Protein AF-0000000087766995 (afdb_homodimer)

Sequence (1294 aa):
MANKINAVDLPKDFTGASFEQIKVKLIRWLQNQDEFKDYNFAGSRLSVLTDLLAYATLYIQQFGNAAVFESFLRLAQLRSSVVQHVQDQGYLPSTASASGTTVRFTGYYSPMESSPISITIPRGTKFTGSIEDIDFYDYVTWDDVQVIRGINNRYITDLALKQGRIIRQEMIYQKDSIIEINDTSIDRNYVRVYVDGAPWTDWTTKPLVSVGGTSTVFYQRETIDGYTEIFFGEGEKVIKANGQLSSSFVGGLKPSVGSTIVIEYLTTDGKVANGCRNFAYVDTIPNIVVERIEENPTSPLGKDDPNYTGAAGGGGEEDIERLRELGPIMRETQRRAVTRSDYEAFVNYRFGNIVQAVQCYTDSEKPGYAFIAIKPKDGLYLTTVQKEDIQNFLREYNVATITPVVHSPNYLYVKSNVKVTYAMNNLSQTEEWLQGKVLDAIDRYYIEEVEIFNKGFYTSKLNGRIDDADISILGTTTNIGLVREIENFYSSPMIGIKYLNKITEGSVYSSDIKYTPRAGTSYNVHYVGTRKNNVSFNGKVGMTLIGPFAVGDITGVPAYTGNDFDRKVIDGRNLYYAVGEVDYVADAISFNLGVLNQNIDKFSSAYIELHATPVEDNIYTSDGTMIVFENNLRPQYTTIQMEAVVRMANKINAVDLPKDFTGASFEQIKVKLIRWLQNQDEFKDYNFAGSRLSVLTDLLAYATLYIQQFGNAAVFESFLRLAQLRSSVVQHVQDQGYLPSTASASGTTVRFTGYYSPMESSPISITIPRGTKFTGSIEDIDFYDYVTWDDVQVIRGINNRYITDLALKQGRIIRQEMIYQKDSIIEINDTSIDRNYVRVYVDGAPWTDWTTKPLVSVGGTSTVFYQRETIDGYTEIFFGEGEKVIKANGQLSSSFVGGLKPSVGSTIVIEYLTTDGKVANGCRNFAYVDTIPNIVVERIEENPTSPLGKDDPNYTGAAGGGGEEDIERLRELGPIMRETQRRAVTRSDYEAFVNYRFGNIVQAVQCYTDSEKPGYAFIAIKPKDGLYLTTVQKEDIQNFLREYNVATITPVVHSPNYLYVKSNVKVTYAMNNLSQTEEWLQGKVLDAIDRYYIEEVEIFNKGFYTSKLNGRIDDADISILGTTTNIGLVREIENFYSSPMIGIKYLNKITEGSVYSSDIKYTPRAGTSYNVHYVGTRKNNVSFNGKVGMTLIGPFAVGDITGVPAYTGNDFDRKVIDGRNLYYAVGEVDYVADAISFNLGVLNQNIDKFSSAYIELHATPVEDNIYTSDGTMIVFENNLRPQYTTIQMEAVVR

Nearest PDB structures (foldseek):
  5hx2-assembly1_D  TM=8.424E-01  e=8.286E-67  Tequatrovirus T4
  5hx2-assembly1_E  TM=5.017E-01  e=1.781E-68  Tequatrovirus T4
  3h2t-assembly1_A  TM=8.671E-01  e=7.031E-38  Tequatrovirus T4
  8kea-assembly1_e  TM=5.009E-01  e=4.456E-11  unclassified Caudoviricetes
  8v3w-assembly1_U  TM=3.470E-01  e=7.353E-11  Clostridioides difficile

Foldseek 3Di:
DPPPPPPPPPPPDPPPDPLVRQLVSVVVVQCPDPVCVVPPLVPDPVVVVSSVVSVVVVVVVPVVAPVCVLVRLVNVPDLLVLQVVLVVLLAAWWAWFWWKFKKKFKWAFVVLVPQDQKDKDAWFFWKWWDDVNPDIFIKTALHIDMFGQDDSRMTIDMTMITTFGKDKDKDFDADPDWAWDPARQFGPVRKWKDKLRHTAAECSLPFQVPDALAHRYWHWGADSVNIIIIGAFPFEQDCDPVRDRHGPGGTHYDHDGGIMMMMITGGHPFPVCWQTDDMGRDGDDPRMDTDDMWGPVVDPCTCNPLQDRPTFLGHRTDDSVLSSVLSVVSSVCSLAQDDQVSLQSQCCSPRVSFFLEKGWDDDPVDPQEIEIATQTPRGQDDRPVVQVVSQVSNCSRYDVRHRYGYDHFQEKEKQKEKEWEFAPVQDPDDPVVLVVLLVVLQQCCCSPAAQYPFGWDFPVVSFVSSCPSDVRTDGMDMFIKMKGKFQDPAWADPQADFQVAFFDFQFKKKDWKWFALDPPDIDTKIKTWFGQDPVDDPSQKIFIKMDQDDPPSQPDADFDDDPRYDFDADPNGTTIGTAWIAGRVSRGTTGHNCVSVDDPVRIDDRIMMIMTGGPDSMGTDDDRYGYDDDCSSPVVSYHYHYHYDHD/DPPDPPPPPPPPDPPPDPLVRQLVVVVVVQCPDPVCVPPDCVPDPVVVVSSVVSVCVVVVVPVVCPVCVLVNLVVVPDLLVLQVVLVVLLAAWWAWFWWKFKKKFKWAFVVLVPQDQKDKDAWFFWKWWDDVNPDIFIKTALHIDMFGQDDSRMTIDMTMITTFGKDKDKDFDADPDWAWDPARQFGPVRKWKDKLRHTAAECSLPFQVPDALAHRYKHWHADSVNIIIIGAFPFEQDCDPVRDRHGPGGTHYDHDGGIMMMMMTGGHPFPVCWQTDDMDRDGDDPRMDTDDMWGPVVDPCTPNPLQDRPTFLGHRTDDSVLSSVLSVVSSVCSLADDDQVSLQSQCCSPRVSFFLEKGWDDDPVDPQEIEIATQTPRGQDDRPVVQVVSQVSNCSRYDVRHRYGYDHFQEKEKQKEKEWEFAPVQDPDDPVVLVVLLVVLQVCCCSPAAQYPFGWDFPVVSFVSSCPSDVRTDGMDMFIKMKGKFQPPAWADPQADAQVAFFDAQFKKKDWKWFALDPPDIDTKIKTWFGQDPVDDPSQKIFIKMDQDDPPSQPDADFDDDDRYDFDADPNGGTIGTAWIQGRVSRGTTGHNCVSVDDPVRIDDRIMMIMTGGPDSMGTDDDRYGYDDDCVSPVVSYHYHYHYDHD

Structure (mmCIF, N/CA/C/O backbone):
data_AF-0000000087766995-model_v1
#
loop_
_entity.id
_entity.type
_entity.pdbx_description
1 polymer 'Baseplate wedge protein gp6'
#
loop_
_atom_site.group_PDB
_atom_site.id
_atom_site.type_symbol
_atom_site.label_atom_id
_atom_site.label_alt_id
_atom_site.label_comp_id
_atom_site.label_asym_id
_atom_site.label_entity_id
_atom_site.label_seq_id
_atom_site.pdbx_PDB_ins_code
_atom_site.Cartn_x
_atom_site.Cartn_y
_atom_site.Cartn_z
_atom_site.occupancy
_atom_site.B_iso_or_equiv
_atom_site.auth_seq_id
_atom_site.auth_comp_id
_atom_site.auth_asym_id
_atom_site.auth_atom_id
_atom_site.pdbx_PDB_model_num
ATOM 1 N N . MET A 1 1 ? -41.938 27.531 -40.812 1 20.48 1 MET A N 1
ATOM 2 C CA . MET A 1 1 ? -42.031 26.438 -39.844 1 20.48 1 MET A CA 1
ATOM 3 C C . MET A 1 1 ? -40.656 25.922 -39.469 1 20.48 1 MET A C 1
ATOM 5 O O . MET A 1 1 ? -39.938 25.422 -40.344 1 20.48 1 MET A O 1
ATOM 9 N N . ALA A 1 2 ? -39.969 26.547 -38.562 1 23.16 2 ALA A N 1
ATOM 10 C CA . ALA A 1 2 ? -38.562 26.406 -38.188 1 23.16 2 ALA A CA 1
ATOM 11 C C . ALA A 1 2 ? -38.25 24.984 -37.75 1 23.16 2 ALA A C 1
ATOM 13 O O . ALA A 1 2 ? -38.906 24.422 -36.875 1 23.16 2 ALA A O 1
ATOM 14 N N . ASN A 1 3 ? -37.844 24.125 -38.719 1 21.16 3 ASN A N 1
ATOM 15 C CA . ASN A 1 3 ? -37.656 22.688 -38.594 1 21.16 3 ASN A CA 1
ATOM 16 C C . ASN A 1 3 ? -36.781 22.359 -37.375 1 21.16 3 ASN A C 1
ATOM 18 O O . ASN A 1 3 ? -35.625 22.766 -37.312 1 21.16 3 ASN A O 1
ATOM 22 N N . LYS A 1 4 ? -37.375 22.328 -36.156 1 25.98 4 LYS A N 1
ATOM 23 C CA . LYS A 1 4 ? -36.938 21.984 -34.812 1 25.98 4 LYS A CA 1
ATOM 24 C C . LYS A 1 4 ? -36.125 20.688 -34.844 1 25.98 4 LYS A C 1
ATOM 26 O O . LYS A 1 4 ? -36.594 19.672 -35.344 1 25.98 4 LYS A O 1
ATOM 31 N N . ILE A 1 5 ? -34.75 20.875 -34.938 1 26 5 ILE A N 1
ATOM 32 C CA . ILE A 1 5 ? -33.812 19.766 -34.875 1 26 5 ILE A CA 1
ATOM 33 C C . ILE A 1 5 ? -34.219 18.828 -33.719 1 26 5 ILE A C 1
ATOM 35 O O . ILE A 1 5 ? -34.25 19.234 -32.562 1 26 5 ILE A O 1
ATOM 39 N N . ASN A 1 6 ? -35.188 17.984 -33.938 1 25.23 6 ASN A N 1
ATOM 40 C CA . ASN A 1 6 ? -35.625 16.984 -32.969 1 25.23 6 ASN A CA 1
ATOM 41 C C . ASN A 1 6 ? -34.469 16.234 -32.344 1 25.23 6 ASN A C 1
ATOM 43 O O . ASN A 1 6 ? -33.594 15.719 -33.031 1 25.23 6 ASN A O 1
ATOM 47 N N . ALA A 1 7 ? -33.969 16.547 -31.062 1 28.83 7 ALA A N 1
ATOM 48 C CA . ALA A 1 7 ? -32.969 16.016 -30.141 1 28.83 7 ALA A CA 1
ATOM 49 C C . ALA A 1 7 ? -32.938 14.492 -30.188 1 28.83 7 ALA A C 1
ATOM 51 O O . ALA A 1 7 ? -32.062 13.859 -29.625 1 28.83 7 ALA A O 1
ATOM 52 N N . VAL A 1 8 ? -33.938 13.805 -30.578 1 28.83 8 VAL A N 1
ATOM 53 C CA . VAL A 1 8 ? -34.094 12.352 -30.531 1 28.83 8 VAL A CA 1
ATOM 54 C C . VAL A 1 8 ? -33.062 11.695 -31.438 1 28.83 8 VAL A C 1
ATOM 56 O O . VAL A 1 8 ? -32.75 10.516 -31.266 1 28.83 8 VAL A O 1
ATOM 59 N N . ASP A 1 9 ? -32.719 12.234 -32.531 1 26.2 9 ASP A N 1
ATOM 60 C CA . ASP A 1 9 ? -32.094 11.461 -33.562 1 26.2 9 ASP A CA 1
ATOM 61 C C . ASP A 1 9 ? -30.562 11.461 -33.406 1 26.2 9 ASP A C 1
ATOM 63 O O . ASP A 1 9 ? -29.828 11.281 -34.375 1 26.2 9 ASP A O 1
ATOM 67 N N . LEU A 1 10 ? -30.047 12.062 -32.344 1 30.44 10 LEU A N 1
ATOM 68 C CA . LEU A 1 10 ? -28.609 11.945 -32.125 1 30.44 10 LEU A CA 1
ATOM 69 C C . LEU A 1 10 ? -28.219 10.492 -31.844 1 30.44 10 LEU A C 1
ATOM 71 O O . LEU A 1 10 ? -28.891 9.805 -31.078 1 30.44 10 LEU A O 1
ATOM 75 N N . PRO A 1 11 ? -27.562 9.859 -32.781 1 27.5 11 PRO A N 1
ATOM 76 C CA . PRO A 1 11 ? -27.281 8.453 -32.5 1 27.5 11 PRO A CA 1
ATOM 77 C C . PRO A 1 11 ? -26.719 8.234 -31.094 1 27.5 11 PRO A C 1
ATOM 79 O O . PRO A 1 11 ? -25.891 9.016 -30.625 1 27.5 11 PRO A O 1
ATOM 82 N N . LYS A 1 12 ? -27.5 7.668 -30.266 1 31.64 12 LYS A N 1
ATOM 83 C CA . LYS A 1 12 ? -27.203 7.312 -28.875 1 31.64 12 LYS A CA 1
ATOM 84 C C . LYS A 1 12 ? -25.812 6.688 -28.75 1 31.64 12 LYS A C 1
ATOM 86 O O . LYS A 1 12 ? -25.141 6.879 -27.734 1 31.64 12 LYS A O 1
ATOM 91 N N . ASP A 1 13 ? -25.531 5.52 -29.531 1 29.28 13 ASP A N 1
ATOM 92 C CA . ASP A 1 13 ? -24.422 4.598 -29.266 1 29.28 13 ASP A CA 1
ATOM 93 C C . ASP A 1 13 ? -23.219 4.93 -30.125 1 29.28 13 ASP A C 1
ATOM 95 O O . ASP A 1 13 ? -23.25 4.754 -31.359 1 29.28 13 ASP A O 1
ATOM 99 N N . PHE A 1 14 ? -22.562 6.004 -29.953 1 32.22 14 PHE A N 1
ATOM 100 C CA . PHE A 1 14 ? -21.312 6.266 -30.672 1 32.22 14 PHE A CA 1
ATOM 101 C C . PHE A 1 14 ? -20.328 5.129 -30.453 1 32.22 14 PHE A C 1
ATOM 103 O O . PHE A 1 14 ? -19.547 5.156 -29.5 1 32.22 14 PHE A O 1
ATOM 110 N N . THR A 1 15 ? -20.641 3.855 -30.656 1 33.28 15 THR A N 1
ATOM 111 C CA . THR A 1 15 ? -19.703 2.744 -30.703 1 33.28 15 THR A CA 1
ATOM 112 C C . THR A 1 15 ? -18.625 2.992 -31.766 1 33.28 15 THR A C 1
ATOM 114 O O . THR A 1 15 ? -18.828 3.785 -32.688 1 33.28 15 THR A O 1
ATOM 117 N N . GLY A 1 16 ? -17.344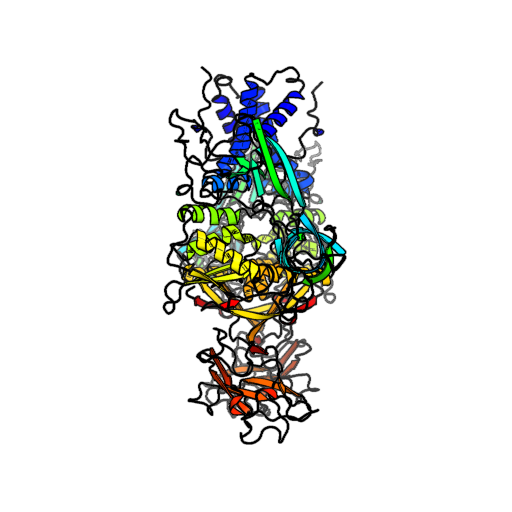 2.623 -31.438 1 37.5 16 GLY A N 1
ATOM 118 C CA . GLY A 1 16 ? -16.172 2.582 -32.281 1 37.5 16 GLY A CA 1
ATOM 119 C C . GLY A 1 16 ? -16.469 2.191 -33.719 1 37.5 16 GLY A C 1
ATOM 120 O O . GLY A 1 16 ? -16.75 1.025 -34 1 37.5 16 GLY A O 1
ATOM 121 N N . ALA A 1 17 ? -17.172 3.01 -34.5 1 41.69 17 ALA A N 1
ATOM 122 C CA . ALA A 1 17 ? -17.594 2.678 -35.844 1 41.69 17 ALA A CA 1
ATOM 123 C C . ALA A 1 17 ? -16.469 2.898 -36.844 1 41.69 17 ALA A C 1
ATOM 125 O O . ALA A 1 17 ? -15.586 3.727 -36.625 1 41.69 17 ALA A O 1
ATOM 126 N N . SER A 1 18 ? -16.125 1.882 -37.781 1 45.53 18 SER A N 1
ATOM 127 C CA . SER A 1 18 ? -15.242 1.988 -38.938 1 45.53 18 SER A CA 1
ATOM 128 C C . SER A 1 18 ? -15.562 3.229 -39.781 1 45.53 18 SER A C 1
ATOM 130 O O . SER A 1 18 ? -16.609 3.854 -39.594 1 45.53 18 SER A O 1
ATOM 132 N N . PHE A 1 19 ? -14.523 3.699 -40.406 1 49.97 19 PHE A N 1
ATOM 133 C CA . PHE A 1 19 ? -14.672 4.816 -41.344 1 49.97 19 PHE A CA 1
ATOM 134 C C . PHE A 1 19 ? -15.977 4.703 -42.125 1 49.97 19 PHE A C 1
ATOM 136 O O . PHE A 1 19 ? -16.719 5.676 -42.25 1 49.97 19 PHE A O 1
ATOM 143 N N . GLU A 1 20 ? -16.141 3.518 -42.438 1 54.72 20 GLU A N 1
ATOM 144 C CA . GLU A 1 20 ? -17.312 3.311 -43.312 1 54.72 20 GLU A CA 1
ATOM 145 C C . GLU A 1 20 ? -18.609 3.428 -42.5 1 54.72 20 GLU A C 1
ATOM 147 O O . GLU A 1 20 ? -19.594 3.977 -43 1 54.72 20 GLU A O 1
ATOM 152 N N . GLN A 1 21 ? -18.641 3.004 -41.312 1 55.44 21 GLN A N 1
ATOM 153 C CA . GLN A 1 21 ? -19.844 3.08 -40.5 1 55.44 21 GLN A CA 1
ATOM 154 C C . GLN A 1 21 ? -20.156 4.52 -40.125 1 55.44 21 GLN A C 1
ATOM 156 O O . GLN A 1 21 ? -21.312 4.941 -40.125 1 55.44 21 GLN A O 1
ATOM 161 N N . ILE A 1 22 ? -19.047 5.105 -39.812 1 57.56 22 ILE A N 1
ATOM 162 C CA . ILE A 1 22 ? -19.234 6.516 -39.5 1 57.56 22 ILE A CA 1
ATOM 163 C C . ILE A 1 22 ? -19.75 7.266 -40.719 1 57.56 22 ILE A C 1
ATOM 165 O O . ILE A 1 22 ? -20.656 8.094 -40.625 1 57.56 22 ILE A O 1
ATOM 169 N N . LYS A 1 23 ? -19.125 6.859 -41.75 1 57.66 23 LYS A N 1
ATOM 170 C CA . LYS A 1 23 ? -19.531 7.5 -43 1 57.66 23 LYS A CA 1
ATOM 171 C C . LYS A 1 23 ? -21 7.219 -43.281 1 57.66 23 LYS A C 1
ATOM 173 O O . LYS A 1 23 ? -21.766 8.133 -43.625 1 57.66 23 LYS A O 1
ATOM 178 N N . VAL A 1 24 ? -21.422 6.012 -43.125 1 62.47 24 VAL A N 1
ATOM 179 C CA . VAL A 1 24 ? -22.797 5.625 -43.438 1 62.47 24 VAL A CA 1
ATOM 180 C C . VAL A 1 24 ? -23.75 6.312 -42.469 1 62.47 24 VAL A C 1
ATOM 182 O O . VAL A 1 24 ? -24.812 6.785 -42.844 1 62.47 24 VAL A O 1
ATOM 185 N N . LYS A 1 25 ? -23.375 6.445 -41.25 1 61.28 25 LYS A N 1
ATOM 186 C CA . LYS A 1 25 ? -24.219 7.086 -40.25 1 61.28 25 LYS A CA 1
ATOM 187 C C . LYS A 1 25 ? -24.359 8.578 -40.531 1 61.28 25 LYS A C 1
ATOM 189 O O . LYS A 1 25 ? -25.438 9.148 -40.375 1 61.28 25 LYS A O 1
ATOM 194 N N . LEU A 1 26 ? -23.266 9.055 -40.844 1 60.19 26 LEU A N 1
ATOM 195 C CA . LEU A 1 26 ? -23.312 10.469 -41.188 1 60.19 26 LEU A CA 1
ATOM 196 C C . LEU A 1 26 ? -24.188 10.703 -42.438 1 60.19 26 LEU A C 1
ATOM 198 O O . LEU A 1 26 ? -24.984 11.648 -42.469 1 60.19 26 LEU A O 1
ATOM 202 N N . ILE A 1 27 ? -23.984 9.789 -43.312 1 61.72 27 ILE A N 1
ATOM 203 C CA . ILE A 1 27 ? -24.766 9.906 -44.531 1 61.72 27 ILE A CA 1
ATOM 204 C C . ILE A 1 27 ? -26.25 9.688 -44.219 1 61.72 27 ILE A C 1
ATOM 206 O O . ILE A 1 27 ? -27.109 10.422 -44.719 1 61.72 27 ILE A O 1
ATOM 210 N N . ARG A 1 28 ? -26.484 8.727 -43.406 1 62.81 28 ARG A N 1
ATOM 211 C CA . ARG A 1 28 ? -27.875 8.453 -43.031 1 62.81 28 ARG A CA 1
ATOM 212 C C . ARG A 1 28 ? -28.484 9.633 -42.312 1 62.81 28 ARG A C 1
ATOM 214 O O . ARG A 1 28 ? -29.656 9.969 -42.5 1 62.81 28 ARG A O 1
ATOM 221 N N . TRP A 1 29 ? -27.781 10.18 -41.469 1 60.09 29 TRP A N 1
ATOM 222 C CA . TRP A 1 29 ? -28.25 11.352 -40.719 1 60.09 29 TRP A CA 1
ATOM 223 C C . TRP A 1 29 ? -28.516 12.508 -41.688 1 60.09 29 TRP A C 1
ATOM 225 O O . TRP A 1 29 ? -29.547 13.188 -41.562 1 60.09 29 TRP A O 1
ATOM 235 N N . LEU A 1 30 ? -27.594 12.664 -42.5 1 59.44 30 LEU A N 1
ATOM 236 C CA . LEU A 1 30 ? -27.781 13.727 -43.469 1 59.44 30 LEU A CA 1
ATOM 237 C C . LEU A 1 30 ? -28.984 13.445 -44.375 1 59.44 30 LEU A C 1
ATOM 239 O O . LEU A 1 30 ? -29.734 14.359 -44.719 1 59.44 30 LEU A O 1
ATOM 243 N N . GLN A 1 31 ? -29.031 12.203 -44.656 1 61.31 31 GLN A N 1
ATOM 244 C CA . GLN A 1 31 ? -30.156 11.82 -45.5 1 61.31 31 GLN A CA 1
ATOM 245 C C . GLN A 1 31 ? -31.484 12.055 -44.812 1 61.31 31 GLN A C 1
ATOM 247 O O . GLN A 1 31 ? -32.531 12.242 -45.469 1 61.31 31 GLN A O 1
ATOM 252 N N . ASN A 1 32 ? -31.531 12.094 -43.594 1 57.62 32 ASN A N 1
ATOM 253 C CA . ASN A 1 32 ? -32.781 12.297 -42.812 1 57.62 32 ASN A CA 1
ATOM 254 C C . ASN A 1 32 ? -33.062 13.781 -42.656 1 57.62 32 ASN A C 1
ATOM 256 O O . ASN A 1 32 ? -34.125 14.141 -42.125 1 57.62 32 ASN A O 1
ATOM 260 N N . GLN A 1 33 ? -32.125 14.586 -43.062 1 50.59 33 GLN A N 1
ATOM 261 C CA . GLN A 1 33 ? -32.438 16.016 -43.031 1 50.59 33 GLN A CA 1
ATOM 262 C C . GLN A 1 33 ? -33.156 16.438 -44.281 1 50.59 33 GLN A C 1
ATOM 264 O O . GLN A 1 33 ? -32.906 15.914 -45.375 1 50.59 33 GLN A O 1
ATOM 269 N N . ASP A 1 34 ? -34.188 17.234 -44.125 1 52.88 34 ASP A N 1
ATOM 270 C CA . ASP A 1 34 ? -35.062 17.641 -45.219 1 52.88 34 ASP A CA 1
ATOM 271 C C . ASP A 1 34 ? -34.25 18.266 -46.375 1 52.88 34 ASP A C 1
ATOM 273 O O . ASP A 1 34 ? -34.594 18.078 -47.531 1 52.88 34 ASP A O 1
ATOM 277 N N . GLU A 1 35 ? -33.25 19.031 -46 1 54.94 35 GLU A N 1
ATOM 278 C CA . GLU A 1 35 ? -32.469 19.75 -47.031 1 54.94 35 GLU A CA 1
ATOM 279 C C . GLU A 1 35 ? -31.688 18.781 -47.906 1 54.94 35 GLU A C 1
ATOM 281 O O . GLU A 1 35 ? -31.312 19.109 -49.031 1 54.94 35 GLU A O 1
ATOM 286 N N . PHE A 1 36 ? -31.375 17.578 -47.344 1 50.38 36 PHE A N 1
ATOM 287 C CA . PHE A 1 36 ? -30.531 16.656 -48.094 1 50.38 36 PHE A CA 1
ATOM 288 C C . PHE A 1 36 ? -31.281 15.367 -48.406 1 50.38 36 PHE A C 1
ATOM 290 O O . PHE A 1 36 ? -30.656 14.359 -48.75 1 50.38 36 PHE A O 1
ATOM 297 N N . LYS A 1 37 ? -32.5 15.359 -48.25 1 55.25 37 LYS A N 1
ATOM 298 C CA . LYS A 1 37 ? -33.344 14.172 -48.438 1 55.25 37 LYS A CA 1
ATOM 299 C C . LYS A 1 37 ? -33.062 13.555 -49.812 1 55.25 37 LYS A C 1
ATOM 301 O O . LYS A 1 37 ? -33.031 12.328 -49.938 1 55.25 37 LYS A O 1
ATOM 306 N N . ASP A 1 38 ? -33.125 14.383 -50.938 1 52.25 38 ASP A N 1
ATOM 307 C CA . ASP A 1 38 ? -33.062 13.867 -52.281 1 52.25 38 ASP A CA 1
ATOM 308 C C . ASP A 1 38 ? -31.625 13.938 -52.812 1 52.25 38 ASP A C 1
ATOM 310 O O . ASP A 1 38 ? -31.406 13.82 -54.031 1 52.25 38 ASP A O 1
ATOM 314 N N . TYR A 1 39 ? -30.703 14.305 -51.875 1 52.31 39 TYR A N 1
ATOM 315 C CA . TYR A 1 39 ? -29.344 14.484 -52.375 1 52.31 39 TYR A CA 1
ATOM 316 C C . TYR A 1 39 ? -28.625 13.141 -52.469 1 52.31 39 TYR A C 1
ATOM 318 O O . TYR A 1 39 ? -28.703 12.32 -51.562 1 52.31 39 TYR A O 1
ATOM 326 N N . ASN A 1 40 ? -28.328 12.594 -53.656 1 54.66 40 ASN A N 1
ATOM 327 C CA . ASN A 1 40 ? -27.531 11.406 -53.906 1 54.66 40 ASN A CA 1
ATOM 328 C C . ASN A 1 40 ? -26.078 11.602 -53.469 1 54.66 40 ASN A C 1
ATOM 330 O O . ASN A 1 40 ? -25.328 12.352 -54.125 1 54.66 40 ASN A O 1
ATOM 334 N N . PHE A 1 41 ? -25.766 11.203 -52.25 1 51.09 41 PHE A N 1
ATOM 335 C CA . PHE A 1 41 ? -24.438 11.391 -51.656 1 51.09 41 PHE A CA 1
ATOM 336 C C . PHE A 1 41 ? -23.391 10.586 -52.438 1 51.09 41 PHE A C 1
ATOM 338 O O . PHE A 1 41 ? -22.219 10.953 -52.469 1 51.09 41 PHE A O 1
ATOM 345 N N . ALA A 1 42 ? -23.828 9.523 -53.188 1 51.41 42 ALA A N 1
ATOM 346 C CA . ALA A 1 42 ? -22.859 8.742 -53.969 1 51.41 42 ALA A CA 1
ATOM 347 C C . ALA A 1 42 ? -22.344 9.547 -55.156 1 51.41 42 ALA A C 1
ATOM 349 O O . ALA A 1 42 ? -23.125 10.047 -55.969 1 51.41 42 ALA A O 1
ATOM 350 N N . GLY A 1 43 ? -21.094 10.07 -55.219 1 51.59 43 GLY A N 1
ATOM 351 C CA . GLY A 1 43 ? -20.422 10.812 -56.281 1 51.59 43 GLY A CA 1
ATOM 352 C C . GLY A 1 43 ? -20.422 12.312 -56.031 1 51.59 43 GLY A C 1
ATOM 353 O O . GLY A 1 43 ? -19.859 13.07 -56.812 1 51.59 43 GLY A O 1
ATOM 354 N N . SER A 1 44 ? -21.25 12.859 -55.031 1 51.47 44 SER A N 1
ATOM 355 C CA . SER A 1 44 ? -21.375 14.305 -54.906 1 51.47 44 SER A CA 1
ATOM 356 C C . SER A 1 44 ? -20.266 14.867 -54 1 51.47 44 SER A C 1
ATOM 358 O O . SER A 1 44 ? -19.578 14.109 -53.312 1 51.47 44 SER A O 1
ATOM 360 N N . ARG A 1 45 ? -20.062 16.266 -54.125 1 52.19 45 ARG A N 1
ATOM 361 C CA . ARG A 1 45 ? -19.094 16.984 -53.344 1 52.19 45 ARG A CA 1
ATOM 362 C C . ARG A 1 45 ? -19.359 16.812 -51.844 1 52.19 45 ARG A C 1
ATOM 364 O O . ARG A 1 45 ? -18.422 16.844 -51.031 1 52.19 45 ARG A O 1
ATOM 371 N N . LEU A 1 46 ? -20.609 16.5 -51.594 1 54.5 46 LEU A N 1
ATOM 372 C CA . LEU A 1 46 ? -20.922 16.344 -50.156 1 54.5 46 LEU A CA 1
ATOM 373 C C . LEU A 1 46 ? -20.469 14.984 -49.656 1 54.5 46 LEU A C 1
ATOM 375 O O . LEU A 1 46 ? -20.188 14.828 -48.469 1 54.5 46 LEU A O 1
ATOM 379 N N . SER A 1 47 ? -20.266 14.031 -50.625 1 57.72 47 SER A N 1
ATOM 380 C CA . SER A 1 47 ? -19.672 12.75 -50.219 1 57.72 47 SER A CA 1
ATOM 381 C C . SER A 1 47 ? -18.234 12.922 -49.75 1 57.72 47 SER A C 1
ATOM 383 O O . SER A 1 47 ? -17.797 12.281 -48.812 1 57.72 47 SER A O 1
ATOM 385 N N . VAL A 1 48 ? -17.5 13.812 -50.375 1 53.59 48 VAL A N 1
ATOM 386 C CA . VAL A 1 48 ? -16.141 14.094 -49.969 1 53.59 48 VAL A CA 1
ATOM 387 C C . VAL A 1 48 ? -16.156 14.773 -48.594 1 53.59 48 VAL A C 1
ATOM 389 O O . VAL A 1 48 ? -15.312 14.484 -47.719 1 53.59 48 VAL A O 1
ATOM 392 N N . LEU A 1 49 ? -17.188 15.578 -48.375 1 54.91 49 LEU A N 1
ATOM 393 C CA . LEU A 1 49 ? -17.25 16.219 -47.062 1 54.91 49 LEU A CA 1
ATOM 394 C C . LEU A 1 49 ? -17.641 15.227 -46 1 54.91 49 LEU A C 1
ATOM 396 O O . LEU A 1 49 ? -17.125 15.281 -44.875 1 54.91 49 LEU A O 1
ATOM 400 N N . THR A 1 50 ? -18.516 14.289 -46.312 1 58.47 50 THR A N 1
ATOM 401 C CA . THR A 1 50 ? -18.828 13.242 -45.344 1 58.47 50 THR A CA 1
ATOM 402 C C . THR A 1 50 ? -17.625 12.32 -45.156 1 58.47 50 THR A C 1
ATOM 404 O O . THR A 1 50 ? -17.375 11.836 -44.031 1 58.47 50 THR A O 1
ATOM 407 N N . ASP A 1 51 ? -16.719 12.102 -46.188 1 55.56 51 ASP A N 1
ATOM 408 C CA . ASP A 1 51 ? -15.469 11.383 -46.031 1 55.56 51 ASP A CA 1
ATOM 409 C C . ASP A 1 51 ? -14.5 12.172 -45.156 1 55.56 51 ASP A C 1
ATOM 411 O O . ASP A 1 51 ? -13.836 11.602 -44.281 1 55.56 51 ASP A O 1
ATOM 415 N N . LEU A 1 52 ? -14.445 13.375 -45.344 1 48.5 52 LEU A N 1
ATOM 416 C CA . LEU A 1 52 ? -13.578 14.195 -44.5 1 48.5 52 LEU A CA 1
ATOM 417 C C . LEU A 1 52 ? -14.062 14.195 -43.031 1 48.5 52 LEU A C 1
ATOM 419 O O . LEU A 1 52 ? -13.258 14.094 -42.125 1 48.5 52 LEU A O 1
ATOM 423 N N . LEU A 1 53 ? -15.406 14.312 -42.875 1 55.84 53 LEU A N 1
ATOM 424 C CA . LEU A 1 53 ? -15.914 14.266 -41.5 1 55.84 53 LEU A CA 1
ATOM 425 C C . LEU A 1 53 ? -15.703 12.883 -40.875 1 55.84 53 LEU A C 1
ATOM 427 O O . LEU A 1 53 ? -15.375 12.766 -39.719 1 55.84 53 LEU A O 1
ATOM 431 N N . ALA A 1 54 ? -15.797 11.883 -41.75 1 53.81 54 ALA A N 1
ATOM 432 C CA . ALA A 1 54 ? -15.5 10.531 -41.281 1 53.81 54 ALA A CA 1
ATOM 433 C C . ALA A 1 54 ? -14 10.344 -41.031 1 53.81 54 ALA A C 1
ATOM 435 O O . ALA A 1 54 ? -13.594 9.758 -40.031 1 53.81 54 ALA A O 1
ATOM 436 N N . TYR A 1 55 ? -13.211 10.836 -42 1 45.03 55 TYR A N 1
ATOM 437 C CA . TYR A 1 55 ? -11.766 10.812 -41.781 1 45.03 55 TYR A CA 1
ATOM 438 C C . TYR A 1 55 ? -11.375 11.68 -40.594 1 45.03 55 TYR A C 1
ATOM 440 O O . TYR A 1 55 ? -10.523 11.297 -39.812 1 45.03 55 TYR A O 1
ATOM 448 N N . ALA A 1 56 ? -11.836 12.844 -40.562 1 45.09 56 ALA A N 1
ATOM 449 C CA . ALA A 1 56 ? -11.531 13.695 -39.438 1 45.09 56 ALA A CA 1
ATOM 450 C C . ALA A 1 56 ? -11.961 13.031 -38.125 1 45.09 56 ALA A C 1
ATOM 452 O O . ALA A 1 56 ? -11.242 13.102 -37.125 1 45.09 56 ALA A O 1
ATOM 453 N N . THR A 1 57 ? -13.109 12.336 -38.219 1 47.31 57 THR A N 1
ATOM 454 C CA . THR A 1 57 ? -13.5 11.555 -37.062 1 47.31 57 THR A CA 1
ATOM 455 C C . THR A 1 57 ? -12.531 10.398 -36.844 1 47.31 57 THR A C 1
ATOM 457 O O . THR A 1 57 ? -12.141 10.117 -35.688 1 47.31 57 THR A O 1
ATOM 460 N N . LEU A 1 58 ? -12.07 9.805 -38 1 44.53 58 LEU A N 1
ATOM 461 C CA . LEU A 1 58 ? -11.086 8.734 -37.906 1 44.53 58 LEU A CA 1
ATOM 462 C C . LEU A 1 58 ? -9.711 9.289 -37.562 1 44.53 58 LEU A C 1
ATOM 464 O O . LEU A 1 58 ? -8.977 8.695 -36.781 1 44.53 58 LEU A O 1
ATOM 468 N N . TYR A 1 59 ? -9.266 10.273 -38.344 1 38.47 59 TYR A N 1
ATOM 469 C CA . TYR A 1 59 ? -7.988 10.906 -38.031 1 38.47 59 TYR A CA 1
ATOM 470 C C . TYR A 1 59 ? -7.965 11.406 -36.594 1 38.47 59 TYR A C 1
ATOM 472 O O . TYR A 1 59 ? -6.969 11.234 -35.906 1 38.47 59 TYR A O 1
ATOM 480 N N . ILE A 1 60 ? -8.938 12.172 -36.25 1 40.28 60 ILE A N 1
ATOM 481 C CA . ILE A 1 60 ? -8.992 12.531 -34.844 1 40.28 60 ILE A CA 1
ATOM 482 C C . ILE A 1 60 ? -8.922 11.266 -34 1 40.28 60 ILE A C 1
ATOM 484 O O . ILE A 1 60 ? -8.234 11.242 -32.969 1 40.28 60 ILE A O 1
ATOM 488 N N . GLN A 1 61 ? -9.375 10.195 -34.625 1 37.56 61 GLN A N 1
ATOM 489 C CA . GLN A 1 61 ? -9.195 8.906 -33.969 1 37.56 61 GLN A CA 1
ATOM 490 C C . GLN A 1 61 ? -7.777 8.383 -34.156 1 37.56 61 GLN A C 1
ATOM 492 O O . GLN A 1 61 ? -7.164 7.879 -33.219 1 37.56 61 GLN A O 1
ATOM 497 N N . GLN A 1 62 ? -7.16 8.398 -35.375 1 33.34 62 GLN A N 1
ATOM 498 C CA . GLN A 1 62 ? -5.852 7.812 -35.656 1 33.34 62 GLN A CA 1
ATOM 499 C C . GLN A 1 62 ? -4.73 8.711 -35.156 1 33.34 62 GLN A C 1
ATOM 501 O O . GLN A 1 62 ? -3.76 8.227 -34.562 1 33.34 62 GLN A O 1
ATOM 506 N N . PHE A 1 63 ? -4.324 9.883 -35.844 1 34.19 63 PHE A N 1
ATOM 507 C CA . PHE A 1 63 ? -3.199 10.695 -35.375 1 34.19 63 PHE A CA 1
ATOM 508 C C . PHE A 1 63 ? -3.25 10.891 -33.875 1 34.19 63 PHE A C 1
ATOM 510 O O . PHE A 1 63 ? -2.211 11.016 -33.219 1 34.19 63 PHE A O 1
ATOM 517 N N . GLY A 1 64 ? -4.305 11.008 -33.312 1 32.75 64 GLY A N 1
ATOM 518 C CA . GLY A 1 64 ? -4.262 10.727 -31.875 1 32.75 64 GLY A CA 1
ATOM 519 C C . GLY A 1 64 ? -3.682 9.359 -31.547 1 32.75 64 GLY A C 1
ATOM 520 O O . GLY A 1 64 ? -2.957 9.203 -30.562 1 32.75 64 GLY A O 1
ATOM 521 N N . ASN A 1 65 ? -3.436 8.453 -32.656 1 30.8 65 ASN A N 1
ATOM 522 C CA . ASN A 1 65 ? -2.947 7.078 -32.656 1 30.8 65 ASN A CA 1
ATOM 523 C C . ASN A 1 65 ? -1.509 6.984 -33.156 1 30.8 65 ASN A C 1
ATOM 525 O O . ASN A 1 65 ? -0.721 6.184 -32.656 1 30.8 65 ASN A O 1
ATOM 529 N N . ALA A 1 66 ? -0.829 7.363 -34.281 1 29.95 66 ALA A N 1
ATOM 530 C CA . ALA A 1 66 ? 0.476 7.035 -34.844 1 29.95 66 ALA A CA 1
ATOM 531 C C . ALA A 1 66 ? 1.605 7.488 -33.938 1 29.95 66 ALA A C 1
ATOM 533 O O . ALA A 1 66 ? 2.602 6.781 -33.75 1 29.95 66 ALA A O 1
ATOM 534 N N . ALA A 1 67 ? 2.203 8.742 -33.875 1 30.06 67 ALA A N 1
ATOM 535 C CA . ALA A 1 67 ? 3.113 9.156 -32.812 1 30.06 67 ALA A CA 1
ATOM 536 C C . ALA A 1 67 ? 2.83 8.391 -31.516 1 30.06 67 ALA A C 1
ATOM 538 O O . ALA A 1 67 ? 3.686 8.32 -30.625 1 30.06 67 ALA A O 1
ATOM 539 N N . VAL A 1 68 ? 1.792 7.598 -31.672 1 30.45 68 VAL A N 1
ATOM 540 C CA . VAL A 1 68 ? 1.204 6.457 -30.969 1 30.45 68 VAL A CA 1
ATOM 541 C C . VAL A 1 68 ? 1.688 5.156 -31.609 1 30.45 68 VAL A C 1
ATOM 543 O O . VAL A 1 68 ? 1.483 4.07 -31.062 1 30.45 68 VAL A O 1
ATOM 546 N N . PHE A 1 69 ? 2.436 4.918 -32.656 1 31.44 69 PHE A N 1
ATOM 547 C CA . PHE A 1 69 ? 2.799 3.65 -33.281 1 31.44 69 PHE A CA 1
ATOM 548 C C . PHE A 1 69 ? 3.748 2.859 -32.406 1 31.44 69 PHE A C 1
ATOM 550 O O . PHE A 1 69 ? 3.541 1.667 -32.156 1 31.44 69 PHE A O 1
ATOM 557 N N . GLU A 1 70 ? 5.188 3.041 -32.625 1 35.31 70 GLU A N 1
ATOM 558 C CA . GLU A 1 70 ? 5.988 2.504 -31.547 1 35.31 70 GLU A CA 1
ATOM 559 C C . GLU A 1 70 ? 5.402 2.893 -30.188 1 35.31 70 GLU A C 1
ATOM 561 O O . GLU A 1 70 ? 5.398 2.09 -29.25 1 35.31 70 GLU A O 1
ATOM 566 N N . SER A 1 71 ? 4.961 4.086 -30.078 1 33.09 71 SER A N 1
ATOM 567 C CA . SER A 1 71 ? 4.102 4.73 -29.094 1 33.09 71 SER A CA 1
ATOM 568 C C . SER A 1 71 ? 2.65 4.277 -29.25 1 33.09 71 SER A C 1
ATOM 570 O O . SER A 1 71 ? 1.872 4.344 -28.297 1 33.09 71 SER A O 1
ATOM 572 N N . PHE A 1 72 ? 2.26 3.752 -30.484 1 35.38 72 PHE A N 1
ATOM 573 C CA . PHE A 1 72 ? 0.987 3.148 -30.859 1 35.38 72 PHE A CA 1
ATOM 574 C C . PHE A 1 72 ? 0.836 1.768 -30.234 1 35.38 72 PHE A C 1
ATOM 576 O O . PHE A 1 72 ? -0.219 1.44 -29.688 1 35.38 72 PHE A O 1
ATOM 583 N N . LEU A 1 73 ? 1.821 0.781 -30.953 1 41.75 73 LEU A N 1
ATOM 584 C CA . LEU A 1 73 ? 1.687 -0.477 -30.234 1 41.75 73 LEU A CA 1
ATOM 585 C C . LEU A 1 73 ? 1.519 -0.225 -28.734 1 41.75 73 LEU A C 1
ATOM 587 O O . LEU A 1 73 ? 0.766 -0.934 -28.062 1 41.75 73 LEU A O 1
ATOM 591 N N . ARG A 1 74 ? 2.467 0.751 -28.531 1 42.12 74 ARG A N 1
ATOM 592 C CA . ARG A 1 74 ? 2.355 1.113 -27.125 1 42.12 74 ARG A CA 1
ATOM 593 C C . ARG A 1 74 ? 1.064 1.88 -26.844 1 42.12 74 ARG A C 1
ATOM 595 O O . ARG A 1 74 ? 0.482 1.769 -25.766 1 42.12 74 ARG A O 1
ATOM 602 N N . LEU A 1 75 ? 0.635 2.623 -27.953 1 40.12 75 LEU A N 1
ATOM 603 C CA . LEU A 1 75 ? -0.476 3.539 -27.703 1 40.12 75 LEU A CA 1
ATOM 604 C C . LEU A 1 75 ? -1.774 2.979 -28.281 1 40.12 75 LEU A C 1
ATOM 606 O O . LEU A 1 75 ? -2.863 3.434 -27.922 1 40.12 75 LEU A O 1
ATOM 610 N N . ALA A 1 76 ? -1.583 2 -29.266 1 46 76 ALA A N 1
ATOM 611 C CA . ALA A 1 76 ? -2.814 1.477 -29.844 1 46 76 ALA A CA 1
ATOM 612 C C . ALA A 1 76 ? -3.693 0.828 -28.781 1 46 76 ALA A C 1
ATOM 614 O O . ALA A 1 76 ? -3.221 0.001 -28 1 46 76 ALA A O 1
ATOM 615 N N . GLN A 1 77 ? -4.762 1.36 -28.844 1 56.78 77 GLN A N 1
ATOM 616 C CA . GLN A 1 77 ? -5.668 0.905 -27.797 1 56.78 77 GLN A CA 1
ATOM 617 C C . GLN A 1 77 ? -6.641 -0.145 -28.328 1 56.78 77 GLN A C 1
ATOM 619 O O . GLN A 1 77 ? -7.164 -0.958 -27.562 1 56.78 77 GLN A O 1
ATOM 624 N N . LEU A 1 78 ? -6.617 -0.188 -29.828 1 62.09 78 LEU A N 1
ATOM 625 C CA . LEU A 1 78 ? -7.559 -1.191 -30.312 1 62.09 78 LEU A CA 1
ATOM 626 C C . LEU A 1 78 ? -6.848 -2.512 -30.594 1 62.09 78 LEU A C 1
ATOM 628 O O . LEU A 1 78 ? -5.805 -2.533 -31.25 1 62.09 78 LEU A O 1
ATOM 632 N N . ARG A 1 79 ? -7.355 -3.59 -30.297 1 74.94 79 ARG A N 1
ATOM 633 C CA . ARG A 1 79 ? -6.773 -4.922 -30.438 1 74.94 79 ARG A CA 1
ATOM 634 C C . ARG A 1 79 ? -6.586 -5.281 -31.906 1 74.94 79 ARG A C 1
ATOM 636 O O . ARG A 1 79 ? -5.57 -5.871 -32.281 1 74.94 79 ARG A O 1
ATOM 643 N N . SER A 1 80 ? -7.504 -4.867 -32.781 1 71.44 80 SER A N 1
ATOM 644 C CA . SER A 1 80 ? -7.465 -5.238 -34.219 1 71.44 80 SER A CA 1
ATOM 645 C C . SER A 1 80 ? -6.25 -4.641 -34.906 1 71.44 80 SER A C 1
ATOM 647 O O . SER A 1 80 ? -5.625 -5.289 -35.75 1 71.44 80 SER A O 1
ATOM 649 N N . SER A 1 81 ? -5.969 -3.479 -34.469 1 67.5 81 SER A N 1
ATOM 650 C CA . SER A 1 81 ? -4.812 -2.816 -35.062 1 67.5 81 SER A CA 1
ATOM 651 C C . SER A 1 81 ? -3.508 -3.475 -34.625 1 67.5 81 SER A C 1
ATOM 653 O O . SER A 1 81 ? -2.598 -3.664 -35.438 1 67.5 81 SER A O 1
ATOM 655 N N . VAL A 1 82 ? -3.459 -3.787 -33.438 1 73.38 82 VAL A N 1
ATOM 656 C CA . VAL A 1 82 ? -2.26 -4.426 -32.906 1 73.38 82 VAL A CA 1
ATOM 657 C C . VAL A 1 82 ? -2.094 -5.809 -33.531 1 73.38 82 VAL A C 1
ATOM 659 O O . VAL A 1 82 ? -0.981 -6.203 -33.906 1 73.38 82 VAL A O 1
ATOM 662 N N . VAL A 1 83 ? -3.158 -6.449 -33.75 1 77.19 83 VAL A N 1
ATOM 663 C CA . VAL A 1 83 ? -3.15 -7.797 -34.312 1 77.19 83 VAL A CA 1
ATOM 664 C C . VAL A 1 83 ? -2.641 -7.754 -35.75 1 77.19 83 VAL A C 1
ATOM 666 O O . VAL A 1 83 ? -1.843 -8.602 -36.156 1 77.19 83 VAL A O 1
ATOM 669 N N . GLN A 1 84 ? -3.039 -6.832 -36.531 1 71 84 GLN A N 1
ATOM 670 C CA . GLN A 1 84 ? -2.588 -6.723 -37.938 1 71 84 GLN A CA 1
ATOM 671 C C . GLN A 1 84 ? -1.089 -6.449 -38 1 71 84 GLN A C 1
ATOM 673 O O . GLN A 1 84 ? -0.388 -7.02 -38.844 1 71 84 GLN A O 1
ATOM 678 N N . HIS A 1 85 ? -0.748 -5.684 -37.062 1 70.5 85 HIS A N 1
ATOM 679 C CA . HIS A 1 85 ? 0.67 -5.344 -37.062 1 70.5 85 HIS A CA 1
ATOM 680 C C . HIS A 1 85 ? 1.525 -6.551 -36.688 1 70.5 85 HIS A C 1
ATOM 682 O O . HIS A 1 85 ? 2.568 -6.789 -37.312 1 70.5 85 HIS A O 1
ATOM 688 N N . VAL A 1 86 ? 1.123 -7.258 -35.75 1 78.12 86 VAL A N 1
ATOM 689 C CA . VAL A 1 86 ? 1.929 -8.375 -35.281 1 78.12 86 VAL A CA 1
ATOM 690 C C . VAL A 1 86 ? 1.883 -9.516 -36.281 1 78.12 86 VAL A C 1
ATOM 692 O O . VAL A 1 86 ? 2.865 -10.234 -36.469 1 78.12 86 VAL A O 1
ATOM 695 N N . GLN A 1 87 ? 0.886 -9.625 -36.969 1 77.69 87 GLN A N 1
ATOM 696 C CA . GLN A 1 87 ? 0.764 -10.656 -38 1 77.69 87 GLN A CA 1
ATOM 697 C C . GLN A 1 87 ? 1.72 -10.391 -39.156 1 77.69 87 GLN A C 1
ATOM 699 O O . GLN A 1 87 ? 2.238 -11.328 -39.781 1 77.69 87 GLN A O 1
ATOM 704 N N . ASP A 1 88 ? 1.859 -9.133 -39.406 1 68.38 88 ASP A N 1
ATOM 705 C CA . ASP A 1 88 ? 2.824 -8.766 -40.438 1 68.38 88 ASP A CA 1
ATOM 706 C C . ASP A 1 88 ? 4.238 -9.172 -40.031 1 68.38 88 ASP A C 1
ATOM 708 O O . ASP A 1 88 ? 5.105 -9.367 -40.875 1 68.38 88 ASP A O 1
ATOM 712 N N . GLN A 1 89 ? 4.309 -9.32 -38.75 1 65.94 89 GLN A N 1
ATOM 713 C CA . GLN A 1 89 ? 5.609 -9.742 -38.25 1 65.94 89 GLN A CA 1
ATOM 714 C C . GLN A 1 89 ? 5.691 -11.258 -38.125 1 65.94 89 GLN A C 1
ATOM 716 O O . GLN A 1 89 ? 6.695 -11.797 -37.656 1 65.94 89 GLN A O 1
ATOM 721 N N . GLY A 1 90 ? 4.688 -11.906 -38.594 1 69.94 90 GLY A N 1
ATOM 722 C CA . GLY A 1 90 ? 4.691 -13.359 -38.562 1 69.94 90 GLY A CA 1
ATOM 723 C C . GLY A 1 90 ? 4.141 -13.953 -37.281 1 69.94 90 GLY A C 1
ATOM 724 O O . GLY A 1 90 ? 4.375 -15.125 -37 1 69.94 90 GLY A O 1
ATOM 725 N N . TYR A 1 91 ? 3.533 -13.133 -36.562 1 79 91 TYR A N 1
ATOM 726 C CA . TYR A 1 91 ? 2.943 -13.562 -35.281 1 79 91 TYR A CA 1
ATOM 727 C C . TYR A 1 91 ? 1.45 -13.828 -35.438 1 79 91 TYR A C 1
ATOM 729 O O . TYR A 1 91 ? 0.707 -12.953 -35.906 1 79 91 TYR A O 1
ATOM 737 N N . LEU A 1 92 ? 1.052 -15.047 -35.219 1 80.38 92 LEU A N 1
ATOM 738 C CA . LEU A 1 92 ? -0.374 -15.359 -35.219 1 80.38 92 LEU A CA 1
ATOM 739 C C . LEU A 1 92 ? -0.965 -15.258 -33.812 1 80.38 92 LEU A C 1
ATOM 741 O O . LEU A 1 92 ? -0.675 -16.094 -32.969 1 80.38 92 LEU A O 1
ATOM 745 N N . PRO A 1 93 ? -1.798 -14.312 -33.562 1 81.56 93 PRO A N 1
ATOM 746 C CA . PRO A 1 93 ? -2.418 -14.188 -32.25 1 81.56 93 PRO A CA 1
ATOM 747 C C . PRO A 1 93 ? -3.379 -15.328 -31.922 1 81.56 93 PRO A C 1
ATOM 749 O O . PRO A 1 93 ? -4.043 -15.852 -32.812 1 81.56 93 PRO A O 1
ATOM 752 N N . SER A 1 94 ? -3.402 -15.641 -30.656 1 80.25 94 SER A N 1
ATOM 753 C CA . SER A 1 94 ? -4.34 -16.672 -30.219 1 80.25 94 SER A CA 1
ATOM 754 C C . SER A 1 94 ? -5.73 -16.094 -29.984 1 80.25 94 SER A C 1
ATOM 756 O O . SER A 1 94 ? -5.871 -14.945 -29.562 1 80.25 94 SER A O 1
ATOM 758 N N . THR A 1 95 ? -6.715 -16.828 -30.422 1 82.81 95 THR A N 1
ATOM 759 C CA . THR A 1 95 ? -8.094 -16.516 -30.062 1 82.81 95 THR A CA 1
ATOM 760 C C . THR A 1 95 ? -8.484 -17.203 -28.75 1 82.81 95 THR A C 1
ATOM 762 O O . THR A 1 95 ? -7.895 -16.938 -27.703 1 82.81 95 THR A O 1
ATOM 765 N N . ALA A 1 96 ? -9.43 -18.094 -28.859 1 87.69 96 ALA A N 1
ATOM 766 C CA . ALA A 1 96 ? -9.766 -18.938 -27.703 1 87.69 96 ALA A CA 1
ATOM 767 C C . ALA A 1 96 ? -8.914 -20.203 -27.688 1 87.69 96 ALA A C 1
ATOM 769 O O . ALA A 1 96 ? -8.469 -20.672 -28.734 1 87.69 96 ALA A O 1
ATOM 770 N N . SER A 1 97 ? -8.492 -20.547 -26.547 1 89.5 97 SER A N 1
ATOM 771 C CA . SER A 1 97 ? -7.773 -21.812 -26.359 1 89.5 97 SER A CA 1
ATOM 772 C C . SER A 1 97 ? -8.602 -22.812 -25.562 1 89.5 97 SER A C 1
ATOM 774 O O . SER A 1 97 ? -9.281 -22.453 -24.609 1 89.5 97 SER A O 1
ATOM 776 N N . ALA A 1 98 ? -8.516 -23.969 -26.016 1 93.12 98 ALA A N 1
ATOM 777 C CA . ALA A 1 98 ? -9.328 -25.016 -25.391 1 93.12 98 ALA A CA 1
ATOM 778 C C . ALA A 1 98 ? -8.648 -25.578 -24.156 1 93.12 98 ALA A C 1
ATOM 780 O O . ALA A 1 98 ? -7.43 -25.781 -24.141 1 93.12 98 ALA A O 1
ATOM 781 N N . SER A 1 99 ? -9.516 -25.797 -23.156 1 92.31 99 SER A N 1
ATOM 782 C CA . SER A 1 99 ? -9.047 -26.516 -21.984 1 92.31 99 SER A CA 1
ATOM 783 C C . SER A 1 99 ? -8.828 -28 -22.297 1 92.31 99 SER A C 1
ATOM 785 O O . SER A 1 99 ? -9.562 -28.594 -23.094 1 92.31 99 SER A O 1
ATOM 787 N N . GLY A 1 100 ? -7.734 -28.547 -21.734 1 90.62 100 GLY A N 1
ATOM 788 C CA . GLY A 1 100 ? -7.418 -29.938 -22.031 1 90.62 100 GLY A CA 1
ATOM 789 C C . GLY A 1 100 ? -7.023 -30.734 -20.797 1 90.62 100 GLY A C 1
ATOM 790 O O . GLY A 1 100 ? -6.707 -30.156 -19.75 1 90.62 100 GLY A O 1
ATOM 791 N N . THR A 1 101 ? -7.164 -32 -20.906 1 91 101 THR A N 1
ATOM 792 C CA . THR A 1 101 ? -6.73 -32.938 -19.859 1 91 101 THR A CA 1
ATOM 793 C C . THR A 1 101 ? -6.434 -34.312 -20.469 1 91 101 THR A C 1
ATOM 795 O O . THR A 1 101 ? -6.652 -34.531 -21.656 1 91 101 THR A O 1
ATOM 798 N N . THR A 1 102 ? -5.711 -35.125 -19.734 1 90.44 102 THR A N 1
ATOM 799 C CA . THR A 1 102 ? -5.434 -36.5 -20.156 1 90.44 102 THR A CA 1
ATOM 800 C C . THR A 1 102 ? -6.16 -37.5 -19.25 1 90.44 102 THR A C 1
ATOM 802 O O . THR A 1 102 ? -6.105 -37.375 -18.031 1 90.44 102 THR A O 1
ATOM 805 N N . VAL A 1 103 ? -6.883 -38.406 -19.844 1 93.81 103 VAL A N 1
ATOM 806 C CA . VAL A 1 103 ? -7.582 -39.438 -19.094 1 93.81 103 VAL A CA 1
ATOM 807 C C . VAL A 1 103 ? -7.145 -40.812 -19.594 1 93.81 103 VAL A C 1
ATOM 809 O O . VAL A 1 103 ? -6.703 -40.938 -20.734 1 93.81 103 VAL A O 1
ATOM 812 N N . ARG A 1 104 ? -7.168 -41.812 -18.688 1 93.62 104 ARG A N 1
ATOM 813 C CA . ARG A 1 104 ? -6.879 -43.188 -19.078 1 93.62 104 ARG A CA 1
ATOM 814 C C . ARG A 1 104 ? -8.164 -43.938 -19.375 1 93.62 104 ARG A C 1
ATOM 816 O O . ARG A 1 104 ? -9.023 -44.094 -18.5 1 93.62 104 ARG A O 1
ATOM 823 N N . PHE A 1 105 ? -8.227 -44.375 -20.594 1 93.69 105 PHE A N 1
ATOM 824 C CA . PHE A 1 105 ? -9.359 -45.125 -21.125 1 93.69 105 PHE A CA 1
ATOM 825 C C . PHE A 1 105 ? -9.109 -46.625 -20.969 1 93.69 105 PHE A C 1
ATOM 827 O O . PHE A 1 105 ? -8.055 -47.125 -21.375 1 93.69 105 PHE A O 1
ATOM 834 N N . THR A 1 106 ? -10.07 -47.312 -20.266 1 93.38 106 THR A N 1
ATOM 835 C CA . THR A 1 106 ? -10.047 -48.781 -20.188 1 93.38 106 THR A CA 1
ATOM 836 C C . THR A 1 106 ? -11.359 -49.344 -20.703 1 93.38 106 THR A C 1
ATOM 838 O O . THR A 1 106 ? -12.438 -49.031 -20.203 1 93.38 106 THR A O 1
ATOM 841 N N . GLY A 1 107 ? -11.305 -50.125 -21.812 1 91.88 107 GLY A N 1
ATOM 842 C CA . GLY A 1 107 ? -12.492 -50.781 -22.375 1 91.88 107 GLY A CA 1
ATOM 843 C C . GLY A 1 107 ? -12.203 -52.125 -22.969 1 91.88 107 GLY A C 1
ATOM 844 O O . GLY A 1 107 ? -11.062 -52.594 -22.969 1 91.88 107 GLY A O 1
ATOM 845 N N . TYR A 1 108 ? -13.289 -52.781 -23.344 1 91.81 108 TYR A N 1
ATOM 846 C CA . TYR A 1 108 ? -13.133 -54.062 -24 1 91.81 108 TYR A CA 1
ATOM 847 C C . TYR A 1 108 ? -14.078 -54.188 -25.188 1 91.81 108 TYR A C 1
ATOM 849 O O . TYR A 1 108 ? -15.047 -53.438 -25.297 1 91.81 108 TYR A O 1
ATOM 857 N N . TYR A 1 109 ? -13.695 -55.031 -26.109 1 90.81 109 TYR A N 1
ATOM 858 C CA . TYR A 1 109 ? -14.5 -55.344 -27.297 1 90.81 109 TYR A CA 1
ATOM 859 C C . TYR A 1 109 ? -15.609 -56.312 -26.969 1 90.81 109 TYR A C 1
ATOM 861 O O . TYR A 1 109 ? -15.391 -57.312 -26.25 1 90.81 109 TYR A O 1
ATOM 869 N N . SER A 1 110 ? -16.875 -56.031 -27.359 1 87.69 110 SER A N 1
ATOM 870 C CA . SER A 1 110 ? -18 -56.906 -27.141 1 87.69 110 SER A CA 1
ATOM 871 C C . SER A 1 110 ? -18.5 -57.531 -28.453 1 87.69 110 SER A C 1
ATOM 873 O O . SER A 1 110 ? -18.922 -56.812 -29.359 1 87.69 110 SER A O 1
ATOM 875 N N . PRO A 1 111 ? -18.469 -58.906 -28.609 1 83.62 111 PRO A N 1
ATOM 876 C CA . PRO A 1 111 ? -18.125 -59.906 -27.609 1 83.62 111 PRO A CA 1
ATOM 877 C C . PRO A 1 111 ? -16.625 -60.094 -27.438 1 83.62 111 PRO A C 1
ATOM 879 O O . PRO A 1 111 ? -15.859 -59.938 -28.391 1 83.62 111 PRO A O 1
ATOM 882 N N . MET A 1 112 ? -16.188 -60.344 -26.297 1 85.62 112 MET A N 1
ATOM 883 C CA . MET A 1 112 ? -14.773 -60.375 -25.922 1 85.62 112 MET A CA 1
ATOM 884 C C . MET A 1 112 ? -14 -61.375 -26.766 1 85.62 112 MET A C 1
ATOM 886 O O . MET A 1 112 ? -12.812 -61.188 -27.047 1 85.62 112 MET A O 1
ATOM 890 N N . GLU A 1 113 ? -14.672 -62.406 -27.266 1 81.81 113 GLU A N 1
ATOM 891 C CA . GLU A 1 113 ? -14.039 -63.469 -28.047 1 81.81 113 GLU A CA 1
ATOM 892 C C . GLU A 1 113 ? -13.578 -62.969 -29.406 1 81.81 113 GLU A C 1
ATOM 894 O O . GLU A 1 113 ? -12.617 -63.469 -29.984 1 81.81 113 GLU A O 1
ATOM 899 N N . SER A 1 114 ? -14.242 -61.969 -29.891 1 85.19 114 SER A N 1
ATOM 900 C CA . SER A 1 114 ? -13.93 -61.406 -31.203 1 85.19 114 SER A CA 1
ATOM 901 C C . SER A 1 114 ? -13.102 -60.125 -31.094 1 85.19 114 SER A C 1
ATOM 903 O O . SER A 1 114 ? -13.109 -59.312 -32 1 85.19 114 SER A O 1
ATOM 905 N N . SER A 1 115 ? -12.383 -60.062 -30.047 1 87.19 115 SER A N 1
ATOM 906 C CA . SER A 1 115 ? -11.625 -58.844 -29.828 1 87.19 115 SER A CA 1
ATOM 907 C C . SER A 1 115 ? -10.492 -58.719 -30.844 1 87.19 115 SER A C 1
ATOM 909 O O . SER A 1 115 ? -9.617 -59.594 -30.938 1 87.19 115 SER A O 1
ATOM 911 N N . PRO A 1 116 ? -10.555 -57.625 -31.594 1 89.69 116 PRO A N 1
ATOM 912 C CA . PRO A 1 116 ? -9.445 -57.406 -32.531 1 89.69 116 PRO A CA 1
ATOM 913 C C . PRO A 1 116 ? -8.141 -57.031 -31.812 1 89.69 116 PRO A C 1
ATOM 915 O O . PRO A 1 116 ? -8.164 -56.656 -30.625 1 89.69 116 PRO A O 1
ATOM 918 N N . ILE A 1 117 ? -7.086 -57.188 -32.469 1 89.12 117 ILE A N 1
ATOM 919 C CA . ILE A 1 117 ? -5.77 -56.906 -31.922 1 89.12 117 ILE A CA 1
ATOM 920 C C . ILE A 1 117 ? -5.637 -55.406 -31.641 1 89.12 117 ILE A C 1
ATOM 922 O O . ILE A 1 117 ? -4.984 -55 -30.672 1 89.12 117 ILE A O 1
ATOM 926 N N . SER A 1 118 ? -6.277 -54.688 -32.5 1 90.88 118 SER A N 1
ATOM 927 C CA . SER A 1 118 ? -6.207 -53.25 -32.312 1 90.88 118 SER A CA 1
ATOM 928 C C . SER A 1 118 ? -7.543 -52.562 -32.625 1 90.88 118 SER A C 1
ATOM 930 O O . SER A 1 118 ? -8.305 -53.062 -33.469 1 90.88 118 SER A O 1
ATOM 932 N N . ILE A 1 119 ? -7.805 -51.594 -31.797 1 90 119 ILE A N 1
ATOM 933 C CA . ILE A 1 119 ? -8.984 -50.781 -32.062 1 90 119 ILE A CA 1
ATOM 934 C C . ILE A 1 119 ? -8.578 -49.344 -32.25 1 90 119 ILE A C 1
ATOM 936 O O . ILE A 1 119 ? -7.473 -48.938 -31.891 1 90 119 ILE A O 1
ATOM 940 N N . THR A 1 120 ? -9.406 -48.594 -32.938 1 91.31 120 THR A N 1
ATOM 941 C CA . THR A 1 120 ? -9.188 -47.156 -33.094 1 91.31 120 THR A CA 1
ATOM 942 C C . THR A 1 120 ? -10.273 -46.375 -32.406 1 91.31 120 THR A C 1
ATOM 944 O O . THR A 1 120 ? -11.469 -46.594 -32.625 1 91.31 120 THR A O 1
ATOM 947 N N . ILE A 1 121 ? -9.852 -45.562 -31.531 1 91.81 121 ILE A N 1
ATOM 948 C CA . ILE A 1 121 ? -10.758 -44.562 -31 1 91.81 121 ILE A CA 1
ATOM 949 C C . ILE A 1 121 ? -10.797 -43.344 -31.938 1 91.81 121 ILE A C 1
ATOM 951 O O . ILE A 1 121 ? -9.812 -42.625 -32.062 1 91.81 121 ILE A O 1
ATOM 955 N N . PRO A 1 122 ? -11.898 -43.219 -32.531 1 92.06 122 PRO A N 1
ATOM 956 C CA . PRO A 1 122 ? -11.938 -42.188 -33.594 1 92.06 122 PRO A CA 1
ATOM 957 C C . PRO A 1 122 ? -11.867 -40.781 -33.031 1 92.06 122 PRO A C 1
ATOM 959 O O . PRO A 1 122 ? -12.266 -40.531 -31.875 1 92.06 122 PRO A O 1
ATOM 962 N N . ARG A 1 123 ? -11.414 -39.969 -33.875 1 92.44 123 ARG A N 1
ATOM 963 C CA . ARG A 1 123 ? -11.469 -38.531 -33.531 1 92.44 123 ARG A CA 1
ATOM 964 C C . ARG A 1 123 ? -12.914 -38.062 -33.375 1 92.44 123 ARG A C 1
ATOM 966 O O . ARG A 1 123 ? -13.812 -38.562 -34.094 1 92.44 123 ARG A O 1
ATOM 973 N N . GLY A 1 124 ? -13.07 -37.188 -32.375 1 92.94 124 GLY A N 1
ATOM 974 C CA . GLY A 1 124 ? -14.398 -36.656 -32.125 1 92.94 124 GLY A CA 1
ATOM 975 C C . GLY A 1 124 ? -15.156 -37.406 -31.047 1 92.94 124 GLY A C 1
ATOM 976 O O . GLY A 1 124 ? -16.328 -37.125 -30.781 1 92.94 124 GLY A O 1
ATOM 977 N N . THR A 1 125 ? -14.477 -38.406 -30.547 1 93.88 125 THR A N 1
ATOM 978 C CA . THR A 1 125 ? -15.133 -39.094 -29.453 1 93.88 125 THR A CA 1
ATOM 979 C C . THR A 1 125 ? -15.453 -38.156 -28.312 1 93.88 125 THR A C 1
ATOM 981 O O . THR A 1 125 ? -14.594 -37.375 -27.891 1 93.88 125 THR A O 1
ATOM 984 N N . LYS A 1 126 ? -16.656 -38.25 -27.812 1 95 126 LYS A N 1
ATOM 985 C CA . LYS A 1 126 ? -17.156 -37.219 -26.891 1 95 126 LYS A CA 1
ATOM 986 C C . LYS A 1 126 ? -17.094 -37.719 -25.453 1 95 126 LYS A C 1
ATOM 988 O O . LYS A 1 126 ? -17.375 -38.875 -25.156 1 95 126 LYS A O 1
ATOM 993 N N . PHE A 1 127 ? -16.641 -36.844 -24.656 1 96.12 127 PHE A N 1
ATOM 994 C CA . PHE A 1 127 ? -16.641 -37 -23.203 1 96.12 127 PHE A CA 1
ATOM 995 C C . PHE A 1 127 ? -17.281 -35.781 -22.547 1 96.12 127 PHE A C 1
ATOM 997 O O . PHE A 1 127 ? -17.453 -34.75 -23.172 1 96.12 127 PHE A O 1
ATOM 1004 N N . THR A 1 128 ? -17.656 -35.938 -21.312 1 95.44 128 THR A N 1
ATOM 1005 C CA . THR A 1 128 ? -18.219 -34.844 -20.547 1 95.44 128 THR A CA 1
ATOM 1006 C C . THR A 1 128 ? -17.5 -34.688 -19.203 1 95.44 128 THR A C 1
ATOM 1008 O O . THR A 1 128 ? -17.125 -35.688 -18.578 1 95.44 128 THR A O 1
ATOM 1011 N N . GLY A 1 129 ? -17.109 -33.531 -18.984 1 94.31 129 GLY A N 1
ATOM 1012 C CA . GLY A 1 129 ? -16.578 -33.188 -17.672 1 94.31 129 GLY A CA 1
ATOM 1013 C C . GLY A 1 129 ? -17.422 -32.156 -16.953 1 94.31 129 GLY A C 1
ATOM 1014 O O . GLY A 1 129 ? -18.266 -31.484 -17.547 1 94.31 129 GLY A O 1
ATOM 1015 N N . SER A 1 130 ? -17.188 -32.062 -15.594 1 94.06 130 SER A N 1
ATOM 1016 C CA . SER A 1 130 ? -18 -31.141 -14.828 1 94.06 130 SER A CA 1
ATOM 1017 C C . SER A 1 130 ? -17.156 -30.328 -13.844 1 94.06 130 SER A C 1
ATOM 1019 O O . SER A 1 130 ? -16.078 -30.766 -13.445 1 94.06 130 SER A O 1
ATOM 1021 N N . ILE A 1 131 ? -17.625 -29.094 -13.656 1 90.19 131 ILE A N 1
ATOM 1022 C CA . ILE A 1 131 ? -17.094 -28.266 -12.578 1 90.19 131 ILE A CA 1
ATOM 1023 C C . ILE A 1 131 ? -18.062 -28.281 -11.391 1 90.19 131 ILE A C 1
ATOM 1025 O O . ILE A 1 131 ? -19.203 -27.828 -11.508 1 90.19 131 ILE A O 1
ATOM 1029 N N . GLU A 1 132 ? -17.703 -28.781 -10.242 1 84.19 132 GLU A N 1
ATOM 1030 C CA . GLU A 1 132 ? -18.484 -28.891 -9.023 1 84.19 132 GLU A CA 1
ATOM 1031 C C . GLU A 1 132 ? -19.828 -29.594 -9.281 1 84.19 132 GLU A C 1
ATOM 1033 O O . GLU A 1 132 ? -20.828 -29.266 -8.656 1 84.19 132 GLU A O 1
ATOM 1038 N N . ASP A 1 133 ? -19.891 -30.328 -10.344 1 84.5 133 ASP A N 1
ATOM 1039 C CA . ASP A 1 133 ? -21.062 -31.094 -10.719 1 84.5 133 ASP A CA 1
ATOM 1040 C C . ASP A 1 133 ? -22.25 -30.172 -11.031 1 84.5 133 ASP A C 1
ATOM 1042 O O . ASP A 1 133 ? -23.391 -30.516 -10.773 1 84.5 133 ASP A O 1
ATOM 1046 N N . ILE A 1 134 ? -22 -29.016 -11.414 1 83.94 134 ILE A N 1
ATOM 1047 C CA . ILE A 1 134 ? -23.031 -28.031 -11.742 1 83.94 134 ILE A CA 1
ATOM 1048 C C . ILE A 1 134 ? -22.953 -27.672 -13.219 1 83.94 134 ILE A C 1
ATOM 1050 O O . ILE A 1 134 ? -23.953 -27.734 -13.938 1 83.94 134 ILE A O 1
ATOM 1054 N N . ASP A 1 135 ? -21.781 -27.281 -13.633 1 89 135 ASP A N 1
ATOM 1055 C CA . ASP A 1 135 ? -21.562 -26.906 -15.023 1 89 135 ASP A CA 1
ATOM 1056 C C . ASP A 1 135 ? -20.891 -28.031 -15.805 1 89 135 ASP A C 1
ATOM 1058 O O . ASP A 1 135 ? -19.859 -28.562 -15.375 1 89 135 ASP A O 1
ATOM 1062 N N . PHE A 1 136 ? -21.5 -28.406 -16.922 1 93.56 136 PHE A N 1
ATOM 1063 C CA . PHE A 1 136 ? -20.969 -29.484 -17.734 1 93.56 136 PHE A CA 1
ATOM 1064 C C . PHE A 1 136 ? -20.406 -28.953 -19.062 1 93.56 136 PHE A C 1
ATOM 1066 O O . PHE A 1 136 ? -20.984 -28.047 -19.656 1 93.56 136 PHE A O 1
ATOM 1073 N N . TYR A 1 137 ? -19.312 -29.531 -19.438 1 95.69 137 TYR A N 1
ATOM 1074 C CA . TYR A 1 137 ? -18.656 -29.156 -20.688 1 95.69 137 TYR A CA 1
ATOM 1075 C C . TYR A 1 137 ? -18.312 -30.375 -21.516 1 95.69 137 TYR A C 1
ATOM 1077 O O . TYR A 1 137 ? -17.969 -31.438 -20.969 1 95.69 137 TYR A O 1
ATOM 1085 N N . ASP A 1 138 ? -18.328 -30.234 -22.797 1 95.44 138 ASP A N 1
ATOM 1086 C CA . ASP A 1 138 ? -18.016 -31.328 -23.719 1 95.44 138 ASP A CA 1
ATOM 1087 C C . ASP A 1 138 ? -16.531 -31.344 -24.078 1 95.44 138 ASP A C 1
ATOM 1089 O O . ASP A 1 138 ? -15.938 -30.297 -24.344 1 95.44 138 ASP A O 1
ATOM 1093 N N . TYR A 1 139 ? -16.016 -32.469 -24 1 96.88 139 TYR A N 1
ATOM 1094 C CA . TYR A 1 139 ? -14.641 -32.688 -24.422 1 96.88 139 TYR A CA 1
ATOM 1095 C C . TYR A 1 139 ? -14.578 -33.719 -25.547 1 96.88 139 TYR A C 1
ATOM 1097 O O . TYR A 1 139 ? -15.43 -34.625 -25.625 1 96.88 139 TYR A O 1
ATOM 1105 N N . VAL A 1 140 ? -13.594 -33.594 -26.406 1 96.38 140 VAL A N 1
ATOM 1106 C CA . VAL A 1 140 ? -13.484 -34.5 -27.547 1 96.38 140 VAL A CA 1
ATOM 1107 C C . VAL A 1 140 ? -12.023 -34.875 -27.781 1 96.38 140 VAL A C 1
ATOM 1109 O O . VAL A 1 140 ? -11.117 -34.188 -27.328 1 96.38 140 VAL A O 1
ATOM 1112 N N . THR A 1 141 ? -11.844 -36 -28.359 1 94.56 141 THR A N 1
ATOM 1113 C CA . THR A 1 141 ? -10.508 -36.375 -28.828 1 94.56 141 THR A CA 1
ATOM 1114 C C . THR A 1 141 ? -10.219 -35.719 -30.188 1 94.56 141 THR A C 1
ATOM 1116 O O . THR A 1 141 ? -11.055 -35.75 -31.094 1 94.56 141 THR A O 1
ATOM 1119 N N . TRP A 1 142 ? -9.109 -35.125 -30.328 1 92.88 142 TRP A N 1
ATOM 1120 C CA . TRP A 1 142 ? -8.766 -34.406 -31.562 1 92.88 142 TRP A CA 1
ATOM 1121 C C . TRP A 1 142 ? -8.188 -35.375 -32.594 1 92.88 142 TRP A C 1
ATOM 1123 O O . TRP A 1 142 ? -8.406 -35.188 -33.812 1 92.88 142 TRP A O 1
ATOM 1133 N N . ASP A 1 143 ? -7.445 -36.344 -32.094 1 91.25 143 ASP A N 1
ATOM 1134 C CA . ASP A 1 143 ? -6.797 -37.281 -33 1 91.25 143 ASP A CA 1
ATOM 1135 C C . ASP A 1 143 ? -7.344 -38.719 -32.812 1 91.25 143 ASP A C 1
ATOM 1137 O O . ASP A 1 143 ? -7.91 -39.031 -31.781 1 91.25 143 ASP A O 1
ATOM 1141 N N . ASP A 1 144 ? -7.199 -39.438 -33.906 1 90.5 144 ASP A N 1
ATOM 1142 C CA . ASP A 1 144 ? -7.457 -40.844 -33.781 1 90.5 144 ASP A CA 1
ATOM 1143 C C . ASP A 1 144 ? -6.398 -41.531 -32.906 1 90.5 144 ASP A C 1
ATOM 1145 O O . ASP A 1 144 ? -5.219 -41.188 -32.969 1 90.5 144 ASP A O 1
ATOM 1149 N N . VAL A 1 145 ? -6.883 -42.344 -32.062 1 91.31 145 VAL A N 1
ATOM 1150 C CA . VAL A 1 145 ? -5.934 -43.062 -31.203 1 91.31 145 VAL A CA 1
ATOM 1151 C C . VAL A 1 145 ? -6.062 -44.562 -31.406 1 91.31 145 VAL A C 1
ATOM 1153 O O . VAL A 1 145 ? -7.152 -45.125 -31.25 1 91.31 145 VAL A O 1
ATOM 1156 N N . GLN A 1 146 ? -4.949 -45.156 -31.797 1 90.12 146 GLN A N 1
ATOM 1157 C CA . GLN A 1 146 ? -4.914 -46.594 -31.938 1 90.12 146 GLN A CA 1
ATOM 1158 C C . GLN A 1 146 ? -4.488 -47.281 -30.641 1 90.12 146 GLN A C 1
ATOM 1160 O O . GLN A 1 146 ? -3.508 -46.875 -30.016 1 90.12 146 GLN A O 1
ATOM 1165 N N . VAL A 1 147 ? -5.258 -48.219 -30.281 1 91.56 147 VAL A N 1
ATOM 1166 C CA . VAL A 1 147 ? -4.98 -48.906 -29.031 1 91.56 147 VAL A CA 1
ATOM 1167 C C . VAL A 1 147 ? -4.801 -50.406 -29.297 1 91.56 147 VAL A C 1
ATOM 1169 O O . VAL A 1 147 ? -5.586 -51 -30.031 1 91.56 147 VAL A O 1
ATOM 1172 N N . ILE A 1 148 ? -3.754 -50.906 -28.766 1 88.75 148 ILE A N 1
ATOM 1173 C CA . ILE A 1 148 ? -3.475 -52.344 -28.922 1 88.75 148 ILE A CA 1
ATOM 1174 C C . ILE A 1 148 ? -4.082 -53.094 -27.75 1 88.75 148 ILE A C 1
ATOM 1176 O O . ILE A 1 148 ? -4.062 -52.625 -26.609 1 88.75 148 ILE A O 1
ATOM 1180 N N . ARG A 1 149 ? -4.551 -54.312 -28.109 1 88.19 149 ARG A N 1
ATOM 1181 C CA . ARG A 1 149 ? -5.18 -55.156 -27.109 1 88.19 149 ARG A CA 1
ATOM 1182 C C . ARG A 1 149 ? -4.176 -55.562 -26.047 1 88.19 149 ARG A C 1
ATOM 1184 O O . ARG A 1 149 ? -3.061 -55.969 -26.359 1 88.19 149 ARG A O 1
ATOM 1191 N N . GLY A 1 150 ? -4.559 -55.438 -24.812 1 85.56 150 GLY A N 1
ATOM 1192 C CA . GLY A 1 150 ? -3.707 -55.812 -23.703 1 85.56 150 GLY A CA 1
ATOM 1193 C C . GLY A 1 150 ? -3.924 -57.25 -23.266 1 85.56 150 GLY A C 1
ATOM 1194 O O . GLY A 1 150 ? -4.555 -58.031 -23.984 1 85.56 150 GLY A O 1
ATOM 1195 N N . ILE A 1 151 ? -3.408 -57.75 -22.109 1 79.81 151 ILE A N 1
ATOM 1196 C CA . ILE A 1 151 ? -3.344 -59.125 -21.625 1 79.81 151 ILE A CA 1
ATOM 1197 C C . ILE A 1 151 ? -4.754 -59.625 -21.344 1 79.81 151 ILE A C 1
ATOM 1199 O O . ILE A 1 151 ? -5.082 -60.781 -21.672 1 79.81 151 ILE A O 1
ATOM 1203 N N . ASN A 1 152 ? -5.699 -58.938 -20.828 1 84.12 152 ASN A N 1
ATOM 1204 C CA . ASN A 1 152 ? -7.047 -59.344 -20.469 1 84.12 152 ASN A CA 1
ATOM 1205 C C . ASN A 1 152 ? -8.078 -58.844 -21.469 1 84.12 152 ASN A C 1
ATOM 1207 O O . ASN A 1 152 ? -9.211 -58.5 -21.094 1 84.12 152 ASN A O 1
ATOM 1211 N N . ASN A 1 153 ? -7.602 -58.875 -22.766 1 87 153 ASN A N 1
ATOM 1212 C CA . ASN A 1 153 ? -8.477 -58.406 -23.828 1 87 153 ASN A CA 1
ATOM 1213 C C . ASN A 1 153 ? -9.055 -57.031 -23.516 1 87 153 ASN A C 1
ATOM 1215 O O . ASN A 1 153 ? -10.211 -56.75 -23.828 1 87 153 ASN A O 1
ATOM 1219 N N . ARG A 1 154 ? -8.211 -56.312 -22.734 1 90.88 154 ARG A N 1
ATOM 1220 C CA . ARG A 1 154 ? -8.617 -54.938 -22.453 1 90.88 154 ARG A CA 1
ATOM 1221 C C . ARG A 1 154 ? -7.77 -53.938 -23.234 1 90.88 154 ARG A C 1
ATOM 1223 O O . ARG A 1 154 ? -6.598 -54.188 -23.516 1 90.88 154 ARG A O 1
ATOM 1230 N N . TYR A 1 155 ? -8.398 -52.969 -23.688 1 91.62 155 TYR A N 1
ATOM 1231 C CA . TYR A 1 155 ? -7.719 -51.875 -24.344 1 91.62 155 TYR A CA 1
ATOM 1232 C C . TYR A 1 155 ? -7.492 -50.719 -23.375 1 91.62 155 TYR A C 1
ATOM 1234 O O . TYR A 1 155 ? -8.453 -50.125 -22.875 1 91.62 155 TYR A O 1
ATOM 1242 N N . ILE A 1 156 ? -6.246 -50.438 -23.016 1 91.5 156 ILE A N 1
ATOM 1243 C CA . ILE A 1 156 ? -5.895 -49.375 -22.094 1 91.5 156 ILE A CA 1
ATOM 1244 C C . ILE A 1 156 ? -5.035 -48.344 -22.812 1 91.5 156 ILE A C 1
ATOM 1246 O O . ILE A 1 156 ? -4.023 -48.656 -23.422 1 91.5 156 ILE A O 1
ATOM 1250 N N . THR A 1 157 ? -5.531 -47.094 -22.844 1 90.69 157 THR A N 1
ATOM 1251 C CA . THR A 1 157 ? -4.762 -46.031 -23.469 1 90.69 157 THR A CA 1
ATOM 1252 C C . THR A 1 157 ? -5.039 -44.688 -22.812 1 90.69 157 THR A C 1
ATOM 1254 O O . THR A 1 157 ? -6.078 -44.5 -22.172 1 90.69 157 THR A O 1
ATOM 1257 N N . ASP A 1 158 ? -4.051 -43.812 -22.844 1 90.81 158 ASP A N 1
ATOM 1258 C CA . ASP A 1 158 ? -4.234 -42.438 -22.391 1 90.81 158 ASP A CA 1
ATOM 1259 C C . ASP A 1 158 ? -4.742 -41.562 -23.531 1 90.81 158 ASP A C 1
ATOM 1261 O O . ASP A 1 158 ? -4.195 -41.562 -24.641 1 90.81 158 ASP A O 1
ATOM 1265 N N . LEU A 1 159 ? -5.82 -40.875 -23.281 1 91.44 159 LEU A N 1
ATOM 1266 C CA . LEU A 1 159 ? -6.43 -40.031 -24.281 1 91.44 159 LEU A CA 1
ATOM 1267 C C . LEU A 1 159 ? -6.27 -38.562 -23.891 1 91.44 159 LEU A C 1
ATOM 1269 O O . LEU A 1 159 ? -6.504 -38.188 -22.75 1 91.44 159 LEU A O 1
ATOM 1273 N N . ALA A 1 160 ? -5.852 -37.75 -24.844 1 91.38 160 ALA A N 1
ATOM 1274 C CA . ALA A 1 160 ? -5.84 -36.312 -24.672 1 91.38 160 ALA A CA 1
ATOM 1275 C C . ALA A 1 160 ? -7.176 -35.688 -25.078 1 91.38 160 ALA A C 1
ATOM 1277 O O . ALA A 1 160 ? -7.59 -35.812 -26.234 1 91.38 160 ALA A O 1
ATOM 1278 N N . LEU A 1 161 ? -7.801 -35.125 -24.109 1 94.25 161 LEU A N 1
ATOM 1279 C CA . LEU A 1 161 ? -9.109 -34.531 -24.359 1 94.25 161 LEU A CA 1
ATOM 1280 C C . LEU A 1 161 ? -8.992 -33 -24.469 1 94.25 161 LEU A C 1
ATOM 1282 O O . LEU A 1 161 ? -8.211 -32.375 -23.766 1 94.25 161 LEU A O 1
ATOM 1286 N N . LYS A 1 162 ? -9.703 -32.469 -25.391 1 95.12 162 LYS A N 1
ATOM 1287 C CA . LYS A 1 162 ? -9.805 -31.031 -25.562 1 95.12 162 LYS A CA 1
ATOM 1288 C C . LYS A 1 162 ? -11.258 -30.562 -25.484 1 95.12 162 LYS A C 1
ATOM 1290 O O . LYS A 1 162 ? -12.156 -31.219 -26 1 95.12 162 LYS A O 1
ATOM 1295 N N . GLN A 1 163 ? -11.414 -29.5 -24.797 1 96.19 163 GLN A N 1
ATOM 1296 C CA . GLN A 1 163 ? -12.766 -29 -24.594 1 96.19 163 GLN A CA 1
ATOM 1297 C C . GLN A 1 163 ? -13.305 -28.344 -25.875 1 96.19 163 GLN A C 1
ATOM 1299 O O . GLN A 1 163 ? -12.648 -27.5 -26.469 1 96.19 163 GLN A O 1
ATOM 1304 N N . GLY A 1 164 ? -14.484 -28.781 -26.234 1 95.94 164 GLY A N 1
ATOM 1305 C CA . GLY A 1 164 ? -15.148 -28.141 -27.359 1 95.94 164 GLY A CA 1
ATOM 1306 C C . GLY A 1 164 ? -15.797 -29.125 -28.312 1 95.94 164 GLY A C 1
ATOM 1307 O O . GLY A 1 164 ? -16.078 -30.266 -27.922 1 95.94 164 GLY A O 1
ATOM 1308 N N . ARG A 1 165 ? -16.172 -28.562 -29.484 1 94.75 165 ARG A N 1
ATOM 1309 C CA . ARG A 1 165 ? -16.797 -29.344 -30.547 1 94.75 165 ARG A CA 1
ATOM 1310 C C . ARG A 1 165 ? -16.047 -29.172 -31.859 1 94.75 165 ARG A C 1
ATOM 1312 O O . ARG A 1 165 ? -15.562 -28.094 -32.156 1 94.75 165 ARG A O 1
ATOM 1319 N N . ILE A 1 166 ? -16.016 -30.312 -32.531 1 95.38 166 ILE A N 1
ATOM 1320 C CA . ILE A 1 166 ? -15.375 -30.266 -33.844 1 95.38 166 ILE A CA 1
ATOM 1321 C C . ILE A 1 166 ? -16.391 -29.859 -34.906 1 95.38 166 ILE A C 1
ATOM 1323 O O . ILE A 1 166 ? -17.453 -30.484 -35.031 1 95.38 166 ILE A O 1
ATOM 1327 N N . ILE A 1 167 ? -16.109 -28.781 -35.625 1 94.75 167 ILE A N 1
ATOM 1328 C CA . ILE A 1 167 ? -16.969 -28.312 -36.719 1 94.75 167 ILE A CA 1
ATOM 1329 C C . ILE A 1 167 ? -16.281 -28.594 -38.062 1 94.75 167 ILE A C 1
ATOM 1331 O O . ILE A 1 167 ? -15.07 -28.422 -38.188 1 94.75 167 ILE A O 1
ATOM 1335 N N . ARG A 1 168 ? -17.031 -29.078 -38.906 1 94.38 168 ARG A N 1
ATOM 1336 C CA . ARG A 1 168 ? -16.531 -29.375 -40.25 1 94.38 168 ARG A CA 1
ATOM 1337 C C . ARG A 1 168 ? -17.234 -28.516 -41.312 1 94.38 168 ARG A C 1
ATOM 1339 O O . ARG A 1 168 ? -18.453 -28.469 -41.375 1 94.38 168 ARG A O 1
ATOM 1346 N N . GLN A 1 169 ? -16.469 -27.797 -42.094 1 92.94 169 GLN A N 1
ATOM 1347 C CA . GLN A 1 169 ? -16.969 -26.953 -43.156 1 92.94 169 GLN A CA 1
ATOM 1348 C C . GLN A 1 169 ? -16.406 -27.391 -44.531 1 92.94 169 GLN A C 1
ATOM 1350 O O . GLN A 1 169 ? -15.195 -27.641 -44.625 1 92.94 169 GLN A O 1
ATOM 1355 N N . GLU A 1 170 ? -17.297 -27.5 -45.469 1 92.69 170 GLU A N 1
ATOM 1356 C CA . GLU A 1 170 ? -16.875 -27.875 -46.812 1 92.69 170 GLU A CA 1
ATOM 1357 C C . GLU A 1 170 ? -17.203 -26.781 -47.812 1 92.69 170 GLU A C 1
ATOM 1359 O O . GLU A 1 170 ? -18.266 -26.156 -47.75 1 92.69 170 GLU A O 1
ATOM 1364 N N . MET A 1 171 ? -16.219 -26.531 -48.688 1 90.75 171 MET A N 1
ATOM 1365 C CA . MET A 1 171 ? -16.422 -25.531 -49.719 1 90.75 171 MET A CA 1
ATOM 1366 C C . MET A 1 171 ? -15.641 -25.891 -51 1 90.75 171 MET A C 1
ATOM 1368 O O . MET A 1 171 ? -14.734 -26.734 -50.938 1 90.75 171 MET A O 1
ATOM 1372 N N . ILE A 1 172 ? -16.125 -25.281 -52.031 1 90 172 ILE A N 1
ATOM 1373 C CA . ILE A 1 172 ? -15.43 -25.453 -53.312 1 90 172 ILE A CA 1
ATOM 1374 C C . ILE A 1 172 ? -14.516 -24.25 -53.562 1 90 172 ILE A C 1
ATOM 1376 O O . ILE A 1 172 ? -14.945 -23.094 -53.438 1 90 172 ILE A O 1
ATOM 1380 N N . TYR A 1 173 ? -13.305 -24.656 -53.812 1 89.62 173 TYR A N 1
ATOM 1381 C CA . TYR A 1 173 ? -12.305 -23.609 -54 1 89.62 173 TYR A CA 1
ATOM 1382 C C . TYR A 1 173 ? -12.57 -22.844 -55.281 1 89.62 173 TYR A C 1
ATOM 1384 O O . TYR A 1 173 ? -12.727 -23.438 -56.344 1 89.62 173 TYR A O 1
ATOM 1392 N N . GLN A 1 174 ? -12.758 -21.562 -55.156 1 82.38 174 GLN A N 1
ATOM 1393 C CA . GLN A 1 174 ? -12.891 -20.672 -56.312 1 82.38 174 GLN A CA 1
ATOM 1394 C C . GLN A 1 174 ? -11.656 -19.781 -56.438 1 82.38 174 GLN A C 1
ATOM 1396 O O . GLN A 1 174 ? -10.938 -19.547 -55.469 1 82.38 174 GLN A O 1
ATOM 1401 N N . LYS A 1 175 ? -11.484 -19.453 -57.719 1 74.56 175 LYS A N 1
ATOM 1402 C CA . LYS A 1 175 ? -10.344 -18.578 -57.969 1 74.56 175 LYS A CA 1
ATOM 1403 C C . LYS A 1 175 ? -10.43 -17.312 -57.156 1 74.56 175 LYS A C 1
ATOM 1405 O O . LYS A 1 175 ? -11.461 -16.625 -57.156 1 74.56 175 LYS A O 1
ATOM 1410 N N . ASP A 1 176 ? -9.43 -17 -56.312 1 67.31 176 ASP A N 1
ATOM 1411 C CA . ASP A 1 176 ? -9.242 -15.797 -55.5 1 67.31 176 ASP A CA 1
ATOM 1412 C C . ASP A 1 176 ? -10.273 -15.719 -54.375 1 67.31 176 ASP A C 1
ATOM 1414 O O . ASP A 1 176 ? -10.594 -14.625 -53.906 1 67.31 176 ASP A O 1
ATOM 1418 N N . SER A 1 177 ? -10.859 -16.891 -54.062 1 75.06 177 SER A N 1
ATOM 1419 C CA . SER A 1 177 ? -11.836 -16.875 -53 1 75.06 177 SER A CA 1
ATOM 1420 C C . SER A 1 177 ? -11.141 -16.812 -51.625 1 75.06 177 SER A C 1
ATOM 1422 O O . SER A 1 177 ? -10.07 -17.406 -51.438 1 75.06 177 SER A O 1
ATOM 1424 N N . ILE A 1 178 ? -11.695 -15.922 -50.812 1 80.38 178 ILE A N 1
ATOM 1425 C CA . ILE A 1 178 ? -11.211 -15.828 -49.438 1 80.38 178 ILE A CA 1
ATOM 1426 C C . ILE A 1 178 ? -11.914 -16.875 -48.562 1 80.38 178 ILE A C 1
ATOM 1428 O O . ILE A 1 178 ? -13.141 -16.953 -48.562 1 80.38 178 ILE A O 1
ATOM 1432 N N . ILE A 1 179 ? -11.125 -17.781 -48 1 88.25 179 ILE A N 1
ATOM 1433 C CA . ILE A 1 179 ? -11.664 -18.797 -47.094 1 88.25 179 ILE A CA 1
ATOM 1434 C C . ILE A 1 179 ? -11.609 -18.281 -45.656 1 88.25 179 ILE A C 1
ATOM 1436 O O . ILE A 1 179 ? -10.523 -18.172 -45.094 1 88.25 179 ILE A O 1
ATOM 1440 N N . GLU A 1 180 ? -12.75 -17.969 -45.156 1 89.19 180 GLU A N 1
ATOM 1441 C CA . GLU A 1 180 ? -12.836 -17.406 -43.812 1 89.19 180 GLU A CA 1
ATOM 1442 C C . GLU A 1 180 ? -13.688 -18.281 -42.906 1 89.19 180 GLU A C 1
ATOM 1444 O O . GLU A 1 180 ? -14.727 -18.781 -43.312 1 89.19 180 GLU A O 1
ATOM 1449 N N . ILE A 1 181 ? -13.156 -18.531 -41.75 1 91.19 181 ILE A N 1
ATOM 1450 C CA . ILE A 1 181 ? -13.914 -19.203 -40.688 1 91.19 181 ILE A CA 1
ATOM 1451 C C . ILE A 1 181 ? -14.555 -18.156 -39.781 1 91.19 181 ILE A C 1
ATOM 1453 O O . ILE A 1 181 ? -13.859 -17.5 -39 1 91.19 181 ILE A O 1
ATOM 1457 N N . ASN A 1 182 ? -15.875 -18.047 -39.781 1 88.81 182 ASN A N 1
ATOM 1458 C CA . ASN A 1 182 ? -16.594 -17.031 -39.031 1 88.81 182 ASN A CA 1
ATOM 1459 C C . ASN A 1 182 ? -16.938 -17.516 -37.625 1 88.81 182 ASN A C 1
ATOM 1461 O O . ASN A 1 182 ? -18.109 -17.578 -37.25 1 88.81 182 ASN A O 1
ATOM 1465 N N . ASP A 1 183 ? -15.945 -17.969 -36.938 1 90.06 183 ASP A N 1
ATOM 1466 C CA . ASP A 1 183 ? -16.094 -18.422 -35.562 1 90.06 183 ASP A CA 1
ATOM 1467 C C . ASP A 1 183 ? -15.039 -17.781 -34.656 1 90.06 183 ASP A C 1
ATOM 1469 O O . ASP A 1 183 ? -13.844 -18.078 -34.781 1 90.06 183 ASP A O 1
ATOM 1473 N N . THR A 1 184 ? -15.508 -16.984 -33.75 1 88.81 184 THR A N 1
ATOM 1474 C CA . THR A 1 184 ? -14.578 -16.297 -32.875 1 88.81 184 THR A CA 1
ATOM 1475 C C . THR A 1 184 ? -14.133 -17.203 -31.719 1 88.81 184 THR A C 1
ATOM 1477 O O . THR A 1 184 ? -13.164 -16.906 -31.016 1 88.81 184 THR A O 1
ATOM 1480 N N . SER A 1 185 ? -14.789 -18.344 -31.531 1 92.31 185 SER A N 1
ATOM 1481 C CA . SER A 1 185 ? -14.453 -19.266 -30.453 1 92.31 185 SER A CA 1
ATOM 1482 C C . SER A 1 185 ? -13.57 -20.406 -30.953 1 92.31 185 SER A C 1
ATOM 1484 O O . SER A 1 185 ? -13.469 -21.453 -30.312 1 92.31 185 SER A O 1
ATOM 1486 N N . ILE A 1 186 ? -12.891 -20.203 -32.062 1 93 186 ILE A N 1
ATOM 1487 C CA . ILE A 1 186 ? -12.023 -21.203 -32.656 1 93 186 ILE A CA 1
ATOM 1488 C C . ILE A 1 186 ? -10.695 -21.266 -31.906 1 93 186 ILE A C 1
ATOM 1490 O O . ILE A 1 186 ? -10.172 -20.234 -31.484 1 93 186 ILE A O 1
ATOM 1494 N N . ASP A 1 187 ? -10.234 -22.453 -31.656 1 93.12 187 ASP A N 1
ATOM 1495 C CA . ASP A 1 187 ? -8.852 -22.641 -31.234 1 93.12 187 ASP A CA 1
ATOM 1496 C C . ASP A 1 187 ? -7.945 -22.859 -32.438 1 93.12 187 ASP A C 1
ATOM 1498 O O . ASP A 1 187 ? -7.926 -23.938 -33.031 1 93.12 187 ASP A O 1
ATOM 1502 N N . ARG A 1 188 ? -7.172 -21.922 -32.75 1 89.81 188 ARG A N 1
ATOM 1503 C CA . ARG A 1 188 ? -6.406 -21.891 -34 1 89.81 188 ARG A CA 1
ATOM 1504 C C . ARG A 1 188 ? -5.293 -22.938 -33.969 1 89.81 188 ARG A C 1
ATOM 1506 O O . ARG A 1 188 ? -4.688 -23.234 -35.031 1 89.81 188 ARG A O 1
ATOM 1513 N N . ASN A 1 189 ? -5.059 -23.516 -32.875 1 87.94 189 ASN A N 1
ATOM 1514 C CA . ASN A 1 189 ? -4.07 -24.578 -32.812 1 87.94 189 ASN A CA 1
ATOM 1515 C C . ASN A 1 189 ? -4.656 -25.922 -33.25 1 87.94 189 ASN A C 1
ATOM 1517 O O . ASN A 1 189 ? -3.916 -26.859 -33.531 1 87.94 189 ASN A O 1
ATOM 1521 N N . TYR A 1 190 ? -5.922 -25.938 -33.312 1 92.31 190 TYR A N 1
ATOM 1522 C CA . TYR A 1 190 ? -6.594 -27.172 -33.719 1 92.31 190 TYR A CA 1
ATOM 1523 C C . TYR A 1 190 ? -7.438 -26.953 -34.969 1 92.31 190 TYR A C 1
ATOM 1525 O O . TYR A 1 190 ? -8.672 -26.922 -34.875 1 92.31 190 TYR A O 1
ATOM 1533 N N . VAL A 1 191 ? -6.801 -26.844 -36.062 1 93.19 191 VAL A N 1
ATOM 1534 C CA . VAL A 1 191 ? -7.406 -26.672 -37.375 1 93.19 191 VAL A CA 1
ATOM 1535 C C . VAL A 1 191 ? -6.793 -27.656 -38.375 1 93.19 191 VAL A C 1
ATOM 1537 O O . VAL A 1 191 ? -5.574 -27.828 -38.406 1 93.19 191 VAL A O 1
ATOM 1540 N N . ARG A 1 192 ? -7.645 -28.359 -39.062 1 94.81 192 ARG A N 1
ATOM 1541 C CA . ARG A 1 192 ? -7.215 -29.25 -40.156 1 94.81 192 ARG A CA 1
ATOM 1542 C C . ARG A 1 192 ? -7.867 -28.859 -41.469 1 94.81 192 ARG A C 1
ATOM 1544 O O . ARG A 1 192 ? -9.039 -28.469 -41.5 1 94.81 192 ARG A O 1
ATOM 1551 N N . VAL A 1 193 ? -7.059 -28.906 -42.469 1 93.94 193 VAL A N 1
ATOM 1552 C CA . VAL A 1 193 ? -7.555 -28.578 -43.812 1 93.94 193 VAL A CA 1
ATOM 1553 C C . VAL A 1 193 ? -7.293 -29.734 -44.75 1 93.94 193 VAL A C 1
ATOM 1555 O O . VAL A 1 193 ? -6.188 -30.281 -44.812 1 93.94 193 VAL A O 1
ATOM 1558 N N . TYR A 1 194 ? -8.328 -30.141 -45.469 1 94.38 194 TYR A N 1
ATOM 1559 C CA . TYR A 1 194 ? -8.227 -31.156 -46.5 1 94.38 194 TYR A CA 1
ATOM 1560 C C . TYR A 1 194 ? -8.562 -30.594 -47.875 1 94.38 194 TYR A C 1
ATOM 1562 O O . TYR A 1 194 ? -9.539 -29.844 -48.031 1 94.38 194 TYR A O 1
ATOM 1570 N N . VAL A 1 195 ? -7.723 -30.875 -48.781 1 91.56 195 VAL A N 1
ATOM 1571 C CA . VAL A 1 195 ? -7.977 -30.5 -50.156 1 91.56 195 VAL A CA 1
ATOM 1572 C C . VAL A 1 195 ? -8.156 -31.75 -51.031 1 91.56 195 VAL A C 1
ATOM 1574 O O . VAL A 1 195 ? -7.227 -32.562 -51.156 1 91.56 195 VAL A O 1
ATOM 1577 N N . ASP A 1 196 ? -9.25 -31.922 -51.594 1 92.19 196 ASP A N 1
ATOM 1578 C CA . ASP A 1 196 ? -9.602 -33.094 -52.375 1 92.19 196 ASP A CA 1
ATOM 1579 C C . ASP A 1 196 ? -9.312 -34.375 -51.625 1 92.19 196 ASP A C 1
ATOM 1581 O O . ASP A 1 196 ? -8.719 -35.312 -52.156 1 92.19 196 ASP A O 1
ATOM 1585 N N . GLY A 1 197 ? -9.555 -34.25 -50.281 1 89 197 GLY A N 1
ATOM 1586 C CA . GLY A 1 197 ? -9.43 -35.438 -49.438 1 89 197 GLY A CA 1
ATOM 1587 C C . GLY A 1 197 ? -8.047 -35.594 -48.844 1 89 197 GLY A C 1
ATOM 1588 O O . GLY A 1 197 ? -7.852 -36.406 -47.938 1 89 197 GLY A O 1
ATOM 1589 N N . ALA A 1 198 ? -7.109 -34.938 -49.312 1 90.19 198 ALA A N 1
ATOM 1590 C CA . ALA A 1 198 ? -5.75 -35.031 -48.812 1 90.19 198 ALA A CA 1
ATOM 1591 C C . ALA A 1 198 ? -5.488 -33.938 -47.75 1 90.19 198 ALA A C 1
ATOM 1593 O O . ALA A 1 198 ? -5.867 -32.781 -47.938 1 90.19 198 ALA A O 1
ATOM 1594 N N . PRO A 1 199 ? -4.906 -34.406 -46.688 1 92 199 PRO A N 1
ATOM 1595 C CA . PRO A 1 199 ? -4.625 -33.438 -45.656 1 92 199 PRO A CA 1
ATOM 1596 C C . PRO A 1 199 ? -3.461 -32.5 -46 1 92 199 PRO A C 1
ATOM 1598 O O . PRO A 1 199 ? -2.463 -32.969 -46.562 1 92 199 PRO A O 1
ATOM 1601 N N . TRP A 1 200 ? -3.586 -31.219 -45.719 1 90.69 200 TRP A N 1
ATOM 1602 C CA . TRP A 1 200 ? -2.525 -30.219 -45.906 1 90.69 200 TRP A CA 1
ATOM 1603 C C . TRP A 1 200 ? -1.944 -29.812 -44.531 1 90.69 200 TRP A C 1
ATOM 1605 O O . TRP A 1 200 ? -2.646 -29.828 -43.531 1 90.69 200 TRP A O 1
ATOM 1615 N N . THR A 1 201 ? -0.754 -29.516 -44.5 1 87.62 201 THR A N 1
ATOM 1616 C CA . THR A 1 201 ? -0.053 -29.219 -43.281 1 87.62 201 THR A CA 1
ATOM 1617 C C . THR A 1 201 ? -0.076 -27.719 -42.969 1 87.62 201 THR A C 1
ATOM 1619 O O . THR A 1 201 ? 0.112 -26.906 -43.875 1 87.62 201 THR A O 1
ATOM 1622 N N . ASP A 1 202 ? -0.353 -27.391 -41.719 1 86.69 202 ASP A N 1
ATOM 1623 C CA . ASP A 1 202 ? -0.329 -26 -41.25 1 86.69 202 ASP A CA 1
ATOM 1624 C C . ASP A 1 202 ? 1.104 -25.484 -41.156 1 86.69 202 ASP A C 1
ATOM 1626 O O . ASP A 1 202 ? 1.895 -26 -40.344 1 86.69 202 ASP A O 1
ATOM 1630 N N . TRP A 1 203 ? 1.4 -24.547 -41.906 1 79.12 203 TRP A N 1
ATOM 1631 C CA . TRP A 1 203 ? 2.762 -24.016 -41.906 1 79.12 203 TRP A CA 1
ATOM 1632 C C . TRP A 1 203 ? 2.799 -22.578 -41.406 1 79.12 203 TRP A C 1
ATOM 1634 O O . TRP A 1 203 ? 3.746 -21.844 -41.719 1 79.12 203 TRP A O 1
ATOM 1644 N N . THR A 1 204 ? 1.827 -22.219 -40.688 1 77.69 204 THR A N 1
ATOM 1645 C CA . THR A 1 204 ? 1.677 -20.828 -40.219 1 77.69 204 THR A CA 1
ATOM 1646 C C . THR A 1 204 ? 2.852 -20.422 -39.344 1 77.69 204 THR A C 1
ATOM 1648 O O . THR A 1 204 ? 3.334 -19.297 -39.438 1 77.69 204 THR A O 1
ATOM 1651 N N . THR A 1 205 ? 3.326 -21.312 -38.438 1 71.75 205 THR A N 1
ATOM 1652 C CA . THR A 1 205 ? 4.359 -20.938 -37.5 1 71.75 205 THR A CA 1
ATOM 1653 C C . THR A 1 205 ? 5.707 -21.531 -37.875 1 71.75 205 THR A C 1
ATOM 1655 O O . THR A 1 205 ? 6.68 -21.438 -37.125 1 71.75 205 THR A O 1
ATOM 1658 N N . LYS A 1 206 ? 5.75 -22.109 -38.969 1 70.75 206 LYS A N 1
ATOM 1659 C CA . LYS A 1 206 ? 6.98 -22.766 -39.406 1 70.75 206 LYS A CA 1
ATOM 1660 C C . LYS A 1 206 ? 7.77 -21.875 -40.375 1 70.75 206 LYS A C 1
ATOM 1662 O O . LYS A 1 206 ? 7.199 -21 -41.031 1 70.75 206 LYS A O 1
ATOM 1667 N N . PRO A 1 207 ? 9.062 -22.109 -40.344 1 61.75 207 PRO A N 1
ATOM 1668 C CA . PRO A 1 207 ? 9.883 -21.312 -41.25 1 61.75 207 PRO A CA 1
ATOM 1669 C C . PRO A 1 207 ? 9.578 -21.562 -42.719 1 61.75 207 PRO A C 1
ATOM 1671 O O . PRO A 1 207 ? 9.383 -22.719 -43.125 1 61.75 207 PRO A O 1
ATOM 1674 N N . LEU A 1 208 ? 9.516 -20.531 -43.5 1 60.38 208 LEU A N 1
ATOM 1675 C CA . LEU A 1 208 ? 9.148 -20.594 -44.938 1 60.38 208 LEU A CA 1
ATOM 1676 C C . LEU A 1 208 ? 10.281 -21.203 -45.75 1 60.38 208 LEU A C 1
ATOM 1678 O O . LEU A 1 208 ? 10.031 -21.766 -46.812 1 60.38 208 LEU A O 1
ATOM 1682 N N . VAL A 1 209 ? 11.391 -21.125 -45.156 1 56.62 209 VAL A N 1
ATOM 1683 C CA . VAL A 1 209 ? 12.547 -21.562 -45.938 1 56.62 209 VAL A CA 1
ATOM 1684 C C . VAL A 1 209 ? 12.445 -23.047 -46.219 1 56.62 209 VAL A C 1
ATOM 1686 O O . VAL A 1 209 ? 12.969 -23.516 -47.25 1 56.62 209 VAL A O 1
ATOM 1689 N N . SER A 1 210 ? 11.656 -23.781 -45.562 1 59.44 210 SER A N 1
ATOM 1690 C CA . SER A 1 210 ? 11.609 -25.234 -45.719 1 59.44 210 SER A CA 1
ATOM 1691 C C . SER A 1 210 ? 10.484 -25.656 -46.656 1 59.44 210 SER A C 1
ATOM 1693 O O . SER A 1 210 ? 10.352 -26.844 -46.938 1 59.44 210 SER A O 1
ATOM 1695 N N . VAL A 1 211 ? 9.742 -24.688 -47.094 1 64.12 211 VAL A N 1
ATOM 1696 C CA . VAL A 1 211 ? 8.594 -25.062 -47.906 1 64.12 211 VAL A CA 1
ATOM 1697 C C . VAL A 1 211 ? 8.938 -24.922 -49.375 1 64.12 211 VAL A C 1
ATOM 1699 O O . VAL A 1 211 ? 9.414 -23.875 -49.812 1 64.12 211 VAL A O 1
ATOM 1702 N N . GLY A 1 212 ? 8.945 -26.094 -50 1 61.53 212 GLY A N 1
ATOM 1703 C CA . GLY A 1 212 ? 9.117 -26.047 -51.469 1 61.53 212 GLY A CA 1
ATOM 1704 C C . GLY A 1 212 ? 7.871 -25.578 -52.188 1 61.53 212 GLY A C 1
ATOM 1705 O O . GLY A 1 212 ? 6.793 -25.5 -51.594 1 61.53 212 GLY A O 1
ATOM 1706 N N . GLY A 1 213 ? 7.93 -25.203 -53.375 1 60.75 213 GLY A N 1
ATOM 1707 C CA . GLY A 1 213 ? 6.84 -24.75 -54.219 1 60.75 213 GLY A CA 1
ATOM 1708 C C . GLY A 1 213 ? 5.766 -25.797 -54.438 1 60.75 213 GLY A C 1
ATOM 1709 O O . GLY A 1 213 ? 4.629 -25.469 -54.812 1 60.75 213 GLY A O 1
ATOM 1710 N N . THR A 1 214 ? 6.02 -27.016 -54.094 1 67.5 214 THR A N 1
ATOM 1711 C CA . THR A 1 214 ? 5.066 -28.109 -54.312 1 67.5 214 THR A CA 1
ATOM 1712 C C . THR A 1 214 ? 4.508 -28.609 -53 1 67.5 214 THR A C 1
ATOM 1714 O O . THR A 1 214 ? 3.76 -29.594 -52.969 1 67.5 214 THR A O 1
ATOM 1717 N N . SER A 1 215 ? 4.844 -27.938 -52.031 1 78.62 215 SER A N 1
ATOM 1718 C CA . SER A 1 215 ? 4.41 -28.391 -50.719 1 78.62 215 SER A CA 1
ATOM 1719 C C . SER A 1 215 ? 2.93 -28.109 -50.5 1 78.62 215 SER A C 1
ATOM 1721 O O . SER A 1 215 ? 2.416 -27.078 -50.938 1 78.62 215 SER A O 1
ATOM 1723 N N . THR A 1 216 ? 2.193 -29.078 -49.969 1 84.75 216 THR A N 1
ATOM 1724 C CA . THR A 1 216 ? 0.785 -28.938 -49.594 1 84.75 216 THR A CA 1
ATOM 1725 C C . THR A 1 216 ? 0.633 -28.328 -48.219 1 84.75 216 THR A C 1
ATOM 1727 O O . THR A 1 216 ? 0.467 -29.062 -47.219 1 84.75 216 THR A O 1
ATOM 1730 N N . VAL A 1 217 ? 0.733 -27.031 -48.188 1 85 217 VAL A N 1
ATOM 1731 C CA . VAL A 1 217 ? 0.699 -26.328 -46.906 1 85 217 VAL A CA 1
ATOM 1732 C C . VAL A 1 217 ? -0.375 -25.25 -46.938 1 85 217 VAL A C 1
ATOM 1734 O O . VAL A 1 217 ? -0.779 -24.797 -48 1 85 217 VAL A O 1
ATOM 1737 N N . PHE A 1 218 ? -0.898 -24.922 -45.75 1 87.31 218 PHE A N 1
ATOM 1738 C CA . PHE A 1 218 ? -1.822 -23.797 -45.625 1 87.31 218 PHE A CA 1
ATOM 1739 C C . PHE A 1 218 ? -1.38 -22.859 -44.531 1 87.31 218 PHE A C 1
ATOM 1741 O O . PHE A 1 218 ? -0.494 -23.203 -43.719 1 87.31 218 PHE A O 1
ATOM 1748 N N . TYR A 1 219 ? -1.929 -21.656 -44.531 1 85.5 219 TYR A N 1
ATOM 1749 C CA . TYR A 1 219 ? -1.608 -20.625 -43.531 1 85.5 219 TYR A CA 1
ATOM 1750 C C . TYR A 1 219 ? -2.875 -20.031 -42.938 1 85.5 219 TYR A C 1
ATOM 1752 O O . TYR A 1 219 ? -3.947 -20.094 -43.531 1 85.5 219 TYR A O 1
ATOM 1760 N N . GLN A 1 220 ? -2.691 -19.641 -41.688 1 89 220 GLN A N 1
ATOM 1761 C CA . GLN A 1 220 ? -3.799 -19 -41 1 89 220 GLN A CA 1
ATOM 1762 C C . GLN A 1 220 ? -3.49 -17.547 -40.688 1 89 220 GLN A C 1
ATOM 1764 O O . GLN A 1 220 ? -2.342 -17.188 -40.406 1 89 220 GLN A O 1
ATOM 1769 N N . ARG A 1 221 ? -4.52 -16.672 -40.719 1 85.31 221 ARG A N 1
ATOM 1770 C CA . ARG A 1 221 ? -4.395 -15.281 -40.312 1 85.31 221 ARG A CA 1
ATOM 1771 C C . ARG A 1 221 ? -5.703 -14.758 -39.719 1 85.31 221 ARG A C 1
ATOM 1773 O O . ARG A 1 221 ? -6.773 -15.289 -40.031 1 85.31 221 ARG A O 1
ATOM 1780 N N . GLU A 1 222 ? -5.57 -13.844 -38.812 1 86.75 222 GLU A N 1
ATOM 1781 C CA . GLU A 1 222 ? -6.754 -13.234 -38.219 1 86.75 222 GLU A CA 1
ATOM 1782 C C . GLU A 1 222 ? -7.211 -12.023 -39.031 1 86.75 222 GLU A C 1
ATOM 1784 O O . GLU A 1 222 ? -6.391 -11.203 -39.438 1 86.75 222 GLU A O 1
ATOM 1789 N N . THR A 1 223 ? -8.43 -12.008 -39.281 1 80.5 223 THR A N 1
ATOM 1790 C CA . THR A 1 223 ? -9 -10.867 -39.969 1 80.5 223 THR A CA 1
ATOM 1791 C C . THR A 1 223 ? -9.344 -9.742 -39 1 80.5 223 THR A C 1
ATOM 1793 O O . THR A 1 223 ? -9.297 -9.93 -37.781 1 80.5 223 THR A O 1
ATOM 1796 N N . ILE A 1 224 ? -9.719 -8.625 -39.469 1 70.62 224 ILE A N 1
ATOM 1797 C CA . ILE A 1 224 ? -10 -7.426 -38.688 1 70.62 224 ILE A CA 1
ATOM 1798 C C . ILE A 1 224 ? -11.211 -7.676 -37.781 1 70.62 224 ILE A C 1
ATOM 1800 O O . ILE A 1 224 ? -11.289 -7.137 -36.688 1 70.62 224 ILE A O 1
ATOM 1804 N N . ASP A 1 225 ? -12.047 -8.586 -38.25 1 73.69 225 ASP A N 1
ATOM 1805 C CA . ASP A 1 225 ? -13.258 -8.867 -37.469 1 73.69 225 ASP A CA 1
ATOM 1806 C C . ASP A 1 225 ? -13.008 -9.945 -36.438 1 73.69 225 ASP A C 1
ATOM 1808 O O . ASP A 1 225 ? -13.93 -10.367 -35.719 1 73.69 225 ASP A O 1
ATOM 1812 N N . GLY A 1 226 ? -11.852 -10.422 -36.312 1 81.06 226 GLY A N 1
ATOM 1813 C CA . GLY A 1 226 ? -11.539 -11.43 -35.312 1 81.06 226 GLY A CA 1
ATOM 1814 C C . GLY A 1 226 ? -11.75 -12.852 -35.812 1 81.06 226 GLY A C 1
ATOM 1815 O O . GLY A 1 226 ? -11.727 -13.797 -35.031 1 81.06 226 GLY A O 1
ATOM 1816 N N . TYR A 1 227 ? -11.969 -12.906 -37.125 1 85.56 227 TYR A N 1
ATOM 1817 C CA . TYR A 1 227 ? -12.148 -14.227 -37.719 1 85.56 227 TYR A CA 1
ATOM 1818 C C . TYR A 1 227 ? -10.82 -14.789 -38.219 1 85.56 227 TYR A C 1
ATOM 1820 O O . TYR A 1 227 ? -9.805 -14.102 -38.188 1 85.56 227 TYR A O 1
ATOM 1828 N N . THR A 1 228 ? -10.859 -16.094 -38.5 1 91.06 228 THR A N 1
ATOM 1829 C CA . THR A 1 228 ? -9.656 -16.75 -39 1 91.06 228 THR A CA 1
ATOM 1830 C C . THR A 1 228 ? -9.742 -16.984 -40.5 1 91.06 228 THR A C 1
ATOM 1832 O O . THR A 1 228 ? -10.742 -17.516 -41 1 91.06 228 THR A O 1
ATOM 1835 N N . GLU A 1 229 ? -8.742 -16.5 -41.188 1 88.75 229 GLU A N 1
ATOM 1836 C CA . GLU A 1 229 ? -8.648 -16.719 -42.625 1 88.75 229 GLU A CA 1
ATOM 1837 C C . GLU A 1 229 ? -7.609 -17.797 -42.938 1 88.75 229 GLU A C 1
ATOM 1839 O O . GLU A 1 229 ? -6.527 -17.812 -42.344 1 88.75 229 GLU A O 1
ATOM 1844 N N . ILE A 1 230 ? -8.031 -18.672 -43.781 1 90.38 230 ILE A N 1
ATOM 1845 C CA . ILE A 1 230 ? -7.117 -19.703 -44.281 1 90.38 230 ILE A CA 1
ATOM 1846 C C . ILE A 1 230 ? -6.688 -19.359 -45.688 1 90.38 230 ILE A C 1
ATOM 1848 O O . ILE A 1 230 ? -7.523 -19.031 -46.531 1 90.38 230 ILE A O 1
ATOM 1852 N N . PHE A 1 231 ? -5.402 -19.359 -45.938 1 84.94 231 PHE A N 1
ATOM 1853 C CA . PHE A 1 231 ? -4.922 -19.078 -47.281 1 84.94 231 PHE A CA 1
ATOM 1854 C C . PHE A 1 231 ? -3.795 -20.031 -47.688 1 84.94 231 PHE A C 1
ATOM 1856 O O . PHE A 1 231 ? -3.232 -20.719 -46.812 1 84.94 231 PHE A O 1
ATOM 1863 N N . PHE A 1 232 ? -3.57 -20.156 -49 1 83.94 232 PHE A N 1
ATOM 1864 C CA . PHE A 1 232 ? -2.629 -21.141 -49.531 1 83.94 232 PHE A CA 1
ATOM 1865 C C . PHE A 1 232 ? -1.498 -20.438 -50.281 1 83.94 232 PHE A C 1
ATOM 1867 O O . PHE A 1 232 ? -1.494 -19.203 -50.406 1 83.94 232 PHE A O 1
ATOM 1874 N N . GLY A 1 233 ? -0.537 -21.219 -50.531 1 75 233 GLY A N 1
ATOM 1875 C CA . GLY A 1 233 ? 0.573 -20.688 -51.312 1 75 233 GLY A CA 1
ATOM 1876 C C . GLY A 1 233 ? 0.183 -20.297 -52.719 1 75 233 GLY A C 1
ATOM 1877 O O . GLY A 1 233 ? -0.956 -20.516 -53.125 1 75 233 GLY A O 1
ATOM 1878 N N . GLU A 1 234 ? 1.038 -19.609 -53.438 1 65.62 234 GLU A N 1
ATOM 1879 C CA . GLU A 1 234 ? 0.771 -19.109 -54.781 1 65.62 234 GLU A CA 1
ATOM 1880 C C . GLU A 1 234 ? 1.282 -20.078 -55.844 1 65.62 234 GLU A C 1
ATOM 1882 O O . GLU A 1 234 ? 1.114 -19.828 -57.062 1 65.62 234 GLU A O 1
ATOM 1887 N N . GLY A 1 235 ? 1.803 -21.141 -55.406 1 55.81 235 GLY A N 1
ATOM 1888 C CA . GLY A 1 235 ? 2.367 -22.078 -56.375 1 55.81 235 GLY A CA 1
ATOM 1889 C C . GLY A 1 235 ? 1.316 -22.75 -57.25 1 55.81 235 GLY A C 1
ATOM 1890 O O . GLY A 1 235 ? 0.277 -23.172 -56.75 1 55.81 235 GLY A O 1
ATOM 1891 N N . GLU A 1 236 ? 1.281 -22.5 -58.656 1 56.91 236 GLU A N 1
ATOM 1892 C CA . GLU A 1 236 ? 0.368 -23.172 -59.562 1 56.91 236 GLU A CA 1
ATOM 1893 C C . GLU A 1 236 ? 0.962 -24.469 -60.094 1 56.91 236 GLU A C 1
ATOM 1895 O O . GLU A 1 236 ? 2.154 -24.531 -60.406 1 56.91 236 GLU A O 1
ATOM 1900 N N . LYS A 1 237 ? 0.21 -25.547 -60 1 51.09 237 LYS A N 1
ATOM 1901 C CA . LYS A 1 237 ? 0.624 -26.812 -60.562 1 51.09 237 LYS A CA 1
ATOM 1902 C C . LYS A 1 237 ? 0.813 -26.688 -62.094 1 51.09 237 LYS A C 1
ATOM 1904 O O . LYS A 1 237 ? -0.145 -26.438 -62.812 1 51.09 237 LYS A O 1
ATOM 1909 N N . VAL A 1 238 ? 1.93 -26.078 -62.531 1 50.5 238 VAL A N 1
ATOM 1910 C CA . VAL A 1 238 ? 2.154 -26.172 -63.969 1 50.5 238 VAL A CA 1
ATOM 1911 C C . VAL A 1 238 ? 2.865 -27.484 -64.312 1 50.5 238 VAL A C 1
ATOM 1913 O O . VAL A 1 238 ? 3.895 -27.797 -63.688 1 50.5 238 VAL A O 1
ATOM 1916 N N . ILE A 1 239 ? 2.217 -28.453 -64.875 1 39.94 239 ILE A N 1
ATOM 1917 C CA . ILE A 1 239 ? 2.852 -29.625 -65.438 1 39.94 239 ILE A CA 1
ATOM 1918 C C . ILE A 1 239 ? 3.705 -29.203 -66.625 1 39.94 239 ILE A C 1
ATOM 1920 O O . ILE A 1 239 ? 3.184 -28.703 -67.625 1 39.94 239 ILE A O 1
ATOM 1924 N N . LYS A 1 240 ? 4.883 -28.938 -66.375 1 52.09 240 LYS A N 1
ATOM 1925 C CA . LYS A 1 240 ? 5.707 -28.781 -67.562 1 52.09 240 LYS A CA 1
ATOM 1926 C C . LYS A 1 240 ? 5.746 -30.062 -68.375 1 52.09 240 LYS A C 1
ATOM 1928 O O . LYS A 1 240 ? 5.457 -31.141 -67.812 1 52.09 240 LYS A O 1
ATOM 1933 N N . ALA A 1 241 ? 5.926 -30.078 -69.75 1 44.12 241 ALA A N 1
ATOM 1934 C CA . ALA A 1 241 ? 5.977 -31.203 -70.688 1 44.12 241 ALA A CA 1
ATOM 1935 C C . ALA A 1 241 ? 6.691 -32.406 -70.062 1 44.12 241 ALA A C 1
ATOM 1937 O O . ALA A 1 241 ? 6.336 -33.562 -70.312 1 44.12 241 ALA A O 1
ATOM 1938 N N . ASN A 1 242 ? 7.855 -32.094 -69.438 1 40.78 242 ASN A N 1
ATOM 1939 C CA . ASN A 1 242 ? 8.664 -33.219 -69.062 1 40.78 242 ASN A CA 1
ATOM 1940 C C . ASN A 1 242 ? 8.203 -33.844 -67.75 1 40.78 242 ASN A C 1
ATOM 1942 O O . ASN A 1 242 ? 8.875 -34.719 -67.188 1 40.78 242 ASN A O 1
ATOM 1946 N N . GLY A 1 243 ? 7.055 -33.688 -67.188 1 42.94 243 GLY A N 1
ATOM 1947 C CA . GLY A 1 243 ? 6.418 -34.375 -66.062 1 42.94 243 GLY A CA 1
ATOM 1948 C C . GLY A 1 243 ? 6.688 -33.719 -64.75 1 42.94 243 GLY A C 1
ATOM 1949 O O . GLY A 1 243 ? 6.211 -34.188 -63.688 1 42.94 243 GLY A O 1
ATOM 1950 N N . GLN A 1 244 ? 7.816 -33.156 -64.562 1 40.91 244 GLN A N 1
ATOM 1951 C CA . GLN A 1 244 ? 8.227 -32.688 -63.281 1 40.91 244 GLN A CA 1
ATOM 1952 C C . GLN A 1 244 ? 7.441 -31.453 -62.844 1 40.91 244 GLN A C 1
ATOM 1954 O O . GLN A 1 244 ? 7.191 -30.562 -63.656 1 40.91 244 GLN A O 1
ATOM 1959 N N . LEU A 1 245 ? 6.629 -31.422 -61.781 1 44.53 245 LEU A N 1
ATOM 1960 C CA . LEU A 1 245 ? 5.902 -30.328 -61.156 1 44.53 245 LEU A CA 1
ATOM 1961 C C . LEU A 1 245 ? 6.852 -29.219 -60.75 1 44.53 245 LEU A C 1
ATOM 1963 O O . LEU A 1 245 ? 7.801 -29.453 -59.969 1 44.53 245 LEU A O 1
ATOM 1967 N N . SER A 1 246 ? 7.406 -28.328 -61.594 1 42.81 246 SER A N 1
ATOM 1968 C CA . SER A 1 246 ? 8.266 -27.219 -61.188 1 42.81 246 SER A CA 1
ATOM 1969 C C . SER A 1 246 ? 7.438 -26.031 -60.719 1 42.81 246 SER A C 1
ATOM 1971 O O . SER A 1 246 ? 6.414 -25.688 -61.312 1 42.81 246 SER A O 1
ATOM 1973 N N . SER A 1 247 ? 7.078 -25.812 -59.438 1 46.91 247 SER A N 1
ATOM 1974 C CA . SER A 1 247 ? 6.41 -24.594 -59 1 46.91 247 SER A CA 1
ATOM 1975 C C . SER A 1 247 ? 7.418 -23.516 -58.625 1 46.91 247 SER A C 1
ATOM 1977 O O . SER A 1 247 ? 8.406 -23.797 -57.938 1 46.91 247 SER A O 1
ATOM 1979 N N . SER A 1 248 ? 7.664 -22.547 -59.344 1 45.47 248 SER A N 1
ATOM 1980 C CA . SER A 1 248 ? 8.508 -21.375 -59.125 1 45.47 248 SER A CA 1
ATOM 1981 C C . SER A 1 248 ? 7.992 -20.547 -57.969 1 45.47 248 SER A C 1
ATOM 1983 O O . SER A 1 248 ? 8.586 -19.531 -57.625 1 45.47 248 SER A O 1
ATOM 1985 N N . PHE A 1 249 ? 6.93 -20.828 -57.469 1 49.66 249 PHE A N 1
ATOM 1986 C CA . PHE A 1 249 ? 6.449 -19.844 -56.531 1 49.66 249 PHE A CA 1
ATOM 1987 C C . PHE A 1 249 ? 6.703 -20.312 -55.094 1 49.66 249 PHE A C 1
ATOM 1989 O O . PHE A 1 249 ? 6.793 -21.516 -54.844 1 49.66 249 PHE A O 1
ATOM 1996 N N . VAL A 1 250 ? 7.043 -19.297 -54.281 1 55.72 250 VAL A N 1
ATOM 1997 C CA . VAL A 1 250 ? 7.402 -19.422 -52.875 1 55.72 250 VAL A CA 1
ATOM 1998 C C . VAL A 1 250 ? 6.137 -19.547 -52.031 1 55.72 250 VAL A C 1
ATOM 2000 O O . VAL A 1 250 ? 5.105 -18.953 -52.375 1 55.72 250 VAL A O 1
ATOM 2003 N N . GLY A 1 251 ? 6.023 -20.641 -51.188 1 65.81 251 GLY A N 1
ATOM 2004 C CA . GLY A 1 251 ? 5.035 -20.656 -50.125 1 65.81 251 GLY A CA 1
ATOM 2005 C C . GLY A 1 251 ? 4.059 -21.812 -50.25 1 65.81 251 GLY A C 1
ATOM 2006 O O . GLY A 1 251 ? 3.047 -21.859 -49.531 1 65.81 251 GLY A O 1
ATOM 2007 N N . GLY A 1 252 ? 4.215 -22.734 -51.094 1 71.06 252 GLY A N 1
ATOM 2008 C CA . GLY A 1 252 ? 3.354 -23.906 -51.188 1 71.06 252 GLY A CA 1
ATOM 2009 C C . GLY A 1 252 ? 2.418 -23.859 -52.375 1 71.06 252 GLY A C 1
ATOM 2010 O O . GLY A 1 252 ? 2.416 -22.906 -53.156 1 71.06 252 GLY A O 1
ATOM 2011 N N . LEU A 1 253 ? 1.663 -24.891 -52.625 1 75.75 253 LEU A N 1
ATOM 2012 C CA . LEU A 1 253 ? 0.776 -25.078 -53.75 1 75.75 253 LEU A CA 1
ATOM 2013 C C . LEU A 1 253 ? -0.551 -24.359 -53.531 1 75.75 253 LEU A C 1
ATOM 2015 O O . LEU A 1 253 ? -0.987 -24.188 -52.406 1 75.75 253 LEU A O 1
ATOM 2019 N N . LYS A 1 254 ? -1.04 -23.875 -54.625 1 80 254 LYS A N 1
ATOM 2020 C CA . LYS A 1 254 ? -2.414 -23.391 -54.625 1 80 254 LYS A CA 1
ATOM 2021 C C . LYS A 1 254 ? -3.385 -24.469 -55.094 1 80 254 LYS A C 1
ATOM 2023 O O . LYS A 1 254 ? -3.113 -25.188 -56.031 1 80 254 LYS A O 1
ATOM 2028 N N . PRO A 1 255 ? -4.441 -24.688 -54.344 1 83.25 255 PRO A N 1
ATOM 2029 C CA . PRO A 1 255 ? -5.426 -25.672 -54.781 1 83.25 255 PRO A CA 1
ATOM 2030 C C . PRO A 1 255 ? -6.012 -25.359 -56.156 1 83.25 255 PRO A C 1
ATOM 2032 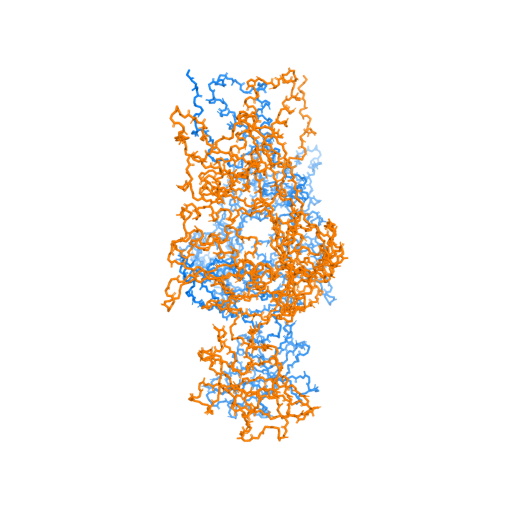O O . PRO A 1 255 ? -6.102 -24.188 -56.531 1 83.25 255 PRO A O 1
ATOM 2035 N N . SER A 1 256 ? -6.391 -26.359 -56.812 1 83.56 256 SER A N 1
ATOM 2036 C CA . SER A 1 256 ? -7.012 -26.188 -58.125 1 83.56 256 SER A CA 1
ATOM 2037 C C . SER A 1 256 ? -8.445 -25.672 -58 1 83.56 256 SER A C 1
ATOM 2039 O O . SER A 1 256 ? -9.156 -26.047 -57.062 1 83.56 256 SER A O 1
ATOM 2041 N N . VAL A 1 257 ? -8.75 -24.812 -58.969 1 85.69 257 VAL A N 1
ATOM 2042 C CA . VAL A 1 257 ? -10.117 -24.312 -58.969 1 85.69 257 VAL A CA 1
ATOM 2043 C C . VAL A 1 257 ? -11.094 -25.469 -59.125 1 85.69 257 VAL A C 1
ATOM 2045 O O . VAL A 1 257 ? -10.914 -26.344 -59.969 1 85.69 257 VAL A O 1
ATOM 2048 N N . GLY A 1 258 ? -12.039 -25.562 -58.25 1 87.25 258 GLY A N 1
ATOM 2049 C CA . GLY A 1 258 ? -13.016 -26.641 -58.25 1 87.25 258 GLY A CA 1
ATOM 2050 C C . GLY A 1 258 ? -12.719 -27.719 -57.219 1 87.25 258 GLY A C 1
ATOM 2051 O O . GLY A 1 258 ? -13.547 -28.609 -57 1 87.25 258 GLY A O 1
ATOM 2052 N N . SER A 1 259 ? -11.539 -27.594 -56.688 1 89.69 259 SER A N 1
ATOM 2053 C CA . SER A 1 259 ? -11.195 -28.562 -55.656 1 89.69 259 SER A CA 1
ATOM 2054 C C . SER A 1 259 ? -12.07 -28.391 -54.406 1 89.69 259 SER A C 1
ATOM 2056 O O . SER A 1 259 ? -12.523 -27.281 -54.125 1 89.69 259 SER A O 1
ATOM 2058 N N . THR A 1 260 ? -12.305 -29.5 -53.812 1 92.31 260 THR A N 1
ATOM 2059 C CA . THR A 1 260 ? -13.094 -29.469 -52.594 1 92.31 260 THR A CA 1
ATOM 2060 C C . THR A 1 260 ? -12.195 -29.203 -51.375 1 92.31 260 THR A C 1
ATOM 2062 O O . THR A 1 260 ? -11.195 -29.906 -51.156 1 92.31 260 THR A O 1
ATOM 2065 N N . ILE A 1 261 ? -12.492 -28.156 -50.625 1 92.44 261 ILE A N 1
A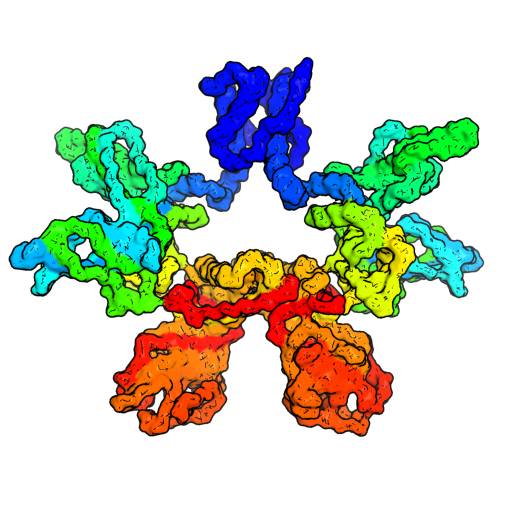TOM 2066 C CA . ILE A 1 261 ? -11.758 -27.812 -49.438 1 92.44 261 ILE A CA 1
ATOM 2067 C C . ILE A 1 261 ? -12.602 -28.141 -48.188 1 92.44 261 ILE A C 1
ATOM 2069 O O . ILE A 1 261 ? -13.75 -27.703 -48.094 1 92.44 261 ILE A O 1
ATOM 2073 N N . VAL A 1 262 ? -12.078 -28.984 -47.375 1 94.44 262 VAL A N 1
ATOM 2074 C CA . VAL A 1 262 ? -12.734 -29.328 -46.125 1 94.44 262 VAL A CA 1
ATOM 2075 C C . VAL A 1 262 ? -11.914 -28.797 -44.969 1 94.44 262 VAL A C 1
ATOM 2077 O O . VAL A 1 262 ? -10.727 -29.094 -44.844 1 94.44 262 VAL A O 1
ATOM 2080 N N . ILE A 1 263 ? -12.539 -27.984 -44.094 1 95.12 263 ILE A N 1
ATOM 2081 C CA . ILE A 1 263 ? -11.891 -27.438 -42.906 1 95.12 263 ILE A CA 1
ATOM 2082 C C . ILE A 1 263 ? -12.531 -28 -41.656 1 95.12 263 ILE A C 1
ATOM 2084 O O . ILE A 1 263 ? -13.758 -27.953 -41.5 1 95.12 263 ILE A O 1
ATOM 2088 N N . GLU A 1 264 ? -11.742 -28.594 -40.844 1 95.62 264 GLU A N 1
ATOM 2089 C CA . GLU A 1 264 ? -12.164 -29.047 -39.5 1 95.62 264 GLU A CA 1
ATOM 2090 C C . GLU A 1 264 ? -11.484 -28.234 -38.406 1 95.62 264 GLU A C 1
ATOM 2092 O O . GLU A 1 264 ? -10.258 -28.078 -38.406 1 95.62 264 GLU A O 1
ATOM 2097 N N . TYR A 1 265 ? -12.266 -27.641 -37.562 1 95.75 265 TYR A N 1
ATOM 2098 C CA . TYR A 1 265 ? -11.664 -26.859 -36.5 1 95.75 265 TYR A CA 1
ATOM 2099 C C . TYR A 1 265 ? -12.414 -27.078 -35.188 1 95.75 265 TYR A C 1
ATOM 2101 O O . TYR A 1 265 ? -13.539 -27.578 -35.188 1 95.75 265 TYR A O 1
ATOM 2109 N N . LEU A 1 266 ? -11.719 -26.812 -34.094 1 95.81 266 LEU A N 1
ATOM 2110 C CA . LEU A 1 266 ? -12.273 -26.969 -32.75 1 95.81 266 LEU A CA 1
ATOM 2111 C C . LEU A 1 266 ? -12.812 -25.641 -32.219 1 95.81 266 LEU A C 1
ATOM 2113 O O . LEU A 1 266 ? -12.109 -24.641 -32.219 1 95.81 266 LEU A O 1
ATOM 2117 N N . THR A 1 267 ? -14.07 -25.578 -31.891 1 95.12 267 THR A N 1
ATOM 2118 C CA . THR A 1 267 ? -14.68 -24.453 -31.203 1 95.12 267 THR A CA 1
ATOM 2119 C C . THR A 1 267 ? -14.781 -24.719 -29.703 1 95.12 267 THR A C 1
ATOM 2121 O O . THR A 1 267 ? -15.156 -25.812 -29.297 1 95.12 267 THR A O 1
ATOM 2124 N N . THR A 1 268 ? -14.305 -23.828 -28.875 1 95.94 268 THR A N 1
ATOM 2125 C CA . THR A 1 268 ? -14.172 -24.094 -27.453 1 95.94 268 THR A CA 1
ATOM 2126 C C . THR A 1 268 ? -14.805 -22.969 -26.641 1 95.94 268 THR A C 1
ATOM 2128 O O . THR A 1 268 ? -15.133 -21.906 -27.188 1 95.94 268 THR A O 1
ATOM 2131 N N . ASP A 1 269 ? -15.078 -23.234 -25.312 1 92.44 269 ASP A N 1
ATOM 2132 C CA . ASP A 1 269 ? -15.602 -22.25 -24.375 1 92.44 269 ASP A CA 1
ATOM 2133 C C . ASP A 1 269 ? -14.469 -21.531 -23.656 1 92.44 269 ASP A C 1
ATOM 2135 O O . ASP A 1 269 ? -14.703 -20.562 -22.922 1 92.44 269 ASP A O 1
ATOM 2139 N N . GLY A 1 270 ? -13.352 -21.969 -23.875 1 89.94 270 GLY A N 1
ATOM 2140 C CA . GLY A 1 270 ? -12.18 -21.234 -23.406 1 89.94 270 GLY A CA 1
ATOM 2141 C C . GLY A 1 270 ? -11.906 -21.438 -21.938 1 89.94 270 GLY A C 1
ATOM 2142 O O . GLY A 1 270 ? -11.844 -22.562 -21.453 1 89.94 270 GLY A O 1
ATOM 2143 N N . LYS A 1 271 ? -11.773 -20.391 -21.156 1 87.25 271 LYS A N 1
ATOM 2144 C CA . LYS A 1 271 ? -11.289 -20.375 -19.781 1 87.25 271 LYS A CA 1
ATOM 2145 C C . LYS A 1 271 ? -12.336 -20.922 -18.828 1 87.25 271 LYS A C 1
ATOM 2147 O O . LYS A 1 271 ? -11.992 -21.5 -17.797 1 87.25 271 LYS A O 1
ATOM 2152 N N . VAL A 1 272 ? -13.531 -20.875 -19.125 1 88.94 272 VAL A N 1
ATOM 2153 C CA . VAL A 1 272 ? -14.609 -21.234 -18.203 1 88.94 272 VAL A CA 1
ATOM 2154 C C . VAL A 1 272 ? -14.578 -22.734 -17.938 1 88.94 272 VAL A C 1
ATOM 2156 O O . VAL A 1 272 ? -15.07 -23.203 -16.906 1 88.94 272 VAL A O 1
ATOM 2159 N N . ALA A 1 273 ? -13.93 -23.469 -18.844 1 92.25 273 ALA A N 1
ATOM 2160 C CA . ALA A 1 273 ? -13.93 -24.922 -18.719 1 92.25 273 ALA A CA 1
ATOM 2161 C C . ALA A 1 273 ? -12.734 -25.406 -17.906 1 92.25 273 ALA A C 1
ATOM 2163 O O . ALA A 1 273 ? -12.594 -26.594 -17.641 1 92.25 273 ALA A O 1
ATOM 2164 N N . ASN A 1 274 ? -11.914 -24.453 -17.531 1 88.31 274 ASN A N 1
ATOM 2165 C CA . ASN A 1 274 ? -10.789 -24.844 -16.688 1 88.31 274 ASN A CA 1
ATOM 2166 C C . ASN A 1 274 ? -11.258 -25.375 -15.336 1 88.31 274 ASN A C 1
ATOM 2168 O O . ASN A 1 274 ? -12.211 -24.859 -14.75 1 88.31 274 ASN A O 1
ATOM 2172 N N . GLY A 1 275 ? -10.625 -26.5 -14.859 1 89.75 275 GLY A N 1
ATOM 2173 C CA . GLY A 1 275 ? -10.977 -27.078 -13.57 1 89.75 275 GLY A CA 1
ATOM 2174 C C . GLY A 1 275 ? -11.977 -28.219 -13.68 1 89.75 275 GLY A C 1
ATOM 2175 O O . GLY A 1 275 ? -12.383 -28.797 -12.672 1 89.75 275 GLY A O 1
ATOM 2176 N N . CYS A 1 276 ? -12.336 -28.531 -14.859 1 92.56 276 CYS A N 1
ATOM 2177 C CA . CYS A 1 276 ? -13.281 -29.625 -15.055 1 92.56 276 CYS A CA 1
ATOM 2178 C C . CYS A 1 276 ? -12.711 -30.938 -14.555 1 92.56 276 CYS A C 1
ATOM 2180 O O . CYS A 1 276 ? -11.531 -31.234 -14.773 1 92.56 276 CYS A O 1
ATOM 2182 N N . ARG A 1 277 ? -13.562 -31.641 -13.883 1 93.31 277 ARG A N 1
ATOM 2183 C CA . ARG A 1 277 ? -13.234 -32.969 -13.344 1 93.31 277 ARG A CA 1
ATOM 2184 C C . ARG A 1 277 ? -14.359 -33.969 -13.609 1 93.31 277 ARG A C 1
ATOM 2186 O O . ARG A 1 277 ? -15.297 -33.656 -14.352 1 93.31 277 ARG A O 1
ATOM 2193 N N . ASN A 1 278 ? -14.188 -35.188 -13.164 1 92.81 278 ASN A N 1
ATOM 2194 C CA . ASN A 1 278 ? -15.195 -36.25 -13.266 1 92.81 278 ASN A CA 1
ATOM 2195 C C . ASN A 1 278 ? -15.594 -36.5 -14.711 1 92.81 278 ASN A C 1
ATOM 2197 O O . ASN A 1 278 ? -16.781 -36.469 -15.047 1 92.81 278 ASN A O 1
ATOM 2201 N N . PHE A 1 279 ? -14.664 -36.844 -15.484 1 94.88 279 PHE A N 1
ATOM 2202 C CA . PHE A 1 279 ? -14.883 -37.062 -16.906 1 94.88 279 PHE A CA 1
ATOM 2203 C C . PHE A 1 279 ? -15.617 -38.375 -17.141 1 94.88 279 PHE A C 1
ATOM 2205 O O . PHE A 1 279 ? -15.305 -39.406 -16.516 1 94.88 279 PHE A O 1
ATOM 2212 N N . ALA A 1 280 ? -16.656 -38.312 -17.969 1 93.25 280 ALA A N 1
ATOM 2213 C CA . ALA A 1 280 ? -17.438 -39.5 -18.328 1 93.25 280 ALA A CA 1
ATOM 2214 C C . ALA A 1 280 ? -17.531 -39.656 -19.844 1 93.25 280 ALA A C 1
ATOM 2216 O O . ALA A 1 280 ? -17.578 -38.656 -20.578 1 93.25 280 ALA A O 1
ATOM 2217 N N . TYR A 1 281 ? -17.469 -40.875 -20.219 1 93.62 281 TYR A N 1
ATOM 2218 C CA . TYR A 1 281 ? -17.625 -41.219 -21.625 1 93.62 281 TYR A CA 1
ATOM 2219 C C . TYR A 1 281 ? -19.094 -41.094 -22.047 1 93.62 281 TYR A C 1
ATOM 2221 O O . TYR A 1 281 ? -19.984 -41.688 -21.406 1 93.62 281 TYR A O 1
ATOM 2229 N N . VAL A 1 282 ? -19.422 -40.281 -23.062 1 89.12 282 VAL A N 1
ATOM 2230 C CA . VAL A 1 282 ? -20.812 -40.062 -23.484 1 89.12 282 VAL A CA 1
ATOM 2231 C C . VAL A 1 282 ? -20.953 -40.375 -24.969 1 89.12 282 VAL A C 1
ATOM 2233 O O . VAL A 1 282 ? -21.922 -39.969 -25.609 1 89.12 282 VAL A O 1
ATOM 2236 N N . ASP A 1 283 ? -20.109 -41.031 -25.562 1 87.06 283 ASP A N 1
ATOM 2237 C CA . ASP A 1 283 ? -20.172 -41.375 -26.984 1 87.06 283 ASP A CA 1
ATOM 2238 C C . ASP A 1 283 ? -20.391 -42.875 -27.156 1 87.06 283 ASP A C 1
ATOM 2240 O O . ASP A 1 283 ? -20.719 -43.594 -26.188 1 87.06 283 ASP A O 1
ATOM 2244 N N . THR A 1 284 ? -20.594 -43.344 -28.375 1 83.19 284 THR A N 1
ATOM 2245 C CA . THR A 1 284 ? -20.75 -44.75 -28.656 1 83.19 284 THR A CA 1
ATOM 2246 C C . THR A 1 284 ? -19.766 -45.219 -29.734 1 83.19 284 THR A C 1
ATOM 2248 O O . THR A 1 284 ? -19.766 -44.656 -30.844 1 83.19 284 THR A O 1
ATOM 2251 N N . ILE A 1 285 ? -18.844 -45.906 -29.328 1 85.25 285 ILE A N 1
ATOM 2252 C CA . ILE A 1 285 ? -17.969 -46.594 -30.281 1 85.25 285 ILE A CA 1
ATOM 2253 C C . ILE A 1 285 ? -18.469 -48 -30.531 1 85.25 285 ILE A C 1
ATOM 2255 O O . ILE A 1 285 ? -18.703 -48.781 -29.578 1 85.25 285 ILE A O 1
ATOM 2259 N N . PRO A 1 286 ? -18.688 -48.25 -31.734 1 85.12 286 PRO A N 1
ATOM 2260 C CA . PRO A 1 286 ? -19.25 -49.594 -32 1 85.12 286 PRO A CA 1
ATOM 2261 C C . PRO A 1 286 ? -18.438 -50.719 -31.391 1 85.12 286 PRO A C 1
ATOM 2263 O O . PRO A 1 286 ? -17.203 -50.719 -31.484 1 85.12 286 PRO A O 1
ATOM 2266 N N . ASN A 1 287 ? -19.062 -51.625 -30.703 1 88.5 287 ASN A N 1
ATOM 2267 C CA . ASN A 1 287 ? -18.547 -52.875 -30.172 1 88.5 287 ASN A CA 1
ATOM 2268 C C . ASN A 1 287 ? -17.562 -52.625 -29.031 1 88.5 287 ASN A C 1
ATOM 2270 O O . ASN A 1 287 ? -16.797 -53.531 -28.656 1 88.5 287 ASN A O 1
ATOM 2274 N N . ILE A 1 288 ? -17.453 -51.438 -28.672 1 90.88 288 ILE A N 1
ATOM 2275 C CA . ILE A 1 288 ? -16.547 -51.156 -27.578 1 90.88 288 ILE A CA 1
ATOM 2276 C C . ILE A 1 288 ? -17.328 -50.781 -26.328 1 90.88 288 ILE A C 1
ATOM 2278 O O . ILE A 1 288 ? -18.234 -49.938 -26.391 1 90.88 288 ILE A O 1
ATOM 2282 N N . VAL A 1 289 ? -17.094 -51.406 -25.219 1 91.19 289 VAL A N 1
ATOM 2283 C CA . VAL A 1 289 ? -17.688 -51.094 -23.938 1 91.19 289 VAL A CA 1
ATOM 2284 C C . VAL A 1 289 ? -16.641 -50.438 -23.031 1 91.19 289 VAL A C 1
ATOM 2286 O O . VAL A 1 289 ? -15.586 -51 -22.781 1 91.19 289 VAL A O 1
ATOM 2289 N N . VAL A 1 290 ? -16.922 -49.219 -22.625 1 91.75 290 VAL A N 1
ATOM 2290 C CA . VAL A 1 290 ? -16.016 -48.5 -21.766 1 91.75 290 VAL A CA 1
ATOM 2291 C C . VAL A 1 290 ? -16.219 -48.906 -20.312 1 91.75 290 VAL A C 1
ATOM 2293 O O . VAL A 1 290 ? -17.328 -48.844 -19.781 1 91.75 290 VAL A O 1
ATOM 2296 N N . GLU A 1 291 ? -15.172 -49.375 -19.641 1 90.06 291 GLU A N 1
ATOM 2297 C CA . GLU A 1 291 ? -15.25 -49.844 -18.266 1 90.06 291 GLU A CA 1
ATOM 2298 C C . GLU A 1 291 ? -14.938 -48.719 -17.281 1 90.06 291 GLU A C 1
ATOM 2300 O O . GLU A 1 291 ? -15.609 -48.562 -16.266 1 90.06 291 GLU A O 1
ATOM 2305 N N . ARG A 1 292 ? -13.812 -48.062 -17.594 1 92.19 292 ARG A N 1
ATOM 2306 C CA . ARG A 1 292 ? -13.375 -47.062 -16.641 1 92.19 292 ARG A CA 1
ATOM 2307 C C . ARG A 1 292 ? -12.664 -45.906 -17.328 1 92.19 292 ARG A C 1
ATOM 2309 O O . ARG A 1 292 ? -11.953 -46.125 -18.312 1 92.19 292 ARG A O 1
ATOM 2316 N N . ILE A 1 293 ? -12.906 -44.719 -16.844 1 93.19 293 ILE A N 1
ATOM 2317 C CA . ILE A 1 293 ? -12.172 -43.531 -17.203 1 93.19 293 ILE A CA 1
ATOM 2318 C C . ILE A 1 293 ? -11.469 -42.938 -15.977 1 93.19 293 ILE A C 1
ATOM 2320 O O . ILE A 1 293 ? -12.117 -42.562 -15 1 93.19 293 ILE A O 1
ATOM 2324 N N . GLU A 1 294 ? -10.125 -42.906 -16.031 1 92.94 294 GLU A N 1
ATOM 2325 C CA . GLU A 1 294 ? -9.359 -42.438 -14.891 1 92.94 294 GLU A CA 1
ATOM 2326 C C . GLU A 1 294 ? -8.711 -41.094 -15.18 1 92.94 294 GLU A C 1
ATOM 2328 O O . GLU A 1 294 ? -8.062 -40.906 -16.219 1 92.94 294 GLU A O 1
ATOM 2333 N N . GLU A 1 295 ? -8.922 -40.219 -14.312 1 91.88 295 GLU A N 1
ATOM 2334 C CA . GLU A 1 295 ? -8.312 -38.906 -14.438 1 91.88 295 GLU A CA 1
ATOM 2335 C C . GLU A 1 295 ? -6.902 -38.875 -13.859 1 91.88 295 GLU A C 1
ATOM 2337 O O . GLU A 1 295 ? -6.613 -39.594 -12.898 1 91.88 295 GLU A O 1
ATOM 2342 N N . ASN A 1 296 ? -6.035 -38.094 -14.461 1 87.44 296 ASN A N 1
ATOM 2343 C CA . ASN A 1 296 ? -4.656 -37.906 -14.008 1 87.44 296 ASN A CA 1
ATOM 2344 C C . ASN A 1 296 ? -3.922 -39.25 -13.922 1 87.44 296 ASN A C 1
ATOM 2346 O O . ASN A 1 296 ? -3.379 -39.594 -12.875 1 87.44 296 ASN A O 1
ATOM 2350 N N . PRO A 1 297 ? -3.836 -39.938 -15 1 87.81 297 PRO A N 1
ATOM 2351 C CA . PRO A 1 297 ? -3.314 -41.312 -14.992 1 87.81 297 PRO A CA 1
ATOM 2352 C C . PRO A 1 297 ? -1.822 -41.375 -14.672 1 87.81 297 PRO A C 1
ATOM 2354 O O . PRO A 1 297 ? -1.315 -42.406 -14.273 1 87.81 297 PRO A O 1
ATOM 2357 N N . THR A 1 298 ? -1.105 -40.344 -14.844 1 80.88 298 THR A N 1
ATOM 2358 C CA . THR A 1 298 ? 0.338 -40.375 -14.633 1 80.88 298 THR A CA 1
ATOM 2359 C C . THR A 1 298 ? 0.672 -40.312 -13.148 1 80.88 298 THR A C 1
ATOM 2361 O O . THR A 1 298 ? 1.795 -40.625 -12.75 1 80.88 298 THR A O 1
ATOM 2364 N N . SER A 1 299 ? -0.238 -39.906 -12.367 1 82.62 299 SER A N 1
ATOM 2365 C CA . SER A 1 299 ? -0.047 -39.875 -10.922 1 82.62 299 SER A CA 1
ATOM 2366 C C . SER A 1 299 ? -0.609 -41.125 -10.258 1 82.62 299 SER A C 1
ATOM 2368 O O . SER A 1 299 ? -1.692 -41.594 -10.617 1 82.62 299 SER A O 1
ATOM 2370 N N . PRO A 1 300 ? 0.195 -41.656 -9.336 1 79.44 300 PRO A N 1
ATOM 2371 C CA . PRO A 1 300 ? -0.309 -42.844 -8.633 1 79.44 300 PRO A CA 1
ATOM 2372 C C . PRO A 1 300 ? -1.556 -42.531 -7.801 1 79.44 300 PRO A C 1
ATOM 2374 O O . PRO A 1 300 ? -2.354 -43.438 -7.535 1 79.44 300 PRO A O 1
ATOM 2377 N N . LEU A 1 301 ? -1.743 -41.281 -7.465 1 82.19 301 LEU A N 1
ATOM 2378 C CA . LEU A 1 301 ? -2.893 -40.906 -6.641 1 82.19 301 LEU A CA 1
ATOM 2379 C C . LEU A 1 301 ? -4.086 -40.531 -7.512 1 82.19 301 LEU A C 1
ATOM 2381 O O . LEU A 1 301 ? -5.188 -40.312 -7 1 82.19 301 LEU A O 1
ATOM 2385 N N . GLY A 1 302 ? -3.842 -40.469 -8.789 1 86.44 302 GLY A N 1
ATOM 2386 C CA . GLY A 1 302 ? -4.914 -40.188 -9.719 1 86.44 302 GLY A CA 1
ATOM 2387 C C . GLY A 1 302 ? -5.586 -38.844 -9.438 1 86.44 302 GLY A C 1
ATOM 2388 O O . GLY A 1 302 ? -4.91 -37.812 -9.305 1 86.44 302 GLY A O 1
ATOM 2389 N N . LYS A 1 303 ? -6.895 -38.938 -9.273 1 84.62 303 LYS A N 1
ATOM 2390 C CA . LYS A 1 303 ? -7.691 -37.719 -9.062 1 84.62 303 LYS A CA 1
ATOM 2391 C C . LYS A 1 303 ? -7.492 -37.188 -7.652 1 84.62 303 LYS A C 1
ATOM 2393 O O . LYS A 1 303 ? -7.809 -36 -7.383 1 84.62 303 LYS A O 1
ATOM 2398 N N . ASP A 1 304 ? -6.895 -37.969 -6.77 1 81.75 304 ASP A N 1
ATOM 2399 C CA . ASP A 1 304 ? -6.746 -37.562 -5.379 1 81.75 304 ASP A CA 1
ATOM 2400 C C . ASP A 1 304 ? -5.398 -36.875 -5.148 1 81.75 304 ASP A C 1
ATOM 2402 O O . ASP A 1 304 ? -5.074 -36.5 -4.02 1 81.75 304 ASP A O 1
ATOM 2406 N N . ASP A 1 305 ? -4.672 -36.75 -6.215 1 81.19 305 ASP A N 1
ATOM 2407 C CA . ASP A 1 305 ? -3.42 -36 -6.137 1 81.19 305 ASP A CA 1
ATOM 2408 C C . ASP A 1 305 ? -3.668 -34.562 -5.715 1 81.19 305 ASP A C 1
ATOM 2410 O O . ASP A 1 305 ? -4.465 -33.844 -6.336 1 81.19 305 ASP A O 1
ATOM 2414 N N . PRO A 1 306 ? -2.992 -34.156 -4.574 1 75.62 306 PRO A N 1
ATOM 2415 C CA . PRO A 1 306 ? -3.197 -32.781 -4.086 1 75.62 306 PRO A CA 1
ATOM 2416 C C . PRO A 1 306 ? -2.773 -31.719 -5.102 1 75.62 306 PRO A C 1
ATOM 2418 O O . PRO A 1 306 ? -3.172 -30.562 -4.988 1 75.62 306 PRO A O 1
ATOM 2421 N N . ASN A 1 307 ? -2.059 -32.125 -6.098 1 76.44 307 ASN A N 1
ATOM 2422 C CA . ASN A 1 307 ? -1.588 -31.172 -7.098 1 76.44 307 ASN A CA 1
ATOM 2423 C C . ASN A 1 307 ? -2.451 -31.219 -8.359 1 76.44 307 ASN A C 1
ATOM 2425 O O . ASN A 1 307 ? -2.193 -30.484 -9.312 1 76.44 307 ASN A O 1
ATOM 2429 N N . TYR A 1 308 ? -3.49 -32.094 -8.344 1 84.5 308 TYR A N 1
ATOM 2430 C CA . TYR A 1 308 ? -4.359 -32.219 -9.508 1 84.5 308 TYR A CA 1
ATOM 2431 C C . TYR A 1 308 ? -5.371 -31.094 -9.57 1 84.5 308 TYR A C 1
ATOM 2433 O O . TYR A 1 308 ? -6.098 -30.844 -8.609 1 84.5 308 TYR A O 1
ATOM 2441 N N . THR A 1 309 ? -5.43 -30.297 -10.703 1 84.88 309 THR A N 1
ATOM 2442 C CA . THR A 1 309 ? -6.316 -29.156 -10.844 1 84.88 309 THR A CA 1
ATOM 2443 C C . THR A 1 309 ? -7.426 -29.438 -11.852 1 84.88 309 THR A C 1
ATOM 2445 O O . THR A 1 309 ? -8.266 -28.578 -12.125 1 84.88 309 THR A O 1
ATOM 2448 N N . GLY A 1 310 ? -7.504 -30.578 -12.375 1 88.19 310 GLY A N 1
ATOM 2449 C CA . GLY A 1 310 ? -8.453 -30.844 -13.445 1 88.19 310 GLY A CA 1
ATOM 2450 C C . GLY A 1 310 ? -7.969 -30.359 -14.797 1 88.19 310 GLY A C 1
ATOM 2451 O O . GLY A 1 310 ? -6.762 -30.266 -15.031 1 88.19 310 GLY A O 1
ATOM 2452 N N . ALA A 1 311 ? -8.922 -30.188 -15.695 1 90.81 311 ALA A N 1
ATOM 2453 C CA . ALA A 1 311 ? -8.562 -29.703 -17.031 1 90.81 311 ALA A CA 1
ATOM 2454 C C . ALA A 1 311 ? -7.988 -28.297 -16.969 1 90.81 311 ALA A C 1
ATOM 2456 O O . ALA A 1 311 ? -8.367 -27.5 -16.094 1 90.81 311 ALA A O 1
ATOM 2457 N N . ALA A 1 312 ? -7.043 -28.078 -17.781 1 88.06 312 ALA A N 1
ATOM 2458 C CA . ALA A 1 312 ? -6.375 -26.781 -17.766 1 88.06 312 ALA A CA 1
ATOM 2459 C C . ALA A 1 312 ? -5.996 -26.344 -19.172 1 88.06 312 ALA A C 1
ATOM 2461 O O . ALA A 1 312 ? -6.121 -27.109 -20.125 1 88.06 312 ALA A O 1
ATOM 2462 N N . GLY A 1 313 ? -5.668 -25.016 -19.297 1 86.31 313 GLY A N 1
ATOM 2463 C CA . GLY A 1 313 ? -5.148 -24.5 -20.562 1 86.31 313 GLY A CA 1
ATOM 2464 C C . GLY A 1 313 ? -6.156 -23.672 -21.328 1 86.31 313 GLY A C 1
ATOM 2465 O O . GLY A 1 313 ? -5.84 -23.125 -22.391 1 86.31 313 GLY A O 1
ATOM 2466 N N . GLY A 1 314 ? -7.316 -23.594 -20.844 1 87.44 314 GLY A N 1
ATOM 2467 C CA . GLY A 1 314 ? -8.305 -22.75 -21.484 1 87.44 314 GLY A CA 1
ATOM 2468 C C . GLY A 1 314 ? -8.008 -21.266 -21.328 1 87.44 314 GLY A C 1
ATOM 2469 O O . GLY A 1 314 ? -7.523 -20.828 -20.281 1 87.44 314 GLY A O 1
ATOM 2470 N N . GLY A 1 315 ? -8.227 -20.594 -22.406 1 85.38 315 GLY A N 1
ATOM 2471 C CA . GLY A 1 315 ? -7.969 -19.156 -22.375 1 85.38 315 GLY A CA 1
ATOM 2472 C C . GLY A 1 315 ? -8.82 -18.375 -23.359 1 85.38 315 GLY A C 1
ATOM 2473 O O . GLY A 1 315 ? -9.5 -18.969 -24.203 1 85.38 315 GLY A O 1
ATOM 2474 N N . GLY A 1 316 ? -8.781 -17.062 -23.109 1 80.19 316 GLY A N 1
ATOM 2475 C CA . GLY A 1 316 ? -9.438 -16.172 -24.062 1 80.19 316 GLY A CA 1
ATOM 2476 C C . GLY A 1 316 ? -8.492 -15.57 -25.078 1 80.19 316 GLY A C 1
ATOM 2477 O O . GLY A 1 316 ? -7.406 -16.109 -25.312 1 80.19 316 GLY A O 1
ATOM 2478 N N . GLU A 1 317 ? -8.977 -14.562 -25.688 1 81.06 317 GLU A N 1
ATOM 2479 C CA . GLU A 1 317 ? -8.148 -13.891 -26.688 1 81.06 317 GLU A CA 1
ATOM 2480 C C . GLU A 1 317 ? -6.891 -13.305 -26.047 1 81.06 317 GLU A C 1
ATOM 2482 O O . GLU A 1 317 ? -6.895 -12.922 -24.875 1 81.06 317 GLU A O 1
ATOM 2487 N N . GLU A 1 318 ? -5.82 -13.43 -26.766 1 79.38 318 GLU A N 1
ATOM 2488 C CA . GLU A 1 318 ? -4.547 -12.922 -26.281 1 79.38 318 GLU A CA 1
ATOM 2489 C C . GLU A 1 318 ? -4.617 -11.422 -26 1 79.38 318 GLU A C 1
ATOM 2491 O O . GLU A 1 318 ? -5.176 -10.672 -26.797 1 79.38 318 GLU A O 1
ATOM 2496 N N . ASP A 1 319 ? -4.098 -11.078 -24.922 1 77.31 319 ASP A N 1
ATOM 2497 C CA . ASP A 1 319 ? -4.121 -9.68 -24.516 1 77.31 319 ASP A CA 1
ATOM 2498 C C . ASP A 1 319 ? -3.23 -8.828 -25.406 1 77.31 319 ASP A C 1
ATOM 2500 O O . ASP A 1 319 ? -2.197 -9.297 -25.891 1 77.31 319 ASP A O 1
ATOM 2504 N N . ILE A 1 320 ? -3.604 -7.633 -25.578 1 74.38 320 ILE A N 1
ATOM 2505 C CA . ILE A 1 320 ? -2.928 -6.691 -26.453 1 74.38 320 ILE A CA 1
ATOM 2506 C C . ILE A 1 320 ? -1.498 -6.465 -25.969 1 74.38 320 ILE A C 1
ATOM 2508 O O . ILE A 1 320 ? -0.575 -6.336 -26.781 1 74.38 320 ILE A O 1
ATOM 2512 N N . GLU A 1 321 ? -1.332 -6.434 -24.672 1 72.88 321 GLU A N 1
ATOM 2513 C CA . GLU A 1 321 ? -0.002 -6.172 -24.141 1 72.88 321 GLU A CA 1
ATOM 2514 C C . GLU A 1 321 ? 0.956 -7.316 -24.453 1 72.88 321 GLU A C 1
ATOM 2516 O O . GLU A 1 321 ? 2.137 -7.09 -24.719 1 72.88 321 GLU A O 1
ATOM 2521 N N . ARG A 1 322 ? 0.46 -8.461 -24.422 1 76.56 322 ARG A N 1
ATOM 2522 C CA . ARG A 1 322 ? 1.278 -9.617 -24.75 1 76.56 322 ARG A CA 1
ATOM 2523 C C . ARG A 1 322 ? 1.673 -9.609 -26.219 1 76.56 322 ARG A C 1
ATOM 2525 O O . ARG A 1 322 ? 2.807 -9.945 -26.562 1 76.56 322 ARG A O 1
ATOM 2532 N N . LEU A 1 323 ? 0.78 -9.227 -26.984 1 76.38 323 LEU A N 1
ATOM 2533 C CA . LEU A 1 323 ? 1.037 -9.148 -28.422 1 76.38 323 LEU A CA 1
ATOM 2534 C C . LEU A 1 323 ? 2.109 -8.109 -28.734 1 76.38 323 LEU A C 1
ATOM 2536 O O . LEU A 1 323 ? 2.984 -8.336 -29.562 1 76.38 323 LEU A O 1
ATOM 2540 N N . ARG A 1 324 ? 2 -7.074 -27.938 1 72.88 324 ARG A N 1
ATOM 2541 C CA . ARG A 1 324 ? 2.957 -5.992 -28.156 1 72.88 324 ARG A CA 1
ATOM 2542 C C . ARG A 1 324 ? 4.363 -6.422 -27.75 1 72.88 324 ARG A C 1
ATOM 2544 O O . ARG A 1 324 ? 5.348 -5.996 -28.359 1 72.88 324 ARG A O 1
ATOM 2551 N N . GLU A 1 325 ? 4.406 -7.211 -26.859 1 74 325 GLU A N 1
ATOM 2552 C CA . GLU A 1 325 ? 5.703 -7.625 -26.344 1 74 325 GLU A CA 1
ATOM 2553 C C . GLU A 1 325 ? 6.285 -8.781 -27.172 1 74 325 GLU A C 1
ATOM 2555 O O . GLU A 1 325 ? 7.469 -8.773 -27.5 1 74 325 GLU A O 1
ATOM 2560 N N . LEU A 1 326 ? 5.484 -9.695 -27.562 1 74.81 326 LEU A N 1
ATOM 2561 C CA . LEU A 1 326 ? 5.984 -10.93 -28.172 1 74.81 326 LEU A CA 1
ATOM 2562 C C . LEU A 1 326 ? 6.137 -10.766 -29.672 1 74.81 326 LEU A C 1
ATOM 2564 O O . LEU A 1 326 ? 6.973 -11.43 -30.297 1 74.81 326 LEU A O 1
ATOM 2568 N N . GLY A 1 327 ? 5.395 -9.906 -30.266 1 72.75 327 GLY A N 1
ATOM 2569 C CA . GLY A 1 327 ? 5.441 -9.719 -31.703 1 72.75 327 GLY A CA 1
ATOM 2570 C C . GLY A 1 327 ? 6.832 -9.414 -32.219 1 72.75 327 GLY A C 1
ATOM 2571 O O . GLY A 1 327 ? 7.402 -10.188 -33 1 72.75 327 GLY A O 1
ATOM 2572 N N . PRO A 1 328 ? 7.352 -8.359 -31.672 1 69.81 328 PRO A N 1
ATOM 2573 C CA . PRO A 1 328 ? 8.688 -7.992 -32.156 1 69.81 328 PRO A CA 1
ATOM 2574 C C . PRO A 1 328 ? 9.742 -9.039 -31.797 1 69.81 328 PRO A C 1
ATOM 2576 O O . PRO A 1 328 ? 10.672 -9.266 -32.562 1 69.81 328 PRO A O 1
ATOM 2579 N N . ILE A 1 329 ? 9.633 -9.711 -30.734 1 72.06 329 ILE A N 1
ATOM 2580 C CA . ILE A 1 329 ? 10.609 -10.703 -30.297 1 72.06 329 ILE A CA 1
ATOM 2581 C C . ILE A 1 329 ? 10.594 -11.898 -31.25 1 72.06 329 ILE A C 1
ATOM 2583 O O . ILE A 1 329 ? 11.648 -12.391 -31.656 1 72.06 329 ILE A O 1
ATOM 2587 N N . MET A 1 330 ? 9.453 -12.281 -31.656 1 75.19 330 MET A N 1
ATOM 2588 C CA . MET A 1 330 ? 9.312 -13.438 -32.531 1 75.19 330 MET A CA 1
ATOM 2589 C C . MET A 1 330 ? 9.859 -13.133 -33.938 1 75.19 330 MET A C 1
ATOM 2591 O O . MET A 1 330 ? 10.406 -14.016 -34.594 1 75.19 330 MET A O 1
ATOM 2595 N N . ARG A 1 331 ? 9.719 -11.93 -34.281 1 69.31 331 ARG A N 1
ATOM 2596 C CA . ARG A 1 331 ? 10.266 -11.531 -35.562 1 69.31 331 ARG A CA 1
ATOM 2597 C C . ARG A 1 331 ? 11.789 -11.633 -35.562 1 69.31 331 ARG A C 1
ATOM 2599 O O . ARG A 1 331 ? 12.383 -12.078 -36.562 1 69.31 331 ARG A O 1
ATOM 2606 N N . GLU A 1 332 ? 12.352 -11.273 -34.469 1 68.5 332 GLU A N 1
ATOM 2607 C CA . GLU A 1 332 ? 13.812 -11.266 -34.375 1 68.5 332 GLU A CA 1
ATOM 260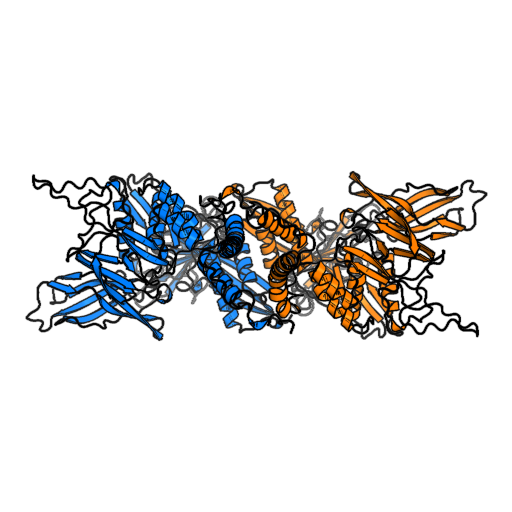8 C C . GLU A 1 332 ? 14.375 -12.68 -34.344 1 68.5 332 GLU A C 1
ATOM 2610 O O . GLU A 1 332 ? 15.5 -12.922 -34.781 1 68.5 332 GLU A O 1
ATOM 2615 N N . THR A 1 333 ? 13.617 -13.586 -33.812 1 71 333 THR A N 1
ATOM 2616 C CA . THR A 1 333 ? 14.086 -14.969 -33.688 1 71 333 THR A CA 1
ATOM 2617 C C . THR A 1 333 ? 14.125 -15.641 -35.062 1 71 333 THR A C 1
ATOM 2619 O O . THR A 1 333 ? 14.789 -16.672 -35.219 1 71 333 THR A O 1
ATOM 2622 N N . GLN A 1 334 ? 13.539 -15.055 -36 1 63.47 334 GLN A N 1
ATOM 2623 C CA . GLN A 1 334 ? 13.445 -15.633 -37.344 1 63.47 334 GLN A CA 1
ATOM 2624 C C . GLN A 1 334 ? 13.031 -17.109 -37.281 1 63.47 334 GLN A C 1
ATOM 2626 O O . GLN A 1 334 ? 13.586 -17.938 -38 1 63.47 334 GLN A O 1
ATOM 2631 N N . ARG A 1 335 ? 12.273 -17.469 -36.281 1 67.75 335 ARG A N 1
ATOM 2632 C CA . ARG A 1 335 ? 11.664 -18.781 -36.062 1 67.75 335 ARG A CA 1
ATOM 2633 C C . ARG A 1 335 ? 12.727 -19.828 -35.75 1 67.75 335 ARG A C 1
ATOM 2635 O O . ARG A 1 335 ? 12.656 -20.953 -36.219 1 67.75 335 ARG A O 1
ATOM 2642 N N . ARG A 1 336 ? 13.82 -19.297 -35.188 1 69.56 336 ARG A N 1
ATOM 2643 C CA . ARG A 1 336 ? 14.844 -20.188 -34.625 1 69.56 336 ARG A CA 1
ATOM 2644 C C . ARG A 1 336 ? 15.109 -19.859 -33.156 1 69.56 336 ARG A C 1
ATOM 2646 O O . ARG A 1 336 ? 15.125 -18.688 -32.781 1 69.56 336 ARG A O 1
ATOM 2653 N N . ALA A 1 337 ? 15.133 -20.938 -32.438 1 72.12 337 ALA A N 1
ATOM 2654 C CA . ALA A 1 337 ? 15.453 -20.734 -31.031 1 72.12 337 ALA A CA 1
ATOM 2655 C C . ALA A 1 337 ? 16.953 -20.922 -30.766 1 72.12 337 ALA A C 1
ATOM 2657 O O . ALA A 1 337 ? 17.469 -22.047 -30.875 1 72.12 337 ALA A O 1
ATOM 2658 N N . VAL A 1 338 ? 17.672 -19.828 -30.578 1 70.06 338 VAL A N 1
ATOM 2659 C CA . VAL A 1 338 ? 19.109 -19.922 -30.375 1 70.06 338 VAL A CA 1
ATOM 2660 C C . VAL A 1 338 ? 19.484 -19.406 -28.984 1 70.06 338 VAL A C 1
ATOM 2662 O O . VAL A 1 338 ? 20.266 -20.031 -28.266 1 70.06 338 VAL A O 1
ATOM 2665 N N . THR A 1 339 ? 18.938 -18.344 -28.625 1 76.69 339 THR A N 1
ATOM 2666 C CA . THR A 1 339 ? 19.25 -17.734 -27.328 1 76.69 339 THR A CA 1
ATOM 2667 C C . THR A 1 339 ? 18.219 -18.125 -26.281 1 76.69 339 THR A C 1
ATOM 2669 O O . THR A 1 339 ? 17.156 -18.672 -26.625 1 76.69 339 THR A O 1
ATOM 2672 N N . ARG A 1 340 ? 18.547 -17.953 -25.031 1 81.12 340 ARG A N 1
ATOM 2673 C CA . ARG A 1 340 ? 17.641 -18.234 -23.922 1 81.12 340 ARG A CA 1
ATOM 2674 C C . ARG A 1 340 ? 16.312 -17.5 -24.109 1 81.12 340 ARG A C 1
ATOM 2676 O O . ARG A 1 340 ? 15.242 -18.078 -23.891 1 81.12 340 ARG A O 1
ATOM 2683 N N . SER A 1 341 ? 16.469 -16.328 -24.516 1 81.31 341 SER A N 1
ATOM 2684 C CA . SER A 1 341 ? 15.273 -15.5 -24.703 1 81.31 341 SER A CA 1
ATOM 2685 C C . SER A 1 341 ? 14.414 -16.016 -25.844 1 81.31 341 SER A C 1
ATOM 2687 O O . SER A 1 341 ? 13.188 -15.883 -25.812 1 81.31 341 SER A O 1
ATOM 2689 N N . ASP A 1 342 ? 15.008 -16.641 -26.75 1 80.75 342 ASP A N 1
ATOM 2690 C CA . ASP A 1 342 ? 14.258 -17.203 -27.875 1 80.75 342 ASP A CA 1
ATOM 2691 C C . ASP A 1 342 ? 13.383 -18.375 -27.422 1 80.75 342 ASP A C 1
ATOM 2693 O O . ASP A 1 342 ? 12.203 -18.453 -27.766 1 80.75 342 ASP A O 1
ATOM 2697 N N . TYR A 1 343 ? 14.031 -19.203 -26.625 1 85.5 343 TYR A N 1
ATOM 2698 C CA . TYR A 1 343 ? 13.273 -20.344 -26.125 1 85.5 343 TYR A CA 1
ATOM 2699 C C . TYR A 1 343 ? 12.062 -19.891 -25.328 1 85.5 343 TYR A C 1
ATOM 2701 O O . TYR A 1 343 ? 10.969 -20.422 -25.484 1 85.5 343 TYR A O 1
ATOM 2709 N N . GLU A 1 344 ? 12.289 -18.938 -24.547 1 86.88 344 GLU A N 1
ATOM 2710 C CA . GLU A 1 344 ? 11.203 -18.422 -23.719 1 86.88 344 GLU A CA 1
ATOM 2711 C C . GLU A 1 344 ? 10.102 -17.812 -24.578 1 86.88 344 GLU A C 1
ATOM 2713 O O . GLU A 1 344 ? 8.914 -18 -24.312 1 86.88 344 GLU A O 1
ATOM 2718 N N . ALA A 1 345 ? 10.492 -17.109 -25.578 1 82.31 345 ALA A N 1
ATOM 2719 C CA . ALA A 1 345 ? 9.531 -16.453 -26.469 1 82.31 345 ALA A CA 1
ATOM 2720 C C . ALA A 1 345 ? 8.703 -17.484 -27.219 1 82.31 345 ALA A C 1
ATOM 2722 O O . ALA A 1 345 ? 7.492 -17.328 -27.391 1 82.31 345 ALA A O 1
ATOM 2723 N N . PHE A 1 346 ? 9.32 -18.547 -27.641 1 84.44 346 PHE A N 1
ATOM 2724 C CA . PHE A 1 346 ? 8.625 -19.578 -28.391 1 84.44 346 PHE A CA 1
ATOM 2725 C C . PHE A 1 346 ? 7.602 -20.297 -27.516 1 84.44 346 PHE A C 1
ATOM 2727 O O . PHE A 1 346 ? 6.484 -20.578 -27.953 1 84.44 346 PHE A O 1
ATOM 2734 N N . VAL A 1 347 ? 8.062 -20.578 -26.344 1 87.44 347 VAL A N 1
ATOM 2735 C CA . VAL A 1 347 ? 7.152 -21.266 -25.422 1 87.44 347 VAL A CA 1
ATOM 2736 C C . VAL A 1 347 ? 5.945 -20.375 -25.125 1 87.44 347 VAL A C 1
ATOM 2738 O O . VAL A 1 347 ? 4.805 -20.828 -25.141 1 87.44 347 VAL A O 1
ATOM 2741 N N . ASN A 1 348 ? 6.23 -19.141 -24.906 1 84.94 348 ASN A N 1
ATOM 2742 C CA . ASN A 1 348 ? 5.148 -18.219 -24.625 1 84.94 348 ASN A CA 1
ATOM 2743 C C . ASN A 1 348 ? 4.227 -18.031 -25.828 1 84.94 348 ASN A C 1
ATOM 2745 O O . ASN A 1 348 ? 3.021 -17.844 -25.672 1 84.94 348 ASN A O 1
ATOM 2749 N N . TYR A 1 349 ? 4.789 -18.078 -26.906 1 79.44 349 TYR A N 1
ATOM 2750 C CA . TYR A 1 349 ? 4.027 -17.891 -28.125 1 79.44 349 TYR A CA 1
ATOM 2751 C C . TYR A 1 349 ? 3.031 -19.016 -28.344 1 79.44 349 TYR A C 1
ATOM 2753 O O . TYR A 1 349 ? 1.84 -18.781 -28.547 1 79.44 349 TYR A O 1
ATOM 2761 N N . ARG A 1 350 ? 3.475 -20.203 -28.219 1 80.81 350 ARG A N 1
ATOM 2762 C CA . ARG A 1 350 ? 2.637 -21.359 -28.562 1 80.81 350 ARG A CA 1
ATOM 2763 C C . ARG A 1 350 ? 1.807 -21.797 -27.359 1 80.81 350 ARG A C 1
ATOM 2765 O O . ARG A 1 350 ? 0.666 -22.234 -27.5 1 80.81 350 ARG A O 1
ATOM 2772 N N . PHE A 1 351 ? 2.396 -21.703 -26.219 1 85.19 351 PHE A N 1
ATOM 2773 C CA . PHE A 1 351 ? 1.76 -22.281 -25.047 1 85.19 351 PHE A CA 1
ATOM 2774 C C . PHE A 1 351 ? 1.425 -21.203 -24.016 1 85.19 351 PHE A C 1
ATOM 2776 O O . PHE A 1 351 ? 1.399 -21.469 -22.812 1 85.19 351 PHE A O 1
ATOM 2783 N N . GLY A 1 352 ? 1.201 -20.047 -24.375 1 80.88 352 GLY A N 1
ATOM 2784 C CA . GLY A 1 352 ? 0.905 -18.938 -23.484 1 80.88 352 GLY A CA 1
ATOM 2785 C C . GLY A 1 352 ? -0.368 -19.125 -22.688 1 80.88 352 GLY A C 1
ATOM 2786 O O . GLY A 1 352 ? -0.548 -18.516 -21.641 1 80.88 352 GLY A O 1
ATOM 2787 N N . ASN A 1 353 ? -1.188 -19.984 -23.109 1 78.56 353 ASN A N 1
ATOM 2788 C CA . ASN A 1 353 ? -2.449 -20.219 -22.422 1 78.56 353 ASN A CA 1
ATOM 2789 C C . ASN A 1 353 ? -2.25 -21.094 -21.172 1 78.56 353 ASN A C 1
ATOM 2791 O O . ASN A 1 353 ? -3.082 -21.094 -20.266 1 78.56 353 ASN A O 1
ATOM 2795 N N . ILE A 1 354 ? -1.214 -21.859 -21.188 1 83.5 354 ILE A N 1
ATOM 2796 C CA . ILE A 1 354 ? -0.998 -22.781 -20.078 1 83.5 354 ILE A CA 1
ATOM 2797 C C . ILE A 1 354 ? 0.172 -22.281 -19.219 1 83.5 354 ILE A C 1
ATOM 2799 O O . ILE A 1 354 ? 0.302 -22.656 -18.062 1 83.5 354 ILE A O 1
ATOM 2803 N N . VAL A 1 355 ? 0.989 -21.453 -19.812 1 87.88 355 VAL A N 1
ATOM 2804 C CA . VAL A 1 355 ? 2.236 -21.094 -19.156 1 87.88 355 VAL A CA 1
ATOM 2805 C C . VAL A 1 355 ? 2.076 -19.734 -18.469 1 87.88 355 VAL A C 1
ATOM 2807 O O . VAL A 1 355 ? 1.655 -18.75 -19.109 1 87.88 355 VAL A O 1
ATOM 2810 N N . GLN A 1 356 ? 2.412 -19.703 -17.156 1 88.12 356 GLN A N 1
ATOM 2811 C CA . GLN A 1 356 ? 2.434 -18.469 -16.391 1 88.12 356 GLN A CA 1
ATOM 2812 C C . GLN A 1 356 ? 3.805 -17.797 -16.453 1 88.12 356 GLN A C 1
ATOM 2814 O O . GLN A 1 356 ? 3.9 -16.578 -16.625 1 88.12 356 GLN A O 1
ATOM 2819 N N . ALA A 1 357 ? 4.773 -18.531 -16.234 1 91 357 ALA A N 1
ATOM 2820 C CA . ALA A 1 357 ? 6.145 -18.031 -16.25 1 91 357 ALA A CA 1
ATOM 2821 C C . ALA A 1 357 ? 7.102 -19.078 -16.844 1 91 357 ALA A C 1
ATOM 2823 O O . ALA A 1 357 ? 6.922 -20.281 -16.625 1 91 357 ALA A O 1
ATOM 2824 N N . VAL A 1 358 ? 8.055 -18.578 -17.578 1 91.5 358 VAL A N 1
ATOM 2825 C CA . VAL A 1 358 ? 9.023 -19.469 -18.203 1 91.5 358 VAL A CA 1
ATOM 2826 C C . VAL A 1 358 ? 10.422 -18.859 -18.125 1 91.5 358 VAL A C 1
ATOM 2828 O O . VAL A 1 358 ? 10.578 -17.641 -18.266 1 91.5 358 VAL A O 1
ATOM 2831 N N . GLN A 1 359 ? 11.383 -19.703 -17.75 1 89.81 359 GLN A N 1
ATOM 2832 C CA . GLN A 1 359 ? 12.789 -19.281 -17.75 1 89.81 359 GLN A CA 1
ATOM 2833 C C . GLN A 1 359 ? 13.68 -20.375 -18.328 1 89.81 359 GLN A C 1
ATOM 2835 O O . GLN A 1 359 ? 13.539 -21.547 -17.984 1 89.81 359 GLN A O 1
ATOM 2840 N N . CYS A 1 360 ? 14.508 -19.922 -19.266 1 88.31 360 CYS A N 1
ATOM 2841 C CA . CYS A 1 360 ? 15.469 -20.844 -19.859 1 88.31 360 CYS A CA 1
ATOM 2842 C C . CYS A 1 360 ? 16.875 -20.594 -19.312 1 88.31 360 CYS A C 1
ATOM 2844 O O . CYS A 1 360 ? 17.281 -19.438 -19.156 1 88.31 360 CYS A O 1
ATOM 2846 N N . TYR A 1 361 ? 17.516 -21.656 -18.844 1 84.25 361 TYR A N 1
ATOM 2847 C CA . TYR A 1 361 ? 18.906 -21.531 -18.406 1 84.25 361 TYR A CA 1
ATOM 2848 C C . TYR A 1 361 ? 19.734 -22.719 -18.844 1 84.25 361 TYR A C 1
ATOM 2850 O O . TYR A 1 361 ? 19.188 -23.75 -19.266 1 84.25 361 TYR A O 1
ATOM 2858 N N . THR A 1 362 ? 20.984 -22.484 -18.969 1 78.81 362 THR A N 1
ATOM 2859 C CA . THR A 1 362 ? 21.922 -23.547 -19.344 1 78.81 362 THR A CA 1
ATOM 2860 C C . THR A 1 362 ? 22.844 -23.906 -18.188 1 78.81 362 THR A C 1
ATOM 2862 O O . THR A 1 362 ? 23.047 -23.078 -17.281 1 78.81 362 THR A O 1
ATOM 2865 N N . ASP A 1 363 ? 23.047 -25.172 -18.078 1 75.12 363 ASP A N 1
ATOM 2866 C CA . ASP A 1 363 ? 23.984 -25.656 -17.062 1 75.12 363 ASP A CA 1
ATOM 2867 C C . ASP A 1 363 ? 25.344 -25.969 -17.688 1 75.12 363 ASP A C 1
ATOM 2869 O O . ASP A 1 363 ? 25.422 -26.703 -18.672 1 75.12 363 ASP A O 1
ATOM 2873 N N . SER A 1 364 ? 26.375 -25.406 -17.156 1 69.44 364 SER A N 1
ATOM 2874 C CA . SER A 1 364 ? 27.734 -25.625 -17.656 1 69.44 364 SER A CA 1
ATOM 2875 C C . SER A 1 364 ? 28.141 -27.078 -17.516 1 69.44 364 SER A C 1
ATOM 2877 O O . SER A 1 364 ? 28.984 -27.578 -18.266 1 69.44 364 SER A O 1
ATOM 2879 N N . GLU A 1 365 ? 27.516 -27.766 -16.594 1 72.44 365 GLU A N 1
ATOM 2880 C CA . GLU A 1 365 ? 27.875 -29.156 -16.375 1 72.44 365 GLU A CA 1
ATOM 2881 C C . GLU A 1 365 ? 27.219 -30.078 -17.391 1 72.44 365 GLU A C 1
ATOM 2883 O O . GLU A 1 365 ? 27.641 -31.219 -17.578 1 72.44 365 GLU A O 1
ATOM 2888 N N . LYS A 1 366 ? 26.203 -29.641 -18.016 1 79.75 366 LYS A N 1
ATOM 2889 C CA . LYS A 1 366 ? 25.5 -30.422 -19.016 1 79.75 366 LYS A CA 1
ATOM 2890 C C . LYS A 1 366 ? 25.375 -29.656 -20.328 1 79.75 366 LYS A C 1
ATOM 2892 O O . LYS A 1 366 ? 24.297 -29.172 -20.672 1 79.75 366 LYS A O 1
ATOM 2897 N N . PRO A 1 367 ? 26.547 -29.703 -21.016 1 76.69 367 PRO A N 1
ATOM 2898 C CA . PRO A 1 367 ? 26.484 -28.984 -22.297 1 76.69 367 PRO A CA 1
ATOM 2899 C C . PRO A 1 367 ? 25.531 -29.641 -23.297 1 76.69 367 PRO A C 1
ATOM 2901 O O . PRO A 1 367 ? 25.391 -30.875 -23.312 1 76.69 367 PRO A O 1
ATOM 2904 N N . GLY A 1 368 ? 24.734 -28.922 -23.953 1 77.44 368 GLY A N 1
ATOM 2905 C CA . GLY A 1 368 ? 23.859 -29.438 -24.984 1 77.44 368 GLY A CA 1
ATOM 2906 C C . GLY A 1 368 ? 22.391 -29.469 -24.562 1 77.44 368 GLY A C 1
ATOM 2907 O O . GLY A 1 368 ? 21.516 -29.844 -25.344 1 77.44 368 GLY A O 1
ATOM 2908 N N . TYR A 1 369 ? 22.297 -29.234 -23.312 1 84.56 369 TYR A N 1
ATOM 2909 C CA . TYR A 1 369 ? 20.922 -29.25 -22.828 1 84.56 369 TYR A CA 1
ATOM 2910 C C . TYR A 1 369 ? 20.438 -27.828 -22.5 1 84.56 369 TYR A C 1
ATOM 2912 O O . TYR A 1 369 ? 21.203 -27.031 -21.969 1 84.56 369 TYR A O 1
ATOM 2920 N N . ALA A 1 370 ? 19.297 -27.484 -22.922 1 86.19 370 ALA A N 1
ATOM 2921 C CA . ALA A 1 370 ? 18.609 -26.266 -22.5 1 86.19 370 ALA A CA 1
ATOM 2922 C C . ALA A 1 370 ? 17.516 -26.562 -21.5 1 86.19 370 ALA A C 1
ATOM 2924 O O . ALA A 1 370 ? 16.547 -27.266 -21.812 1 86.19 370 ALA A O 1
ATOM 2925 N N . PHE A 1 371 ? 17.703 -26.156 -20.328 1 89.19 371 PHE A N 1
ATOM 2926 C CA . PHE A 1 371 ? 16.703 -26.406 -19.281 1 89.19 371 PHE A CA 1
ATOM 2927 C C . PHE A 1 371 ? 15.672 -25.281 -19.25 1 89.19 371 PHE A C 1
ATOM 2929 O O . PHE A 1 371 ? 16.031 -24.109 -19.141 1 89.19 371 PHE A O 1
ATOM 2936 N N . ILE A 1 372 ? 14.438 -25.656 -19.375 1 91.75 372 ILE A N 1
ATOM 2937 C CA . ILE A 1 372 ? 13.344 -24.688 -19.375 1 91.75 372 ILE A CA 1
ATOM 2938 C C . ILE A 1 372 ? 12.445 -24.922 -18.172 1 91.75 372 ILE A C 1
ATOM 2940 O O . ILE A 1 372 ? 11.781 -25.953 -18.062 1 91.75 372 ILE A O 1
ATOM 2944 N N . ALA A 1 373 ? 12.477 -24 -17.25 1 92.5 373 ALA A N 1
ATOM 2945 C CA . ALA A 1 373 ? 11.586 -24.047 -16.094 1 92.5 373 ALA A CA 1
ATOM 2946 C C . ALA A 1 373 ? 10.266 -23.328 -16.391 1 92.5 373 ALA A C 1
ATOM 2948 O O . ALA A 1 373 ? 10.266 -22.188 -16.844 1 92.5 373 ALA A O 1
ATOM 2949 N N . ILE A 1 374 ? 9.164 -24.078 -16.172 1 93.25 374 ILE A N 1
ATOM 2950 C CA . ILE A 1 374 ? 7.867 -23.5 -16.516 1 93.25 374 ILE A CA 1
ATOM 2951 C C . ILE A 1 374 ? 6.918 -23.625 -15.328 1 93.25 374 ILE A C 1
ATOM 2953 O O . ILE A 1 374 ? 6.801 -24.688 -14.727 1 93.25 374 ILE A O 1
ATOM 2957 N N . LYS A 1 375 ? 6.355 -22.547 -14.898 1 93.25 375 LYS A N 1
ATOM 2958 C CA . LYS A 1 375 ? 5.207 -22.562 -14 1 93.25 375 LYS A CA 1
ATOM 2959 C C . LYS A 1 375 ? 3.898 -22.422 -14.773 1 93.25 375 LYS A C 1
ATOM 2961 O O . LYS A 1 375 ? 3.719 -21.453 -15.523 1 93.25 375 LYS A O 1
ATOM 2966 N N . PRO A 1 376 ? 3.016 -23.391 -14.656 1 90.69 376 PRO A N 1
ATOM 2967 C CA . PRO A 1 376 ? 1.731 -23.281 -15.352 1 90.69 376 PRO A CA 1
ATOM 2968 C C . PRO A 1 376 ? 0.799 -22.266 -14.703 1 90.69 376 PRO A C 1
ATOM 2970 O O . PRO A 1 376 ? 1.021 -21.844 -13.562 1 90.69 376 PRO A O 1
ATOM 2973 N N . LYS A 1 377 ? -0.222 -21.844 -15.469 1 84.81 377 LYS A N 1
ATOM 2974 C CA . LYS A 1 377 ? -1.215 -20.891 -14.961 1 84.81 377 LYS A CA 1
ATOM 2975 C C . LYS A 1 377 ? -2.09 -21.547 -13.891 1 84.81 377 LYS A C 1
ATOM 2977 O O . LYS A 1 377 ? -2.406 -20.906 -12.883 1 84.81 377 LYS A O 1
ATOM 2982 N N . ASP A 1 378 ? -2.404 -22.734 -14.273 1 81.19 378 ASP A N 1
ATOM 2983 C CA . ASP A 1 378 ? -3.232 -23.469 -13.312 1 81.19 378 ASP A CA 1
ATOM 2984 C C . ASP A 1 378 ? -2.445 -24.594 -12.656 1 81.19 378 ASP A C 1
ATOM 2986 O O . ASP A 1 378 ? -1.955 -25.5 -13.336 1 81.19 378 ASP A O 1
ATOM 2990 N N . GLY A 1 379 ? -2.225 -24.422 -11.383 1 82.31 379 GLY A N 1
ATOM 2991 C CA . GLY A 1 379 ? -1.526 -25.469 -10.656 1 82.31 379 GLY A CA 1
ATOM 2992 C C . GLY A 1 379 ? -0.035 -25.219 -10.531 1 82.31 379 GLY A C 1
ATOM 2993 O O . GLY A 1 379 ? 0.432 -24.109 -10.758 1 82.31 379 GLY A O 1
ATOM 2994 N N . LEU A 1 380 ? 0.671 -26.312 -10.141 1 88.56 380 LEU A N 1
ATOM 2995 C CA . LEU A 1 380 ? 2.092 -26.172 -9.836 1 88.56 380 LEU A CA 1
ATOM 2996 C C . LEU A 1 380 ? 2.941 -26.875 -10.891 1 88.56 380 LEU A C 1
ATOM 2998 O O . LEU A 1 380 ? 4.074 -26.469 -11.156 1 88.56 380 LEU A O 1
ATOM 3002 N N . TYR A 1 381 ? 2.348 -27.922 -11.445 1 87.75 381 TYR A N 1
ATOM 3003 C CA . TYR A 1 381 ? 3.154 -28.766 -12.32 1 87.75 381 TYR A CA 1
ATOM 3004 C C . TYR A 1 381 ? 2.455 -29 -13.656 1 87.75 381 TYR A C 1
ATOM 3006 O O . TYR A 1 381 ? 1.229 -29.125 -13.703 1 87.75 381 TYR A O 1
ATOM 3014 N N . LEU A 1 382 ? 3.297 -29.078 -14.672 1 86.94 382 LEU A N 1
ATOM 3015 C CA . LEU A 1 382 ? 2.791 -29.5 -15.969 1 86.94 382 LEU A CA 1
ATOM 3016 C C . LEU A 1 382 ? 2.607 -31.016 -16.016 1 86.94 382 LEU A C 1
ATOM 3018 O O . LEU A 1 382 ? 3.342 -31.75 -15.359 1 86.94 382 LEU A O 1
ATOM 3022 N N . THR A 1 383 ? 1.634 -31.422 -16.766 1 79 383 THR A N 1
ATOM 3023 C CA . THR A 1 383 ? 1.477 -32.844 -16.984 1 79 383 THR A CA 1
ATOM 3024 C C . THR A 1 383 ? 2.594 -33.375 -17.875 1 79 383 THR A C 1
ATOM 3026 O O . THR A 1 383 ? 3.264 -32.625 -18.562 1 79 383 THR A O 1
ATOM 3029 N N . THR A 1 384 ? 2.846 -34.656 -17.812 1 80.12 384 THR A N 1
ATOM 3030 C CA . THR A 1 384 ? 3.885 -35.281 -18.625 1 80.12 384 THR A CA 1
ATOM 3031 C C . THR A 1 384 ? 3.631 -35.031 -20.109 1 80.12 384 THR A C 1
ATOM 3033 O O . THR A 1 384 ? 4.566 -34.781 -20.875 1 80.12 384 THR A O 1
ATOM 3036 N N . VAL A 1 385 ? 2.373 -35.062 -20.484 1 76.69 385 VAL A N 1
ATOM 3037 C CA . VAL A 1 385 ? 2.016 -34.844 -21.891 1 76.69 385 VAL A CA 1
ATOM 3038 C C . VAL A 1 385 ? 2.338 -33.406 -22.312 1 76.69 385 VAL A C 1
ATOM 3040 O O . VAL A 1 385 ? 2.875 -33.188 -23.391 1 76.69 385 VAL A O 1
ATOM 3043 N N . GLN A 1 386 ? 1.993 -32.562 -21.469 1 82.88 386 GLN A N 1
ATOM 3044 C CA . GLN A 1 386 ? 2.266 -31.156 -21.766 1 82.88 386 GLN A CA 1
ATOM 3045 C C . GLN A 1 386 ? 3.766 -30.891 -21.875 1 82.88 386 GLN A C 1
ATOM 3047 O O . GLN A 1 386 ? 4.211 -30.156 -22.766 1 82.88 386 GLN A O 1
ATOM 3052 N N . LYS A 1 387 ? 4.523 -31.438 -21 1 89.44 387 LYS A N 1
ATOM 3053 C CA . LYS A 1 387 ? 5.973 -31.297 -21.062 1 89.44 387 LYS A CA 1
ATOM 3054 C C . LYS A 1 387 ? 6.535 -31.844 -22.375 1 89.44 387 LYS A C 1
ATOM 3056 O O . LYS A 1 387 ? 7.379 -31.203 -23 1 89.44 387 LYS A O 1
ATOM 3061 N N . GLU A 1 388 ? 6.035 -33 -22.703 1 86.88 388 GLU A N 1
ATOM 3062 C CA . GLU A 1 388 ? 6.5 -33.625 -23.938 1 86.88 388 GLU A CA 1
ATOM 3063 C C . GLU A 1 388 ? 6.117 -32.781 -25.156 1 86.88 388 GLU A C 1
ATOM 3065 O O . GLU A 1 388 ? 6.898 -32.656 -26.109 1 86.88 388 GLU A O 1
ATOM 3070 N N . ASP A 1 389 ? 4.953 -32.281 -25.094 1 84.38 389 ASP A N 1
ATOM 3071 C CA . ASP A 1 389 ? 4.5 -31.453 -26.188 1 84.38 389 ASP A CA 1
ATOM 3072 C C . ASP A 1 389 ? 5.398 -30.234 -26.359 1 84.38 389 ASP A C 1
ATOM 3074 O O . ASP A 1 389 ? 5.738 -29.844 -27.484 1 84.38 389 ASP A O 1
ATOM 3078 N N . ILE A 1 390 ? 5.723 -29.594 -25.266 1 90.19 390 ILE A N 1
ATOM 3079 C CA . ILE A 1 390 ? 6.559 -28.406 -25.312 1 90.19 390 ILE A CA 1
ATOM 3080 C C . ILE A 1 390 ? 7.957 -28.766 -25.797 1 90.19 390 ILE A C 1
ATOM 3082 O O . ILE A 1 390 ? 8.531 -28.062 -26.641 1 90.19 390 ILE A O 1
ATOM 3086 N N . GLN A 1 391 ? 8.453 -29.844 -25.281 1 90.94 391 GLN A N 1
ATOM 3087 C CA . GLN A 1 391 ? 9.773 -30.281 -25.703 1 90.94 391 GLN A CA 1
ATOM 3088 C C . GLN A 1 391 ? 9.805 -30.609 -27.203 1 90.94 391 GLN A C 1
ATOM 3090 O O . GLN A 1 391 ? 10.75 -30.234 -27.891 1 90.94 391 GLN A O 1
ATOM 3095 N N . ASN A 1 392 ? 8.789 -31.281 -27.703 1 86.69 392 ASN A N 1
ATOM 3096 C CA . ASN A 1 392 ? 8.703 -31.625 -29.125 1 86.69 392 ASN A CA 1
ATOM 3097 C C . ASN A 1 392 ? 8.578 -30.359 -29.984 1 86.69 392 ASN A C 1
ATOM 3099 O O . ASN A 1 392 ? 9.164 -30.297 -31.062 1 86.69 392 ASN A O 1
ATOM 3103 N N . PHE A 1 393 ? 7.84 -29.5 -29.5 1 85 393 PHE A N 1
ATOM 3104 C CA . PHE A 1 393 ? 7.691 -28.234 -30.219 1 85 393 PHE A CA 1
ATOM 3105 C C . PHE A 1 393 ? 9.031 -27.516 -30.344 1 85 393 PHE A C 1
ATOM 3107 O O . PHE A 1 393 ? 9.383 -27.031 -31.422 1 85 393 PHE A O 1
ATOM 3114 N N . LEU A 1 394 ? 9.75 -27.453 -29.312 1 87.62 394 LEU A N 1
ATOM 3115 C CA . LEU A 1 394 ? 11.008 -26.719 -29.297 1 87.62 394 LEU A CA 1
ATOM 3116 C C . LEU A 1 394 ? 12.07 -27.438 -30.109 1 87.62 394 LEU A C 1
ATOM 3118 O O . LEU A 1 394 ? 12.977 -26.812 -30.656 1 87.62 394 LEU A O 1
ATOM 3122 N N . ARG A 1 395 ? 11.953 -28.734 -30.219 1 84.06 395 ARG A N 1
ATOM 3123 C CA . ARG A 1 395 ? 12.914 -29.516 -30.984 1 84.06 395 ARG A CA 1
ATOM 3124 C C . ARG A 1 395 ? 12.852 -29.172 -32.469 1 84.06 395 ARG A C 1
ATOM 3126 O O . ARG A 1 395 ? 13.852 -29.281 -33.188 1 84.06 395 ARG A O 1
ATOM 3133 N N . GLU A 1 396 ? 11.672 -28.75 -32.875 1 77.5 396 GLU A N 1
ATOM 3134 C CA . GLU A 1 396 ? 11.508 -28.375 -34.281 1 77.5 396 GLU A CA 1
ATOM 3135 C C . GLU A 1 396 ? 12.258 -27.094 -34.594 1 77.5 396 GLU A C 1
ATOM 3137 O O . GLU A 1 396 ? 12.594 -26.844 -35.75 1 77.5 396 GLU A O 1
ATOM 3142 N N . TYR A 1 397 ? 12.445 -26.312 -33.594 1 75.69 397 TYR A N 1
ATOM 3143 C CA . TYR A 1 397 ? 13.055 -25 -33.844 1 75.69 397 TYR A CA 1
ATOM 3144 C C . TYR A 1 397 ? 14.516 -25 -33.406 1 75.69 397 TYR A C 1
ATOM 3146 O O . TYR A 1 397 ? 15.227 -24.016 -33.625 1 75.69 397 TYR A O 1
ATOM 3154 N N . ASN A 1 398 ? 14.969 -26 -32.719 1 69.81 398 ASN A N 1
ATOM 3155 C CA . ASN A 1 398 ? 16.312 -26.047 -32.156 1 69.81 398 ASN A CA 1
ATOM 3156 C C . ASN A 1 398 ? 17.359 -26.375 -33.219 1 69.81 398 ASN A C 1
ATOM 3158 O O . ASN A 1 398 ? 17.047 -27.047 -34.219 1 69.81 398 ASN A O 1
ATOM 3162 N N . VAL A 1 399 ? 18.516 -25.656 -32.938 1 59.28 399 VAL A N 1
ATOM 3163 C CA . VAL A 1 399 ? 19.688 -26.109 -33.688 1 59.28 399 VAL A CA 1
ATOM 3164 C C . VAL A 1 399 ? 20.047 -27.531 -33.312 1 59.28 399 VAL A C 1
ATOM 3166 O O . VAL A 1 399 ? 19.844 -27.938 -32.156 1 59.28 399 VAL A O 1
ATOM 3169 N N . ALA A 1 400 ? 20.281 -28.438 -34.156 1 59.31 400 ALA A N 1
ATOM 3170 C CA . ALA A 1 400 ? 20.406 -29.891 -34.094 1 59.31 400 ALA A CA 1
ATOM 3171 C C . ALA A 1 400 ? 21.172 -30.328 -32.844 1 59.31 400 ALA A C 1
ATOM 3173 O O . ALA A 1 400 ? 20.938 -31.422 -32.344 1 59.31 400 ALA A O 1
ATOM 3174 N N . THR A 1 401 ? 21.812 -29.469 -32.094 1 68.62 401 THR A N 1
ATOM 3175 C CA . THR A 1 401 ? 22.719 -29.969 -31.047 1 68.62 401 THR A CA 1
ATOM 3176 C C . THR A 1 401 ? 22.141 -29.688 -29.656 1 68.62 401 THR A C 1
ATOM 3178 O O . THR A 1 401 ? 22.672 -30.172 -28.656 1 68.62 401 THR A O 1
ATOM 3181 N N . ILE A 1 402 ? 21.062 -29.031 -29.516 1 79.5 402 ILE A N 1
ATOM 3182 C CA . ILE A 1 402 ? 20.578 -28.656 -28.188 1 79.5 402 ILE A CA 1
ATOM 3183 C C . ILE A 1 402 ? 19.281 -29.406 -27.891 1 79.5 402 ILE A C 1
ATOM 3185 O O . ILE A 1 402 ? 18.375 -29.453 -28.719 1 79.5 402 ILE A O 1
ATOM 3189 N N . THR A 1 403 ? 19.219 -30.172 -26.828 1 85.38 403 THR A N 1
ATOM 3190 C CA . THR A 1 403 ? 18.031 -30.875 -26.375 1 85.38 403 THR A CA 1
ATOM 3191 C C . THR A 1 403 ? 17.312 -30.094 -25.281 1 85.38 403 THR A C 1
ATOM 3193 O O . THR A 1 403 ? 17.859 -29.891 -24.203 1 85.38 403 THR A O 1
ATOM 3196 N N . PRO A 1 404 ? 16.141 -29.656 -25.562 1 88.56 404 PRO A N 1
ATOM 3197 C CA . PRO A 1 404 ? 15.383 -28.938 -24.547 1 88.56 404 PRO A CA 1
ATOM 3198 C C . PRO A 1 404 ? 14.789 -29.859 -23.484 1 88.56 404 PRO A C 1
ATOM 3200 O O . PRO A 1 404 ? 14.273 -30.938 -23.812 1 88.56 404 PRO A O 1
ATOM 3203 N N . VAL A 1 405 ? 14.961 -29.531 -22.25 1 90.38 405 VAL A N 1
ATOM 3204 C CA . VAL A 1 405 ? 14.375 -30.281 -21.141 1 90.38 405 VAL A CA 1
ATOM 3205 C C . VAL A 1 405 ? 13.5 -29.344 -20.297 1 90.38 405 VAL A C 1
ATOM 3207 O O . VAL A 1 405 ? 13.969 -28.312 -19.812 1 90.38 405 VAL A O 1
ATOM 3210 N N . VAL A 1 406 ? 12.234 -29.734 -20.219 1 92.5 406 VAL A N 1
ATOM 3211 C CA . VAL A 1 406 ? 11.281 -28.938 -19.453 1 92.5 406 VAL A CA 1
ATOM 3212 C C . VAL A 1 406 ? 11.148 -29.484 -18.031 1 92.5 406 VAL A C 1
ATOM 3214 O O . VAL A 1 406 ? 10.992 -30.688 -17.844 1 92.5 406 VAL A O 1
ATOM 3217 N N . HIS A 1 407 ? 11.305 -28.656 -17.031 1 90.88 407 HIS A N 1
ATOM 3218 C CA . HIS A 1 407 ? 11.125 -29.078 -15.648 1 90.88 407 HIS A CA 1
ATOM 3219 C C . HIS A 1 407 ? 10.391 -28.016 -14.836 1 90.88 407 HIS A C 1
ATOM 3221 O O . HIS A 1 407 ? 10.164 -26.906 -15.328 1 90.88 407 HIS A O 1
ATOM 3227 N N . SER A 1 408 ? 9.969 -28.391 -13.656 1 90.81 408 SER A N 1
ATOM 3228 C CA . SER A 1 408 ? 9.297 -27.453 -12.758 1 90.81 408 SER A CA 1
ATOM 3229 C C . SER A 1 408 ? 10.305 -26.672 -11.93 1 90.81 408 SER A C 1
ATOM 3231 O O . SER A 1 408 ? 11.367 -27.172 -11.586 1 90.81 408 SER A O 1
ATOM 3233 N N . PRO A 1 409 ? 9.953 -25.438 -11.602 1 91.44 409 PRO A N 1
ATOM 3234 C CA . PRO A 1 409 ? 10.844 -24.656 -10.742 1 91.44 409 PRO A CA 1
ATOM 3235 C C . PRO A 1 409 ? 10.82 -25.141 -9.289 1 91.44 409 PRO A C 1
ATOM 3237 O O . PRO A 1 409 ? 9.977 -25.953 -8.914 1 91.44 409 PRO A O 1
ATOM 3240 N N . ASN A 1 410 ? 11.883 -24.719 -8.594 1 91.06 410 ASN A N 1
ATOM 3241 C CA . ASN A 1 410 ? 11.867 -24.906 -7.145 1 91.06 410 ASN A CA 1
ATOM 3242 C C . ASN A 1 410 ? 10.961 -23.891 -6.457 1 91.06 410 ASN A C 1
ATOM 3244 O O . ASN A 1 410 ? 11.297 -22.719 -6.363 1 91.06 410 ASN A O 1
ATOM 3248 N N . TYR A 1 411 ? 9.852 -24.359 -5.957 1 94.31 411 TYR A N 1
ATOM 3249 C CA . TYR A 1 411 ? 8.82 -23.453 -5.457 1 94.31 411 TYR A CA 1
ATOM 3250 C C . TYR A 1 411 ? 9.117 -23.031 -4.023 1 94.31 411 TYR A C 1
ATOM 3252 O O . TYR A 1 411 ? 9.555 -23.859 -3.207 1 94.31 411 TYR A O 1
ATOM 3260 N N . LEU A 1 412 ? 9 -21.797 -3.721 1 96.31 412 LEU A N 1
ATOM 3261 C CA . LEU A 1 412 ? 9 -21.203 -2.387 1 96.31 412 LEU A CA 1
ATOM 3262 C C . LEU A 1 412 ? 7.633 -20.594 -2.064 1 96.31 412 LEU A C 1
ATOM 3264 O O . LEU A 1 412 ? 7.102 -19.812 -2.848 1 96.31 412 LEU A O 1
ATOM 3268 N N . TYR A 1 413 ? 7.09 -21.016 -0.946 1 97.06 413 TYR A N 1
ATOM 3269 C CA . TYR A 1 413 ? 5.793 -20.484 -0.543 1 97.06 413 TYR A CA 1
ATOM 3270 C C . TYR A 1 413 ? 5.953 -19.406 0.523 1 97.06 413 TYR A C 1
ATOM 3272 O O . TYR A 1 413 ? 6.781 -19.547 1.429 1 97.06 413 TYR A O 1
ATOM 3280 N N . VAL A 1 414 ? 5.188 -18.359 0.349 1 97.56 414 VAL A N 1
ATOM 3281 C CA . VAL A 1 414 ? 5.102 -17.328 1.377 1 97.56 414 VAL A CA 1
ATOM 3282 C C . VAL A 1 414 ? 3.779 -17.453 2.131 1 97.56 414 VAL A C 1
ATOM 3284 O O . VAL A 1 414 ? 2.713 -17.188 1.575 1 97.56 414 VAL A O 1
ATOM 3287 N N . LYS A 1 415 ? 3.885 -17.953 3.291 1 97.25 415 LYS A N 1
ATOM 3288 C CA . LYS A 1 415 ? 2.723 -18 4.172 1 97.25 415 LYS A CA 1
ATOM 3289 C C . LYS A 1 415 ? 2.314 -16.594 4.609 1 97.25 415 LYS A C 1
ATOM 3291 O O . LYS A 1 415 ? 3.137 -15.836 5.125 1 97.25 415 LYS A O 1
ATOM 3296 N N . SER A 1 416 ? 1.065 -16.25 4.375 1 96.62 416 SER A N 1
ATOM 3297 C CA . SER A 1 416 ? 0.614 -14.898 4.668 1 96.62 416 SER A CA 1
ATOM 3298 C C . SER A 1 416 ? -0.567 -14.906 5.633 1 96.62 416 SER A C 1
ATOM 3300 O O . SER A 1 416 ? -1.599 -15.523 5.352 1 96.62 416 SER A O 1
ATOM 3302 N N . ASN A 1 417 ? -0.44 -14.336 6.777 1 97.06 417 ASN A N 1
ATOM 3303 C CA . ASN A 1 417 ? -1.53 -14.016 7.691 1 97.06 417 ASN A CA 1
ATOM 3304 C C . ASN A 1 417 ? -1.971 -12.562 7.559 1 97.06 417 ASN A C 1
ATOM 3306 O O . ASN A 1 417 ? -1.359 -11.664 8.148 1 97.06 417 ASN A O 1
ATOM 3310 N N . VAL A 1 418 ? -3.068 -12.414 6.871 1 96.88 418 VAL A N 1
ATOM 3311 C CA . VAL A 1 418 ? -3.512 -11.078 6.484 1 96.88 418 VAL A CA 1
ATOM 3312 C C . VAL A 1 418 ? -4.676 -10.641 7.371 1 96.88 418 VAL A C 1
ATOM 3314 O O . VAL A 1 418 ? -5.695 -11.328 7.449 1 96.88 418 VAL A O 1
ATOM 3317 N N . LYS A 1 419 ? -4.492 -9.57 8.062 1 96.62 419 LYS A N 1
ATOM 3318 C CA . LYS A 1 419 ? -5.562 -8.938 8.828 1 96.62 419 LYS A CA 1
ATOM 3319 C C . LYS A 1 419 ? -6.086 -7.695 8.109 1 96.62 419 LYS A C 1
ATOM 3321 O O . LYS A 1 419 ? -5.352 -6.727 7.914 1 96.62 419 LYS A O 1
ATOM 3326 N N . VAL A 1 420 ? -7.348 -7.75 7.711 1 95.75 420 VAL A N 1
ATOM 3327 C CA . VAL A 1 420 ? -7.949 -6.656 6.949 1 95.75 420 VAL A CA 1
ATOM 3328 C C . VAL A 1 420 ? -8.961 -5.918 7.82 1 95.75 420 VAL A C 1
ATOM 3330 O O . VAL A 1 420 ? -9.906 -6.52 8.336 1 95.75 420 VAL A O 1
ATOM 3333 N N . THR A 1 421 ? -8.719 -4.637 8.047 1 95 421 THR A N 1
ATOM 3334 C CA . THR A 1 421 ? -9.656 -3.775 8.766 1 95 421 THR A CA 1
ATOM 3335 C C . THR A 1 421 ? -10.531 -2.994 7.785 1 95 421 THR A C 1
ATOM 3337 O O . THR A 1 421 ? -10.023 -2.334 6.879 1 95 421 THR A O 1
ATOM 3340 N N . TYR A 1 422 ? -11.844 -3.166 7.867 1 92.81 422 TYR A N 1
ATOM 3341 C CA . TYR A 1 422 ? -12.75 -2.494 6.941 1 92.81 422 TYR A CA 1
ATOM 3342 C C . TYR A 1 422 ? -13.859 -1.765 7.691 1 92.81 422 TYR A C 1
ATOM 3344 O O . TYR A 1 422 ? -14.172 -2.109 8.836 1 92.81 422 TYR A O 1
ATOM 3352 N N . ALA A 1 423 ? -14.344 -0.673 7.109 1 88.19 423 ALA A N 1
ATOM 3353 C CA . ALA A 1 423 ? -15.453 0.096 7.672 1 88.19 423 ALA A CA 1
ATOM 3354 C C . ALA A 1 423 ? -16.797 -0.53 7.301 1 88.19 423 ALA A C 1
ATOM 3356 O O . ALA A 1 423 ? -17.156 -0.585 6.125 1 88.19 423 ALA A O 1
ATOM 3357 N N . MET A 1 424 ? -17.531 -0.904 8.336 1 83.81 424 MET A N 1
ATOM 3358 C CA . MET A 1 424 ? -18.797 -1.584 8.117 1 83.81 424 MET A CA 1
ATOM 3359 C C . MET A 1 424 ? -19.781 -0.67 7.406 1 83.81 424 MET A C 1
ATOM 3361 O O . MET A 1 424 ? -20.562 -1.124 6.562 1 83.81 424 MET A O 1
ATOM 3365 N N . ASN A 1 425 ? -19.656 0.61 7.723 1 78.94 425 ASN A N 1
ATOM 3366 C CA . ASN A 1 425 ? -20.609 1.572 7.18 1 78.94 425 ASN A CA 1
ATOM 3367 C C . ASN A 1 425 ? -20.391 1.795 5.684 1 78.94 425 ASN A C 1
ATOM 3369 O O . ASN A 1 425 ? -21.297 2.242 4.984 1 78.94 425 ASN A O 1
ATOM 3373 N N . ASN A 1 426 ? -19.297 1.509 5.207 1 79.56 426 ASN A N 1
ATOM 3374 C CA . ASN A 1 426 ? -18.969 1.74 3.805 1 79.56 426 ASN A CA 1
ATOM 3375 C C . ASN A 1 426 ? -19.094 0.461 2.98 1 79.56 426 ASN A C 1
ATOM 3377 O O . ASN A 1 426 ? -18.891 0.478 1.766 1 79.56 426 ASN A O 1
ATOM 3381 N N . LEU A 1 427 ? -19.359 -0.68 3.672 1 75.38 427 LEU A N 1
ATOM 3382 C CA . LEU A 1 427 ? -19.453 -1.95 2.961 1 75.38 427 LEU A CA 1
ATOM 3383 C C . LEU A 1 427 ? -20.844 -2.162 2.406 1 75.38 427 LEU A C 1
ATOM 3385 O O . LEU A 1 427 ? -21.828 -2.188 3.164 1 75.38 427 LEU A O 1
ATOM 3389 N N . SER A 1 428 ? -21 -2.246 1.138 1 74.19 428 SER A N 1
ATOM 3390 C CA . SER A 1 428 ? -22.281 -2.406 0.474 1 74.19 428 SER A CA 1
ATOM 3391 C C . SER A 1 428 ? -22.688 -3.877 0.391 1 74.19 428 SER A C 1
ATOM 3393 O O . SER A 1 428 ? -23.875 -4.199 0.292 1 74.19 428 SER A O 1
ATOM 3395 N N . GLN A 1 429 ? -21.688 -4.758 0.42 1 80.19 429 GLN A N 1
ATOM 3396 C CA . GLN A 1 429 ? -21.922 -6.188 0.277 1 80.19 429 GLN A CA 1
ATOM 3397 C C . GLN A 1 429 ? -21.641 -6.93 1.582 1 80.19 429 GLN A C 1
ATOM 3399 O O . GLN A 1 429 ? -21.531 -6.309 2.641 1 80.19 429 GLN A O 1
ATOM 3404 N N . THR A 1 430 ? -21.625 -8.242 1.496 1 81.94 430 THR A N 1
ATOM 3405 C CA . THR A 1 430 ? -21.391 -9.062 2.682 1 81.94 430 THR A CA 1
ATOM 3406 C C . THR A 1 430 ? -19.891 -9.188 2.953 1 81.94 430 THR A C 1
ATOM 3408 O O . THR A 1 430 ? -19.062 -8.875 2.09 1 81.94 430 THR A O 1
ATOM 3411 N N . GLU A 1 431 ? -19.578 -9.5 4.191 1 86.12 431 GLU A N 1
ATOM 3412 C CA . GLU A 1 431 ? -18.188 -9.719 4.566 1 86.12 431 GLU A CA 1
ATOM 3413 C C . GLU A 1 431 ? -17.562 -10.836 3.732 1 86.12 431 GLU A C 1
ATOM 3415 O O . GLU A 1 431 ? -16.391 -10.758 3.367 1 86.12 431 GLU A O 1
ATOM 3420 N N . GLU A 1 432 ? -18.328 -11.891 3.414 1 81.69 432 GLU A N 1
ATOM 3421 C CA . GLU A 1 432 ? -17.828 -13 2.609 1 81.69 432 GLU A CA 1
ATOM 3422 C C . GLU A 1 432 ? -17.453 -12.539 1.203 1 81.69 432 GLU A C 1
ATOM 3424 O O . GLU A 1 432 ? -16.453 -12.992 0.642 1 81.69 432 GLU A O 1
ATOM 3429 N N . TRP A 1 433 ? -18.25 -11.711 0.796 1 85.31 433 TRP A N 1
ATOM 3430 C CA . TRP A 1 433 ? -17.953 -11.141 -0.514 1 85.31 433 TRP A CA 1
ATOM 3431 C C . TRP A 1 433 ? -16.641 -10.359 -0.485 1 85.31 433 TRP A C 1
ATOM 3433 O O . TRP A 1 433 ? -15.82 -10.484 -1.393 1 85.31 433 TRP A O 1
ATOM 3443 N N . LEU A 1 434 ? -16.469 -9.516 0.539 1 89.62 434 LEU A N 1
ATOM 3444 C CA . LEU A 1 434 ? -15.258 -8.734 0.671 1 89.62 434 LEU A CA 1
ATOM 3445 C C . LEU A 1 434 ? -14.039 -9.641 0.812 1 89.62 434 LEU A C 1
ATOM 3447 O O . LEU A 1 434 ? -12.969 -9.336 0.28 1 89.62 434 LEU A O 1
ATOM 3451 N N . GLN A 1 435 ? -14.172 -10.734 1.518 1 90.19 435 GLN A N 1
ATOM 3452 C CA . GLN A 1 435 ? -13.086 -11.703 1.648 1 90.19 435 GLN A CA 1
ATOM 3453 C C . GLN A 1 435 ? -12.703 -12.289 0.292 1 90.19 435 GLN A C 1
ATOM 3455 O O . GLN A 1 435 ? -11.523 -12.516 0.02 1 90.19 435 GLN A O 1
ATOM 3460 N N . GLY A 1 436 ? -13.672 -12.578 -0.523 1 88.19 436 GLY A N 1
ATOM 3461 C CA . GLY A 1 436 ? -13.406 -13.031 -1.879 1 88.19 436 GLY A CA 1
ATOM 3462 C C . GLY A 1 436 ? -12.625 -12.023 -2.703 1 88.19 436 GLY A C 1
ATOM 3463 O O . GLY A 1 436 ? -11.711 -12.391 -3.441 1 88.19 436 GLY A O 1
ATOM 3464 N N . LYS A 1 437 ? -12.992 -10.75 -2.506 1 89.5 437 LYS A N 1
ATOM 3465 C CA . LYS A 1 437 ? -12.297 -9.688 -3.219 1 89.5 437 LYS A CA 1
ATOM 3466 C C . LYS A 1 437 ? -10.844 -9.578 -2.758 1 89.5 437 LYS A C 1
ATOM 3468 O O . LYS A 1 437 ? -9.953 -9.297 -3.559 1 89.5 437 LYS A O 1
ATOM 3473 N N . VAL A 1 438 ? -10.672 -9.734 -1.477 1 94.75 438 VAL A N 1
ATOM 3474 C CA . VAL A 1 438 ? -9.328 -9.695 -0.924 1 94.75 438 VAL A CA 1
ATOM 3475 C C . VAL A 1 438 ? -8.5 -10.844 -1.495 1 94.75 438 VAL A C 1
ATOM 3477 O O . VAL A 1 438 ? -7.355 -10.641 -1.921 1 94.75 438 VAL A O 1
ATOM 3480 N N . LEU A 1 439 ? -9.055 -12.008 -1.571 1 92.75 439 LEU A N 1
ATOM 3481 C CA . LEU A 1 439 ? -8.359 -13.172 -2.107 1 92.75 439 LEU A CA 1
ATOM 3482 C C . LEU A 1 439 ? -8.023 -12.969 -3.582 1 92.75 439 LEU A C 1
ATOM 3484 O O . LEU A 1 439 ? -6.934 -13.328 -4.031 1 92.75 439 LEU A O 1
ATOM 3488 N N . ASP A 1 440 ? -8.938 -12.406 -4.258 1 90.31 440 ASP A N 1
ATOM 3489 C CA . ASP A 1 440 ? -8.703 -12.109 -5.668 1 90.31 440 ASP A CA 1
ATOM 3490 C C . ASP A 1 440 ? -7.555 -11.117 -5.832 1 90.31 440 ASP A C 1
ATOM 3492 O O . ASP A 1 440 ? -6.754 -11.234 -6.766 1 90.31 440 ASP A O 1
ATOM 3496 N N . ALA A 1 441 ? -7.551 -10.117 -5 1 93.56 441 ALA A N 1
ATOM 3497 C CA . ALA A 1 441 ? -6.48 -9.125 -5.047 1 93.56 441 ALA A CA 1
ATOM 3498 C C . ALA A 1 441 ? -5.121 -9.773 -4.785 1 93.56 441 ALA A C 1
ATOM 3500 O O . ALA A 1 441 ? -4.133 -9.445 -5.441 1 93.56 441 ALA A O 1
ATOM 3501 N N . ILE A 1 442 ? -5.062 -10.703 -3.852 1 96.06 442 ILE A N 1
ATOM 3502 C CA . ILE A 1 442 ? -3.828 -11.422 -3.549 1 96.06 442 ILE A CA 1
ATOM 3503 C C . ILE A 1 442 ? -3.396 -12.242 -4.762 1 96.06 442 ILE A C 1
ATOM 3505 O O . ILE A 1 442 ? -2.234 -12.203 -5.168 1 96.06 442 ILE A O 1
ATOM 3509 N N . ASP A 1 443 ? -4.332 -12.914 -5.348 1 92.5 443 ASP A N 1
ATOM 3510 C CA . ASP A 1 443 ? -4.047 -13.742 -6.52 1 92.5 443 ASP A CA 1
ATOM 3511 C C . ASP A 1 443 ? -3.504 -12.891 -7.668 1 92.5 443 ASP A C 1
ATOM 3513 O O . ASP A 1 443 ? -2.525 -13.266 -8.312 1 92.5 443 ASP A O 1
ATOM 3517 N N . ARG A 1 444 ? -4.102 -11.797 -7.902 1 89.5 444 ARG A N 1
ATOM 3518 C CA . ARG A 1 444 ? -3.676 -10.922 -8.984 1 89.5 444 ARG A CA 1
ATOM 3519 C C . ARG A 1 444 ? -2.279 -10.359 -8.727 1 89.5 444 ARG A C 1
ATOM 3521 O O . ARG A 1 444 ? -1.479 -10.219 -9.656 1 89.5 444 ARG A O 1
ATOM 3528 N N . TYR A 1 445 ? -2.092 -10 -7.512 1 96.38 445 TYR A N 1
ATOM 3529 C CA . TYR A 1 445 ? -0.758 -9.523 -7.164 1 96.38 445 TYR A CA 1
ATOM 3530 C C . TYR A 1 445 ? 0.301 -10.562 -7.508 1 96.38 445 TYR A C 1
ATOM 3532 O O . TYR A 1 445 ? 1.334 -10.234 -8.094 1 96.38 445 TYR A O 1
ATOM 3540 N N . TYR A 1 446 ? 0.112 -11.805 -7.121 1 95.56 446 TYR A N 1
ATOM 3541 C CA . TYR A 1 446 ? 1.08 -12.859 -7.383 1 95.56 446 TYR A CA 1
ATOM 3542 C C . TYR A 1 446 ? 1.245 -13.094 -8.883 1 95.56 446 TYR A C 1
ATOM 3544 O O . TYR A 1 446 ? 2.369 -13.195 -9.383 1 95.56 446 TYR A O 1
ATOM 3552 N N . ILE A 1 447 ? 0.192 -13.117 -9.617 1 89.25 447 ILE A N 1
ATOM 3553 C CA . ILE A 1 447 ? 0.221 -13.43 -11.039 1 89.25 447 ILE A CA 1
ATOM 3554 C C . ILE A 1 447 ? 0.925 -12.305 -11.797 1 89.25 447 ILE A C 1
ATOM 3556 O O . ILE A 1 447 ? 1.739 -12.555 -12.688 1 89.25 447 ILE A O 1
ATOM 3560 N N . GLU A 1 448 ? 0.693 -11.109 -11.359 1 88.56 448 GLU A N 1
ATOM 3561 C CA . GLU A 1 448 ? 1.155 -9.961 -12.141 1 88.56 448 GLU A CA 1
ATOM 3562 C C . GLU A 1 448 ? 2.562 -9.547 -11.727 1 88.56 448 GLU A C 1
ATOM 3564 O O . GLU A 1 448 ? 3.338 -9.047 -12.547 1 88.56 448 GLU A O 1
ATOM 3569 N N . GLU A 1 449 ? 2.893 -9.812 -10.438 1 91.12 449 GLU A N 1
ATOM 3570 C CA . GLU A 1 449 ? 4.121 -9.164 -9.992 1 91.12 449 GLU A CA 1
ATOM 3571 C C . GLU A 1 449 ? 5.07 -10.164 -9.344 1 91.12 449 GLU A C 1
ATOM 3573 O O . GLU A 1 449 ? 6.277 -9.922 -9.266 1 91.12 449 GLU A O 1
ATOM 3578 N N . VAL A 1 450 ? 4.605 -11.289 -8.891 1 94.56 450 VAL A N 1
ATOM 3579 C CA . VAL A 1 450 ? 5.461 -12.141 -8.078 1 94.56 450 VAL A CA 1
ATOM 3580 C C . VAL A 1 450 ? 5.816 -13.406 -8.859 1 94.56 450 VAL A C 1
ATOM 3582 O O . VAL A 1 450 ? 6.988 -13.789 -8.922 1 94.56 450 VAL A O 1
ATOM 3585 N N . GLU A 1 451 ? 4.824 -14.062 -9.461 1 93.75 451 GLU A N 1
ATOM 3586 C CA . GLU A 1 451 ? 5.062 -15.312 -10.18 1 93.75 451 GLU A CA 1
ATOM 3587 C C . GLU A 1 451 ? 5.742 -15.062 -11.523 1 93.75 451 GLU A C 1
ATOM 3589 O O . GLU A 1 451 ? 5.25 -15.492 -12.562 1 93.75 451 GLU A O 1
ATOM 3594 N N . ILE A 1 452 ? 6.75 -14.391 -11.484 1 88.25 452 ILE A N 1
ATOM 3595 C CA . ILE A 1 452 ? 7.707 -14.086 -12.547 1 88.25 452 ILE A CA 1
ATOM 3596 C C . ILE A 1 452 ? 9.125 -14.406 -12.078 1 88.25 452 ILE A C 1
ATOM 3598 O O . ILE A 1 452 ? 9.5 -14.078 -10.953 1 88.25 452 ILE A O 1
ATOM 3602 N N . PHE A 1 453 ? 9.844 -15.117 -12.945 1 88 453 PHE A N 1
ATOM 3603 C CA . PHE A 1 453 ? 11.18 -15.523 -12.539 1 88 453 PHE A CA 1
ATOM 3604 C C . PHE A 1 453 ? 12.031 -14.305 -12.203 1 88 453 PHE A C 1
ATOM 3606 O O . PHE A 1 453 ? 11.992 -13.297 -12.906 1 88 453 PHE A O 1
ATOM 3613 N N . ASN A 1 454 ? 12.727 -14.328 -11.086 1 82.81 454 ASN A N 1
ATOM 3614 C CA . ASN A 1 454 ? 13.688 -13.336 -10.609 1 82.81 454 ASN A CA 1
ATOM 3615 C C . ASN A 1 454 ? 12.992 -12.125 -9.992 1 82.81 454 ASN A C 1
ATOM 3617 O O . ASN A 1 454 ? 13.609 -11.078 -9.812 1 82.81 454 ASN A O 1
ATOM 3621 N N . LYS A 1 455 ? 11.688 -12.203 -9.883 1 88.31 455 LYS A N 1
ATOM 3622 C CA . LYS A 1 455 ? 10.977 -11.164 -9.141 1 88.31 455 LYS A CA 1
ATOM 3623 C C . LYS A 1 455 ? 10.75 -11.586 -7.691 1 88.31 455 LYS A C 1
ATOM 3625 O O . LYS A 1 455 ? 10.727 -12.781 -7.383 1 88.31 455 LYS A O 1
ATOM 3630 N N . GLY A 1 456 ? 10.641 -10.602 -6.844 1 91.81 456 GLY A N 1
ATOM 3631 C CA . GLY A 1 456 ? 10.477 -10.883 -5.426 1 91.81 456 GLY A CA 1
ATOM 3632 C C . GLY A 1 456 ? 9.078 -10.578 -4.918 1 91.81 456 GLY A C 1
ATOM 3633 O O . GLY A 1 456 ? 8.188 -10.258 -5.699 1 91.81 456 GLY A O 1
ATOM 3634 N N . PHE A 1 457 ? 8.906 -10.875 -3.693 1 96.69 457 PHE A N 1
ATOM 3635 C CA . PHE A 1 457 ? 7.676 -10.602 -2.959 1 96.69 457 PHE A CA 1
ATOM 3636 C C . PHE A 1 457 ? 7.875 -9.453 -1.978 1 96.69 457 PHE A C 1
ATOM 3638 O O . PHE A 1 457 ? 8.828 -9.461 -1.194 1 96.69 457 PHE A O 1
ATOM 3645 N N . TYR A 1 458 ? 7.039 -8.508 -2.061 1 96.25 458 TYR A N 1
ATOM 3646 C CA . TYR A 1 458 ? 7.09 -7.352 -1.175 1 96.25 458 TYR A CA 1
ATOM 3647 C C . TYR A 1 458 ? 5.777 -7.188 -0.417 1 96.25 458 TYR A C 1
ATOM 3649 O O . TYR A 1 458 ? 4.727 -6.977 -1.023 1 96.25 458 TYR A O 1
ATOM 3657 N N . THR A 1 459 ? 5.871 -7.207 0.874 1 96.75 459 THR A N 1
ATOM 3658 C CA . THR A 1 459 ? 4.688 -7.203 1.725 1 96.75 459 THR A CA 1
ATOM 3659 C C . THR A 1 459 ? 3.904 -5.902 1.555 1 96.75 459 THR A C 1
ATOM 3661 O O . THR A 1 459 ? 2.672 -5.91 1.562 1 96.75 459 THR A O 1
ATOM 3664 N N . SER A 1 460 ? 4.598 -4.773 1.446 1 96.31 460 SER A N 1
ATOM 3665 C CA . SER A 1 460 ? 3.924 -3.49 1.29 1 96.31 460 SER A CA 1
ATOM 3666 C C . SER A 1 460 ? 3.082 -3.459 0.02 1 96.31 460 SER A C 1
ATOM 3668 O O . SER A 1 460 ? 1.975 -2.916 0.016 1 96.31 460 SER A O 1
ATOM 3670 N N . LYS A 1 461 ? 3.623 -4.039 -1.084 1 95.44 461 LYS A N 1
ATOM 3671 C CA . LYS A 1 461 ? 2.879 -4.066 -2.34 1 95.44 461 LYS A CA 1
ATOM 3672 C C . LYS A 1 461 ? 1.641 -4.953 -2.227 1 95.44 461 LYS A C 1
ATOM 3674 O O . LYS A 1 461 ? 0.587 -4.629 -2.779 1 95.44 461 LYS A O 1
ATOM 3679 N N . LEU A 1 462 ? 1.801 -6.066 -1.587 1 97.44 462 LEU A N 1
ATOM 3680 C CA . LEU A 1 462 ? 0.647 -6.922 -1.335 1 97.44 462 LEU A CA 1
ATOM 3681 C C . LEU A 1 462 ? -0.439 -6.164 -0.581 1 97.44 462 LEU A C 1
ATOM 3683 O O . LEU A 1 462 ? -1.606 -6.184 -0.978 1 97.44 462 LEU A O 1
ATOM 3687 N N . ASN A 1 463 ? -0.012 -5.543 0.521 1 97.5 463 ASN A N 1
ATOM 3688 C CA . ASN A 1 463 ? -0.973 -4.785 1.317 1 97.5 463 ASN A CA 1
ATOM 3689 C C . ASN A 1 463 ? -1.623 -3.672 0.503 1 97.5 463 ASN A C 1
ATOM 3691 O O . ASN A 1 463 ? -2.814 -3.395 0.661 1 97.5 463 ASN A O 1
ATOM 3695 N N . GLY A 1 464 ? -0.801 -2.982 -0.308 1 95 464 GLY A N 1
ATOM 3696 C CA . GLY A 1 464 ? -1.347 -1.941 -1.165 1 95 464 GLY A CA 1
ATOM 3697 C C . GLY A 1 464 ? -2.412 -2.451 -2.115 1 95 464 GLY A C 1
ATOM 3698 O O . GLY A 1 464 ? -3.445 -1.803 -2.303 1 95 464 GLY A O 1
ATOM 3699 N N . ARG A 1 465 ? -2.164 -3.635 -2.738 1 94.06 465 ARG A N 1
ATOM 3700 C CA . ARG A 1 465 ? -3.135 -4.23 -3.652 1 94.06 465 ARG A CA 1
ATOM 3701 C C . ARG A 1 465 ? -4.422 -4.594 -2.92 1 94.06 465 ARG A C 1
ATOM 3703 O O . ARG A 1 465 ? -5.52 -4.445 -3.469 1 94.06 465 ARG A O 1
ATOM 3710 N N . ILE A 1 466 ? -4.316 -5.059 -1.731 1 96.06 466 ILE A N 1
ATOM 3711 C CA . ILE A 1 466 ? -5.48 -5.434 -0.935 1 96.06 466 ILE A CA 1
ATOM 3712 C C . ILE A 1 466 ? -6.273 -4.184 -0.563 1 96.06 466 ILE A C 1
ATOM 3714 O O . ILE A 1 466 ? -7.504 -4.168 -0.657 1 96.06 466 ILE A O 1
ATOM 3718 N N . ASP A 1 467 ? -5.547 -3.113 -0.085 1 95.19 467 ASP A N 1
ATOM 3719 C CA . ASP A 1 467 ? -6.203 -1.863 0.286 1 95.19 467 ASP A CA 1
ATOM 3720 C C . ASP A 1 467 ? -7.02 -1.306 -0.877 1 95.19 467 ASP A C 1
ATOM 3722 O O . ASP A 1 467 ? -8.062 -0.684 -0.667 1 95.19 467 ASP A O 1
ATOM 3726 N N . ASP A 1 468 ? -6.582 -1.529 -2.053 1 91.62 468 ASP A N 1
ATOM 3727 C CA . ASP A 1 468 ? -7.215 -0.961 -3.24 1 91.62 468 ASP A CA 1
ATOM 3728 C C . ASP A 1 468 ? -8.336 -1.862 -3.748 1 91.62 468 ASP A C 1
ATOM 3730 O O . ASP A 1 468 ? -9.023 -1.523 -4.715 1 91.62 468 ASP A O 1
ATOM 3734 N N . ALA A 1 469 ? -8.523 -3 -3.146 1 89.94 469 ALA A N 1
ATOM 3735 C CA . ALA A 1 469 ? -9.516 -3.963 -3.627 1 89.94 469 ALA A CA 1
ATOM 3736 C C . ALA A 1 469 ? -10.93 -3.41 -3.494 1 89.94 469 ALA A C 1
ATOM 3738 O O . ALA A 1 469 ? -11.781 -3.66 -4.348 1 89.94 469 ALA A O 1
ATOM 3739 N N . ASP A 1 470 ? -11.156 -2.656 -2.369 1 90.94 470 ASP A N 1
ATOM 3740 C CA . ASP A 1 470 ? -12.461 -2.043 -2.133 1 90.94 470 ASP A CA 1
ATOM 3741 C C . ASP A 1 470 ? -12.328 -0.792 -1.267 1 90.94 470 ASP A C 1
ATOM 3743 O O . ASP A 1 470 ? -11.438 -0.705 -0.424 1 90.94 470 ASP A O 1
ATOM 3747 N N . ILE A 1 471 ? -13.258 0.124 -1.383 1 87.31 471 ILE A N 1
ATOM 3748 C CA . ILE A 1 471 ? -13.203 1.408 -0.692 1 87.31 471 ILE A CA 1
ATOM 3749 C C . ILE A 1 471 ? -13.477 1.204 0.797 1 87.31 471 ILE A C 1
ATOM 3751 O O . ILE A 1 471 ? -13.07 2.025 1.624 1 87.31 471 ILE A O 1
ATOM 3755 N N . SER A 1 472 ? -14.156 0.147 1.119 1 89.38 472 SER A N 1
ATOM 3756 C CA . SER A 1 472 ? -14.508 -0.103 2.514 1 89.38 472 SER A CA 1
ATOM 3757 C C . SER A 1 472 ? -13.281 -0.498 3.328 1 89.38 472 SER A C 1
ATOM 3759 O O . SER A 1 472 ? -13.305 -0.467 4.562 1 89.38 472 SER A O 1
ATOM 3761 N N . ILE A 1 473 ? -12.219 -0.91 2.656 1 94.12 473 ILE A N 1
ATOM 3762 C CA . ILE A 1 473 ? -11.023 -1.357 3.365 1 94.12 473 ILE A CA 1
ATOM 3763 C C . ILE A 1 473 ? -10.234 -0.147 3.857 1 94.12 473 ILE A C 1
ATOM 3765 O O . ILE A 1 473 ? -9.922 0.756 3.078 1 94.12 473 ILE A O 1
ATOM 3769 N N . LEU A 1 474 ? -9.906 -0.093 5.105 1 91.19 474 LEU A N 1
ATOM 3770 C CA . LEU A 1 474 ? -9.211 1.031 5.727 1 91.19 474 LEU A CA 1
ATOM 3771 C C . LEU A 1 474 ? -7.715 0.77 5.797 1 91.19 474 LEU A C 1
ATOM 3773 O O . LEU A 1 474 ? -6.91 1.659 5.512 1 91.19 474 LEU A O 1
ATOM 3777 N N . GLY A 1 475 ? -7.363 -0.453 6.207 1 94.19 475 GLY A N 1
ATOM 3778 C CA . GLY A 1 475 ? -5.965 -0.815 6.367 1 94.19 475 GLY A CA 1
ATOM 3779 C C . GLY A 1 475 ? -5.746 -2.312 6.465 1 94.19 475 GLY A C 1
ATOM 3780 O O . GLY A 1 475 ? -6.641 -3.053 6.875 1 94.19 475 GLY A O 1
ATOM 3781 N N . THR A 1 476 ? -4.535 -2.717 6.035 1 96.38 476 THR A N 1
ATOM 3782 C CA . THR A 1 476 ? -4.184 -4.133 6.031 1 96.38 476 THR A CA 1
ATOM 3783 C C . THR A 1 476 ? -2.842 -4.355 6.723 1 96.38 476 THR A C 1
ATOM 3785 O O . THR A 1 476 ? -1.911 -3.568 6.551 1 96.38 476 THR A O 1
ATOM 3788 N N . THR A 1 477 ? -2.828 -5.336 7.602 1 95.12 477 THR A N 1
ATOM 3789 C CA . THR A 1 477 ? -1.594 -5.789 8.234 1 95.12 477 THR A CA 1
ATOM 3790 C C . THR A 1 477 ? -1.315 -7.25 7.887 1 95.12 477 THR A C 1
ATOM 3792 O O . THR A 1 477 ? -2.203 -8.102 7.996 1 95.12 477 THR A O 1
ATOM 3795 N N . THR A 1 478 ? -0.074 -7.496 7.438 1 96.38 478 THR A N 1
ATOM 3796 C CA . THR A 1 478 ? 0.26 -8.852 7.012 1 96.38 478 THR A CA 1
ATOM 3797 C C . THR A 1 478 ? 1.528 -9.336 7.703 1 96.38 478 THR A C 1
ATOM 3799 O O . THR A 1 478 ? 2.535 -8.633 7.738 1 96.38 478 THR A O 1
ATOM 3802 N N . ASN A 1 479 ? 1.439 -10.469 8.32 1 96.06 479 ASN A N 1
ATOM 3803 C CA . ASN A 1 479 ? 2.604 -11.211 8.797 1 96.06 479 ASN A CA 1
ATOM 3804 C C . ASN A 1 479 ? 2.947 -12.375 7.867 1 96.06 479 ASN A C 1
ATOM 3806 O O . ASN A 1 479 ? 2.059 -13.109 7.43 1 96.06 479 ASN A O 1
ATOM 3810 N N . ILE A 1 480 ? 4.254 -12.492 7.566 1 97.5 480 ILE A N 1
ATOM 3811 C CA . ILE A 1 480 ? 4.586 -13.484 6.547 1 97.5 480 ILE A CA 1
ATOM 3812 C C . ILE A 1 480 ? 5.508 -14.547 7.141 1 97.5 480 ILE A C 1
ATOM 3814 O O . ILE A 1 480 ? 6.156 -14.312 8.164 1 97.5 480 ILE A O 1
ATOM 3818 N N . GLY A 1 481 ? 5.5 -15.742 6.582 1 97.69 481 GLY A N 1
ATOM 3819 C CA . GLY A 1 481 ? 6.391 -16.875 6.801 1 97.69 481 GLY A CA 1
ATOM 3820 C C . GLY A 1 481 ? 6.812 -17.562 5.512 1 97.69 481 GLY A C 1
ATOM 3821 O O . GLY A 1 481 ? 6.211 -17.344 4.461 1 97.69 481 GLY A O 1
ATOM 3822 N N . LEU A 1 482 ? 7.887 -18.234 5.574 1 98 482 LEU A N 1
ATOM 3823 C CA . LEU A 1 482 ? 8.367 -18.969 4.406 1 98 482 LEU A CA 1
ATOM 3824 C C . LEU A 1 482 ? 8.164 -20.469 4.586 1 98 482 LEU A C 1
ATOM 3826 O O . LEU A 1 482 ? 8.305 -21 5.691 1 98 482 LEU A O 1
ATOM 3830 N N . VAL A 1 483 ? 7.809 -21.125 3.486 1 97.56 483 VAL A N 1
ATOM 3831 C CA . VAL A 1 483 ? 7.57 -22.562 3.545 1 97.56 483 VAL A CA 1
ATOM 3832 C C . VAL A 1 483 ? 8.211 -23.234 2.336 1 97.56 483 VAL A C 1
ATOM 3834 O O . VAL A 1 483 ? 8.094 -22.75 1.21 1 97.56 483 VAL A O 1
ATOM 3837 N N . ARG A 1 484 ? 8.922 -24.297 2.545 1 95.94 484 ARG A N 1
ATOM 3838 C CA . ARG A 1 484 ? 9.406 -25.203 1.517 1 95.94 484 ARG A CA 1
ATOM 3839 C C . ARG A 1 484 ? 8.805 -26.594 1.687 1 95.94 484 ARG A C 1
ATOM 3841 O O . ARG A 1 484 ? 8.734 -27.125 2.801 1 95.94 484 ARG A O 1
ATOM 3848 N N . GLU A 1 485 ? 8.328 -27.125 0.64 1 93.94 485 GLU A N 1
ATOM 3849 C CA . GLU A 1 485 ? 7.867 -28.516 0.646 1 93.94 485 GLU A CA 1
ATOM 3850 C C . GLU A 1 485 ? 8.969 -29.453 0.189 1 93.94 485 GLU A C 1
ATOM 3852 O O . GLU A 1 485 ? 9.5 -29.312 -0.916 1 93.94 485 GLU A O 1
ATOM 3857 N N . ILE A 1 486 ? 9.266 -30.344 1.083 1 93.06 486 ILE A N 1
ATOM 3858 C CA . ILE A 1 486 ? 10.375 -31.266 0.812 1 93.06 486 ILE A CA 1
ATOM 3859 C C . ILE A 1 486 ? 9.844 -32.688 0.706 1 93.06 486 ILE A C 1
ATOM 3861 O O . ILE A 1 486 ? 9.219 -33.188 1.637 1 93.06 486 ILE A O 1
ATOM 3865 N N . GLU A 1 487 ? 10.234 -33.344 -0.361 1 88.75 487 GLU A N 1
ATOM 3866 C CA . GLU A 1 487 ? 9.773 -34.719 -0.577 1 88.75 487 GLU A CA 1
ATOM 3867 C C . GLU A 1 487 ? 10.586 -35.688 0.249 1 88.75 487 GLU A C 1
ATOM 3869 O O . GLU A 1 487 ? 10.023 -36.625 0.846 1 88.75 487 GLU A O 1
ATOM 3874 N N . ASN A 1 488 ? 11.891 -35.5 0.264 1 91.62 488 ASN A N 1
ATOM 3875 C CA . ASN A 1 488 ? 12.75 -36.375 1.062 1 91.62 488 ASN A CA 1
ATOM 3876 C C . ASN A 1 488 ? 12.875 -35.875 2.5 1 91.62 488 ASN A C 1
ATOM 3878 O O . ASN A 1 488 ? 13.727 -35.031 2.799 1 91.62 488 ASN A O 1
ATOM 3882 N N . PHE A 1 489 ? 12.078 -36.469 3.393 1 93.44 489 PHE A N 1
ATOM 3883 C CA . PHE A 1 489 ? 12.07 -36.031 4.777 1 93.44 489 PHE A CA 1
ATOM 3884 C C . PHE A 1 489 ? 13.219 -36.656 5.559 1 93.44 489 PHE A C 1
ATOM 3886 O O . PHE A 1 489 ? 13.531 -36.219 6.668 1 93.44 489 PHE A O 1
ATOM 3893 N N . TYR A 1 490 ? 13.867 -37.656 4.984 1 94.06 490 TYR A N 1
ATOM 3894 C CA . TYR A 1 490 ? 14.844 -38.438 5.734 1 94.06 490 TYR A CA 1
ATOM 3895 C C . TYR A 1 490 ? 16.203 -37.75 5.754 1 94.06 490 TYR A C 1
ATOM 3897 O O . TYR A 1 490 ? 16.891 -37.75 6.773 1 94.06 490 TYR A O 1
ATOM 3905 N N . SER A 1 491 ? 16.562 -37.281 4.625 1 94.12 491 SER A N 1
ATOM 3906 C CA . SER A 1 491 ? 17.844 -36.594 4.543 1 94.12 491 SER A CA 1
ATOM 3907 C C . SER A 1 491 ? 17.781 -35.375 3.6 1 94.12 491 SER A C 1
ATOM 3909 O O . SER A 1 491 ? 17.172 -35.469 2.531 1 94.12 491 SER A O 1
ATOM 3911 N N . SER A 1 492 ? 18.438 -34.344 4.016 1 93.31 492 SER A N 1
ATOM 3912 C CA . SER A 1 492 ? 18.516 -33.156 3.178 1 93.31 492 SER A CA 1
ATOM 3913 C C . SER A 1 492 ? 19.594 -33.312 2.109 1 93.31 492 SER A C 1
ATOM 3915 O O . SER A 1 492 ? 20.516 -34.125 2.25 1 93.31 492 SER A O 1
ATOM 3917 N N . PRO A 1 493 ? 19.469 -32.562 1.062 1 89.44 493 PRO A N 1
ATOM 3918 C CA . PRO A 1 493 ? 20.531 -32.562 0.065 1 89.44 493 PRO A CA 1
ATOM 3919 C C . PRO A 1 493 ? 21.859 -32 0.611 1 89.44 493 PRO A C 1
ATOM 3921 O O . PRO A 1 493 ? 21.859 -31.344 1.652 1 89.44 493 PRO A O 1
ATOM 3924 N N . MET A 1 494 ? 22.891 -32.25 -0.154 1 87.69 494 MET A N 1
ATOM 3925 C CA . MET A 1 494 ? 24.219 -31.859 0.294 1 87.69 494 MET A CA 1
ATOM 3926 C C . MET A 1 494 ? 24.328 -30.344 0.388 1 87.69 494 MET A C 1
ATOM 3928 O O . MET A 1 494 ? 25 -29.812 1.279 1 87.69 494 MET A O 1
ATOM 3932 N N . ILE A 1 495 ? 23.672 -29.672 -0.456 1 85.19 495 ILE A N 1
ATOM 3933 C CA . ILE A 1 495 ? 23.75 -28.219 -0.489 1 85.19 495 ILE A CA 1
ATOM 3934 C C . ILE A 1 495 ? 22.844 -27.641 0.598 1 85.19 495 ILE A C 1
ATOM 3936 O O . ILE A 1 495 ? 22.969 -26.453 0.945 1 85.19 495 ILE A O 1
ATOM 3940 N N . GLY A 1 496 ? 22.031 -28.422 1.175 1 91.44 496 GLY A N 1
ATOM 3941 C CA . GLY A 1 496 ? 21.109 -27.953 2.195 1 91.44 496 GLY A CA 1
ATOM 3942 C C . GLY A 1 496 ? 19.844 -27.344 1.621 1 91.44 496 GLY A C 1
ATOM 3943 O O . GLY A 1 496 ? 19.766 -27.078 0.419 1 91.44 496 GLY A O 1
ATOM 3944 N N . ILE A 1 497 ? 18.922 -27.172 2.461 1 93.75 497 ILE A N 1
ATOM 3945 C CA . ILE A 1 497 ? 17.688 -26.5 2.074 1 93.75 497 ILE A CA 1
ATOM 3946 C C . ILE A 1 497 ? 17.812 -24.984 2.324 1 93.75 497 ILE A C 1
ATOM 3948 O O . ILE A 1 497 ? 18.203 -24.578 3.418 1 93.75 497 ILE A O 1
ATOM 3952 N N . LYS A 1 498 ? 17.547 -24.203 1.27 1 93.5 498 LYS A N 1
ATOM 3953 C CA . LYS A 1 498 ? 17.734 -22.766 1.36 1 93.5 498 LYS A CA 1
ATOM 3954 C C . LYS A 1 498 ? 16.438 -22.016 1.12 1 93.5 498 LYS A C 1
ATOM 3956 O O . LYS A 1 498 ? 15.641 -22.391 0.255 1 93.5 498 LYS A O 1
ATOM 3961 N N . TYR A 1 499 ? 16.219 -21 1.933 1 95.06 499 TYR A N 1
ATOM 3962 C CA . TYR A 1 499 ? 15.125 -20.078 1.68 1 95.06 499 TYR A CA 1
ATOM 3963 C C . TYR A 1 499 ? 15.586 -18.891 0.847 1 95.06 499 TYR A C 1
ATOM 3965 O O . TYR A 1 499 ? 14.766 -18.156 0.306 1 95.06 499 TYR A O 1
ATOM 3973 N N . LEU A 1 500 ? 16.859 -18.656 0.714 1 91.25 500 LEU A N 1
ATOM 3974 C CA . LEU A 1 500 ? 17.5 -17.578 -0.053 1 91.25 500 LEU A CA 1
ATOM 3975 C C . LEU A 1 500 ? 17.281 -16.234 0.606 1 91.25 500 LEU A C 1
ATOM 3977 O O . LEU A 1 500 ? 17.469 -15.188 -0.026 1 91.25 500 LEU A O 1
ATOM 3981 N N . ASN A 1 501 ? 16.719 -16.156 1.749 1 93.81 501 ASN A N 1
ATOM 3982 C CA . ASN A 1 501 ? 16.5 -14.992 2.586 1 93.81 501 ASN A CA 1
ATOM 3983 C C . ASN A 1 501 ? 16.938 -15.242 4.027 1 93.81 501 ASN A C 1
ATOM 3985 O O . ASN A 1 501 ? 16.984 -16.391 4.477 1 93.81 501 ASN A O 1
ATOM 3989 N N . LYS A 1 502 ? 17.281 -14.172 4.711 1 92.69 502 LYS A N 1
ATOM 3990 C CA . LYS A 1 502 ? 17.625 -14.336 6.117 1 92.69 502 LYS A CA 1
ATOM 3991 C C . LYS A 1 502 ? 16.406 -14.719 6.949 1 92.69 502 LYS A C 1
ATOM 3993 O O . LYS A 1 502 ? 15.328 -14.148 6.781 1 92.69 502 LYS A O 1
ATOM 3998 N N . ILE A 1 503 ? 16.594 -15.734 7.77 1 95.06 503 ILE A N 1
ATOM 3999 C CA . ILE A 1 503 ? 15.492 -16.219 8.602 1 95.06 503 ILE A CA 1
ATOM 4000 C C . ILE A 1 503 ? 15.789 -15.922 10.07 1 95.06 503 ILE A C 1
ATOM 4002 O O . ILE A 1 503 ? 16.953 -15.805 10.461 1 95.06 503 ILE A O 1
ATOM 4006 N N . THR A 1 504 ? 14.719 -15.75 10.836 1 95.31 504 THR A N 1
ATOM 4007 C CA . THR A 1 504 ? 14.836 -15.477 12.266 1 95.31 504 THR A CA 1
ATOM 4008 C C . THR A 1 504 ? 15.359 -16.703 13.016 1 95.31 504 THR A C 1
ATOM 4010 O O . THR A 1 504 ? 14.922 -17.828 12.75 1 95.31 504 THR A O 1
ATOM 4013 N N . GLU A 1 505 ? 16.25 -16.484 13.891 1 93.31 505 GLU A N 1
ATOM 4014 C CA . GLU A 1 505 ? 16.844 -17.578 14.656 1 93.31 505 GLU A CA 1
ATOM 4015 C C . GLU A 1 505 ? 15.773 -18.312 15.469 1 93.31 505 GLU A C 1
ATOM 4017 O O . GLU A 1 505 ? 14.922 -17.672 16.094 1 93.31 505 GLU A O 1
ATOM 4022 N N . GLY A 1 506 ? 15.75 -19.625 15.367 1 93.75 506 GLY A N 1
ATOM 4023 C CA . GLY A 1 506 ? 14.859 -20.453 16.156 1 93.75 506 GLY A CA 1
ATOM 4024 C C . GLY A 1 506 ? 13.453 -20.547 15.586 1 93.75 506 GLY A C 1
ATOM 4025 O O . GLY A 1 506 ? 12.547 -21.094 16.219 1 93.75 506 GLY A O 1
ATOM 4026 N N . SER A 1 507 ? 13.266 -20.078 14.367 1 95.38 507 SER A N 1
ATOM 4027 C CA . SER A 1 507 ? 11.914 -20.016 13.805 1 95.38 507 SER A CA 1
ATOM 4028 C C . SER A 1 507 ? 11.625 -21.25 12.945 1 95.38 507 SER A C 1
ATOM 4030 O O . SER A 1 507 ? 10.484 -21.484 12.555 1 95.38 507 SER A O 1
ATOM 4032 N N . VAL A 1 508 ? 12.602 -22.109 12.648 1 96.75 508 VAL A N 1
ATOM 4033 C CA . VAL A 1 508 ? 12.453 -23.219 11.711 1 96.75 508 VAL A CA 1
ATOM 4034 C C . VAL A 1 508 ? 11.672 -24.344 12.375 1 96.75 508 VAL A C 1
ATOM 4036 O O . VAL A 1 508 ? 11.953 -24.719 13.523 1 96.75 508 VAL A O 1
ATOM 4039 N N . TYR A 1 509 ? 10.695 -24.891 11.766 1 97.31 509 TYR A N 1
ATOM 4040 C CA . TYR A 1 509 ? 9.977 -26.078 12.211 1 97.31 509 TYR A CA 1
ATOM 4041 C C . TYR A 1 509 ? 9.344 -26.797 11.031 1 97.31 509 TYR A C 1
ATOM 4043 O O . TYR A 1 509 ? 9.133 -26.219 9.969 1 97.31 509 TYR A O 1
ATOM 4051 N N . SER A 1 510 ? 9.148 -28.062 11.18 1 97.06 510 SER A N 1
ATOM 4052 C CA . SER A 1 510 ? 8.578 -28.859 10.102 1 97.06 510 SER A CA 1
ATOM 4053 C C . SER A 1 510 ? 7.191 -29.391 10.477 1 97.06 510 SER A C 1
ATOM 4055 O O . SER A 1 510 ? 6.781 -29.281 11.633 1 97.06 510 SER A O 1
ATOM 4057 N N . SER A 1 511 ? 6.52 -29.844 9.398 1 96.12 511 SER A N 1
ATOM 4058 C CA . SER A 1 511 ? 5.293 -30.594 9.648 1 96.12 511 SER A CA 1
ATOM 4059 C C . SER A 1 511 ? 5.59 -31.953 10.289 1 96.12 511 SER A C 1
ATOM 4061 O O . SER A 1 511 ? 6.75 -32.312 10.484 1 96.12 511 SER A O 1
ATOM 4063 N N . ASP A 1 512 ? 4.594 -32.719 10.57 1 95.94 512 ASP A N 1
ATOM 4064 C CA . ASP A 1 512 ? 4.723 -33.906 11.375 1 95.94 512 ASP A CA 1
ATOM 4065 C C . ASP A 1 512 ? 5.195 -35.094 10.516 1 95.94 512 ASP A C 1
ATOM 4067 O O . ASP A 1 512 ? 4.84 -35.188 9.336 1 95.94 512 ASP A O 1
ATOM 4071 N N . ILE A 1 513 ? 6.047 -35.875 11.078 1 96 513 ILE A N 1
ATOM 4072 C CA . ILE A 1 513 ? 6.484 -37.156 10.562 1 96 513 ILE A CA 1
ATOM 4073 C C . ILE A 1 513 ? 5.988 -38.281 11.477 1 96 513 ILE A C 1
ATOM 4075 O O . ILE A 1 513 ? 6.18 -38.219 12.695 1 96 513 ILE A O 1
ATOM 4079 N N . LYS A 1 514 ? 5.387 -39.281 10.938 1 96.06 514 LYS A N 1
ATOM 4080 C CA . LYS A 1 514 ? 4.879 -40.375 11.734 1 96.06 514 LYS A CA 1
ATOM 4081 C C . LYS A 1 514 ? 6 -41.344 12.109 1 96.06 514 LYS A C 1
ATOM 4083 O O . LYS A 1 514 ? 6.711 -41.844 11.242 1 96.06 514 LYS A O 1
ATOM 4088 N N . TYR A 1 515 ? 6.215 -41.594 13.32 1 96.38 515 TYR A N 1
ATOM 4089 C CA . TYR A 1 515 ? 7.219 -42.5 13.852 1 96.38 515 TYR A CA 1
ATOM 4090 C C . TYR A 1 515 ? 6.562 -43.719 14.516 1 96.38 515 TYR A C 1
ATOM 4092 O O . TYR A 1 515 ? 5.691 -43.562 15.375 1 96.38 515 TYR A O 1
ATOM 4100 N N . THR A 1 516 ? 6.984 -44.844 14.031 1 96.19 516 THR A N 1
ATOM 4101 C CA . THR A 1 516 ? 6.473 -46.094 14.586 1 96.19 516 THR A CA 1
ATOM 4102 C C . THR A 1 516 ? 7.605 -46.938 15.156 1 96.19 516 THR A C 1
ATOM 4104 O O . THR A 1 516 ? 8.164 -47.781 14.453 1 96.19 516 THR A O 1
ATOM 4107 N N . PRO A 1 517 ? 7.844 -46.75 16.422 1 93.25 517 PRO A N 1
ATOM 4108 C CA . PRO A 1 517 ? 8.945 -47.5 17.016 1 93.25 517 PRO A CA 1
ATOM 4109 C C . PRO A 1 517 ? 8.664 -49 17.078 1 93.25 517 PRO A C 1
ATOM 4111 O O . PRO A 1 517 ? 9.578 -49.812 16.922 1 93.25 517 PRO A O 1
ATOM 4114 N N . ARG A 1 518 ? 7.441 -49.344 17.438 1 91 518 ARG A N 1
ATOM 4115 C CA . ARG A 1 518 ? 7.016 -50.75 17.516 1 91 518 ARG A CA 1
ATOM 4116 C C . ARG A 1 518 ? 5.602 -50.906 16.969 1 91 518 ARG A C 1
ATOM 4118 O O . ARG A 1 518 ? 4.859 -49.938 16.844 1 91 518 ARG A O 1
ATOM 4125 N N . ALA A 1 519 ? 5.289 -52.219 16.594 1 87.81 519 ALA A N 1
ATOM 4126 C CA . ALA A 1 519 ? 3.975 -52.5 16.031 1 87.81 519 ALA A CA 1
ATOM 4127 C C . ALA A 1 519 ? 2.861 -52.062 16.969 1 87.81 519 ALA A C 1
ATOM 4129 O O . ALA A 1 519 ? 2.877 -52.375 18.156 1 87.81 519 ALA A O 1
ATOM 4130 N N . GLY A 1 520 ? 1.957 -51.25 16.531 1 88.81 520 GLY A N 1
ATOM 4131 C CA . GLY A 1 520 ? 0.787 -50.844 17.281 1 88.81 520 GLY A CA 1
ATOM 4132 C C . GLY A 1 520 ? 0.953 -49.5 17.969 1 88.81 520 GLY A C 1
ATOM 4133 O O . GLY A 1 520 ? 0.002 -48.969 18.531 1 88.81 520 GLY A O 1
ATOM 4134 N N . THR A 1 521 ? 2.18 -49.031 18.031 1 92.06 521 THR A N 1
ATOM 4135 C CA . THR A 1 521 ? 2.432 -47.719 18.656 1 92.06 521 THR A CA 1
ATOM 4136 C C . THR A 1 521 ? 2.99 -46.75 17.625 1 92.06 521 THR A C 1
ATOM 4138 O O . THR A 1 521 ? 4.035 -47 17.031 1 92.06 521 THR A O 1
ATOM 4141 N N . SER A 1 522 ? 2.236 -45.688 17.328 1 94.75 522 SER A N 1
ATOM 4142 C CA . SER A 1 522 ? 2.713 -44.688 16.406 1 94.75 522 SER A CA 1
ATOM 4143 C C . SER A 1 522 ? 2.408 -43.281 16.922 1 94.75 522 SER A C 1
ATOM 4145 O O . SER A 1 522 ? 1.396 -43.062 17.594 1 94.75 522 SER A O 1
ATOM 4147 N N . TYR A 1 523 ? 3.4 -42.344 16.828 1 95.81 523 TYR A N 1
ATOM 4148 C CA . TYR A 1 523 ? 3.178 -40.938 17.172 1 95.81 523 TYR A CA 1
ATOM 4149 C C . TYR A 1 523 ? 3.932 -40.031 16.219 1 95.81 523 TYR A C 1
ATOM 4151 O O . TYR A 1 523 ? 4.73 -40.5 15.406 1 95.81 523 TYR A O 1
ATOM 4159 N N . ASN A 1 524 ? 3.65 -38.719 16.297 1 96.38 524 ASN A N 1
ATOM 4160 C CA . ASN A 1 524 ? 4.227 -37.781 15.359 1 96.38 524 ASN A CA 1
ATOM 4161 C C . ASN A 1 524 ? 5.445 -37.062 15.953 1 96.38 524 ASN A C 1
ATOM 4163 O O . ASN A 1 524 ? 5.48 -36.781 17.156 1 96.38 524 ASN A O 1
ATOM 4167 N N . VAL A 1 525 ? 6.402 -36.844 15.164 1 96.94 525 VAL A N 1
ATOM 4168 C CA . VAL A 1 525 ? 7.574 -36.031 15.484 1 96.94 525 VAL A CA 1
ATOM 4169 C C . VAL A 1 525 ? 7.785 -35 14.398 1 96.94 525 VAL A C 1
ATOM 4171 O O . VAL A 1 525 ? 7.191 -35.062 13.32 1 96.94 525 VAL A O 1
ATOM 4174 N N . HIS A 1 526 ? 8.57 -33.969 14.727 1 97.19 526 HIS A N 1
ATOM 4175 C CA . HIS A 1 526 ? 8.828 -32.938 13.734 1 97.19 526 HIS A CA 1
ATOM 4176 C C . HIS A 1 526 ? 10.211 -32.312 13.938 1 97.19 526 HIS A C 1
ATOM 4178 O O . HIS A 1 526 ? 10.82 -32.469 15 1 97.19 526 HIS A O 1
ATOM 4184 N N . TYR A 1 527 ? 10.75 -31.703 12.93 1 97.31 527 TYR A N 1
ATOM 4185 C CA . TYR A 1 527 ? 12.023 -31 12.992 1 97.31 527 TYR A CA 1
ATOM 4186 C C . TYR A 1 527 ? 11.852 -29.625 13.609 1 97.31 527 TYR A C 1
ATOM 4188 O O . TYR A 1 527 ? 10.82 -28.969 13.422 1 97.31 527 TYR A O 1
ATOM 4196 N N . VAL A 1 528 ? 12.836 -29.141 14.367 1 97.12 528 VAL A N 1
ATOM 4197 C CA . VAL A 1 528 ? 12.883 -27.797 14.922 1 97.12 528 VAL A CA 1
ATOM 4198 C C . VAL A 1 528 ? 14.312 -27.266 14.891 1 97.12 528 VAL A C 1
ATOM 4200 O O . VAL A 1 528 ? 15.266 -28.031 15.039 1 97.12 528 VAL A O 1
ATOM 4203 N N . GLY A 1 529 ? 14.453 -26.016 14.594 1 95.38 529 GLY A N 1
ATOM 4204 C CA . GLY A 1 529 ? 15.758 -25.375 14.602 1 95.38 529 GLY A CA 1
ATOM 4205 C C . GLY A 1 529 ? 16.016 -24.578 15.867 1 95.38 529 GLY A C 1
ATOM 4206 O O . GLY A 1 529 ? 15.117 -23.906 16.391 1 95.38 529 GLY A O 1
ATOM 4207 N N . THR A 1 530 ? 17.203 -24.672 16.344 1 94.81 530 THR A N 1
ATOM 4208 C CA . THR A 1 530 ? 17.594 -23.906 17.531 1 94.81 530 THR A CA 1
ATOM 4209 C C . THR A 1 530 ? 18.141 -22.531 17.125 1 94.81 530 THR A C 1
ATOM 4211 O O . THR A 1 530 ? 18.391 -22.281 15.945 1 94.81 530 THR A O 1
ATOM 4214 N N . ARG A 1 531 ? 18.266 -21.641 18.125 1 92.88 531 ARG A N 1
ATOM 4215 C CA . ARG A 1 531 ? 19.016 -20.406 17.922 1 92.88 531 ARG A CA 1
ATOM 4216 C C . ARG A 1 531 ? 20.5 -20.672 17.812 1 92.88 531 ARG A C 1
ATOM 4218 O O . ARG A 1 531 ? 20.953 -21.781 18.094 1 92.88 531 ARG A O 1
ATOM 4225 N N . LYS A 1 532 ? 21.203 -19.562 17.422 1 87.81 532 LYS A N 1
ATOM 4226 C CA . LYS A 1 532 ? 22.656 -19.703 17.328 1 87.81 532 LYS A CA 1
ATOM 4227 C C . LYS A 1 532 ? 23.266 -20.062 18.688 1 87.81 532 LYS A C 1
ATOM 4229 O O . LYS A 1 532 ? 22.859 -19.516 19.719 1 87.81 532 LYS A O 1
ATOM 4234 N N . ASN A 1 533 ? 23.797 -21.188 18.734 1 78.88 533 ASN A N 1
ATOM 4235 C CA . ASN A 1 533 ? 24.422 -21.562 20 1 78.88 533 ASN A CA 1
ATOM 4236 C C . ASN A 1 533 ? 25.844 -22.094 19.797 1 78.88 533 ASN A C 1
ATOM 4238 O O . ASN A 1 533 ? 26.234 -22.375 18.656 1 78.88 533 ASN A O 1
ATOM 4242 N N . ASN A 1 534 ? 26.656 -21.766 20.75 1 63.31 534 ASN A N 1
ATOM 4243 C CA . ASN A 1 534 ? 28.078 -22.094 20.766 1 63.31 534 ASN A CA 1
ATOM 4244 C C . ASN A 1 534 ? 28.297 -23.609 20.734 1 63.31 534 ASN A C 1
ATOM 4246 O O . ASN A 1 534 ? 29.438 -24.078 20.703 1 63.31 534 ASN A O 1
ATOM 4250 N N . VAL A 1 535 ? 27.234 -24.234 20.938 1 57.47 535 VAL A N 1
ATOM 4251 C CA . VAL A 1 535 ? 27.547 -25.672 20.984 1 57.47 535 VAL A CA 1
ATOM 4252 C C . VAL A 1 535 ? 28.109 -26.109 19.625 1 57.47 535 VAL A C 1
ATOM 4254 O O . VAL A 1 535 ? 29.031 -26.922 19.578 1 57.47 535 VAL A O 1
ATOM 4257 N N . SER A 1 536 ? 27.344 -25.656 18.641 1 53.25 536 SER A N 1
ATOM 4258 C CA . SER A 1 536 ? 27.859 -26.078 17.344 1 53.25 536 SER A CA 1
ATOM 4259 C C . SER A 1 536 ? 29 -25.172 16.875 1 53.25 536 SER A C 1
ATOM 4261 O O . SER A 1 536 ? 29.094 -24.016 17.312 1 53.25 536 SER A O 1
ATOM 4263 N N . PHE A 1 537 ? 29.703 -25.438 15.75 1 49.81 537 PHE A N 1
ATOM 4264 C CA . PHE A 1 537 ? 30.891 -25.031 15.016 1 49.81 537 PHE A CA 1
ATOM 4265 C C . PHE A 1 537 ? 30.953 -23.516 14.891 1 49.81 537 PHE A C 1
ATOM 4267 O O . PHE A 1 537 ? 30.641 -22.953 13.836 1 49.81 537 PHE A O 1
ATOM 4274 N N . ASN A 1 538 ? 31.406 -22.875 15.906 1 51.97 538 ASN A N 1
ATOM 4275 C CA . ASN A 1 538 ? 31.969 -21.547 15.961 1 51.97 538 ASN A CA 1
ATOM 4276 C C . ASN A 1 538 ? 30.906 -20.484 16.219 1 51.97 538 ASN A C 1
ATOM 4278 O O . ASN A 1 538 ? 31.031 -19.344 15.766 1 51.97 538 ASN A O 1
ATOM 4282 N N . GLY A 1 539 ? 29.75 -20.844 16.953 1 61.78 539 GLY A N 1
ATOM 4283 C CA . GLY A 1 539 ? 28.859 -19.812 17.469 1 61.78 539 GLY A CA 1
ATOM 4284 C C . GLY A 1 539 ? 28 -19.188 16.391 1 61.78 539 GLY A C 1
ATOM 4285 O O . GLY A 1 539 ? 27.234 -18.25 16.672 1 61.78 539 GLY A O 1
ATOM 4286 N N . LYS A 1 540 ? 28.156 -19.641 15.18 1 66.88 540 LYS A N 1
ATOM 4287 C CA . LYS A 1 540 ? 27.484 -18.984 14.062 1 66.88 540 LYS A CA 1
ATOM 4288 C C . LYS A 1 540 ? 26.344 -19.859 13.539 1 66.88 540 LYS A C 1
ATOM 4290 O O . LYS A 1 540 ? 25.547 -19.406 12.711 1 66.88 540 LYS A O 1
ATOM 4295 N N . VAL A 1 541 ? 26.219 -21.109 14.188 1 86.44 541 VAL A N 1
ATOM 4296 C CA . VAL A 1 541 ? 25.25 -22.016 13.57 1 86.44 541 VAL A CA 1
ATOM 4297 C C . VAL A 1 541 ? 24.328 -22.578 14.641 1 86.44 541 VAL A C 1
ATOM 4299 O O . VAL A 1 541 ? 24.703 -22.703 15.805 1 86.44 541 VAL A O 1
ATOM 4302 N N . GLY A 1 542 ? 23.078 -22.844 14.273 1 92.12 542 GLY A N 1
ATOM 4303 C CA . GLY A 1 542 ? 22.125 -23.578 15.094 1 92.12 542 GLY A CA 1
ATOM 4304 C C . GLY A 1 542 ? 22.047 -25.047 14.734 1 92.12 542 GLY A C 1
ATOM 4305 O O . GLY A 1 542 ? 22.734 -25.516 13.828 1 92.12 542 GLY A O 1
ATOM 4306 N N . MET A 1 543 ? 21.297 -25.844 15.547 1 93.56 543 MET A N 1
ATOM 4307 C CA . MET A 1 543 ? 21.125 -27.281 15.297 1 93.56 543 MET A CA 1
ATOM 4308 C C . MET A 1 543 ? 19.703 -27.578 14.828 1 93.56 543 MET A C 1
ATOM 4310 O O . MET A 1 543 ? 18.766 -26.891 15.203 1 93.56 543 MET A O 1
ATOM 4314 N N . THR A 1 544 ? 19.656 -28.562 13.969 1 95.81 544 THR A N 1
ATOM 4315 C CA . THR A 1 544 ? 18.359 -29.125 13.609 1 95.81 544 THR A CA 1
ATOM 4316 C C . THR A 1 544 ? 18 -30.297 14.508 1 95.81 544 THR A C 1
ATOM 4318 O O . THR A 1 544 ? 18.75 -31.297 14.555 1 95.81 544 THR A O 1
ATOM 4321 N N . LEU A 1 545 ? 16.922 -30.156 15.172 1 96.88 545 LEU A N 1
ATOM 4322 C CA . LEU A 1 545 ? 16.484 -31.188 16.094 1 96.88 545 LEU A CA 1
ATOM 4323 C C . LEU A 1 545 ? 15.242 -31.906 15.578 1 96.88 545 LEU A C 1
ATOM 4325 O O . LEU A 1 545 ? 14.508 -31.359 14.758 1 96.88 545 LEU A O 1
ATOM 4329 N N . ILE A 1 546 ? 15.031 -33.062 16.047 1 97.44 546 ILE A N 1
ATOM 4330 C CA . ILE A 1 546 ? 13.805 -33.812 15.742 1 97.44 546 ILE A CA 1
ATOM 4331 C C . ILE A 1 546 ? 13.211 -34.375 17.031 1 97.44 546 ILE A C 1
ATOM 4333 O O . ILE A 1 546 ? 13.945 -34.812 17.906 1 97.44 546 ILE A O 1
ATOM 4337 N N . GLY A 1 547 ? 11.945 -34.188 17.234 1 97.31 547 GLY A N 1
ATOM 4338 C CA . GLY A 1 547 ? 11.211 -34.688 18.406 1 97.31 547 GLY A CA 1
ATOM 4339 C C . GLY A 1 547 ? 9.789 -34.156 18.453 1 97.31 547 GLY A C 1
ATOM 4340 O O . GLY A 1 547 ? 9.281 -33.625 17.469 1 97.31 547 GLY A O 1
ATOM 4341 N N . PRO A 1 548 ? 9.172 -34.469 19.484 1 97.19 548 PRO A N 1
ATOM 4342 C CA . PRO A 1 548 ? 9.617 -35.125 20.703 1 97.19 548 PRO A CA 1
ATOM 4343 C C . PRO A 1 548 ? 9.453 -36.656 20.656 1 97.19 548 PRO A C 1
ATOM 4345 O O . PRO A 1 548 ? 8.453 -37.156 20.125 1 97.19 548 PRO A O 1
ATOM 4348 N N . PHE A 1 549 ? 10.422 -37.375 21.188 1 97.06 549 PHE A N 1
ATOM 4349 C CA . PHE A 1 549 ? 10.391 -38.812 21.281 1 97.06 549 PHE A CA 1
ATOM 4350 C C . PHE A 1 549 ? 10.094 -39.281 22.703 1 97.06 549 PHE A C 1
ATOM 4352 O O . PHE A 1 549 ? 10.312 -38.531 23.656 1 97.06 549 PHE A O 1
ATOM 4359 N N . ALA A 1 550 ? 9.5 -40.438 22.766 1 95.31 550 ALA A N 1
ATOM 4360 C CA . ALA A 1 550 ? 9.258 -41.031 24.078 1 95.31 550 ALA A CA 1
ATOM 4361 C C . ALA A 1 550 ? 10.547 -41.625 24.656 1 95.31 550 ALA A C 1
ATOM 4363 O O . ALA A 1 550 ? 11.445 -42 23.906 1 95.31 550 ALA A O 1
ATOM 4364 N N . VAL A 1 551 ? 10.5 -41.688 26.016 1 93.69 551 VAL A N 1
ATOM 4365 C CA . VAL A 1 551 ? 11.672 -42.219 26.703 1 93.69 551 VAL A CA 1
ATOM 4366 C C . VAL A 1 551 ? 11.883 -43.688 26.312 1 93.69 551 VAL A C 1
ATOM 4368 O O . VAL A 1 551 ? 10.938 -44.469 26.312 1 93.69 551 VAL A O 1
ATOM 4371 N N . GLY A 1 552 ? 13.133 -43.969 25.828 1 92.25 552 GLY A N 1
ATOM 4372 C CA . GLY A 1 552 ? 13.469 -45.344 25.562 1 92.25 552 GLY A CA 1
ATOM 4373 C C . GLY A 1 552 ? 13.336 -45.75 24.109 1 92.25 552 GLY A C 1
ATOM 4374 O O . GLY A 1 552 ? 13.797 -46.812 23.688 1 92.25 552 GLY A O 1
ATOM 4375 N N . ASP A 1 553 ? 12.695 -45 23.266 1 94.19 553 ASP A N 1
ATOM 4376 C CA . ASP A 1 553 ? 12.477 -45.344 21.859 1 94.19 553 ASP A CA 1
ATOM 4377 C C . ASP A 1 553 ? 13.742 -45.125 21.031 1 94.19 553 ASP A C 1
ATOM 4379 O O . ASP A 1 553 ? 14.031 -45.875 20.109 1 94.19 553 ASP A O 1
ATOM 4383 N N . ILE A 1 554 ? 14.391 -44.031 21.312 1 94.38 554 ILE A N 1
ATOM 4384 C CA . ILE A 1 554 ? 15.68 -43.781 20.672 1 94.38 554 ILE A CA 1
ATOM 4385 C C . ILE A 1 554 ? 16.812 -44.062 21.672 1 94.38 554 ILE A C 1
ATOM 4387 O O . ILE A 1 554 ? 16.844 -43.469 22.766 1 94.38 554 ILE A O 1
ATOM 4391 N N . THR A 1 555 ? 17.641 -45.031 21.25 1 88.25 555 THR A N 1
ATOM 4392 C CA . THR A 1 555 ? 18.734 -45.406 22.125 1 88.25 555 THR A CA 1
ATOM 4393 C C . THR A 1 555 ? 20.078 -45.156 21.453 1 88.25 555 THR A C 1
ATOM 4395 O O . THR A 1 555 ? 20.188 -45.188 20.219 1 88.25 555 THR A O 1
ATOM 4398 N N . GLY A 1 556 ? 21.094 -44.688 22.188 1 86.5 556 GLY A N 1
ATOM 4399 C CA . GLY A 1 556 ? 22.453 -44.594 21.656 1 86.5 556 GLY A CA 1
ATOM 4400 C C . GLY A 1 556 ? 22.875 -43.156 21.359 1 86.5 556 GLY A C 1
ATOM 4401 O O . GLY A 1 556 ? 24.031 -42.906 21.047 1 86.5 556 GLY A O 1
ATOM 4402 N N . VAL A 1 557 ? 21.984 -42.281 21.188 1 91.75 557 VAL A N 1
ATOM 4403 C CA . VAL A 1 557 ? 22.297 -40.906 20.922 1 91.75 557 VAL A CA 1
ATOM 4404 C C . VAL A 1 557 ? 21.828 -40.031 22.094 1 91.75 557 VAL A C 1
ATOM 4406 O O . VAL A 1 557 ? 20.719 -40.219 22.594 1 91.75 557 VAL A O 1
ATOM 4409 N N . PRO A 1 558 ? 22.656 -39.188 22.547 1 92.38 558 PRO A N 1
ATOM 4410 C CA . PRO A 1 558 ? 22.25 -38.344 23.656 1 92.38 558 PRO A CA 1
ATOM 4411 C C . PRO A 1 558 ? 21.188 -37.312 23.266 1 92.38 558 PRO A C 1
ATOM 4413 O O . PRO A 1 558 ? 21.281 -36.719 22.188 1 92.38 558 PRO A O 1
ATOM 4416 N N . ALA A 1 559 ? 20.203 -37.156 24.141 1 95 559 ALA A N 1
ATOM 4417 C CA . ALA A 1 559 ? 19.141 -36.156 23.922 1 95 559 ALA A CA 1
ATOM 4418 C C . ALA A 1 559 ? 19.672 -34.75 24.078 1 95 559 ALA A C 1
ATOM 4420 O O . ALA A 1 559 ? 20.562 -34.5 24.891 1 95 559 ALA A O 1
ATOM 4421 N N . TYR A 1 560 ? 19.188 -33.875 23.266 1 94.44 560 TYR A N 1
ATOM 4422 C CA . TYR A 1 560 ? 19.594 -32.469 23.344 1 94.44 560 TYR A CA 1
ATOM 4423 C C . TYR A 1 560 ? 19.031 -31.812 24.609 1 94.44 560 TYR A C 1
ATOM 4425 O O . TYR A 1 560 ? 17.828 -31.891 24.875 1 94.44 560 TYR A O 1
ATOM 4433 N N . THR A 1 561 ? 19.766 -31.062 25.391 1 91.5 561 THR A N 1
ATOM 4434 C CA . THR A 1 561 ? 19.359 -30.562 26.688 1 91.5 561 THR A CA 1
ATOM 4435 C C . THR A 1 561 ? 19.234 -29.031 26.656 1 91.5 561 THR A C 1
ATOM 4437 O O . THR A 1 561 ? 18.766 -28.438 27.625 1 91.5 561 THR A O 1
ATOM 4440 N N . GLY A 1 562 ? 19.531 -28.422 25.594 1 88.81 562 GLY A N 1
ATOM 4441 C CA . GLY A 1 562 ? 19.469 -26.969 25.531 1 88.81 562 GLY A CA 1
ATOM 4442 C C . GLY A 1 562 ? 18.047 -26.438 25.516 1 88.81 562 GLY A C 1
ATOM 4443 O O . GLY A 1 562 ? 17.109 -27.156 25.203 1 88.81 562 GLY A O 1
ATOM 4444 N N . ASN A 1 563 ? 17.844 -25.094 25.875 1 88.56 563 ASN A N 1
ATOM 4445 C CA . ASN A 1 563 ? 16.547 -24.438 25.875 1 88.56 563 ASN A CA 1
ATOM 4446 C C . ASN A 1 563 ? 16.5 -23.312 24.844 1 88.56 563 ASN A C 1
ATOM 4448 O O . ASN A 1 563 ? 15.727 -22.359 24.984 1 88.56 563 ASN A O 1
ATOM 4452 N N . ASP A 1 564 ? 17.25 -23.391 23.875 1 90.75 564 ASP A N 1
ATOM 4453 C CA . ASP A 1 564 ? 17.375 -22.344 22.875 1 90.75 564 ASP A CA 1
ATOM 4454 C C . ASP A 1 564 ? 16.391 -22.547 21.734 1 90.75 564 ASP A C 1
ATOM 4456 O O . ASP A 1 564 ? 16.625 -22.109 20.609 1 90.75 564 ASP A O 1
ATOM 4460 N N . PHE A 1 565 ? 15.367 -23.344 21.953 1 92.56 565 PHE A N 1
ATOM 4461 C CA . PHE A 1 565 ? 14.289 -23.562 20.984 1 92.56 565 PHE A CA 1
ATOM 4462 C C . PHE A 1 565 ? 12.953 -23.719 21.703 1 92.56 565 PHE A C 1
ATOM 4464 O O . PHE A 1 565 ? 12.891 -23.734 22.922 1 92.56 565 PHE A O 1
ATOM 4471 N N . ASP A 1 566 ? 11.883 -23.656 20.953 1 90.25 566 ASP A N 1
ATOM 4472 C CA . ASP A 1 566 ? 10.547 -23.812 21.516 1 90.25 566 ASP A CA 1
ATOM 4473 C C . ASP A 1 566 ? 10.211 -25.281 21.734 1 90.25 566 ASP A C 1
ATOM 4475 O O . ASP A 1 566 ? 9.641 -25.922 20.844 1 90.25 566 ASP A O 1
ATOM 4479 N N . ARG A 1 567 ? 10.477 -25.734 22.844 1 92.69 567 ARG A N 1
ATOM 4480 C CA . ARG A 1 567 ? 10.266 -27.141 23.188 1 92.69 567 ARG A CA 1
ATOM 4481 C C . ARG A 1 567 ? 8.797 -27.438 23.438 1 92.69 567 ARG A C 1
ATOM 4483 O O . ARG A 1 567 ? 8.18 -26.828 24.312 1 92.69 567 ARG A O 1
ATOM 4490 N N . LYS A 1 568 ? 8.305 -28.312 22.672 1 93.19 568 LYS A N 1
ATOM 4491 C CA . LYS A 1 568 ? 6.922 -28.734 22.859 1 93.19 568 LYS A CA 1
ATOM 4492 C C . LYS A 1 568 ? 6.852 -30.094 23.547 1 93.19 568 LYS A C 1
ATOM 4494 O O . LYS A 1 568 ? 7.66 -30.984 23.25 1 93.19 568 LYS A O 1
ATOM 4499 N N . VAL A 1 569 ? 5.961 -30.156 24.5 1 94.19 569 VAL A N 1
ATOM 4500 C CA . VAL A 1 569 ? 5.688 -31.422 25.156 1 94.19 569 VAL A CA 1
ATOM 4501 C C . VAL A 1 569 ? 4.348 -31.984 24.688 1 94.19 569 VAL A C 1
ATOM 4503 O O . VAL A 1 569 ? 3.303 -31.359 24.891 1 94.19 569 VAL A O 1
ATOM 4506 N N . ILE A 1 570 ? 4.457 -33.156 24.031 1 94.69 570 ILE A N 1
ATOM 4507 C CA . ILE A 1 570 ? 3.242 -33.75 23.484 1 94.69 570 ILE A CA 1
ATOM 4508 C C . ILE A 1 570 ? 3 -35.125 24.125 1 94.69 570 ILE A C 1
ATOM 4510 O O . ILE A 1 570 ? 3.799 -36.062 23.938 1 94.69 570 ILE A O 1
ATOM 4514 N N . ASP A 1 571 ? 1.945 -35.344 24.797 1 93.06 571 ASP A N 1
ATOM 4515 C CA . ASP A 1 571 ? 1.569 -36.625 25.422 1 93.06 571 ASP A CA 1
ATOM 4516 C C . ASP A 1 571 ? 2.695 -37.125 26.312 1 93.06 571 ASP A C 1
ATOM 4518 O O . ASP A 1 571 ? 3.041 -38.312 26.25 1 93.06 571 ASP A O 1
ATOM 4522 N N . GLY A 1 572 ? 3.369 -36.219 26.969 1 92.31 572 GLY A N 1
ATOM 4523 C CA . GLY A 1 572 ? 4.418 -36.562 27.906 1 92.31 572 GLY A CA 1
ATOM 4524 C C . GLY A 1 572 ? 5.77 -36.781 27.234 1 92.31 572 GLY A C 1
ATOM 4525 O O . GLY A 1 572 ? 6.777 -36.969 27.922 1 92.31 572 GLY A O 1
ATOM 4526 N N . ARG A 1 573 ? 5.883 -36.844 25.969 1 94.75 573 ARG A N 1
ATOM 4527 C CA . ARG A 1 573 ? 7.129 -36.938 25.219 1 94.75 573 ARG A CA 1
ATOM 4528 C C . ARG A 1 573 ? 7.848 -35.594 25.141 1 94.75 573 ARG A C 1
ATOM 4530 O O . ARG A 1 573 ? 7.23 -34.594 24.828 1 94.75 573 ARG A O 1
ATOM 4537 N N . ASN A 1 574 ? 9.164 -35.531 25.422 1 95.12 574 ASN A N 1
ATOM 4538 C CA . ASN A 1 574 ? 9.852 -34.25 25.422 1 95.12 574 ASN A CA 1
ATOM 4539 C C . ASN A 1 574 ? 11.312 -34.375 25 1 95.12 574 ASN A C 1
ATOM 4541 O O . ASN A 1 574 ? 12.102 -33.469 25.156 1 95.12 574 ASN A O 1
ATOM 4545 N N . LEU A 1 575 ? 11.633 -35.562 24.469 1 96.56 575 LEU A N 1
ATOM 4546 C CA . LEU A 1 575 ? 13.031 -35.75 24.094 1 96.56 575 LEU A CA 1
ATOM 4547 C C . LEU A 1 575 ? 13.273 -35.344 22.641 1 96.56 575 LEU A C 1
ATOM 4549 O O . LEU A 1 575 ? 12.516 -35.719 21.75 1 96.56 575 LEU A O 1
ATOM 4553 N N . TYR A 1 576 ? 14.297 -34.562 22.453 1 97.12 576 TYR A N 1
ATOM 4554 C CA . TYR A 1 576 ? 14.727 -34.094 21.141 1 97.12 576 TYR A CA 1
ATOM 4555 C C . TYR A 1 576 ? 16.172 -34.531 20.859 1 97.12 576 TYR A C 1
ATOM 4557 O O . TYR A 1 576 ? 16.984 -34.625 21.781 1 97.12 576 TYR A O 1
ATOM 4565 N N . TYR A 1 577 ? 16.5 -34.812 19.625 1 96.62 577 TYR A N 1
ATOM 4566 C CA . TYR A 1 577 ? 17.844 -35.25 19.219 1 96.62 577 TYR A CA 1
ATOM 4567 C C . TYR A 1 577 ? 18.375 -34.406 18.062 1 96.62 577 TYR A C 1
ATOM 4569 O O . TYR A 1 577 ? 17.609 -34.031 17.156 1 96.62 577 TYR A O 1
ATOM 4577 N N . ALA A 1 578 ? 19.656 -34.125 18.094 1 94.69 578 ALA A N 1
ATOM 4578 C CA . ALA A 1 578 ? 20.297 -33.312 17.047 1 94.69 578 ALA A CA 1
ATOM 4579 C C . ALA A 1 578 ? 20.578 -34.188 15.812 1 94.69 578 ALA A C 1
ATOM 4581 O O . ALA A 1 578 ? 21.219 -35.219 15.914 1 94.69 578 ALA A O 1
ATOM 4582 N N . VAL A 1 579 ? 20.125 -33.719 14.664 1 95.69 579 VAL A N 1
ATOM 4583 C CA . VAL A 1 579 ? 20.281 -34.531 13.469 1 95.69 579 VAL A CA 1
ATOM 4584 C C . VAL A 1 579 ? 20.891 -33.688 12.344 1 95.69 579 VAL A C 1
ATOM 4586 O O . VAL A 1 579 ? 21.031 -34.156 11.211 1 95.69 579 VAL A O 1
ATOM 4589 N N . GLY A 1 580 ? 21.156 -32.438 12.602 1 94.31 580 GLY A N 1
ATOM 4590 C CA . GLY A 1 580 ? 21.719 -31.578 11.578 1 94.31 580 GLY A CA 1
ATOM 4591 C C . GLY A 1 580 ? 22.031 -30.188 12.086 1 94.31 580 GLY A C 1
ATOM 4592 O O . GLY A 1 580 ? 22.25 -29.984 13.281 1 94.31 580 GLY A O 1
ATOM 4593 N N . GLU A 1 581 ? 22.172 -29.344 11.039 1 92.88 581 GLU A N 1
ATOM 4594 C CA . GLU A 1 581 ? 22.562 -27.984 11.375 1 92.88 581 GLU A CA 1
ATOM 4595 C C . GLU A 1 581 ? 21.75 -26.953 10.594 1 92.88 581 GLU A C 1
ATOM 4597 O O . GLU A 1 581 ? 21.25 -27.266 9.508 1 92.88 581 GLU A O 1
ATOM 4602 N N . VAL A 1 582 ? 21.547 -25.828 11.281 1 94 582 VAL A N 1
ATOM 4603 C CA . VAL A 1 582 ? 20.938 -24.672 10.625 1 94 582 VAL A CA 1
ATOM 4604 C C . VAL A 1 582 ? 21.922 -23.516 10.578 1 94 582 VAL A C 1
ATOM 4606 O O . VAL A 1 582 ? 22.297 -22.953 11.617 1 94 582 VAL A O 1
ATOM 4609 N N . ASP A 1 583 ? 22.359 -23.156 9.375 1 91.38 583 ASP A N 1
ATOM 4610 C CA . ASP A 1 583 ? 23.234 -22.016 9.188 1 91.38 583 ASP A CA 1
ATOM 4611 C C . ASP A 1 583 ? 22.453 -20.75 8.852 1 91.38 583 ASP A C 1
ATOM 4613 O O . ASP A 1 583 ? 21.969 -20.594 7.719 1 91.38 583 ASP A O 1
ATOM 4617 N N . TYR A 1 584 ? 22.375 -19.844 9.797 1 91.12 584 TYR A N 1
ATOM 4618 C CA . TYR A 1 584 ? 21.547 -18.641 9.625 1 91.12 584 TYR A CA 1
ATOM 4619 C C . TYR A 1 584 ? 22.266 -17.609 8.766 1 91.12 584 TYR A C 1
ATOM 4621 O O . TYR A 1 584 ? 21.641 -16.672 8.266 1 91.12 584 TYR A O 1
ATOM 4629 N N . VAL A 1 585 ? 23.516 -17.75 8.531 1 86.81 585 VAL A N 1
ATOM 4630 C CA . VAL A 1 585 ? 24.281 -16.812 7.719 1 86.81 585 VAL A CA 1
ATOM 4631 C C . VAL A 1 585 ? 24.266 -17.281 6.262 1 86.81 585 VAL A C 1
ATOM 4633 O O . VAL A 1 585 ? 23.938 -16.5 5.359 1 86.81 585 VAL A O 1
ATOM 4636 N N . ALA A 1 586 ? 24.5 -18.547 6.031 1 85.69 586 ALA A N 1
ATOM 4637 C CA . ALA A 1 586 ? 24.531 -19.094 4.676 1 85.69 586 ALA A CA 1
ATOM 4638 C C . ALA A 1 586 ? 23.156 -19.547 4.234 1 85.69 586 ALA A C 1
ATOM 4640 O O . ALA A 1 586 ? 22.938 -19.891 3.062 1 85.69 586 ALA A O 1
ATOM 4641 N N . ASP A 1 587 ? 22.219 -19.453 5.113 1 87.81 587 ASP A N 1
ATOM 4642 C CA . ASP A 1 587 ? 20.859 -19.875 4.816 1 87.81 587 ASP A CA 1
ATOM 4643 C C . ASP A 1 587 ? 20.828 -21.328 4.34 1 87.81 587 ASP A C 1
ATOM 4645 O O . ASP A 1 587 ? 20.297 -21.625 3.268 1 87.81 587 ASP A O 1
ATOM 4649 N N . ALA A 1 588 ? 21.391 -22.219 5.078 1 92.31 588 ALA A N 1
ATOM 4650 C CA . ALA A 1 588 ? 21.438 -23.625 4.727 1 92.31 588 ALA A CA 1
ATOM 4651 C C . ALA A 1 588 ? 20.984 -24.5 5.902 1 92.31 588 ALA A C 1
ATOM 4653 O O . ALA A 1 588 ? 21.547 -24.391 7 1 92.31 588 ALA A O 1
ATOM 4654 N N . ILE A 1 589 ? 20.047 -25.344 5.66 1 95.38 589 ILE A N 1
ATOM 4655 C CA . ILE A 1 589 ? 19.531 -26.25 6.672 1 95.38 589 ILE A CA 1
ATOM 4656 C C . ILE A 1 589 ? 19.844 -27.688 6.27 1 95.38 589 ILE A C 1
ATOM 4658 O O . ILE A 1 589 ? 19.562 -28.109 5.141 1 95.38 589 ILE A O 1
ATOM 4662 N N . SER A 1 590 ? 20.406 -28.406 7.105 1 95.38 590 SER A N 1
ATOM 4663 C CA . SER A 1 590 ? 20.734 -29.812 6.852 1 95.38 590 SER A CA 1
ATOM 4664 C C . SER A 1 590 ? 20.172 -30.703 7.941 1 95.38 590 SER A C 1
ATOM 4666 O O . SER A 1 590 ? 20.078 -30.297 9.102 1 95.38 590 SER A O 1
ATOM 4668 N N . PHE A 1 591 ? 19.719 -31.875 7.586 1 96.44 591 PHE A N 1
ATOM 4669 C CA . PHE A 1 591 ? 19.281 -32.875 8.531 1 96.44 591 PHE A CA 1
ATOM 4670 C C . PHE A 1 591 ? 19.484 -34.281 7.953 1 96.44 591 PHE A C 1
ATOM 4672 O O . PHE A 1 591 ? 19.484 -34.469 6.73 1 96.44 591 PHE A O 1
ATOM 4679 N N . ASN A 1 592 ? 19.719 -35.219 8.773 1 95.69 592 ASN A N 1
ATOM 4680 C CA . ASN A 1 592 ? 19.875 -36.625 8.445 1 95.69 592 ASN A CA 1
ATOM 4681 C C . ASN A 1 592 ? 19.391 -37.531 9.578 1 95.69 592 ASN A C 1
ATOM 4683 O O . ASN A 1 592 ? 20.031 -37.625 10.625 1 95.69 592 ASN A O 1
ATOM 4687 N N . LEU A 1 593 ? 18.344 -38.25 9.367 1 95.5 593 LEU A N 1
ATOM 4688 C CA . LEU A 1 593 ? 17.75 -39.094 10.383 1 95.5 593 LEU A CA 1
ATOM 4689 C C . LEU A 1 593 ? 18.609 -40.344 10.617 1 95.5 593 LEU A C 1
ATOM 4691 O O . LEU A 1 593 ? 18.422 -41.031 11.617 1 95.5 593 LEU A O 1
ATOM 4695 N N . GLY A 1 594 ? 19.516 -40.562 9.758 1 93 594 GLY A N 1
ATOM 4696 C CA . GLY A 1 594 ? 20.406 -41.688 9.906 1 93 594 GLY A CA 1
ATOM 4697 C C . GLY A 1 594 ? 21.234 -41.625 11.18 1 93 594 GLY A C 1
ATOM 4698 O O . GLY A 1 594 ? 21.703 -42.656 11.664 1 93 594 GLY A O 1
ATOM 4699 N N . VAL A 1 595 ? 21.391 -40.5 11.641 1 93.5 595 VAL A N 1
ATOM 4700 C CA . VAL A 1 595 ? 22.188 -40.281 12.844 1 93.5 595 VAL A CA 1
ATOM 4701 C C . VAL A 1 595 ? 21.547 -41 14.031 1 93.5 595 VAL A C 1
ATOM 4703 O O . VAL A 1 595 ? 22.219 -41.375 14.977 1 93.5 595 VAL A O 1
ATOM 4706 N N . LEU A 1 596 ? 20.203 -41.188 13.992 1 94.81 596 LEU A N 1
ATOM 4707 C CA . LEU A 1 596 ? 19.484 -41.844 15.078 1 94.81 596 LEU A CA 1
ATOM 4708 C C . LEU A 1 596 ? 19.656 -43.344 15.039 1 94.81 596 LEU A C 1
ATOM 4710 O O . LEU A 1 596 ? 19.281 -44.031 15.992 1 94.81 596 LEU A O 1
ATOM 4714 N N . ASN A 1 597 ? 20.203 -43.906 14.055 1 92.12 597 ASN A N 1
ATOM 4715 C CA . ASN A 1 597 ? 20.453 -45.344 13.883 1 92.12 597 ASN A CA 1
ATOM 4716 C C . ASN A 1 597 ? 19.156 -46.125 13.992 1 92.12 597 ASN A C 1
ATOM 4718 O O . ASN A 1 597 ? 19.109 -47.156 14.688 1 92.12 597 ASN A O 1
ATOM 4722 N N . GLN A 1 598 ? 18.125 -45.594 13.461 1 91.94 598 GLN A N 1
ATOM 4723 C CA . GLN A 1 598 ? 16.844 -46.281 13.352 1 91.94 598 GLN A CA 1
ATOM 4724 C C . GLN A 1 598 ? 16.562 -46.656 11.906 1 91.94 598 GLN A C 1
ATOM 4726 O O . GLN A 1 598 ? 17 -46 10.977 1 91.94 598 GLN A O 1
ATOM 4731 N N . ASN A 1 599 ? 15.844 -47.719 11.789 1 91.12 599 ASN A N 1
ATOM 4732 C CA . ASN A 1 599 ? 15.438 -48.125 10.445 1 91.12 599 ASN A CA 1
ATOM 4733 C C . ASN A 1 599 ? 14.523 -47.062 9.797 1 91.12 599 ASN A C 1
ATOM 4735 O O . ASN A 1 599 ? 13.609 -46.562 10.438 1 91.12 599 ASN A O 1
ATOM 4739 N N . ILE A 1 600 ? 14.766 -46.844 8.617 1 90.31 600 ILE A N 1
ATOM 4740 C CA . ILE A 1 600 ? 14.062 -45.812 7.859 1 90.31 600 ILE A CA 1
ATOM 4741 C C . ILE A 1 600 ? 12.578 -46.125 7.801 1 90.31 600 ILE A C 1
ATOM 4743 O O . ILE A 1 600 ? 11.734 -45.25 7.703 1 90.31 600 ILE A O 1
ATOM 4747 N N . ASP A 1 601 ? 12.156 -47.406 7.949 1 91.56 601 ASP A N 1
ATOM 4748 C CA . ASP A 1 601 ? 10.773 -47.844 7.805 1 91.56 601 ASP A CA 1
ATOM 4749 C C . ASP A 1 601 ? 9.93 -47.438 9 1 91.56 601 ASP A C 1
ATOM 4751 O O . ASP A 1 601 ? 8.695 -47.438 8.945 1 91.56 601 ASP A O 1
ATOM 4755 N N . LYS A 1 602 ? 10.633 -47.031 10.008 1 94.31 602 LYS A N 1
ATOM 4756 C CA . LYS A 1 602 ? 9.914 -46.594 11.203 1 94.31 602 LYS A CA 1
ATOM 4757 C C . LYS A 1 602 ? 9.352 -45.188 11.023 1 94.31 602 LYS A C 1
ATOM 4759 O O . LYS A 1 602 ? 8.508 -44.75 11.797 1 94.31 602 LYS A O 1
ATOM 4764 N N . PHE A 1 603 ? 9.953 -44.562 10.023 1 94.94 603 PHE A N 1
ATOM 4765 C CA . PHE A 1 603 ? 9.492 -43.188 9.734 1 94.94 603 PHE A CA 1
ATOM 4766 C C . PHE A 1 603 ? 8.672 -43.188 8.453 1 94.94 603 PHE A C 1
ATOM 4768 O O . PHE A 1 603 ? 9.039 -43.812 7.457 1 94.94 603 PHE A O 1
ATOM 4775 N N . SER A 1 604 ? 7.539 -42.531 8.562 1 92.75 604 SER A N 1
ATOM 4776 C CA . SER A 1 604 ? 6.711 -42.438 7.367 1 92.75 604 SER A CA 1
ATOM 4777 C C . SER A 1 604 ? 6.105 -41.062 7.195 1 92.75 604 SER A C 1
ATOM 4779 O O . SER A 1 604 ? 5.633 -40.469 8.164 1 92.75 604 SER A O 1
ATOM 4781 N N . SER A 1 605 ? 6.316 -40.469 6.008 1 89.88 605 SER A N 1
ATOM 4782 C CA . SER A 1 605 ? 5.695 -39.219 5.582 1 89.88 605 SER A CA 1
ATOM 4783 C C . SER A 1 605 ? 5.762 -39.062 4.07 1 89.88 605 SER A C 1
ATOM 4785 O O . SER A 1 605 ? 6.73 -39.469 3.436 1 89.88 605 SER A O 1
ATOM 4787 N N . ALA A 1 606 ? 4.703 -38.562 3.43 1 83 606 ALA A N 1
ATOM 4788 C CA . ALA A 1 606 ? 4.727 -38.312 1.992 1 83 606 ALA A CA 1
ATOM 4789 C C . ALA A 1 606 ? 5.676 -37.156 1.656 1 83 606 ALA A C 1
ATOM 4791 O O . ALA A 1 606 ? 6.477 -37.281 0.724 1 83 606 ALA A O 1
ATOM 4792 N N . TYR A 1 607 ? 5.566 -36.094 2.363 1 88.69 607 TYR A N 1
ATOM 4793 C CA . TYR A 1 607 ? 6.434 -34.938 2.275 1 88.69 607 TYR A CA 1
ATOM 4794 C C . TYR A 1 607 ? 6.402 -34.125 3.568 1 88.69 607 TYR A C 1
ATOM 4796 O O . TYR A 1 607 ? 5.598 -34.406 4.461 1 88.69 607 TYR A O 1
ATOM 4804 N N . ILE A 1 608 ? 7.316 -33.281 3.73 1 94.38 608 ILE A N 1
ATOM 4805 C CA . ILE A 1 608 ? 7.281 -32.406 4.898 1 94.38 608 ILE A CA 1
ATOM 4806 C C . ILE A 1 608 ? 7.285 -30.953 4.453 1 94.38 608 ILE A C 1
ATOM 4808 O O . ILE A 1 608 ? 7.828 -30.625 3.395 1 94.38 608 ILE A O 1
ATOM 4812 N N . GLU A 1 609 ? 6.625 -30.172 5.215 1 96.12 609 GLU A N 1
ATOM 4813 C CA . GLU A 1 609 ? 6.668 -28.719 5.074 1 96.12 609 GLU A CA 1
ATOM 4814 C C . GLU A 1 609 ? 7.645 -28.094 6.066 1 96.12 609 GLU A C 1
ATOM 4816 O O . GLU A 1 609 ? 7.512 -28.281 7.277 1 96.12 609 GLU A O 1
ATOM 4821 N N . LEU A 1 610 ? 8.602 -27.453 5.582 1 97.38 610 LEU A N 1
ATOM 4822 C CA . LEU A 1 610 ? 9.562 -26.75 6.43 1 97.38 610 LEU A CA 1
ATOM 4823 C C . LEU A 1 610 ? 9.242 -25.266 6.492 1 97.38 610 LEU A C 1
ATOM 4825 O O . LEU A 1 610 ? 9.281 -24.578 5.473 1 97.38 610 LEU A O 1
ATOM 4829 N N . HIS A 1 611 ? 8.961 -24.797 7.715 1 97.88 611 HIS A N 1
ATOM 4830 C CA . HIS A 1 611 ? 8.523 -23.422 7.926 1 97.88 611 HIS A CA 1
ATOM 4831 C C . HIS A 1 611 ? 9.633 -22.594 8.562 1 97.88 611 HIS A C 1
ATOM 4833 O O . HIS A 1 611 ? 10.453 -23.109 9.32 1 97.88 611 HIS A O 1
ATOM 4839 N N . ALA A 1 612 ? 9.68 -21.312 8.242 1 97.5 612 ALA A N 1
ATOM 4840 C CA . ALA A 1 612 ? 10.578 -20.359 8.883 1 97.5 612 ALA A CA 1
ATOM 4841 C C . ALA A 1 612 ? 10.039 -18.938 8.766 1 97.5 612 ALA A C 1
ATOM 4843 O O . ALA A 1 612 ? 9.258 -18.641 7.859 1 97.5 612 ALA A O 1
ATOM 4844 N N . THR A 1 613 ? 10.383 -18.078 9.719 1 97.19 613 THR A N 1
ATOM 4845 C CA . THR A 1 613 ? 10 -16.672 9.688 1 97.19 613 THR A CA 1
ATOM 4846 C C . THR A 1 613 ? 11.148 -15.812 9.156 1 97.19 613 THR A C 1
ATOM 4848 O O . THR A 1 613 ? 12.242 -15.828 9.711 1 97.19 613 THR A O 1
ATOM 4851 N N . PRO A 1 614 ? 10.906 -15.141 8.117 1 96.75 614 PRO A N 1
ATOM 4852 C CA . PRO A 1 614 ? 11.969 -14.266 7.605 1 96.75 614 PRO A CA 1
ATOM 4853 C C . PRO A 1 614 ? 12.211 -13.047 8.492 1 96.75 614 PRO A C 1
ATOM 4855 O O . PRO A 1 614 ? 11.312 -12.625 9.219 1 96.75 614 PRO A O 1
ATOM 4858 N N . VAL A 1 615 ? 13.398 -12.477 8.398 1 93.75 615 VAL A N 1
ATOM 4859 C CA . VAL A 1 615 ? 13.758 -11.281 9.156 1 93.75 615 VAL A CA 1
ATOM 4860 C C . VAL A 1 615 ? 13.219 -10.039 8.453 1 93.75 615 VAL A C 1
ATOM 4862 O O . VAL A 1 615 ? 12.781 -9.094 9.102 1 93.75 615 VAL A O 1
ATOM 4865 N N . GLU A 1 616 ? 13.195 -10.102 7.105 1 92 616 GLU A N 1
ATOM 4866 C CA . GLU A 1 616 ? 12.758 -8.961 6.312 1 92 616 GLU A CA 1
ATOM 4867 C C . GLU A 1 616 ? 11.391 -9.211 5.688 1 92 616 GLU A C 1
ATOM 4869 O O . GLU A 1 616 ? 10.977 -10.359 5.535 1 92 616 GLU A O 1
ATOM 4874 N N . ASP A 1 617 ? 10.75 -8.086 5.328 1 92.38 617 ASP A N 1
ATOM 4875 C CA . ASP A 1 617 ? 9.422 -8.164 4.723 1 92.38 617 ASP A CA 1
ATOM 4876 C C . ASP A 1 617 ? 9.516 -8.242 3.201 1 92.38 617 ASP A C 1
ATOM 4878 O O . ASP A 1 617 ? 8.508 -8.453 2.523 1 92.38 617 ASP A O 1
ATOM 4882 N N . ASN A 1 618 ? 10.703 -8.016 2.695 1 93.31 618 ASN A N 1
ATOM 4883 C CA . ASN A 1 618 ? 10.969 -8.195 1.271 1 93.31 618 ASN A CA 1
ATOM 4884 C C . ASN A 1 618 ? 11.641 -9.539 0.99 1 93.31 618 ASN A C 1
ATOM 4886 O O . ASN A 1 618 ? 12.695 -9.836 1.544 1 93.31 618 ASN A O 1
ATOM 4890 N N . ILE A 1 619 ? 10.992 -10.344 0.215 1 96 619 ILE A N 1
ATOM 4891 C CA . ILE A 1 619 ? 11.492 -11.68 -0.067 1 96 619 ILE A CA 1
ATOM 4892 C C . ILE A 1 619 ? 12.008 -11.742 -1.503 1 96 619 ILE A C 1
ATOM 4894 O O . ILE A 1 619 ? 11.32 -11.336 -2.438 1 96 619 ILE A O 1
ATOM 4898 N N . TYR A 1 620 ? 13.203 -12.258 -1.61 1 91.75 620 TYR A N 1
ATOM 4899 C CA . TYR A 1 620 ? 13.836 -12.344 -2.922 1 91.75 620 TYR A CA 1
ATOM 4900 C C . TYR A 1 620 ? 14.008 -13.797 -3.35 1 91.75 620 TYR A C 1
ATOM 4902 O O . TYR A 1 620 ? 13.938 -14.711 -2.521 1 91.75 620 TYR A O 1
ATOM 4910 N N . THR A 1 621 ? 14.102 -13.945 -4.633 1 89.56 621 THR A N 1
ATOM 4911 C CA . THR A 1 621 ? 14.359 -15.273 -5.188 1 89.56 621 THR A CA 1
ATOM 4912 C C . THR A 1 621 ? 15.602 -15.266 -6.066 1 89.56 621 THR A C 1
ATOM 4914 O O . THR A 1 621 ? 16.047 -14.203 -6.508 1 89.56 621 THR A O 1
ATOM 4917 N N . SER A 1 622 ? 16.219 -16.438 -6.074 1 81.88 622 SER A N 1
ATOM 4918 C CA . SER A 1 622 ? 17.359 -16.672 -6.961 1 81.88 622 SER A CA 1
ATOM 4919 C C . SER A 1 622 ? 17.5 -18.141 -7.312 1 81.88 622 SER A C 1
ATOM 4921 O O . SER A 1 622 ? 16.719 -18.969 -6.84 1 81.88 622 SER A O 1
ATOM 4923 N N . ASP A 1 623 ? 18.344 -18.5 -8.195 1 74.62 623 ASP A N 1
ATOM 4924 C CA . ASP A 1 623 ? 18.797 -19.844 -8.492 1 74.62 623 ASP A CA 1
ATOM 4925 C C . ASP A 1 623 ? 17.641 -20.734 -8.945 1 74.62 623 ASP A C 1
ATOM 4927 O O . ASP A 1 623 ? 17.484 -21.859 -8.469 1 74.62 623 ASP A O 1
ATOM 4931 N N . GLY A 1 624 ? 16.719 -20.234 -9.711 1 79.69 624 GLY A N 1
ATOM 4932 C CA . GLY A 1 624 ? 15.664 -21.078 -10.273 1 79.69 624 GLY A CA 1
ATOM 4933 C C . GLY A 1 624 ? 14.477 -21.25 -9.344 1 79.69 624 GLY A C 1
ATOM 4934 O O . GLY A 1 624 ? 13.516 -21.938 -9.68 1 79.69 624 GLY A O 1
ATOM 4935 N N . THR A 1 625 ? 14.594 -20.594 -8.18 1 88.81 625 THR A N 1
ATOM 4936 C CA . THR A 1 625 ? 13.484 -20.625 -7.234 1 88.81 625 THR A CA 1
ATOM 4937 C C . THR A 1 625 ? 12.422 -19.594 -7.621 1 88.81 625 THR A C 1
ATOM 4939 O O . THR A 1 625 ? 12.75 -18.5 -8.094 1 88.81 625 THR A O 1
ATOM 4942 N N . MET A 1 626 ? 11.203 -20.016 -7.473 1 93.56 626 MET A N 1
ATOM 4943 C CA . MET A 1 626 ? 10.094 -19.109 -7.75 1 93.56 626 MET A CA 1
ATOM 4944 C C . MET A 1 626 ? 9.109 -19.078 -6.59 1 93.56 626 MET A C 1
ATOM 4946 O O . MET A 1 626 ? 8.797 -20.125 -6.008 1 93.56 626 MET A O 1
ATOM 4950 N N . ILE A 1 627 ? 8.68 -17.859 -6.238 1 95.81 627 ILE A N 1
ATOM 4951 C CA . ILE A 1 627 ? 7.625 -17.703 -5.242 1 95.81 627 ILE A CA 1
ATOM 4952 C C . ILE A 1 627 ? 6.266 -17.953 -5.887 1 95.81 627 ILE A C 1
ATOM 4954 O O . ILE A 1 627 ? 5.969 -17.406 -6.953 1 95.81 627 ILE A O 1
ATOM 4958 N N . VAL A 1 628 ? 5.484 -18.781 -5.262 1 95.25 628 VAL A N 1
ATOM 4959 C CA . VAL A 1 628 ? 4.219 -19.156 -5.887 1 95.25 628 VAL A CA 1
ATOM 4960 C C . VAL A 1 628 ? 3.078 -18.984 -4.887 1 95.25 628 VAL A C 1
ATOM 4962 O O . VAL A 1 628 ? 3.299 -19 -3.674 1 95.25 628 VAL A O 1
ATOM 4965 N N . PHE A 1 629 ? 1.933 -18.766 -5.387 1 94.88 629 PHE A N 1
ATOM 4966 C CA . PHE A 1 629 ? 0.683 -18.703 -4.641 1 94.88 629 PHE A CA 1
ATOM 4967 C C . PHE A 1 629 ? -0.408 -19.5 -5.336 1 94.88 629 PHE A C 1
ATOM 4969 O O . PHE A 1 629 ? -0.829 -19.156 -6.445 1 94.88 629 PHE A O 1
ATOM 4976 N N . GLU A 1 630 ? -0.745 -20.609 -4.758 1 89.69 630 GLU A N 1
ATOM 4977 C CA . GLU A 1 630 ? -1.853 -21.453 -5.211 1 89.69 630 GLU A CA 1
ATOM 4978 C C . GLU A 1 630 ? -2.797 -21.781 -4.062 1 89.69 630 GLU A C 1
ATOM 4980 O O . GLU A 1 630 ? -2.727 -22.875 -3.494 1 89.69 630 GLU A O 1
ATOM 4985 N N . ASN A 1 631 ? -3.713 -20.891 -3.85 1 88.5 631 ASN A N 1
ATOM 4986 C CA . ASN A 1 631 ? -4.594 -21.031 -2.695 1 88.5 631 ASN A CA 1
ATOM 4987 C C . ASN A 1 631 ? -5.555 -22.203 -2.852 1 88.5 631 ASN A C 1
ATOM 4989 O O . ASN A 1 631 ? -5.969 -22.812 -1.862 1 88.5 631 ASN A O 1
ATOM 4993 N N . ASN A 1 632 ? -5.871 -22.578 -4.055 1 80.44 632 ASN A N 1
ATOM 4994 C CA . ASN A 1 632 ? -6.773 -23.703 -4.273 1 80.44 632 ASN A CA 1
ATOM 4995 C C . ASN A 1 632 ? -6.125 -25.031 -3.885 1 80.44 632 ASN A C 1
ATOM 4997 O O . ASN A 1 632 ? -6.801 -25.938 -3.402 1 80.44 632 ASN A O 1
ATOM 5001 N N . LEU A 1 633 ? -4.863 -25.094 -4.074 1 85 633 LEU A N 1
ATOM 5002 C CA . LEU A 1 633 ? -4.133 -26.312 -3.764 1 85 633 LEU A CA 1
ATOM 5003 C C . LEU A 1 633 ? -3.582 -26.266 -2.342 1 85 633 LEU A C 1
ATOM 5005 O O . LEU A 1 633 ? -3.447 -27.312 -1.696 1 85 633 LEU A O 1
ATOM 5009 N N . ARG A 1 634 ? -3.188 -25.047 -1.938 1 91.44 634 ARG A N 1
ATOM 5010 C CA . ARG A 1 634 ? -2.584 -24.859 -0.621 1 91.44 634 ARG A CA 1
ATOM 5011 C C . ARG A 1 634 ? -3.285 -23.766 0.161 1 91.44 634 ARG A C 1
ATOM 5013 O O . ARG A 1 634 ? -2.668 -22.75 0.512 1 91.44 634 ARG A O 1
ATOM 5020 N N . PRO A 1 635 ? -4.508 -23.984 0.584 1 89.94 635 PRO A N 1
ATOM 5021 C CA . PRO A 1 635 ? -5.227 -22.938 1.318 1 89.94 635 PRO A CA 1
ATOM 5022 C C . PRO A 1 635 ? -4.66 -22.703 2.717 1 89.94 635 PRO A C 1
ATOM 5024 O O . PRO A 1 635 ? -4.898 -21.641 3.312 1 89.94 635 PRO A O 1
ATOM 5027 N N . GLN A 1 636 ? -3.863 -23.641 3.207 1 92 636 GLN A N 1
ATOM 5028 C CA . GLN A 1 636 ? -3.35 -23.547 4.566 1 92 636 GLN A CA 1
ATOM 5029 C C . GLN A 1 636 ? -2.281 -22.469 4.68 1 92 636 GLN A C 1
ATOM 5031 O O . GLN A 1 636 ? -1.922 -22.062 5.785 1 92 636 GLN A O 1
ATOM 5036 N N . TYR A 1 637 ? -1.755 -22.016 3.59 1 95.31 637 TYR A N 1
ATOM 5037 C CA . TYR A 1 637 ? -0.669 -21.047 3.637 1 95.31 637 TYR A CA 1
ATOM 5038 C C . TYR A 1 637 ? -1.214 -19.609 3.646 1 95.31 637 TYR A C 1
ATOM 5040 O O . TYR A 1 637 ? -0.448 -18.656 3.707 1 95.31 637 TYR A O 1
ATOM 5048 N N . THR A 1 638 ? -2.533 -19.469 3.588 1 94.81 638 THR A N 1
ATOM 5049 C CA . THR A 1 638 ? -3.125 -18.141 3.594 1 94.81 638 THR A CA 1
ATOM 5050 C C . THR A 1 638 ? -4.254 -18.047 4.613 1 94.81 638 THR A C 1
ATOM 5052 O O . THR A 1 638 ? -5.203 -18.828 4.566 1 94.81 638 THR A O 1
ATOM 5055 N N . THR A 1 639 ? -4.125 -17.203 5.539 1 95.62 639 THR A N 1
ATOM 5056 C CA . THR A 1 639 ? -5.172 -16.906 6.508 1 95.62 639 THR A CA 1
ATOM 5057 C C . THR A 1 639 ? -5.598 -15.438 6.418 1 95.62 639 THR A C 1
ATOM 5059 O O . THR A 1 639 ? -4.754 -14.539 6.453 1 95.62 639 THR A O 1
ATOM 5062 N N . ILE A 1 640 ? -6.875 -15.211 6.223 1 95.25 640 ILE A N 1
ATOM 5063 C CA . ILE A 1 640 ? -7.418 -13.859 6.137 1 95.25 640 ILE A CA 1
ATOM 5064 C C . ILE A 1 640 ? -8.344 -13.594 7.32 1 95.25 640 ILE A C 1
ATOM 5066 O O . ILE A 1 640 ? -9.328 -14.312 7.52 1 95.25 640 ILE A O 1
ATOM 5070 N N . GLN A 1 641 ? -8.023 -12.688 8.117 1 94.88 641 GLN A N 1
ATOM 5071 C CA . GLN A 1 641 ? -8.852 -12.25 9.234 1 94.88 641 GLN A CA 1
ATOM 5072 C C . GLN A 1 641 ? -9.492 -10.898 8.953 1 94.88 641 GLN A C 1
ATOM 5074 O O . GLN A 1 641 ? -8.789 -9.922 8.688 1 94.88 641 GLN A O 1
ATOM 5079 N N . MET A 1 642 ? -10.828 -10.906 8.984 1 92.62 642 MET A N 1
ATOM 5080 C CA . MET A 1 642 ? -11.555 -9.664 8.742 1 92.62 642 MET A CA 1
ATOM 5081 C C . MET A 1 642 ? -11.914 -8.977 10.055 1 92.62 642 MET A C 1
ATOM 5083 O O . MET A 1 642 ? -12.438 -9.617 10.969 1 92.62 642 MET A O 1
ATOM 5087 N N . GLU A 1 643 ? -11.523 -7.715 10.219 1 92.25 643 GLU A N 1
ATOM 5088 C CA . GLU A 1 643 ? -11.875 -6.93 11.398 1 92.25 643 GLU A CA 1
ATOM 5089 C C . GLU A 1 643 ? -12.742 -5.734 11.031 1 92.25 643 GLU A C 1
ATOM 5091 O O . GLU A 1 643 ? -12.305 -4.836 10.312 1 92.25 643 GLU A O 1
ATOM 5096 N N . ALA A 1 644 ? -13.914 -5.734 11.539 1 89.81 644 ALA A N 1
ATOM 5097 C CA . ALA A 1 644 ? -14.852 -4.656 11.25 1 89.81 644 ALA A CA 1
ATOM 5098 C C . ALA A 1 644 ? -14.719 -3.525 12.266 1 89.81 644 ALA A C 1
ATOM 5100 O O . ALA A 1 644 ? -14.539 -3.771 13.461 1 89.81 644 ALA A O 1
ATOM 5101 N N . VAL A 1 645 ? -14.695 -2.322 11.758 1 85.56 645 VAL A N 1
ATOM 5102 C CA . VAL A 1 645 ? -14.734 -1.143 12.617 1 85.56 645 VAL A CA 1
ATOM 5103 C C . VAL A 1 645 ? -15.898 -0.241 12.211 1 85.56 645 VAL A C 1
ATOM 5105 O O . VAL A 1 645 ? -16.266 -0.182 11.031 1 85.56 645 VAL A O 1
ATOM 5108 N N . VAL A 1 646 ? -16.578 0.347 13.273 1 74.75 646 VAL A N 1
ATOM 5109 C CA . VAL A 1 646 ? -17.672 1.271 12.992 1 74.75 646 VAL A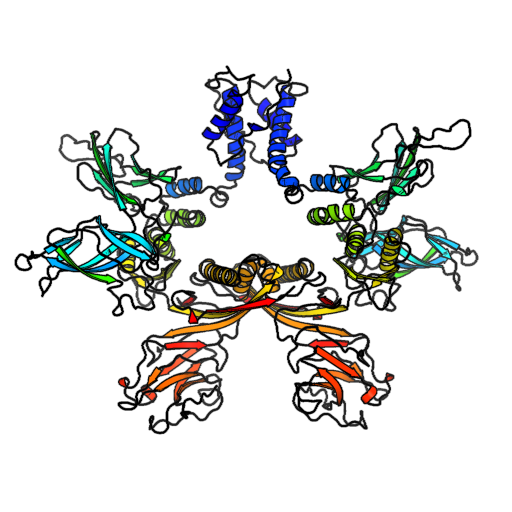 CA 1
ATOM 5110 C C . VAL A 1 646 ? -17.141 2.701 12.938 1 74.75 646 VAL A C 1
ATOM 5112 O O . VAL A 1 646 ? -16.609 3.213 13.93 1 74.75 646 VAL A O 1
ATOM 5115 N N . ARG A 1 647 ? -16.875 3.16 11.672 1 65.5 647 ARG A N 1
ATOM 5116 C CA . ARG A 1 647 ? -16.422 4.543 11.539 1 65.5 647 ARG A CA 1
ATOM 5117 C C . ARG A 1 647 ? -17.047 5.203 10.312 1 65.5 647 ARG A C 1
ATOM 5119 O O . ARG A 1 647 ? -17.359 4.531 9.328 1 65.5 647 ARG A O 1
ATOM 5126 N N . MET B 1 1 ? -9.414 14.336 -63.719 1 20.38 1 MET B N 1
ATOM 5127 C CA . MET B 1 1 ? -8.188 14.367 -62.906 1 20.38 1 MET B CA 1
ATOM 5128 C C . MET B 1 1 ? -8.492 14.398 -61.438 1 20.38 1 MET B C 1
ATOM 5130 O O . MET B 1 1 ? -8.938 15.422 -60.906 1 20.38 1 MET B O 1
ATOM 5134 N N . ALA B 1 2 ? -8.961 13.312 -60.938 1 23.91 2 ALA B N 1
ATOM 5135 C CA . ALA B 1 2 ? -9.516 13.102 -59.625 1 23.91 2 ALA B CA 1
ATOM 5136 C C . ALA B 1 2 ? -8.469 13.383 -58.531 1 23.91 2 ALA B C 1
ATOM 5138 O O . ALA B 1 2 ? -7.387 12.789 -58.531 1 23.91 2 ALA B O 1
ATOM 5139 N N . ASN B 1 3 ? -8.367 14.734 -58.156 1 23.27 3 ASN B N 1
ATOM 5140 C CA . ASN B 1 3 ? -7.352 15.289 -57.25 1 23.27 3 ASN B CA 1
ATOM 5141 C C . ASN B 1 3 ? -7.199 14.445 -56 1 23.27 3 ASN B C 1
ATOM 5143 O O . ASN B 1 3 ? -8.188 14.156 -55.312 1 23.27 3 ASN B O 1
ATOM 5147 N N . LYS B 1 4 ? -6.215 13.562 -55.969 1 27.5 4 LYS B N 1
ATOM 5148 C CA . LYS B 1 4 ? -5.695 12.633 -54.969 1 27.5 4 LYS B CA 1
ATOM 5149 C C . LYS B 1 4 ? -5.504 13.328 -53.625 1 27.5 4 LYS B C 1
ATOM 5151 O O . LYS B 1 4 ? -4.887 14.391 -53.562 1 27.5 4 LYS B O 1
ATOM 5156 N N . ILE B 1 5 ? -6.504 13.164 -52.719 1 26.19 5 ILE B N 1
ATOM 5157 C CA . ILE B 1 5 ? -6.453 13.672 -51.344 1 26.19 5 ILE B CA 1
ATOM 5158 C C . ILE B 1 5 ? -5.078 13.391 -50.75 1 26.19 5 ILE B C 1
ATOM 5160 O O . ILE B 1 5 ? -4.668 12.234 -50.625 1 26.19 5 ILE B O 1
ATOM 5164 N N . ASN B 1 6 ? -4.094 14.195 -51.094 1 25.16 6 ASN B N 1
ATOM 5165 C CA . ASN B 1 6 ? -2.734 14.078 -50.594 1 25.16 6 ASN B CA 1
ATOM 5166 C C . ASN B 1 6 ? -2.723 13.984 -49.062 1 25.16 6 ASN B C 1
ATOM 5168 O O . ASN B 1 6 ? -3.314 14.82 -48.375 1 25.16 6 ASN B O 1
ATOM 5172 N N . ALA B 1 7 ? -2.57 12.781 -48.344 1 28.59 7 ALA B N 1
ATOM 5173 C CA . ALA B 1 7 ? -2.443 12.328 -46.969 1 28.59 7 ALA B CA 1
ATOM 5174 C C . ALA B 1 7 ? -1.619 13.312 -46.125 1 28.59 7 ALA B C 1
ATOM 5176 O O . ALA B 1 7 ? -1.554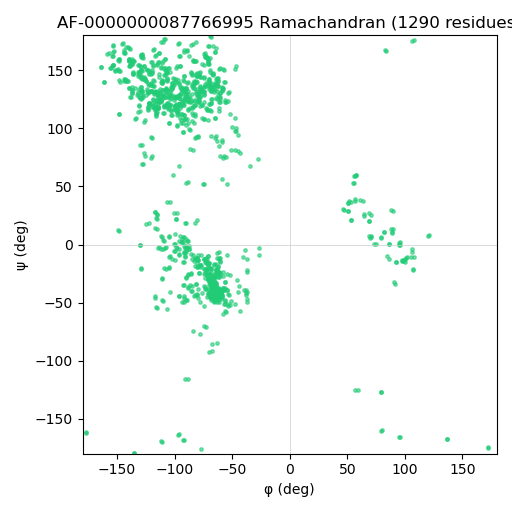 13.203 -44.906 1 28.59 7 ALA B O 1
ATOM 5177 N N . VAL B 1 8 ? -0.823 14.102 -46.656 1 28.05 8 VAL B N 1
ATOM 5178 C CA . VAL B 1 8 ? 0.152 14.953 -46 1 28.05 8 VAL B CA 1
ATOM 5179 C C . VAL B 1 8 ? -0.57 16 -45.156 1 28.05 8 VAL B C 1
ATOM 5181 O O . VAL B 1 8 ? 0.005 16.562 -44.219 1 28.05 8 VAL B O 1
ATOM 5184 N N . ASP B 1 9 ? -1.664 16.5 -45.531 1 25.72 9 ASP B N 1
ATOM 5185 C CA . ASP B 1 9 ? -2.141 17.766 -45 1 25.72 9 ASP B CA 1
ATOM 5186 C C . ASP B 1 9 ? -3.029 17.562 -43.781 1 25.72 9 ASP B C 1
ATOM 5188 O O . ASP B 1 9 ? -3.898 18.375 -43.5 1 25.72 9 ASP B O 1
ATOM 5192 N N . LEU B 1 10 ? -3.141 16.328 -43.281 1 29.64 10 LEU B N 1
ATOM 5193 C CA . LEU B 1 10 ? -3.867 16.109 -42.031 1 29.64 10 LEU B CA 1
ATOM 5194 C C . LEU B 1 10 ? -3.166 16.797 -40.844 1 29.64 10 LEU B C 1
ATOM 5196 O O . LEU B 1 10 ? -1.952 16.672 -40.688 1 29.64 10 LEU B O 1
ATOM 5200 N N . PRO B 1 11 ? -3.742 17.844 -40.344 1 27.33 11 PRO B N 1
ATOM 5201 C CA . PRO B 1 11 ? -2.959 18.5 -39.281 1 27.33 11 PRO B CA 1
ATOM 5202 C C . PRO B 1 11 ? -2.51 17.531 -38.188 1 27.33 11 PRO B C 1
ATOM 5204 O O . PRO B 1 11 ? -3.277 16.672 -37.781 1 27.33 11 PRO B O 1
ATOM 5207 N N . LYS B 1 12 ? -1.329 17.281 -38.062 1 31.14 12 LYS B N 1
ATOM 5208 C CA . LYS B 1 12 ? -0.6 16.422 -37.156 1 31.14 12 LYS B CA 1
ATOM 5209 C C . LYS B 1 12 ? -1.062 16.641 -35.719 1 31.14 12 LYS B C 1
ATOM 5211 O O . LYS B 1 12 ? -1.087 15.695 -34.906 1 31.14 12 LYS B O 1
ATOM 5216 N N . ASP B 1 13 ? -1.136 17.969 -35.125 1 28.39 13 ASP B N 1
ATOM 5217 C CA . ASP B 1 13 ? -1.134 18.281 -33.688 1 28.39 13 ASP B CA 1
ATOM 5218 C C . ASP B 1 13 ? -2.543 18.594 -33.188 1 28.39 13 ASP B C 1
ATOM 5220 O O . ASP B 1 13 ? -3.061 19.688 -33.438 1 28.39 13 ASP B O 1
ATOM 5224 N N . PHE B 1 14 ? -3.488 17.719 -33.281 1 31.06 14 PHE B N 1
ATOM 5225 C CA . PHE B 1 14 ? -4.812 17.969 -32.719 1 31.06 14 PHE B CA 1
ATOM 5226 C C . PHE B 1 14 ? -4.73 18.234 -31.219 1 31.06 14 PHE B C 1
ATOM 5228 O O . PHE B 1 14 ? -4.793 17.312 -30.422 1 31.06 14 PHE B O 1
ATOM 5235 N N . THR B 1 15 ? -4.023 19.141 -30.641 1 32.47 15 THR B N 1
ATOM 5236 C CA . THR B 1 15 ? -4.055 19.656 -29.281 1 32.47 15 THR B CA 1
ATOM 5237 C C . THR B 1 15 ? -5.445 20.188 -28.938 1 32.47 15 THR B C 1
ATOM 5239 O O . THR B 1 15 ? -6.234 20.5 -29.828 1 32.47 15 THR B O 1
ATOM 5242 N N . GLY B 1 16 ? -6 19.953 -27.641 1 36.75 16 GLY B N 1
ATOM 5243 C CA . GLY B 1 16 ? -7.18 20.5 -26.984 1 36.75 16 GLY B CA 1
ATOM 5244 C C . GLY B 1 16 ? -7.551 21.891 -27.484 1 36.75 16 GLY B C 1
ATOM 5245 O O . GLY B 1 16 ? -6.898 22.875 -27.125 1 36.75 16 GLY B O 1
ATOM 5246 N N . ALA B 1 17 ? -8.094 22 -28.688 1 40.72 17 ALA B N 1
ATOM 5247 C CA . ALA B 1 17 ? -8.305 23.312 -29.297 1 40.72 17 ALA B CA 1
ATOM 5248 C C . ALA B 1 17 ? -9.633 23.922 -28.828 1 40.72 17 ALA B C 1
ATOM 5250 O O . ALA B 1 17 ? -10.57 23.188 -28.484 1 40.72 17 ALA B O 1
ATOM 5251 N N . SER B 1 18 ? -9.758 25.219 -28.312 1 43.16 18 SER B N 1
ATOM 5252 C CA . SER B 1 18 ? -10.906 26.062 -28.031 1 43.16 18 SER B CA 1
ATOM 5253 C C . SER B 1 18 ? -11.883 26.078 -29.188 1 43.16 18 SER B C 1
ATOM 5255 O O . SER B 1 18 ? -11.562 25.609 -30.297 1 43.16 18 SER B O 1
ATOM 5257 N N . PHE B 1 19 ? -13.133 26.328 -28.812 1 47.56 19 PHE B N 1
ATOM 5258 C CA . PHE B 1 19 ? -14.18 26.484 -29.812 1 47.56 19 PHE B CA 1
ATOM 5259 C C . PHE B 1 19 ? -13.656 27.234 -31.031 1 47.56 19 PHE B C 1
ATOM 5261 O O . PHE B 1 19 ? -13.898 26.797 -32.156 1 47.56 19 PHE B O 1
ATOM 5268 N N . GLU B 1 20 ? -12.922 28.125 -30.688 1 52.59 20 GLU B N 1
ATOM 5269 C CA . GLU B 1 20 ? -12.438 28.969 -31.781 1 52.59 20 GLU B CA 1
ATOM 5270 C C . GLU B 1 20 ? -11.383 28.25 -32.625 1 52.59 20 GLU B C 1
ATOM 5272 O O . GLU B 1 20 ? -11.359 28.375 -33.844 1 52.59 20 GLU B O 1
ATOM 5277 N N . GLN B 1 21 ? -10.547 27.5 -32.031 1 55.5 21 GLN B N 1
ATOM 5278 C CA . GLN B 1 21 ? -9.5 26.797 -32.781 1 55.5 21 GLN B CA 1
ATOM 5279 C C . GLN B 1 21 ? -10.086 25.703 -33.656 1 55.5 21 GLN B C 1
ATOM 5281 O O . GLN B 1 21 ? -9.656 25.5 -34.781 1 55.5 21 GLN B O 1
ATOM 5286 N N . ILE B 1 22 ? -11.047 25.109 -33 1 57.59 22 ILE B N 1
ATOM 5287 C CA . ILE B 1 22 ? -11.727 24.094 -33.781 1 57.59 22 ILE B CA 1
ATOM 5288 C C . ILE B 1 22 ? -12.445 24.734 -34.969 1 57.59 22 ILE B C 1
ATOM 5290 O O . ILE B 1 22 ? -12.391 24.203 -36.062 1 57.59 22 ILE B O 1
ATOM 5294 N N . LYS B 1 23 ? -13.039 25.797 -34.562 1 57.06 23 LYS B N 1
ATOM 5295 C CA . LYS B 1 23 ? -13.75 26.516 -35.625 1 57.06 23 LYS B CA 1
ATOM 5296 C C . LYS B 1 23 ? -12.805 26.953 -36.719 1 57.06 23 LYS B C 1
ATOM 5298 O O . LYS B 1 23 ? -13.102 26.766 -37.906 1 57.06 23 LYS B O 1
ATOM 5303 N N . VAL B 1 24 ? -11.68 27.5 -36.406 1 62.72 24 VAL B N 1
ATOM 5304 C CA . VAL B 1 24 ? -10.719 27.984 -37.406 1 62.72 24 VAL B CA 1
ATOM 5305 C C . VAL B 1 24 ? -10.156 26.812 -38.219 1 62.72 24 VAL B C 1
ATOM 5307 O O . VAL B 1 24 ? -9.992 26.922 -39.438 1 62.72 24 VAL B O 1
ATOM 5310 N N . LYS B 1 25 ? -9.914 25.766 -37.562 1 62.09 25 LYS B N 1
ATOM 5311 C CA . LYS B 1 25 ? -9.367 24.594 -38.25 1 62.09 25 LYS B CA 1
ATOM 5312 C C . LYS B 1 25 ? -10.391 24.016 -39.219 1 62.09 25 LYS B C 1
ATOM 5314 O O . LYS B 1 25 ? -10.039 23.594 -40.344 1 62.09 25 LYS B O 1
ATOM 5319 N N . LEU B 1 26 ? -11.523 24.031 -38.688 1 60.81 26 LEU B N 1
ATOM 5320 C CA . LEU B 1 26 ? -12.586 23.547 -39.562 1 60.81 26 LEU B CA 1
ATOM 5321 C C . LEU B 1 26 ? -12.75 24.469 -40.75 1 60.81 26 LEU B C 1
ATOM 5323 O O . LEU B 1 26 ? -12.906 24 -41.906 1 60.81 26 LEU B O 1
ATOM 5327 N N . ILE B 1 27 ? -12.664 25.703 -40.438 1 62.44 27 ILE B N 1
ATOM 5328 C CA . ILE B 1 27 ? -12.805 26.688 -41.5 1 62.44 27 ILE B CA 1
ATOM 5329 C C . ILE B 1 27 ? -11.625 26.562 -42.469 1 62.44 27 ILE B C 1
ATOM 5331 O O . ILE B 1 27 ? -11.805 26.609 -43.688 1 62.44 27 ILE B O 1
ATOM 5335 N N . ARG B 1 28 ? -10.445 26.469 -41.969 1 63.97 28 ARG B N 1
ATOM 5336 C CA . ARG B 1 28 ? -9.258 26.328 -42.812 1 63.97 28 ARG B CA 1
ATOM 5337 C C . ARG B 1 28 ? -9.328 25.078 -43.688 1 63.97 28 ARG B C 1
ATOM 5339 O O . ARG B 1 28 ? -8.93 25.109 -44.844 1 63.97 28 ARG B O 1
ATOM 5346 N N . TRP B 1 29 ? -9.719 24.062 -43.094 1 60.94 29 TRP B N 1
ATOM 5347 C CA . TRP B 1 29 ? -9.867 22.828 -43.844 1 60.94 29 TRP B CA 1
ATOM 5348 C C . TRP B 1 29 ? -10.883 23 -44.969 1 60.94 29 TRP B C 1
ATOM 5350 O O . TRP B 1 29 ? -10.656 22.562 -46.094 1 60.94 29 TRP B O 1
ATOM 5360 N N . LEU B 1 30 ? -11.898 23.609 -44.562 1 60.41 30 LEU B N 1
ATOM 5361 C CA . LEU B 1 30 ? -12.922 23.859 -45.562 1 60.41 30 LEU B CA 1
ATOM 5362 C C . LEU B 1 30 ? -12.391 24.781 -46.656 1 60.41 30 LEU B C 1
ATOM 5364 O O . LEU B 1 30 ? -12.695 24.578 -47.844 1 60.41 30 LEU B O 1
ATOM 5368 N N . GLN B 1 31 ? -11.672 25.703 -46.219 1 63.06 31 GLN B N 1
ATOM 5369 C CA . GLN B 1 31 ? -11.117 26.641 -47.188 1 63.06 31 GLN B CA 1
ATOM 5370 C C . GLN B 1 31 ? -10.148 25.938 -48.125 1 63.06 31 GLN B C 1
ATOM 5372 O O . GLN B 1 31 ? -9.938 26.406 -49.25 1 63.06 31 GLN B O 1
ATOM 5377 N N . ASN B 1 32 ? -9.562 24.938 -47.812 1 59.06 32 ASN B N 1
ATOM 5378 C CA . ASN B 1 32 ? -8.594 24.219 -48.625 1 59.06 32 ASN B CA 1
ATOM 5379 C C . ASN B 1 32 ? -9.281 23.25 -49.594 1 59.06 32 ASN B C 1
ATOM 5381 O O . ASN B 1 32 ? -8.625 22.625 -50.438 1 59.06 32 ASN B O 1
ATOM 5385 N N . GLN B 1 33 ? -10.547 23.156 -49.344 1 51.22 33 GLN B N 1
ATOM 5386 C CA . GLN B 1 33 ? -11.273 22.344 -50.312 1 51.22 33 GLN B CA 1
ATOM 5387 C C . GLN B 1 33 ? -11.664 23.172 -51.531 1 51.22 33 GLN B C 1
ATOM 5389 O O . GLN B 1 33 ? -11.953 24.359 -51.406 1 51.22 33 GLN B O 1
ATOM 5394 N N . ASP B 1 34 ? -11.508 22.641 -52.719 1 54.22 34 ASP B N 1
ATOM 5395 C CA . ASP B 1 34 ? -11.742 23.344 -53.969 1 54.22 34 ASP B CA 1
ATOM 5396 C C . ASP B 1 34 ? -13.148 23.938 -54 1 54.22 34 ASP B C 1
ATOM 5398 O O . ASP B 1 34 ? -13.352 25.016 -54.562 1 54.22 34 ASP B O 1
ATOM 5402 N N . GLU B 1 35 ? -14.094 23.219 -53.5 1 56.38 35 GLU B N 1
ATOM 5403 C CA . GLU B 1 35 ? -15.484 23.656 -53.594 1 56.38 35 GLU B CA 1
ATOM 5404 C C . GLU B 1 35 ? -15.734 24.891 -52.719 1 56.38 35 GLU B C 1
ATOM 5406 O O . GLU B 1 35 ? -16.703 25.625 -52.938 1 56.38 35 GLU B O 1
ATOM 5411 N N . PHE B 1 36 ? -14.883 25.031 -51.656 1 51.78 36 PHE B N 1
ATOM 5412 C CA . PHE B 1 36 ? -15.125 26.141 -50.75 1 51.78 36 PHE B CA 1
ATOM 5413 C C . PHE B 1 36 ? -13.969 27.141 -50.781 1 51.78 36 PHE B C 1
ATOM 5415 O O . PHE B 1 36 ? -13.82 27.953 -49.875 1 51.78 36 PHE B O 1
ATOM 5422 N N . LYS B 1 37 ? -13.148 27.031 -51.719 1 56.16 37 LYS B N 1
ATOM 5423 C CA . LYS B 1 37 ? -11.969 27.891 -51.844 1 56.16 37 LYS B CA 1
ATOM 5424 C C . LYS B 1 37 ? -12.336 29.359 -51.75 1 56.16 37 LYS B C 1
ATOM 5426 O O . LYS B 1 37 ? -11.617 30.156 -51.125 1 56.16 37 LYS B O 1
ATOM 5431 N N . ASP B 1 38 ? -13.367 29.844 -52.5 1 53.03 38 ASP B N 1
ATOM 5432 C CA . ASP B 1 38 ? -13.688 31.266 -52.625 1 53.03 38 ASP B CA 1
ATOM 5433 C C . ASP B 1 38 ? -14.844 31.625 -51.688 1 53.03 38 ASP B C 1
ATOM 5435 O O . ASP B 1 38 ? -15.453 32.688 -51.844 1 53.03 38 ASP B O 1
ATOM 5439 N N . TYR B 1 39 ? -15.203 30.625 -50.812 1 53.25 39 TYR B N 1
ATOM 5440 C CA . TYR B 1 39 ? -16.375 30.922 -50 1 53.25 39 TYR B CA 1
ATOM 5441 C C . TYR B 1 39 ? -15.977 31.719 -48.75 1 53.25 39 TYR B C 1
ATOM 5443 O O . TYR B 1 39 ? -14.984 31.391 -48.094 1 53.25 39 TYR B O 1
ATOM 5451 N N . ASN B 1 40 ? -16.344 32.969 -48.562 1 54.88 40 ASN B N 1
ATOM 5452 C CA . ASN B 1 40 ? -16.156 33.812 -47.406 1 54.88 40 ASN B CA 1
ATOM 5453 C C . ASN B 1 40 ? -16.984 33.344 -46.219 1 54.88 40 ASN B C 1
ATOM 5455 O O . ASN B 1 40 ? -18.219 33.469 -46.219 1 54.88 40 ASN B O 1
ATOM 5459 N N . PHE B 1 41 ? -16.406 32.531 -45.344 1 52.03 41 PHE B N 1
ATOM 5460 C CA . PHE B 1 41 ? -17.078 31.922 -44.188 1 52.03 41 PHE B CA 1
ATOM 5461 C C . PHE B 1 41 ? -17.5 32.969 -43.188 1 52.03 41 PHE B C 1
ATOM 5463 O O . PHE B 1 41 ? -18.484 32.781 -42.438 1 52.03 41 PHE B O 1
ATOM 5470 N N . ALA B 1 42 ? -16.938 34.219 -43.25 1 50.59 42 ALA B N 1
ATOM 5471 C CA . ALA B 1 42 ? -17.328 35.281 -42.344 1 50.59 42 ALA B CA 1
ATOM 5472 C C . ALA B 1 42 ? -18.688 35.844 -42.688 1 50.59 42 ALA B C 1
ATOM 5474 O O . ALA B 1 42 ? -18.922 36.281 -43.844 1 50.59 42 ALA B O 1
ATOM 5475 N N . GLY B 1 43 ? -19.812 35.594 -41.906 1 50.06 43 GLY B N 1
ATOM 5476 C CA . GLY B 1 43 ? -21.172 36.094 -42.062 1 50.06 43 GLY B CA 1
ATOM 5477 C C . GLY B 1 43 ? -22.109 35.094 -42.719 1 50.06 43 GLY B C 1
ATOM 5478 O O . GLY B 1 43 ? -23.297 35.375 -42.906 1 50.06 43 GLY B O 1
ATOM 5479 N N . SER B 1 44 ? -21.578 34 -43.375 1 50.34 44 SER B N 1
ATOM 5480 C CA . SER B 1 44 ? -22.453 33.125 -44.156 1 50.34 44 SER B CA 1
ATOM 5481 C C . SER B 1 44 ? -23.125 32.094 -43.25 1 50.34 44 SER B C 1
ATOM 5483 O O . SER B 1 44 ? -22.719 31.875 -42.125 1 50.34 44 SER B O 1
ATOM 5485 N N . ARG B 1 45 ? -24.297 31.531 -43.781 1 50.94 45 ARG B N 1
ATOM 5486 C CA . ARG B 1 45 ? -25.062 30.5 -43.125 1 50.94 45 ARG B CA 1
ATOM 5487 C C . ARG B 1 45 ? -24.172 29.297 -42.781 1 50.94 45 ARG B C 1
ATOM 5489 O O . ARG B 1 45 ? -24.422 28.578 -41.812 1 50.94 45 ARG B O 1
ATOM 5496 N N . LEU B 1 46 ? -23.125 29.219 -43.594 1 52.44 46 LEU B N 1
ATOM 5497 C CA . LEU B 1 46 ? -22.266 28.062 -43.344 1 52.44 46 LEU B CA 1
ATOM 5498 C C . LEU B 1 46 ? -21.359 28.297 -42.156 1 52.44 46 LEU B C 1
ATOM 5500 O O . LEU B 1 46 ? -20.938 27.359 -41.5 1 52.44 46 LEU B O 1
ATOM 5504 N N . SER B 1 47 ? -21.219 29.594 -41.812 1 55.28 47 SER B N 1
ATOM 5505 C CA . SER B 1 47 ? -20.531 29.891 -40.562 1 55.28 47 SER B CA 1
ATOM 5506 C C . SER B 1 47 ? -21.328 29.422 -39.375 1 55.28 47 SER B C 1
ATOM 5508 O O . SER B 1 47 ? -20.766 28.891 -38.406 1 55.28 47 SER B O 1
ATOM 5510 N N . VAL B 1 48 ? -22.672 29.531 -39.406 1 51.31 48 VAL B N 1
ATOM 5511 C CA . VAL B 1 48 ? -23.516 29.016 -38.344 1 51.31 48 VAL B CA 1
ATOM 5512 C C . VAL B 1 48 ? -23.438 27.5 -38.312 1 51.31 48 VAL B C 1
ATOM 5514 O O . VAL B 1 48 ? -23.391 26.891 -37.219 1 51.31 48 VAL B O 1
ATOM 5517 N N . LEU B 1 49 ? -23.312 26.938 -39.438 1 52 49 LEU B N 1
ATOM 5518 C CA . LEU B 1 49 ? -23.219 25.469 -39.438 1 52 49 LEU B CA 1
ATOM 5519 C C . LEU B 1 49 ? -21.859 25.016 -38.906 1 52 49 LEU B C 1
ATOM 5521 O O . LEU B 1 49 ? -21.766 24.016 -38.219 1 52 49 LEU B O 1
ATOM 5525 N N . THR B 1 50 ? -20.766 25.781 -39.281 1 56.5 50 THR B N 1
ATOM 5526 C CA . THR B 1 50 ? -19.469 25.453 -38.688 1 56.5 50 THR B CA 1
ATOM 5527 C C . THR B 1 50 ? -19.469 25.719 -37.188 1 56.5 50 THR B C 1
ATOM 5529 O O . THR B 1 50 ? -18.859 24.984 -36.406 1 56.5 50 THR B O 1
ATOM 5532 N N . ASP B 1 51 ? -20.297 26.734 -36.719 1 52.38 51 ASP B N 1
ATOM 5533 C CA . ASP B 1 51 ? -20.5 26.953 -35.281 1 52.38 51 ASP B CA 1
ATOM 5534 C C . ASP B 1 51 ? -21.281 25.797 -34.656 1 52.38 51 ASP B C 1
ATOM 5536 O O . ASP B 1 51 ? -20.953 25.312 -33.594 1 52.38 51 ASP B O 1
ATOM 5540 N N . LEU B 1 52 ? -22.297 25.375 -35.281 1 47.47 52 LEU B N 1
ATOM 5541 C CA . LEU B 1 52 ? -23.062 24.25 -34.781 1 47.47 52 LEU B CA 1
ATOM 5542 C C . LEU B 1 52 ? -22.219 22.984 -34.719 1 47.47 52 LEU B C 1
ATOM 5544 O O . LEU B 1 52 ? -22.281 22.219 -33.781 1 47.47 52 LEU B O 1
ATOM 5548 N N . LEU B 1 53 ? -21.438 22.812 -35.781 1 52.84 53 LEU B N 1
ATOM 5549 C CA . LEU B 1 53 ? -20.578 21.625 -35.75 1 52.84 53 LEU B CA 1
ATOM 5550 C C . LEU B 1 53 ? -19.484 21.766 -34.719 1 52.84 53 LEU B C 1
ATOM 5552 O O . LEU B 1 53 ? -19.125 20.797 -34.031 1 52.84 53 LEU B O 1
ATOM 5556 N N . ALA B 1 54 ? -19.016 23 -34.562 1 51.5 54 ALA B N 1
ATOM 5557 C CA . ALA B 1 54 ? -18.094 23.25 -33.469 1 51.5 54 ALA B CA 1
ATOM 5558 C C . ALA B 1 54 ? -18.781 23.109 -32.125 1 51.5 54 ALA B C 1
ATOM 5560 O O . ALA B 1 54 ? -18.234 22.516 -31.203 1 51.5 54 ALA B O 1
ATOM 5561 N N . TYR B 1 55 ? -20.031 23.719 -32.094 1 44.19 55 TYR B N 1
ATOM 5562 C CA . TYR B 1 55 ? -20.812 23.547 -30.875 1 44.19 55 TYR B CA 1
ATOM 5563 C C . TYR B 1 55 ? -21.219 22.094 -30.672 1 44.19 55 TYR B C 1
ATOM 5565 O O . TYR B 1 55 ? -21.156 21.562 -29.562 1 44.19 55 TYR B O 1
ATOM 5573 N N . ALA B 1 56 ? -21.75 21.469 -31.641 1 44.81 56 ALA B N 1
ATOM 5574 C CA . ALA B 1 56 ? -22.109 20.047 -31.516 1 44.81 56 ALA B CA 1
ATOM 5575 C C . ALA B 1 56 ? -20.891 19.219 -31.141 1 44.81 56 ALA B C 1
ATOM 5577 O O . ALA B 1 56 ? -21 18.297 -30.312 1 44.81 56 ALA B O 1
ATOM 5578 N N . THR B 1 57 ? -19.766 19.625 -31.766 1 45.53 57 THR B N 1
ATOM 5579 C CA . THR B 1 57 ? -18.547 18.969 -31.312 1 45.53 57 THR B CA 1
ATOM 5580 C C . THR B 1 57 ? -18.25 19.297 -29.859 1 45.53 57 THR B C 1
ATOM 5582 O O . THR B 1 57 ? -17.875 18.422 -29.078 1 45.53 57 THR B O 1
ATOM 5585 N N . LEU B 1 58 ? -18.641 20.594 -29.547 1 43 58 LEU B N 1
ATOM 5586 C CA . LEU B 1 58 ? -18.5 20.984 -28.156 1 43 58 LEU B CA 1
ATOM 5587 C C . LEU B 1 58 ? -19.625 20.406 -27.312 1 43 58 LEU B C 1
ATOM 5589 O O . LEU B 1 58 ? -19.391 19.969 -26.172 1 43 58 LEU B O 1
ATOM 5593 N N . TYR B 1 59 ? -20.891 20.609 -27.797 1 38.34 59 TYR B N 1
ATOM 5594 C CA . TYR B 1 59 ? -22.016 20.016 -27.078 1 38.34 59 TYR B CA 1
ATOM 5595 C C . TYR B 1 59 ? -21.875 18.516 -26.969 1 38.34 59 TYR B C 1
ATOM 5597 O O . TYR B 1 59 ? -22.141 17.922 -25.906 1 38.34 59 TYR B O 1
ATOM 5605 N N . ILE B 1 60 ? -21.812 17.812 -28.078 1 40.03 60 ILE B N 1
ATOM 5606 C CA . ILE B 1 60 ? -21.547 16.375 -27.969 1 40.03 60 ILE B CA 1
ATOM 5607 C C . ILE B 1 60 ? -20.406 16.141 -27 1 40.03 60 ILE B C 1
ATOM 5609 O O . ILE B 1 60 ? -20.453 15.211 -26.188 1 40.03 60 ILE B O 1
ATOM 5613 N N . GLN B 1 61 ? -19.562 17.125 -27 1 36.38 61 GLN B N 1
ATOM 5614 C CA . GLN B 1 61 ? -18.594 17.094 -25.906 1 36.38 61 GLN B CA 1
ATOM 5615 C C . GLN B 1 61 ? -19.25 17.406 -24.578 1 36.38 61 GLN B C 1
ATOM 5617 O O . GLN B 1 61 ? -18.984 16.75 -23.578 1 36.38 61 GLN B O 1
ATOM 5622 N N . GLN B 1 62 ? -20.266 18.391 -24.531 1 32.09 62 GLN B N 1
ATOM 5623 C CA . GLN B 1 62 ? -20.891 18.828 -23.297 1 32.09 62 GLN B CA 1
ATOM 5624 C C . GLN B 1 62 ? -22.031 17.891 -22.891 1 32.09 62 GLN B C 1
ATOM 5626 O O . GLN B 1 62 ? -22.172 17.516 -21.734 1 32.09 62 GLN B O 1
ATOM 5631 N N . PHE B 1 63 ? -23.328 17.844 -23.531 1 34.59 63 PHE B N 1
ATOM 5632 C CA . PHE B 1 63 ? -24.469 17.062 -23.094 1 34.59 63 PHE B CA 1
ATOM 5633 C C . PHE B 1 63 ? -24.094 15.594 -22.938 1 34.59 63 PHE B C 1
ATOM 5635 O O . PHE B 1 63 ? -24.641 14.898 -22.078 1 34.59 63 PHE B O 1
ATOM 5642 N N . GLY B 1 64 ? -23.516 14.945 -23.828 1 32.25 64 GLY B N 1
ATOM 5643 C CA . GLY B 1 64 ? -22.922 13.695 -23.359 1 32.25 64 GLY B CA 1
ATOM 5644 C C . GLY B 1 64 ? -22.297 13.812 -21.984 1 32.25 64 GLY B C 1
ATOM 5645 O O . GLY B 1 64 ? -22.25 12.836 -21.234 1 32.25 64 GLY B O 1
ATOM 5646 N N . ASN B 1 65 ? -22.312 15.086 -21.484 1 30.62 65 ASN B N 1
ATOM 5647 C CA . ASN B 1 65 ? -21.891 15.617 -20.188 1 30.62 65 ASN B CA 1
ATOM 5648 C C . ASN B 1 65 ? -23.094 15.922 -19.297 1 30.62 65 ASN B C 1
ATOM 5650 O O . ASN B 1 65 ? -23.031 15.773 -18.078 1 30.62 65 ASN B O 1
ATOM 5654 N N . ALA B 1 66 ? -24.328 16.469 -19.469 1 30.05 66 ALA B N 1
ATOM 5655 C CA . ALA B 1 66 ? -25.359 16.938 -18.547 1 30.05 66 ALA B CA 1
ATOM 5656 C C . ALA B 1 66 ? -25.953 15.781 -17.766 1 30.05 66 ALA B C 1
ATOM 5658 O O . ALA B 1 66 ? -26.219 15.906 -16.562 1 30.05 66 ALA B O 1
ATOM 5659 N N . ALA B 1 67 ? -27 14.922 -18.141 1 30.81 67 ALA B N 1
ATOM 5660 C CA . ALA B 1 67 ? -27.312 13.703 -17.406 1 30.81 67 ALA B CA 1
ATOM 5661 C C . ALA B 1 67 ? -26.062 13.164 -16.688 1 30.81 67 ALA B C 1
ATOM 5663 O O . ALA B 1 67 ? -26.172 12.453 -15.688 1 30.81 67 ALA B O 1
ATOM 5664 N N . VAL B 1 68 ? -24.984 13.789 -17.047 1 30.14 68 VAL B N 1
ATOM 5665 C CA . VAL B 1 68 ? -23.641 14.039 -16.516 1 30.14 68 VAL B CA 1
ATOM 5666 C C . VAL B 1 68 ? -23.656 15.281 -15.641 1 30.14 68 VAL B C 1
ATOM 5668 O O . VAL B 1 68 ? -22.672 15.602 -14.984 1 30.14 68 VAL B O 1
ATOM 5671 N N . PHE B 1 69 ? -24.609 16.094 -15.336 1 31.84 69 PHE B N 1
ATOM 5672 C CA . PHE B 1 69 ? -24.703 17.328 -14.555 1 31.84 69 PHE B CA 1
ATOM 5673 C C . PHE B 1 69 ? -24.469 17.047 -13.07 1 31.84 69 PHE B C 1
ATOM 5675 O O . PHE B 1 69 ? -23.688 17.734 -12.414 1 31.84 69 PHE B O 1
ATOM 5682 N N . GLU B 1 70 ? -25.672 16.766 -12.281 1 35.75 70 GLU B N 1
ATOM 5683 C CA . GLU B 1 70 ? -25.297 16.188 -10.992 1 35.75 70 GLU B CA 1
ATOM 5684 C C . GLU B 1 70 ? -24.141 15.195 -11.141 1 35.75 70 GLU B C 1
ATOM 5686 O O . GLU B 1 70 ? -23.25 15.141 -10.297 1 35.75 70 GLU B O 1
ATOM 5691 N N . SER B 1 71 ? -24.188 14.453 -12.188 1 33.81 71 SER B N 1
ATOM 5692 C CA . SER B 1 71 ? -23.141 13.617 -12.766 1 33.81 71 SER B CA 1
ATOM 5693 C C . SER B 1 71 ? -22.062 14.461 -13.453 1 33.81 71 SER B C 1
ATOM 5695 O O . SER B 1 71 ? -20.922 14.031 -13.586 1 33.81 71 SER B O 1
ATOM 5697 N N . PHE B 1 72 ? -22.422 15.789 -13.852 1 35.75 72 PHE B N 1
ATOM 5698 C CA . PHE B 1 72 ? -21.547 16.797 -14.453 1 35.75 72 PHE B CA 1
ATOM 5699 C C . PHE B 1 72 ? -20.609 17.391 -13.414 1 35.75 72 PHE B C 1
ATOM 5701 O O . PHE B 1 72 ? -19.406 17.531 -13.664 1 35.75 72 PHE B O 1
ATOM 5708 N N . LEU B 1 73 ? -21.391 18.266 -12.43 1 42.34 73 LEU B N 1
ATOM 5709 C CA . LEU B 1 73 ? -20.438 18.75 -11.43 1 42.34 73 LEU B CA 1
ATOM 5710 C C . LEU B 1 73 ? -19.422 17.656 -11.086 1 42.34 73 LEU B C 1
ATOM 5712 O O . LEU B 1 73 ? -18.25 17.938 -10.859 1 42.34 73 LEU B O 1
ATOM 5716 N N . ARG B 1 74 ? -20.219 16.562 -11.023 1 42.78 74 ARG B N 1
ATOM 5717 C CA . ARG B 1 74 ? -19.328 15.438 -10.727 1 42.78 74 ARG B CA 1
ATOM 5718 C C . ARG B 1 74 ? -18.469 15.094 -11.938 1 42.78 74 ARG B C 1
ATOM 5720 O O . ARG B 1 74 ? -17.328 14.641 -11.781 1 42.78 74 ARG B O 1
ATOM 5727 N N . LEU B 1 75 ? -19.078 15.438 -13.141 1 41.12 75 LEU B N 1
ATOM 5728 C CA . LEU B 1 75 ? -18.406 14.953 -14.336 1 41.12 75 LEU B CA 1
ATOM 5729 C C . LEU B 1 75 ? -17.672 16.078 -15.047 1 41.12 75 LEU B C 1
ATOM 5731 O O . LEU B 1 75 ? -16.797 15.836 -15.891 1 41.12 75 LEU B O 1
ATOM 5735 N N . ALA B 1 76 ? -18.125 17.359 -14.688 1 46.97 76 ALA B N 1
ATOM 5736 C CA . ALA B 1 76 ? -17.469 18.453 -15.391 1 46.97 76 ALA B CA 1
ATOM 5737 C C . ALA B 1 76 ? -15.969 18.469 -15.109 1 46.97 76 ALA B C 1
ATOM 5739 O O . ALA B 1 76 ? -15.547 18.391 -13.953 1 46.97 76 ALA B O 1
ATOM 5740 N N . GLN B 1 77 ? -15.391 18.484 -16.172 1 57.16 77 GLN B N 1
ATOM 5741 C CA . GLN B 1 77 ? -13.938 18.391 -16.031 1 57.16 77 GLN B CA 1
ATOM 5742 C C . GLN B 1 77 ? -13.281 19.75 -16.219 1 57.16 77 GLN B C 1
ATOM 5744 O O . GLN B 1 77 ? -12.18 19.984 -15.711 1 57.16 77 GLN B O 1
ATOM 5749 N N . LEU B 1 78 ? -14.25 20.766 -16.797 1 62.91 78 LEU B N 1
ATOM 5750 C CA . LEU B 1 78 ? -13.609 22.062 -16.969 1 62.91 78 LEU B CA 1
ATOM 5751 C C . LEU B 1 78 ? -13.891 22.969 -15.773 1 62.91 78 LEU B C 1
ATOM 5753 O O . LEU B 1 78 ? -15.047 23.094 -15.344 1 62.91 78 LEU B O 1
ATOM 5757 N N . ARG B 1 79 ? -13.016 23.672 -15.273 1 75.19 79 ARG B N 1
ATOM 5758 C CA . ARG B 1 79 ? -13.125 24.531 -14.102 1 75.19 79 ARG B CA 1
ATOM 5759 C C . ARG B 1 79 ? -14.102 25.672 -14.352 1 75.19 79 ARG B C 1
ATOM 5761 O O . ARG B 1 79 ? -14.891 26.031 -13.477 1 75.19 79 ARG B O 1
ATOM 5768 N N . SER B 1 80 ? -14.133 26.219 -15.57 1 71.75 80 SER B N 1
ATOM 5769 C CA . SER B 1 80 ? -14.961 27.375 -15.883 1 71.75 80 SER B CA 1
ATOM 5770 C C . SER B 1 80 ? -16.438 27.047 -15.773 1 71.75 80 SER B C 1
ATOM 5772 O O . SER B 1 80 ? -17.234 27.859 -15.297 1 71.75 80 SER B O 1
ATOM 5774 N N . SER B 1 81 ? -16.719 25.859 -16.156 1 67.69 81 SER B N 1
ATOM 5775 C CA . SER B 1 81 ? -18.109 25.438 -16.078 1 67.69 81 SER B CA 1
ATOM 5776 C C . SER B 1 81 ? -18.547 25.234 -14.625 1 67.69 81 SER B C 1
ATOM 5778 O O . SER B 1 81 ? -19.656 25.609 -14.25 1 67.69 81 SER B O 1
ATOM 5780 N N . VAL B 1 82 ? -17.719 24.656 -13.922 1 73.38 82 VAL B N 1
ATOM 5781 C CA . VAL B 1 82 ? -18.016 24.422 -12.516 1 73.38 82 VAL B CA 1
ATOM 5782 C C . VAL B 1 82 ? -18.141 25.75 -11.781 1 73.38 82 VAL B C 1
ATOM 5784 O O . VAL B 1 82 ? -19.031 25.938 -10.953 1 73.38 82 VAL B O 1
ATOM 5787 N N . VAL B 1 83 ? -17.344 26.656 -12.141 1 77.5 83 VAL B N 1
ATOM 5788 C CA . VAL B 1 83 ? -17.312 27.969 -11.5 1 77.5 83 VAL B CA 1
ATOM 5789 C C . VAL B 1 83 ? -18.609 28.719 -11.789 1 77.5 83 VAL B C 1
ATOM 5791 O O . VAL B 1 83 ? -19.188 29.344 -10.898 1 77.5 83 VAL B O 1
ATOM 5794 N N . GLN B 1 84 ? -19.109 28.688 -12.953 1 70.5 84 GLN B N 1
ATOM 5795 C CA . GLN B 1 84 ? -20.359 29.359 -13.305 1 70.5 84 GLN B CA 1
ATOM 5796 C C . GLN B 1 84 ? -21.531 28.781 -12.531 1 70.5 84 GLN B C 1
ATOM 5798 O O . GLN B 1 84 ? -22.406 29.516 -12.062 1 70.5 84 GLN B O 1
ATOM 5803 N N . HIS B 1 85 ? -21.406 27.547 -12.414 1 70.25 85 HIS B N 1
ATOM 5804 C CA . HIS B 1 85 ? -22.5 26.891 -11.711 1 70.25 85 HIS B CA 1
ATOM 5805 C C . HIS B 1 85 ? -22.5 27.25 -10.234 1 70.25 85 HIS B C 1
ATOM 5807 O O . HIS B 1 85 ? -23.562 27.5 -9.648 1 70.25 85 HIS B O 1
ATOM 5813 N N . VAL B 1 86 ? -21.406 27.234 -9.664 1 78.19 86 VAL B N 1
ATOM 5814 C CA . VAL B 1 86 ? -21.328 27.5 -8.227 1 78.19 86 VAL B CA 1
ATOM 5815 C C . VAL B 1 86 ? -21.625 28.969 -7.949 1 78.19 86 VAL B C 1
ATOM 5817 O O . VAL B 1 86 ? -22.219 29.312 -6.922 1 78.19 86 VAL B O 1
ATOM 5820 N N . GLN B 1 87 ? -21.328 29.797 -8.805 1 77.62 87 GLN B N 1
ATOM 5821 C CA . GLN B 1 87 ? -21.594 31.219 -8.648 1 77.62 87 GLN B CA 1
ATOM 5822 C C . GLN B 1 87 ? -23.094 31.484 -8.68 1 77.62 87 GLN B C 1
ATOM 5824 O O . GLN B 1 87 ? -23.578 32.406 -7.996 1 77.62 87 GLN B O 1
ATOM 5829 N N . ASP B 1 88 ? -23.719 30.703 -9.484 1 67.88 88 ASP B N 1
ATOM 5830 C CA . ASP B 1 88 ? -25.172 30.812 -9.516 1 67.88 88 ASP B CA 1
ATOM 5831 C C . ASP B 1 88 ? -25.797 30.438 -8.172 1 67.88 88 ASP B C 1
ATOM 5833 O O . ASP B 1 88 ? -26.906 30.859 -7.844 1 67.88 88 ASP B O 1
ATOM 5837 N N . GLN B 1 89 ? -24.969 29.719 -7.52 1 65.81 89 GLN B N 1
ATOM 5838 C CA . GLN B 1 89 ? -25.438 29.297 -6.199 1 65.81 89 GLN B CA 1
ATOM 5839 C C . GLN B 1 89 ? -24.969 30.281 -5.125 1 65.81 89 GLN B C 1
ATOM 5841 O O . GLN B 1 89 ? -25.203 30.062 -3.934 1 65.81 89 GLN B O 1
ATOM 5846 N N . GLY B 1 90 ? -24.359 31.312 -5.539 1 69.62 90 GLY B N 1
ATOM 5847 C CA . GLY B 1 90 ? -23.922 32.344 -4.602 1 69.62 90 GLY B CA 1
ATOM 5848 C C . GLY B 1 90 ? -22.531 32.094 -4.051 1 69.62 90 GLY B C 1
ATOM 5849 O O . GLY B 1 90 ? -22.156 32.688 -3.029 1 69.62 90 GLY B O 1
ATOM 5850 N N . TYR B 1 91 ? -21.859 31.203 -4.668 1 79.06 91 TYR B N 1
ATOM 5851 C CA . TYR B 1 91 ? -20.5 30.875 -4.25 1 79.06 91 TYR B CA 1
ATOM 5852 C C . TYR B 1 91 ? -19.484 31.594 -5.113 1 79.06 91 TYR B C 1
ATOM 5854 O O . TYR B 1 91 ? -19.5 31.5 -6.34 1 79.06 91 TYR B O 1
ATOM 5862 N N . LEU B 1 92 ? -18.703 32.438 -4.484 1 80.44 92 LEU B N 1
ATOM 5863 C CA . LEU B 1 92 ? -17.609 33.094 -5.207 1 80.44 92 LEU B CA 1
ATOM 5864 C C . LEU B 1 92 ? -16.312 32.281 -5.086 1 80.44 92 LEU B C 1
ATOM 5866 O O . LEU B 1 92 ? -15.719 32.219 -4.008 1 80.44 92 LEU B O 1
ATOM 5870 N N . PRO B 1 93 ? -15.844 31.703 -6.121 1 81.69 93 PRO B N 1
ATOM 5871 C CA . PRO B 1 93 ? -14.586 30.953 -6.07 1 81.69 93 PRO B CA 1
ATOM 5872 C C . PRO B 1 93 ? -13.375 31.828 -5.824 1 81.69 93 PRO B C 1
ATOM 5874 O O . PRO B 1 93 ? -13.336 32.969 -6.285 1 81.69 93 PRO B O 1
ATOM 5877 N N . SER B 1 94 ? -12.445 31.25 -5.117 1 80.12 94 SER B N 1
ATOM 5878 C CA . SER B 1 94 ? -11.203 31.969 -4.875 1 80.12 94 SER B CA 1
ATOM 5879 C C . SER B 1 94 ? -10.25 31.844 -6.059 1 80.12 94 SER B C 1
ATOM 5881 O O . SER B 1 94 ? -10.211 30.797 -6.711 1 80.12 94 SER B O 1
ATOM 5883 N N . THR B 1 95 ? -9.609 32.938 -6.379 1 83 95 THR B N 1
ATOM 5884 C CA . THR B 1 95 ? -8.5 32.875 -7.32 1 83 95 THR B CA 1
ATOM 5885 C C . THR B 1 95 ? -7.18 32.656 -6.594 1 83 95 THR B C 1
ATOM 5887 O O . THR B 1 95 ? -7.004 31.609 -5.945 1 83 95 THR B O 1
ATOM 5890 N N . ALA B 1 96 ? -6.309 33.625 -6.691 1 87.88 96 ALA B N 1
ATOM 5891 C CA . ALA B 1 96 ? -5.086 33.562 -5.898 1 87.88 96 ALA B CA 1
ATOM 5892 C C . ALA B 1 96 ? -5.289 34.188 -4.523 1 87.88 96 ALA B C 1
ATOM 5894 O O . ALA B 1 96 ? -6.137 35.062 -4.355 1 87.88 96 ALA B O 1
ATOM 5895 N N . SER B 1 97 ? -4.742 33.594 -3.555 1 89.62 97 SER B N 1
ATOM 5896 C CA . SER B 1 97 ? -4.762 34.156 -2.207 1 89.62 97 SER B CA 1
ATOM 5897 C C . SER B 1 97 ? -3.369 34.594 -1.771 1 89.62 97 SER B C 1
ATOM 5899 O O . SER B 1 97 ? -2.379 33.906 -2.055 1 89.62 97 SER B O 1
ATOM 5901 N N . ALA B 1 98 ? -3.373 35.656 -1.151 1 93.12 98 ALA B N 1
ATOM 5902 C CA . ALA B 1 98 ? -2.088 36.25 -0.758 1 93.12 98 ALA B CA 1
ATOM 5903 C C . ALA B 1 98 ? -1.598 35.656 0.556 1 93.12 98 ALA B C 1
ATOM 5905 O O . ALA B 1 98 ? -2.387 35.438 1.479 1 93.12 98 ALA B O 1
ATOM 5906 N N . SER B 1 99 ? -0.286 35.406 0.543 1 92.44 99 SER B N 1
ATOM 5907 C CA . SER B 1 99 ? 0.359 35.031 1.796 1 92.44 99 SER B CA 1
ATOM 5908 C C . SER B 1 99 ? 0.435 36.219 2.758 1 92.44 99 SER B C 1
ATOM 5910 O O . SER B 1 99 ? 0.614 37.344 2.334 1 92.44 99 SER B O 1
ATOM 5912 N N . GLY B 1 100 ? 0.201 35.906 4.051 1 90.75 100 GLY B N 1
ATOM 5913 C CA . GLY B 1 100 ? 0.197 37 5.027 1 90.75 100 GLY B CA 1
ATOM 5914 C C . GLY B 1 100 ? 0.945 36.656 6.301 1 90.75 100 GLY B C 1
ATOM 5915 O O . GLY B 1 100 ? 1.232 35.469 6.562 1 90.75 100 GLY B O 1
ATOM 5916 N N . THR B 1 101 ? 1.36 37.656 6.988 1 91.06 101 THR B N 1
ATOM 5917 C CA . THR B 1 101 ? 1.999 37.531 8.289 1 91.06 101 THR B CA 1
ATOM 5918 C C . THR B 1 101 ? 1.803 38.781 9.117 1 91.06 101 THR B C 1
ATOM 5920 O O . THR B 1 101 ? 1.25 39.781 8.633 1 91.06 101 THR B O 1
ATOM 5923 N N . THR B 1 102 ? 2.008 38.688 10.406 1 90.62 102 THR B N 1
ATOM 5924 C CA . THR B 1 102 ? 1.948 39.844 11.297 1 90.62 102 THR B CA 1
ATOM 5925 C C . THR B 1 102 ? 3.336 40.188 11.828 1 90.62 102 THR B C 1
ATOM 5927 O O . THR B 1 102 ? 4.055 39.281 12.305 1 90.62 102 THR B O 1
ATOM 5930 N N . VAL B 1 103 ? 3.723 41.406 11.695 1 93.94 103 VAL B N 1
ATOM 5931 C CA . VAL B 1 103 ? 5 41.875 12.219 1 93.94 103 VAL B CA 1
ATOM 5932 C C . VAL B 1 103 ? 4.77 43.031 13.188 1 93.94 103 VAL B C 1
ATOM 5934 O O . VAL B 1 103 ? 3.762 43.719 13.094 1 93.94 103 VAL B O 1
ATOM 5937 N N . ARG B 1 104 ? 5.668 43.156 14.188 1 93.62 104 ARG B N 1
ATOM 5938 C CA . ARG B 1 104 ? 5.613 44.281 15.102 1 93.62 104 ARG B CA 1
ATOM 5939 C C . ARG B 1 104 ? 6.555 45.406 14.648 1 93.62 104 ARG B C 1
ATOM 5941 O O . ARG B 1 104 ? 7.766 45.188 14.531 1 93.62 104 ARG B O 1
ATOM 5948 N N . PHE B 1 105 ? 5.934 46.5 14.367 1 93.81 105 PHE B N 1
ATOM 5949 C CA . PHE B 1 105 ? 6.621 47.719 13.922 1 93.81 105 PHE B CA 1
ATOM 5950 C C . PHE B 1 105 ? 6.984 48.594 15.109 1 93.81 105 PHE B C 1
ATOM 5952 O O . PHE B 1 105 ? 6.137 48.906 15.953 1 93.81 105 PHE B O 1
ATOM 5959 N N . THR B 1 106 ? 8.305 48.906 15.211 1 93.5 106 THR B N 1
ATOM 5960 C CA . THR B 1 106 ? 8.773 49.875 16.188 1 93.5 106 THR B CA 1
ATOM 5961 C C . THR B 1 106 ? 9.539 51.031 15.516 1 93.5 106 THR B C 1
ATOM 5963 O O . THR B 1 106 ? 10.523 50.781 14.812 1 93.5 106 THR B O 1
ATOM 5966 N N . GLY B 1 107 ? 9.008 52.25 15.609 1 92.12 107 GLY B N 1
ATOM 5967 C CA . GLY B 1 107 ? 9.664 53.406 15.023 1 92.12 107 GLY B CA 1
ATOM 5968 C C . GLY B 1 107 ? 9.469 54.656 15.836 1 92.12 107 GLY B C 1
ATOM 5969 O O . GLY B 1 107 ? 8.82 54.656 16.891 1 92.12 107 GLY B O 1
ATOM 5970 N N . TYR B 1 108 ? 10.188 55.688 15.406 1 91.94 108 TYR B N 1
ATOM 5971 C CA . TYR B 1 108 ? 10.031 56.969 16.078 1 91.94 108 TYR B CA 1
ATOM 5972 C C . TYR B 1 108 ? 9.961 58.125 15.055 1 91.94 108 TYR B C 1
ATOM 5974 O O . TYR B 1 108 ? 10.352 57.938 13.891 1 91.94 108 TYR B O 1
ATOM 5982 N N . TYR B 1 109 ? 9.352 59.188 15.469 1 91.06 109 TYR B N 1
ATOM 5983 C CA . TYR B 1 109 ? 9.242 60.406 14.656 1 91.06 109 TYR B CA 1
ATOM 5984 C C . TYR B 1 109 ? 10.523 61.219 14.703 1 91.06 109 TYR B C 1
ATOM 5986 O O . TYR B 1 109 ? 11.133 61.375 15.766 1 91.06 109 TYR B O 1
ATOM 5994 N N . SER B 1 110 ? 11.07 61.625 13.531 1 87.94 110 SER B N 1
ATOM 5995 C CA . SER B 1 110 ? 12.273 62.438 13.469 1 87.94 110 SER B CA 1
ATOM 5996 C C . SER B 1 110 ? 11.938 63.875 13 1 87.94 110 SER B C 1
ATOM 5998 O O . SER B 1 110 ? 11.438 64.062 11.891 1 87.94 110 SER B O 1
ATOM 6000 N N . PRO B 1 111 ? 12.234 64.938 13.828 1 84.12 111 PRO B N 1
ATOM 6001 C CA . PRO B 1 111 ? 12.945 64.875 15.109 1 84.12 111 PRO B CA 1
ATOM 6002 C C . PRO B 1 111 ? 12.047 64.438 16.266 1 84.12 111 PRO B C 1
ATOM 6004 O O . PRO B 1 111 ? 10.852 64.75 16.266 1 84.12 111 PRO B O 1
ATOM 6007 N N . MET B 1 112 ? 12.539 63.781 17.188 1 86 112 MET B N 1
ATOM 6008 C CA . MET B 1 112 ? 11.797 63.125 18.266 1 86 112 MET B CA 1
ATOM 6009 C C . MET B 1 112 ? 11.008 64.188 19.078 1 86 112 MET B C 1
ATOM 6011 O O . MET B 1 112 ? 9.938 63.844 19.594 1 86 112 MET B O 1
ATOM 6015 N N . GLU B 1 113 ? 11.469 65.438 19.109 1 82.19 113 GLU B N 1
ATOM 6016 C CA . GLU B 1 113 ? 10.836 66.5 19.875 1 82.19 113 GLU B CA 1
ATOM 6017 C C . GLU B 1 113 ? 9.477 66.875 19.281 1 82.19 113 GLU B C 1
ATOM 6019 O O . GLU B 1 113 ? 8.586 67.312 20 1 82.19 113 GLU B O 1
ATOM 6024 N N . SER B 1 114 ? 9.352 66.688 18.016 1 85.56 114 SER B N 1
ATOM 6025 C CA . SER B 1 114 ? 8.125 67 17.328 1 85.56 114 SER B CA 1
ATOM 6026 C C . SER B 1 114 ? 7.234 65.812 17.094 1 85.56 114 SER B C 1
ATOM 6028 O O . SER B 1 114 ? 6.398 65.812 16.188 1 85.56 114 SER B O 1
ATOM 6030 N N . SER B 1 115 ? 7.371 64.875 17.938 1 87.75 115 SER B N 1
ATOM 6031 C CA . SER B 1 115 ? 6.617 63.625 17.734 1 87.75 115 SER B CA 1
ATOM 6032 C C . SER B 1 115 ? 5.125 63.875 17.969 1 87.75 115 SER B C 1
ATOM 6034 O O . SER B 1 115 ? 4.711 64.25 19.047 1 87.75 115 SER B O 1
ATOM 6036 N N . PRO B 1 116 ? 4.371 63.594 16.922 1 90.19 116 PRO B N 1
ATOM 6037 C CA . PRO B 1 116 ? 2.92 63.688 17.109 1 90.19 116 PRO B CA 1
ATOM 6038 C C . PRO B 1 116 ? 2.359 62.594 18.016 1 90.19 116 PRO B C 1
ATOM 6040 O O . PRO B 1 116 ? 3.027 61.594 18.25 1 90.19 116 PRO B O 1
ATOM 6043 N N . ILE B 1 117 ? 1.236 62.844 18.516 1 89.44 117 ILE B N 1
ATOM 6044 C CA . ILE B 1 117 ? 0.584 61.875 19.422 1 89.44 117 ILE B CA 1
ATOM 6045 C C . ILE B 1 117 ? 0.236 60.625 18.656 1 89.44 117 ILE B C 1
ATOM 6047 O O . ILE B 1 117 ? 0.285 59.5 19.219 1 89.44 117 ILE B O 1
ATOM 6051 N N . SER B 1 118 ? -0.111 60.844 17.406 1 91.19 118 SER B N 1
ATOM 6052 C CA . SER B 1 118 ? -0.458 59.688 16.594 1 91.19 118 SER B CA 1
ATOM 6053 C C . SER B 1 118 ? 0.082 59.812 15.18 1 91.19 118 SER B C 1
ATOM 6055 O O . SER B 1 118 ? 0.232 60.938 14.672 1 91.19 118 SER B O 1
ATOM 6057 N N . ILE B 1 119 ? 0.523 58.688 14.727 1 90.25 119 ILE B N 1
ATOM 6058 C CA . ILE B 1 119 ? 0.942 58.625 13.336 1 90.25 119 ILE B CA 1
ATOM 6059 C C . ILE B 1 119 ? 0.106 57.594 12.578 1 90.25 119 ILE B C 1
ATOM 6061 O O . ILE B 1 119 ? -0.545 56.75 13.188 1 90.25 119 ILE B O 1
ATOM 6065 N N . THR B 1 120 ? 0.034 57.75 11.297 1 91.44 120 THR B N 1
ATOM 6066 C CA . THR B 1 120 ? -0.66 56.812 10.438 1 91.44 120 THR B CA 1
ATOM 6067 C C . THR B 1 120 ? 0.322 56.094 9.5 1 91.44 120 THR B C 1
ATOM 6069 O O . THR B 1 120 ? 1.083 56.75 8.789 1 91.44 120 THR B O 1
ATOM 6072 N N . ILE B 1 121 ? 0.358 54.844 9.633 1 91.94 121 ILE B N 1
ATOM 6073 C CA . ILE B 1 121 ? 1.041 54.062 8.609 1 91.94 121 ILE B CA 1
ATOM 6074 C C . ILE B 1 121 ? 0.106 53.844 7.426 1 91.94 121 ILE B C 1
ATOM 6076 O O . ILE B 1 121 ? -0.877 53.094 7.539 1 91.94 121 ILE B O 1
ATOM 6080 N N . PRO B 1 122 ? 0.452 54.438 6.371 1 92.12 122 PRO B N 1
ATOM 6081 C CA . PRO B 1 122 ? -0.496 54.406 5.254 1 92.12 122 PRO B CA 1
ATOM 6082 C C . PRO B 1 122 ? -0.602 53.031 4.617 1 92.12 122 PRO B C 1
ATOM 6084 O O . PRO B 1 122 ? 0.348 52.25 4.676 1 92.12 122 PRO B O 1
ATOM 6087 N N . ARG B 1 123 ? -1.717 52.875 4.043 1 92.38 123 ARG B N 1
ATOM 6088 C CA . ARG B 1 123 ? -1.869 51.656 3.23 1 92.38 123 ARG B CA 1
ATOM 6089 C C . ARG B 1 123 ? -0.879 51.656 2.07 1 92.38 123 ARG B C 1
ATOM 6091 O O . ARG B 1 123 ? -0.573 52.719 1.502 1 92.38 123 ARG B O 1
ATOM 6098 N N . GLY B 1 124 ? -0.388 50.438 1.799 1 92.94 124 GLY B N 1
ATOM 6099 C CA . GLY B 1 124 ? 0.548 50.281 0.695 1 92.94 124 GLY B CA 1
ATOM 6100 C C . GLY B 1 124 ? 1.999 50.344 1.13 1 92.94 124 GLY B C 1
ATOM 6101 O O . GLY B 1 124 ? 2.906 50.312 0.295 1 92.94 124 GLY B O 1
ATOM 6102 N N . THR B 1 125 ? 2.133 50.531 2.428 1 93.88 125 THR B N 1
ATOM 6103 C CA . THR B 1 125 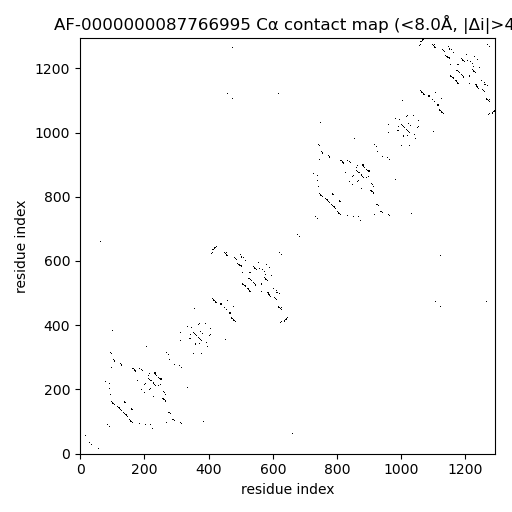? 3.512 50.531 2.904 1 93.88 125 THR B CA 1
ATOM 6104 C C . THR B 1 125 ? 4.191 49.219 2.541 1 93.88 125 THR B C 1
ATOM 6106 O O . THR B 1 125 ? 3.633 48.125 2.773 1 93.88 125 THR B O 1
ATOM 6109 N N . LYS B 1 126 ? 5.398 49.312 2.043 1 95.06 126 LYS B N 1
ATOM 6110 C CA . LYS B 1 126 ? 6.039 48.156 1.433 1 95.06 126 LYS B CA 1
ATOM 6111 C C . LYS B 1 126 ? 7.074 47.531 2.373 1 95.06 126 LYS B C 1
ATOM 6113 O O . LYS B 1 126 ? 7.801 48.25 3.059 1 95.06 126 LYS B O 1
ATOM 6118 N N . PHE B 1 127 ? 7.016 46.281 2.432 1 96.19 127 PHE B N 1
ATOM 6119 C CA . PHE B 1 127 ? 7.992 45.438 3.121 1 96.19 127 PHE B CA 1
ATOM 6120 C C . PHE B 1 127 ? 8.508 44.344 2.199 1 96.19 127 PHE B C 1
ATOM 6122 O O . PHE B 1 127 ? 7.918 44.094 1.152 1 96.19 127 PHE B O 1
ATOM 6129 N N . THR B 1 128 ? 9.625 43.812 2.566 1 95.56 128 THR B N 1
ATOM 6130 C CA . THR B 1 128 ? 10.172 42.688 1.793 1 95.56 128 THR B CA 1
ATOM 6131 C C . THR B 1 128 ? 10.508 41.531 2.703 1 95.56 128 THR B C 1
ATOM 6133 O O . THR B 1 128 ? 10.938 41.719 3.842 1 95.56 128 THR B O 1
ATOM 6136 N N . GLY B 1 129 ? 10.047 40.438 2.314 1 94.44 129 GLY B N 1
ATOM 6137 C CA . GLY B 1 129 ? 10.406 39.219 2.967 1 94.44 129 GLY B CA 1
ATOM 6138 C C . GLY B 1 129 ? 11.164 38.25 2.059 1 94.44 129 GLY B C 1
ATOM 6139 O O . GLY B 1 129 ? 11.172 38.438 0.837 1 94.44 129 GLY B O 1
ATOM 6140 N N . SER B 1 130 ? 11.859 37.25 2.701 1 94.25 130 SER B N 1
ATOM 6141 C CA . SER B 1 130 ? 12.656 36.344 1.884 1 94.25 130 SER B CA 1
ATOM 6142 C C . SER B 1 130 ? 12.461 34.906 2.32 1 94.25 130 SER B C 1
ATOM 6144 O O . SER B 1 130 ? 12.086 34.625 3.463 1 94.25 130 SER B O 1
ATOM 6146 N N . ILE B 1 131 ? 12.531 34.031 1.302 1 90.19 131 ILE B N 1
ATOM 6147 C CA . ILE B 1 131 ? 12.617 32.594 1.557 1 90.19 131 ILE B CA 1
ATOM 6148 C C . ILE B 1 131 ? 14.062 32.156 1.427 1 90.19 131 ILE B C 1
ATOM 6150 O O . ILE B 1 131 ? 14.656 32.219 0.346 1 90.19 131 ILE B O 1
ATOM 6154 N N . GLU B 1 132 ? 14.711 31.672 2.439 1 84.19 132 GLU B N 1
ATOM 6155 C CA . GLU B 1 132 ? 16.094 31.188 2.5 1 84.19 132 GLU B CA 1
ATOM 6156 C C . GLU B 1 132 ? 17.062 32.25 1.974 1 84.19 132 GLU B C 1
ATOM 6158 O O . GLU B 1 132 ? 18.078 31.922 1.369 1 84.19 132 GLU B O 1
ATOM 6163 N N . ASP B 1 133 ? 16.625 33.469 1.984 1 84.5 133 ASP B N 1
ATOM 6164 C CA . ASP B 1 133 ? 17.453 34.594 1.553 1 84.5 133 ASP B CA 1
ATOM 6165 C C . ASP B 1 133 ? 17.797 34.5 0.07 1 84.5 133 ASP B C 1
ATOM 6167 O O . ASP B 1 133 ? 18.875 34.906 -0.351 1 84.5 133 ASP B O 1
ATOM 6171 N N . ILE B 1 134 ? 17.031 33.844 -0.67 1 83.94 134 ILE B N 1
ATOM 6172 C CA . ILE B 1 134 ? 17.266 33.656 -2.1 1 83.94 134 ILE B CA 1
ATOM 6173 C C . ILE B 1 134 ? 16.141 34.344 -2.891 1 83.94 134 ILE B C 1
ATOM 6175 O O . ILE B 1 134 ? 16.391 35.156 -3.785 1 83.94 134 ILE B O 1
ATOM 6179 N N . ASP B 1 135 ? 14.922 33.969 -2.551 1 88.88 135 ASP B N 1
ATOM 6180 C CA . ASP B 1 135 ? 13.758 34.531 -3.223 1 88.88 135 ASP B CA 1
ATOM 6181 C C . ASP B 1 135 ? 13.117 35.625 -2.381 1 88.88 135 ASP B C 1
ATOM 6183 O O . ASP B 1 135 ? 12.844 35.438 -1.196 1 88.88 135 ASP B O 1
ATOM 6187 N N . PHE B 1 136 ? 12.922 36.781 -2.992 1 93.62 136 PHE B N 1
ATOM 6188 C CA . PHE B 1 136 ? 12.344 37.906 -2.281 1 93.62 136 PHE B CA 1
ATOM 6189 C C . PHE B 1 136 ? 10.945 38.219 -2.803 1 93.62 136 PHE B C 1
ATOM 6191 O O . PHE B 1 136 ? 10.695 38.125 -4.004 1 93.62 136 PHE B O 1
ATOM 6198 N N . TYR B 1 137 ? 10.094 38.562 -1.87 1 95.75 137 TYR B N 1
ATOM 6199 C CA . TYR B 1 137 ? 8.711 38.906 -2.199 1 95.75 137 TYR B CA 1
ATOM 6200 C C . TYR B 1 137 ? 8.297 40.188 -1.523 1 95.75 137 TYR B C 1
ATOM 6202 O O . TYR B 1 137 ? 8.727 40.5 -0.406 1 95.75 137 TYR B O 1
ATOM 6210 N N . ASP B 1 138 ? 7.434 40.906 -2.16 1 95.44 138 ASP B N 1
ATOM 6211 C CA . ASP B 1 138 ? 6.945 42.188 -1.639 1 95.44 138 ASP B CA 1
ATOM 6212 C C . ASP B 1 138 ? 5.68 42 -0.811 1 95.44 138 ASP B C 1
ATOM 6214 O O . ASP B 1 138 ? 4.789 41.25 -1.195 1 95.44 138 ASP B O 1
ATOM 6218 N N . TYR B 1 139 ? 5.691 42.594 0.279 1 96.94 139 TYR B N 1
ATOM 6219 C CA . TYR B 1 139 ? 4.527 42.625 1.161 1 96.94 139 TYR B CA 1
ATOM 6220 C C . TYR B 1 139 ? 4.062 44.031 1.396 1 96.94 139 TYR B C 1
ATOM 6222 O O . TYR B 1 139 ? 4.867 44.969 1.394 1 96.94 139 TYR B O 1
ATOM 6230 N N . VAL B 1 140 ? 2.762 44.219 1.586 1 96.44 140 VAL B N 1
ATOM 6231 C CA . VAL B 1 140 ? 2.215 45.562 1.771 1 96.44 140 VAL B CA 1
ATOM 6232 C C . VAL B 1 140 ? 1.157 45.531 2.873 1 96.44 140 VAL B C 1
ATOM 6234 O O . VAL B 1 140 ? 0.614 44.469 3.199 1 96.44 140 VAL B O 1
ATOM 6237 N N . THR B 1 141 ? 0.985 46.656 3.492 1 94.62 141 THR B N 1
ATOM 6238 C CA . THR B 1 141 ? -0.152 46.812 4.391 1 94.62 141 THR B CA 1
ATOM 6239 C C . THR B 1 141 ? -1.421 47.125 3.605 1 94.62 141 THR B C 1
ATOM 6241 O O . THR B 1 141 ? -1.407 47.969 2.705 1 94.62 141 THR B O 1
ATOM 6244 N N . TRP B 1 142 ? -2.463 46.5 3.885 1 93 142 TRP B N 1
ATOM 6245 C CA . TRP B 1 142 ? -3.709 46.688 3.148 1 93 142 TRP B CA 1
ATOM 6246 C C . TRP B 1 142 ? -4.508 47.844 3.711 1 93 142 TRP B C 1
ATOM 6248 O O . TRP B 1 142 ? -5.191 48.562 2.967 1 93 142 TRP B O 1
ATOM 6258 N N . ASP B 1 143 ? -4.422 48 5.031 1 91.31 143 ASP B N 1
ATOM 6259 C CA . ASP B 1 143 ? -5.191 49.062 5.684 1 91.31 143 ASP B CA 1
ATOM 6260 C C . ASP B 1 143 ? -4.273 50.094 6.309 1 91.31 143 ASP B C 1
ATOM 6262 O O . ASP B 1 143 ? -3.102 49.844 6.578 1 91.31 143 ASP B O 1
ATOM 6266 N N . ASP B 1 144 ? -4.855 51.25 6.426 1 90.69 144 ASP B N 1
ATOM 6267 C CA . ASP B 1 144 ? -4.172 52.25 7.23 1 90.69 144 ASP B CA 1
ATOM 6268 C C . ASP B 1 144 ? -4.148 51.875 8.703 1 90.69 144 ASP B C 1
ATOM 6270 O O . ASP B 1 144 ? -5.129 51.312 9.219 1 90.69 144 ASP B O 1
ATOM 6274 N N . VAL B 1 145 ? -3.029 52.062 9.266 1 91.62 145 VAL B N 1
ATOM 6275 C CA . VAL B 1 145 ? -2.928 51.719 10.68 1 91.62 145 VAL B CA 1
ATOM 6276 C C . VAL B 1 145 ? -2.527 52.938 11.484 1 91.62 145 VAL B C 1
ATOM 6278 O O . VAL B 1 145 ? -1.5 53.562 11.203 1 91.62 145 VAL B O 1
ATOM 6281 N N . GLN B 1 146 ? -3.385 53.281 12.422 1 90.25 146 GLN B N 1
ATOM 6282 C CA . GLN B 1 146 ? -3.076 54.375 13.32 1 90.25 146 GLN B CA 1
ATOM 6283 C C . GLN B 1 146 ? -2.336 53.906 14.562 1 90.25 146 GLN B C 1
ATOM 6285 O O . GLN B 1 146 ? -2.742 52.906 15.188 1 90.25 146 GLN B O 1
ATOM 6290 N N . VAL B 1 147 ? -1.283 54.562 14.836 1 91.81 147 VAL B N 1
ATOM 6291 C CA . VAL B 1 147 ? -0.465 54.156 15.977 1 91.81 147 VAL B CA 1
ATOM 6292 C C . VAL B 1 147 ? -0.321 55.344 16.938 1 91.81 147 VAL B C 1
ATOM 6294 O O . VAL B 1 147 ? -0.067 56.469 16.516 1 91.81 147 VAL B O 1
ATOM 6297 N N . ILE B 1 148 ? -0.572 55.031 18.156 1 89.25 148 ILE B N 1
ATOM 6298 C CA . ILE B 1 148 ? -0.442 56.062 19.188 1 89.25 148 ILE B CA 1
ATOM 6299 C C . ILE B 1 148 ? 0.97 56.031 19.766 1 89.25 148 ILE B C 1
ATOM 6301 O O . ILE B 1 148 ? 1.553 54.969 19.938 1 89.25 148 ILE B O 1
ATOM 6305 N N . ARG B 1 149 ? 1.411 57.25 20.094 1 88.69 149 ARG B N 1
ATOM 6306 C CA . ARG B 1 149 ? 2.758 57.375 20.641 1 88.69 149 ARG B CA 1
ATOM 6307 C C . ARG B 1 149 ? 2.863 56.688 22 1 88.69 149 ARG B C 1
ATOM 6309 O O . ARG B 1 149 ? 1.993 56.875 22.859 1 88.69 149 ARG B O 1
ATOM 6316 N N . GLY B 1 150 ? 3.887 55.938 22.172 1 86.06 150 GLY B N 1
ATOM 6317 C CA . GLY B 1 150 ? 4.117 55.25 23.438 1 86.06 150 GLY B CA 1
ATOM 6318 C C . GLY B 1 150 ? 4.984 56.031 24.406 1 86.06 150 GLY B C 1
ATOM 6319 O O . GLY B 1 150 ? 5.203 57.219 24.203 1 86.06 150 GLY B O 1
ATOM 6320 N N . ILE B 1 151 ? 5.496 55.5 25.516 1 80.25 151 ILE B N 1
ATOM 6321 C CA . ILE B 1 151 ? 6.184 56.094 26.656 1 80.25 151 ILE B CA 1
ATOM 6322 C C . ILE B 1 151 ? 7.508 56.719 26.188 1 80.25 151 ILE B C 1
ATOM 6324 O O . ILE B 1 151 ? 7.859 57.812 26.562 1 80.25 151 ILE B O 1
ATOM 6328 N N . ASN B 1 152 ? 8.289 56.188 25.312 1 84.56 152 ASN B N 1
ATOM 6329 C CA . ASN B 1 152 ? 9.594 56.625 24.859 1 84.56 152 ASN B CA 1
ATOM 6330 C C . ASN B 1 152 ? 9.523 57.219 23.453 1 84.56 152 ASN B C 1
ATOM 6332 O O . ASN B 1 152 ? 10.461 57.062 22.656 1 84.56 152 ASN B O 1
ATOM 6336 N N . ASN B 1 153 ? 8.367 57.938 23.234 1 87.44 153 ASN B N 1
ATOM 6337 C CA . ASN B 1 153 ? 8.148 58.562 21.938 1 87.44 153 ASN B CA 1
ATOM 6338 C C . ASN B 1 153 ? 8.352 57.562 20.797 1 87.44 153 ASN B C 1
ATOM 6340 O O . ASN B 1 153 ? 8.891 57.906 19.75 1 87.44 153 ASN B O 1
ATOM 6344 N N . ARG B 1 154 ? 8.062 56.281 21.203 1 91.06 154 ARG B N 1
ATOM 6345 C CA . ARG B 1 154 ? 8.125 55.281 20.172 1 91.06 154 ARG B CA 1
ATOM 6346 C C . ARG B 1 154 ? 6.73 54.812 19.766 1 91.06 154 ARG B C 1
ATOM 6348 O O . ARG B 1 154 ? 5.801 54.812 20.562 1 91.06 154 ARG B O 1
ATOM 6355 N N . TYR B 1 155 ? 6.594 54.594 18.547 1 91.94 155 TYR B N 1
ATOM 6356 C CA . TYR B 1 155 ? 5.363 54.062 18 1 91.94 155 TYR B CA 1
ATOM 6357 C C . TYR B 1 155 ? 5.488 52.531 17.797 1 91.94 155 TYR B C 1
ATOM 6359 O O . TYR B 1 155 ? 6.316 52.094 17.016 1 91.94 155 TYR B O 1
ATOM 6367 N N . ILE B 1 156 ? 4.766 51.75 18.578 1 91.75 156 ILE B N 1
ATOM 6368 C CA . ILE B 1 156 ? 4.805 50.281 18.5 1 91.75 156 ILE B CA 1
ATOM 6369 C C . ILE B 1 156 ? 3.43 49.781 18.094 1 91.75 156 ILE B C 1
ATOM 6371 O O . ILE B 1 156 ? 2.418 50.094 18.719 1 91.75 156 ILE B O 1
ATOM 6375 N N . THR B 1 157 ? 3.396 49.062 16.953 1 90.94 157 THR B N 1
ATOM 6376 C CA . THR B 1 157 ? 2.129 48.5 16.5 1 90.94 157 THR B CA 1
ATOM 6377 C C . THR B 1 157 ? 2.357 47.219 15.734 1 90.94 157 THR B C 1
ATOM 6379 O O . THR B 1 157 ? 3.447 46.969 15.203 1 90.94 157 THR B O 1
ATOM 6382 N N . ASP B 1 158 ? 1.374 46.312 15.797 1 90.94 158 ASP B N 1
ATOM 6383 C CA . ASP B 1 158 ? 1.39 45.125 14.977 1 90.94 158 ASP B CA 1
ATOM 6384 C C . ASP B 1 158 ? 0.755 45.375 13.609 1 90.94 158 ASP B C 1
ATOM 6386 O O . ASP B 1 158 ? -0.336 45.938 13.523 1 90.94 158 ASP B O 1
ATOM 6390 N N . LEU B 1 159 ? 1.483 45.062 12.594 1 91.56 159 LEU B N 1
ATOM 6391 C CA . LEU B 1 159 ? 1.01 45.281 11.227 1 91.56 159 LEU B CA 1
ATOM 6392 C C . LEU B 1 159 ? 0.714 43.938 10.547 1 91.56 159 LEU B C 1
ATOM 6394 O O . LEU B 1 159 ? 1.515 43 10.617 1 91.56 159 LEU B O 1
ATOM 6398 N N . ALA B 1 160 ? -0.426 43.875 9.922 1 91.5 160 ALA B N 1
ATOM 6399 C CA . ALA B 1 160 ? -0.752 42.719 9.07 1 91.5 160 ALA B CA 1
ATOM 6400 C C . ALA B 1 160 ? -0.253 42.969 7.645 1 91.5 160 ALA B C 1
ATOM 6402 O O . ALA B 1 160 ? -0.68 43.906 6.969 1 91.5 160 ALA B O 1
ATOM 6403 N N . LEU B 1 161 ? 0.653 42.125 7.266 1 94.31 161 LEU B N 1
ATOM 6404 C CA . LEU B 1 161 ? 1.23 42.25 5.934 1 94.31 161 LEU B CA 1
ATOM 6405 C C . LEU B 1 161 ? 0.631 41.219 4.984 1 94.31 161 LEU B C 1
ATOM 6407 O O . LEU B 1 161 ? 0.357 40.062 5.387 1 94.31 161 LEU B O 1
ATOM 6411 N N . LYS B 1 162 ? 0.369 41.625 3.803 1 95.25 162 LYS B N 1
ATOM 6412 C CA . LYS B 1 162 ? -0.099 40.719 2.74 1 95.25 162 LYS B CA 1
ATOM 6413 C C . LYS B 1 162 ? 0.834 40.781 1.533 1 95.25 162 LYS B C 1
ATOM 6415 O O . LYS B 1 162 ? 1.321 41.844 1.162 1 95.25 162 LYS B O 1
ATOM 6420 N N . GLN B 1 163 ? 1.074 39.656 1.026 1 96.31 163 GLN B N 1
ATOM 6421 C CA . GLN B 1 163 ? 2.012 39.562 -0.089 1 96.31 163 GLN B CA 1
ATOM 6422 C C . GLN B 1 163 ? 1.38 40.094 -1.379 1 96.31 163 GLN B C 1
ATOM 6424 O O . GLN B 1 163 ? 0.276 39.656 -1.742 1 96.31 163 GLN B O 1
ATOM 6429 N N . GLY B 1 164 ? 2.09 40.969 -2.006 1 96 164 GLY B N 1
ATOM 6430 C CA . GLY B 1 164 ? 1.64 41.438 -3.307 1 96 164 GLY B CA 1
ATOM 6431 C C . GLY B 1 164 ? 1.782 42.938 -3.48 1 96 164 GLY B C 1
ATOM 6432 O O . GLY B 1 164 ? 2.572 43.562 -2.783 1 96 164 GLY B O 1
ATOM 6433 N N . ARG B 1 165 ? 1.113 43.406 -4.57 1 94.75 165 ARG B N 1
ATOM 6434 C CA . ARG B 1 165 ? 1.1 44.812 -4.906 1 94.75 165 ARG B CA 1
ATOM 6435 C C . ARG B 1 165 ? -0.328 45.344 -5.066 1 94.75 165 ARG B C 1
ATOM 6437 O O . ARG B 1 165 ? -1.194 44.625 -5.578 1 94.75 165 ARG B O 1
ATOM 6444 N N . ILE B 1 166 ? -0.457 46.562 -4.59 1 95.44 166 ILE B N 1
ATOM 6445 C CA . ILE B 1 166 ? -1.77 47.156 -4.742 1 95.44 166 ILE B CA 1
ATOM 6446 C C . ILE B 1 166 ? -1.858 47.875 -6.102 1 95.44 166 ILE B C 1
ATOM 6448 O O . ILE B 1 166 ? -1.016 48.688 -6.434 1 95.44 166 ILE B O 1
ATOM 6452 N N . ILE B 1 167 ? -2.824 47.5 -6.898 1 94.75 167 ILE B N 1
ATOM 6453 C CA . ILE B 1 167 ? -3.068 48.094 -8.195 1 94.75 167 ILE B CA 1
ATOM 6454 C C . ILE B 1 167 ? -4.328 48.969 -8.133 1 94.75 167 ILE B C 1
ATOM 6456 O O . ILE B 1 167 ? -5.32 48.594 -7.512 1 94.75 167 ILE B O 1
ATOM 6460 N N . ARG B 1 168 ? -4.238 50.094 -8.656 1 94.38 168 ARG B N 1
ATOM 6461 C CA . ARG B 1 168 ? -5.359 51.031 -8.695 1 94.38 168 ARG B CA 1
ATOM 6462 C C . ARG B 1 168 ? -5.801 51.281 -10.133 1 94.38 168 ARG B C 1
ATOM 6464 O O . ARG B 1 168 ? -4.984 51.656 -10.977 1 94.38 168 ARG B O 1
ATOM 6471 N N . GLN B 1 169 ? -7.051 51.062 -10.414 1 93.12 169 GLN B N 1
ATOM 6472 C CA . GLN B 1 169 ? -7.648 51.312 -11.727 1 93.12 169 GLN B CA 1
ATOM 6473 C C . GLN B 1 169 ? -8.789 52.312 -11.625 1 93.12 169 GLN B C 1
ATOM 6475 O O . GLN B 1 169 ? -9.641 52.219 -10.742 1 93.12 169 GLN B O 1
ATOM 6480 N N . GLU B 1 170 ? -8.742 53.281 -12.523 1 92.75 170 GLU B N 1
ATOM 6481 C CA . GLU B 1 170 ? -9.797 54.281 -12.57 1 92.75 170 GLU B CA 1
ATOM 6482 C C . GLU B 1 170 ? -10.547 54.25 -13.898 1 92.75 170 GLU B C 1
ATOM 6484 O O . GLU B 1 170 ? -9.938 54.062 -14.953 1 92.75 170 GLU B O 1
ATOM 6489 N N . MET B 1 171 ? -11.852 54.344 -13.766 1 90.94 171 MET B N 1
ATOM 6490 C CA . MET B 1 171 ? -12.68 54.344 -14.969 1 90.94 171 MET B CA 1
ATOM 6491 C C . MET B 1 171 ? -13.938 55.188 -14.75 1 90.94 171 MET B C 1
ATOM 6493 O O . MET B 1 171 ? -14.305 55.469 -13.609 1 90.94 171 MET B O 1
ATOM 6497 N N . ILE B 1 172 ? -14.469 55.562 -15.891 1 90.38 172 ILE B N 1
ATOM 6498 C CA . ILE B 1 172 ? -15.727 56.312 -15.852 1 90.38 172 ILE B CA 1
ATOM 6499 C C . ILE B 1 172 ? -16.891 55.344 -16.125 1 90.38 172 ILE B C 1
ATOM 6501 O O . ILE B 1 172 ? -16.844 54.594 -17.094 1 90.38 172 ILE B O 1
ATOM 6505 N N . TYR B 1 173 ? -17.766 55.438 -15.188 1 89.81 173 TYR B N 1
ATOM 6506 C CA . TYR B 1 173 ? -18.906 54.531 -15.289 1 89.81 173 TYR B CA 1
ATOM 6507 C C . TYR B 1 173 ? -19.781 54.906 -16.484 1 89.81 173 TYR B C 1
ATOM 6509 O O . TYR B 1 173 ? -20.188 56.062 -16.641 1 89.81 173 TYR B O 1
ATOM 6517 N N . GLN B 1 174 ? -19.938 53.969 -17.359 1 82.56 174 GLN B N 1
ATOM 6518 C CA . GLN B 1 174 ? -20.859 54.094 -18.484 1 82.56 174 GLN B CA 1
ATOM 6519 C C . GLN B 1 174 ? -22.078 53.219 -18.328 1 82.56 174 GLN B C 1
ATOM 6521 O O . GLN B 1 174 ? -22.031 52.188 -17.609 1 82.56 174 GLN B O 1
ATOM 6526 N N . LYS B 1 175 ? -23.109 53.75 -18.953 1 74.81 175 LYS B N 1
ATOM 6527 C CA . LYS B 1 175 ? -24.344 52.938 -18.891 1 74.81 175 LYS B CA 1
ATOM 6528 C C . LYS B 1 175 ? -24.109 51.531 -19.422 1 74.81 175 LYS B C 1
ATOM 6530 O O . LYS B 1 175 ? -23.594 51.375 -20.531 1 74.81 175 LYS B O 1
ATOM 6535 N N . ASP B 1 176 ? -24.359 50.5 -18.641 1 67.5 176 ASP B N 1
ATOM 6536 C CA . ASP B 1 176 ? -24.328 49.062 -18.969 1 67.5 176 ASP B CA 1
ATOM 6537 C C . ASP B 1 176 ? -22.906 48.594 -19.219 1 67.5 176 ASP B C 1
ATOM 6539 O O . ASP B 1 176 ? -22.688 47.625 -19.938 1 67.5 176 ASP B O 1
ATOM 6543 N N . SER B 1 177 ? -21.953 49.375 -18.719 1 75.38 177 SER B N 1
ATOM 6544 C CA . SER B 1 177 ? -20.562 48.969 -18.906 1 75.38 177 SER B CA 1
ATOM 6545 C C . SER B 1 177 ? -20.203 47.844 -17.938 1 75.38 177 SER B C 1
ATOM 6547 O O . SER B 1 177 ? -20.656 47.844 -16.797 1 75.38 177 SER B O 1
ATOM 6549 N N . ILE B 1 178 ? -19.547 46.844 -18.531 1 80.56 178 ILE B N 1
ATOM 6550 C CA . ILE B 1 178 ? -19.016 45.781 -17.719 1 80.56 178 ILE B CA 1
ATOM 6551 C C . ILE B 1 178 ? -17.656 46.156 -17.141 1 80.56 178 ILE B C 1
ATOM 6553 O O . ILE B 1 178 ? -16.766 46.594 -17.875 1 80.56 178 ILE B O 1
ATOM 6557 N N . ILE B 1 179 ? -17.594 46.188 -15.828 1 88.5 179 ILE B N 1
ATOM 6558 C CA . ILE B 1 179 ? -16.328 46.5 -15.148 1 88.5 179 ILE B CA 1
ATOM 6559 C C . ILE B 1 179 ? -15.586 45.188 -14.852 1 88.5 179 ILE B C 1
ATOM 6561 O O . ILE B 1 179 ? -15.992 44.438 -13.977 1 88.5 179 ILE B O 1
ATOM 6565 N N . GLU B 1 180 ? -14.539 44.969 -15.586 1 89.31 180 GLU B N 1
ATOM 6566 C CA . GLU B 1 180 ? -13.781 43.75 -15.453 1 89.31 180 GLU B CA 1
ATOM 6567 C C . GLU B 1 180 ? -12.328 44.031 -15.07 1 89.31 180 GLU B C 1
ATOM 6569 O O . GLU B 1 180 ? -11.719 44.969 -15.586 1 89.31 180 GLU B O 1
ATOM 6574 N N . ILE B 1 181 ? -11.875 43.312 -14.086 1 91.31 181 ILE B N 1
ATOM 6575 C CA . ILE B 1 181 ? -10.469 43.344 -13.711 1 91.31 181 ILE B CA 1
ATOM 6576 C C . ILE B 1 181 ? -9.734 42.188 -14.422 1 91.31 181 ILE B C 1
ATOM 6578 O O . ILE B 1 181 ? -9.906 41.031 -14.07 1 91.31 181 ILE B O 1
ATOM 6582 N N . ASN B 1 182 ? -8.852 42.531 -15.359 1 89 182 ASN B N 1
ATOM 6583 C CA . ASN B 1 182 ? -8.156 41.531 -16.172 1 89 182 ASN B CA 1
ATOM 6584 C C . ASN B 1 182 ? -6.863 41.062 -15.5 1 89 182 ASN B C 1
ATOM 6586 O O . ASN B 1 182 ? -5.777 41.219 -16.062 1 89 182 ASN B O 1
ATOM 6590 N N . ASP B 1 183 ? -6.988 40.625 -14.289 1 90.19 183 ASP B N 1
ATOM 6591 C CA . ASP B 1 183 ? -5.859 40.125 -13.531 1 90.19 183 ASP B CA 1
ATOM 6592 C C . ASP B 1 183 ? -6.203 38.781 -12.883 1 90.19 183 ASP B C 1
ATOM 6594 O O . ASP B 1 183 ? -7.043 38.719 -11.984 1 90.19 183 ASP B O 1
ATOM 6598 N N . THR B 1 184 ? -5.523 37.781 -13.344 1 88.88 184 THR B N 1
ATOM 6599 C CA . THR B 1 184 ? -5.809 36.438 -12.828 1 88.88 184 THR B CA 1
ATOM 6600 C C . THR B 1 184 ? -5.117 36.219 -11.484 1 88.88 184 THR B C 1
ATOM 6602 O O . THR B 1 184 ? -5.438 35.281 -10.766 1 88.88 184 THR B O 1
ATOM 6605 N N . SER B 1 185 ? -4.195 37.094 -11.094 1 92.38 185 SER B N 1
ATOM 6606 C CA . SER B 1 185 ? -3.471 36.938 -9.836 1 92.38 185 SER B CA 1
ATOM 6607 C C . SER B 1 185 ? -4.086 37.812 -8.742 1 92.38 185 SER B C 1
ATOM 6609 O O . SER B 1 185 ? -3.434 38.125 -7.738 1 92.38 185 SER B O 1
ATOM 6611 N N . ILE B 1 186 ? -5.328 38.188 -8.891 1 93.12 186 ILE B N 1
ATOM 6612 C CA . ILE B 1 186 ? -6.035 39.031 -7.93 1 93.12 186 ILE B CA 1
ATOM 6613 C C . ILE B 1 186 ? -6.465 38.188 -6.727 1 93.12 186 ILE B C 1
ATOM 6615 O O . ILE B 1 186 ? -6.859 37.031 -6.871 1 93.12 186 ILE B O 1
ATOM 6619 N N . ASP B 1 187 ? -6.27 38.719 -5.559 1 93.31 187 ASP B N 1
ATOM 6620 C CA . ASP B 1 187 ? -6.922 38.188 -4.371 1 93.31 187 ASP B CA 1
ATOM 6621 C C . ASP B 1 187 ? -8.281 38.844 -4.145 1 93.31 187 ASP B C 1
ATOM 6623 O O . ASP B 1 187 ? -8.352 39.969 -3.682 1 93.31 187 ASP B O 1
ATOM 6627 N N . ARG B 1 188 ? -9.297 38.156 -4.371 1 89.88 188 ARG B N 1
ATOM 6628 C CA . ARG B 1 188 ? -10.648 38.719 -4.398 1 89.88 188 ARG B CA 1
ATOM 6629 C C . ARG B 1 188 ? -11.102 39.094 -3 1 89.88 188 ARG B C 1
ATOM 6631 O O . ARG B 1 188 ? -12.109 39.812 -2.844 1 89.88 188 ARG B O 1
ATOM 6638 N N . ASN B 1 189 ? -10.383 38.719 -2.018 1 88.25 189 ASN B N 1
ATOM 6639 C CA . ASN B 1 189 ? -10.711 39.156 -0.66 1 88.25 189 ASN B CA 1
ATOM 6640 C C . ASN B 1 189 ? -10.203 40.562 -0.374 1 88.25 189 ASN B C 1
ATOM 6642 O O . ASN B 1 189 ? -10.633 41.188 0.592 1 88.25 189 ASN B O 1
ATOM 6646 N N . TYR B 1 190 ? -9.336 40.969 -1.2 1 92.38 190 TYR B N 1
ATOM 6647 C CA . TYR B 1 190 ? -8.758 42.312 -1.01 1 92.38 190 TYR B CA 1
ATOM 6648 C C . TYR B 1 190 ? -9.039 43.188 -2.213 1 92.38 190 TYR B C 1
ATOM 6650 O O . TYR B 1 190 ? -8.141 43.5 -3 1 92.38 190 TYR B O 1
ATOM 6658 N N . VAL B 1 191 ? -10.242 43.656 -2.311 1 93.31 191 VAL B N 1
ATOM 6659 C CA . VAL B 1 191 ? -10.719 44.531 -3.357 1 93.31 191 VAL B CA 1
ATOM 6660 C C . VAL B 1 191 ? -11.5 45.688 -2.732 1 93.31 191 VAL B C 1
ATOM 6662 O O . VAL B 1 191 ? -12.328 45.5 -1.841 1 93.31 191 VAL B O 1
ATOM 6665 N N . ARG B 1 192 ? -11.141 46.875 -3.117 1 94.94 192 ARG B N 1
ATOM 6666 C CA . ARG B 1 192 ? -11.883 48.094 -2.711 1 94.94 192 ARG B CA 1
ATOM 6667 C C . ARG B 1 192 ? -12.398 48.844 -3.926 1 94.94 192 ARG B C 1
ATOM 6669 O O . ARG B 1 192 ? -11.711 48.938 -4.945 1 94.94 192 ARG B O 1
ATOM 6676 N N . VAL B 1 193 ? -13.594 49.312 -3.781 1 94.12 193 VAL B N 1
ATOM 6677 C CA . VAL B 1 193 ? -14.211 50.062 -4.859 1 94.12 193 VAL B CA 1
ATOM 6678 C C . VAL B 1 193 ? -14.672 51.438 -4.336 1 94.12 193 VAL B C 1
ATOM 6680 O O . VAL B 1 193 ? -15.305 51.5 -3.281 1 94.12 193 VAL B O 1
ATOM 6683 N N . TYR B 1 194 ? -14.281 52.469 -5.02 1 94.56 194 TYR B N 1
ATOM 6684 C CA . TYR B 1 194 ? -14.719 53.812 -4.723 1 94.56 194 TYR B CA 1
ATOM 6685 C C . TYR B 1 194 ? -15.539 54.406 -5.867 1 94.56 194 TYR B C 1
ATOM 6687 O O . TYR B 1 194 ? -15.164 54.281 -7.035 1 94.56 194 TYR B O 1
ATOM 6695 N N . VAL B 1 195 ? -16.625 54.938 -5.512 1 91.88 195 VAL B N 1
ATOM 6696 C CA . VAL B 1 195 ? -17.453 55.656 -6.488 1 91.88 195 VAL B CA 1
ATOM 6697 C C . VAL B 1 195 ? -17.516 57.125 -6.145 1 91.88 195 VAL B C 1
ATOM 6699 O O . VAL B 1 195 ? -18.031 57.531 -5.09 1 91.88 195 VAL B O 1
ATOM 6702 N N . ASP B 1 196 ? -17.062 57.969 -6.984 1 92.44 196 ASP B N 1
ATOM 6703 C CA . ASP B 1 196 ? -16.984 59.406 -6.773 1 92.44 196 ASP B CA 1
ATOM 6704 C C . ASP B 1 196 ? -16.312 59.719 -5.441 1 92.44 196 ASP B C 1
ATOM 6706 O O . ASP B 1 196 ? -16.797 60.562 -4.684 1 92.44 196 ASP B O 1
ATOM 6710 N N . GLY B 1 197 ? -15.305 58.844 -5.121 1 89.44 197 GLY B N 1
ATOM 6711 C CA . GLY B 1 197 ? -14.492 59.094 -3.941 1 89.44 197 GLY B CA 1
ATOM 6712 C C . GLY B 1 197 ? -15.031 58.406 -2.693 1 89.44 197 GLY B C 1
ATOM 6713 O O . GLY B 1 197 ? -14.352 58.344 -1.674 1 89.44 197 GLY B O 1
ATOM 6714 N N . ALA B 1 198 ? -16.203 57.969 -2.715 1 90.5 198 ALA B N 1
ATOM 6715 C CA . ALA B 1 198 ? -16.797 57.312 -1.562 1 90.5 198 ALA B CA 1
ATOM 6716 C C . ALA B 1 198 ? -16.625 55.781 -1.658 1 90.5 198 ALA B C 1
ATOM 6718 O O . ALA B 1 198 ? -16.812 55.219 -2.725 1 90.5 198 ALA B O 1
ATOM 6719 N N . PRO B 1 199 ? -16.219 55.25 -0.56 1 92.31 199 PRO B N 1
ATOM 6720 C CA . PRO B 1 199 ? -16.031 53.812 -0.577 1 92.31 199 PRO B CA 1
ATOM 6721 C C . PRO B 1 199 ? -17.344 53.031 -0.564 1 92.31 199 PRO B C 1
ATOM 6723 O O . PRO B 1 199 ? -18.281 53.438 0.142 1 92.31 199 PRO B O 1
ATOM 6726 N N . TRP B 1 200 ? -17.469 52 -1.377 1 91.06 200 TRP B N 1
ATOM 6727 C CA . TRP B 1 200 ? -18.609 51.094 -1.394 1 91.06 200 TRP B CA 1
ATOM 6728 C C . TRP B 1 200 ? -18.266 49.781 -0.727 1 91.06 200 TRP B C 1
ATOM 6730 O O . TRP B 1 200 ? -17.109 49.344 -0.754 1 91.06 200 TRP B O 1
ATOM 6740 N N . THR B 1 201 ? -19.172 49.188 -0.151 1 87.94 201 THR B N 1
ATOM 6741 C CA . THR B 1 201 ? -18.953 47.969 0.625 1 87.94 201 THR B CA 1
ATOM 6742 C C . THR B 1 201 ? -19.188 46.719 -0.232 1 87.94 201 THR B C 1
ATOM 6744 O O . THR B 1 201 ? -20.141 46.656 -1.009 1 87.94 201 THR B O 1
ATOM 6747 N N . ASP B 1 202 ? -18.266 45.781 -0.105 1 87 202 ASP B N 1
ATOM 6748 C CA . ASP B 1 202 ? -18.406 44.5 -0.803 1 87 202 ASP B CA 1
ATOM 6749 C C . ASP B 1 202 ? -19.484 43.625 -0.165 1 87 202 ASP B C 1
ATOM 6751 O O . ASP B 1 202 ? -19.375 43.25 0.998 1 87 202 ASP B O 1
ATOM 6755 N N . TRP B 1 203 ? -20.453 43.344 -0.887 1 79.25 203 TRP B N 1
ATOM 6756 C CA . TRP B 1 203 ? -21.578 42.594 -0.351 1 79.25 203 TRP B CA 1
ATOM 6757 C C . TRP B 1 203 ? -21.703 41.25 -1.047 1 79.25 203 TRP B C 1
ATOM 6759 O O . TRP B 1 203 ? -22.781 40.625 -1.027 1 79.25 203 TRP B O 1
ATOM 6769 N N . THR B 1 204 ? -20.656 40.781 -1.61 1 77.81 204 THR B N 1
ATOM 6770 C CA . THR B 1 204 ? -20.656 39.562 -2.408 1 77.81 204 THR B CA 1
ATOM 6771 C C . THR B 1 204 ? -21.031 38.375 -1.551 1 77.81 204 THR B C 1
ATOM 6773 O O . THR B 1 204 ? -21.75 37.469 -2.004 1 77.81 204 THR B O 1
ATOM 6776 N N . THR B 1 205 ? -20.516 38.281 -0.313 1 71.94 205 THR B N 1
ATOM 6777 C CA . THR B 1 2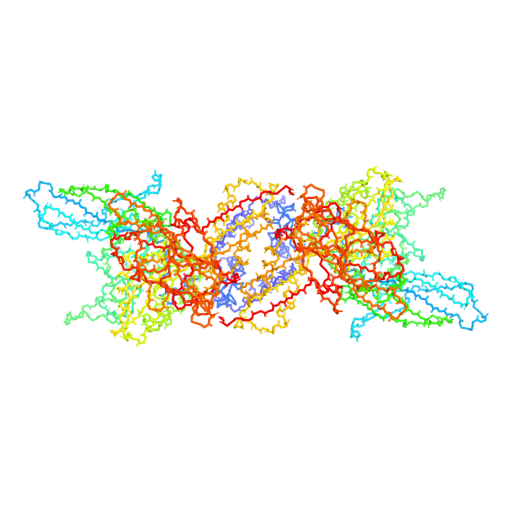05 ? -20.734 37.094 0.512 1 71.94 205 THR B CA 1
ATOM 6778 C C . THR B 1 205 ? -21.766 37.375 1.604 1 71.94 205 THR B C 1
ATOM 6780 O O . THR B 1 205 ? -21.984 36.531 2.49 1 71.94 205 THR B O 1
ATOM 6783 N N . LYS B 1 206 ? -22.328 38.469 1.552 1 71 206 LYS B N 1
ATOM 6784 C CA . LYS B 1 206 ? -23.281 38.844 2.59 1 71 206 LYS B CA 1
ATOM 6785 C C . LYS B 1 206 ? -24.719 38.594 2.133 1 71 206 LYS B C 1
ATOM 6787 O O . LYS B 1 206 ? -25 38.594 0.933 1 71 206 LYS B O 1
ATOM 6792 N N . PRO B 1 207 ? -25.547 38.375 3.135 1 61.84 207 PRO B N 1
ATOM 6793 C CA . PRO B 1 207 ? -26.938 38.156 2.773 1 61.84 207 PRO B CA 1
ATOM 6794 C C . PRO B 1 207 ? -27.594 39.375 2.135 1 61.84 207 PRO B C 1
ATOM 6796 O O . PRO B 1 207 ? -27.391 40.5 2.586 1 61.84 207 PRO B O 1
ATOM 6799 N N . LEU B 1 208 ? -28.391 39.156 1.115 1 60 208 LEU B N 1
ATOM 6800 C CA . LEU B 1 208 ? -29.031 40.219 0.338 1 60 208 LEU B CA 1
ATOM 6801 C C . LEU B 1 208 ? -30.172 40.844 1.117 1 60 208 LEU B C 1
ATOM 6803 O O . LEU B 1 208 ? -30.547 42 0.874 1 60 208 LEU B O 1
ATOM 6807 N N . VAL B 1 209 ? -30.594 40.062 2.029 1 56.41 209 VAL B N 1
ATOM 6808 C CA . VAL B 1 209 ? -31.781 40.531 2.736 1 56.41 209 VAL B CA 1
ATOM 6809 C C . VAL B 1 209 ? -31.469 41.812 3.504 1 56.41 209 VAL B C 1
ATOM 6811 O O . VAL B 1 209 ? -32.344 42.656 3.734 1 56.41 209 VAL B O 1
ATOM 6814 N N . SER B 1 210 ? -30.25 42.156 3.742 1 59.75 210 SER B N 1
ATOM 6815 C CA . SER B 1 210 ? -29.891 43.281 4.594 1 59.75 210 SER B CA 1
ATOM 6816 C C . SER B 1 210 ? -29.578 44.5 3.76 1 59.75 210 SER B C 1
ATOM 6818 O O . SER B 1 210 ? -29.328 45.594 4.309 1 59.75 210 SER B O 1
ATOM 6820 N N . VAL B 1 211 ? -29.641 44.312 2.461 1 64.31 211 VAL B N 1
ATOM 6821 C CA . VAL B 1 211 ? -29.234 45.469 1.627 1 64.31 211 VAL B CA 1
ATOM 6822 C C . VAL B 1 211 ? -30.484 46.219 1.146 1 64.31 211 VAL B C 1
ATOM 6824 O O . VAL B 1 211 ? -31.406 45.594 0.597 1 64.31 211 VAL B O 1
ATOM 6827 N N . GLY B 1 212 ? -30.547 47.438 1.656 1 61.66 212 GLY B N 1
ATOM 6828 C CA . GLY B 1 212 ? -31.609 48.281 1.143 1 61.66 212 GLY B CA 1
ATOM 6829 C C . GLY B 1 212 ? -31.344 48.781 -0.257 1 61.66 212 GLY B C 1
ATOM 6830 O O . GLY B 1 212 ? -30.219 48.688 -0.761 1 61.66 212 GLY B O 1
ATOM 6831 N N . GLY B 1 213 ? -32.281 49.281 -0.944 1 60.94 213 GLY B N 1
ATOM 6832 C CA . GLY B 1 213 ? -32.188 49.812 -2.291 1 60.94 213 GLY B CA 1
ATOM 6833 C C . GLY B 1 213 ? -31.266 51.031 -2.395 1 60.94 213 GLY B C 1
ATOM 6834 O O . GLY B 1 213 ? -30.797 51.344 -3.484 1 60.94 213 GLY B O 1
ATOM 6835 N N . THR B 1 214 ? -30.859 51.594 -1.296 1 68.06 214 THR B N 1
ATOM 6836 C CA . THR B 1 214 ? -30.031 52.781 -1.306 1 68.06 214 THR B CA 1
ATOM 6837 C C . THR B 1 214 ? -28.625 52.438 -0.795 1 68.06 214 THR B C 1
ATOM 6839 O O . THR B 1 214 ? -27.797 53.344 -0.637 1 68.06 214 THR B O 1
ATOM 6842 N N . SER B 1 215 ? -28.438 51.25 -0.616 1 78.94 215 SER B N 1
ATOM 6843 C CA . SER B 1 215 ? -27.141 50.844 -0.065 1 78.94 215 SER B CA 1
ATOM 6844 C C . SER B 1 215 ? -26.047 50.969 -1.114 1 78.94 215 SER B C 1
ATOM 6846 O O . SER B 1 215 ? -26.266 50.656 -2.291 1 78.94 215 SER B O 1
ATOM 6848 N N . THR B 1 216 ? -24.891 51.5 -0.748 1 85 216 THR B N 1
ATOM 6849 C CA . THR B 1 216 ? -23.719 51.594 -1.607 1 85 216 THR B CA 1
ATOM 6850 C C . THR B 1 216 ? -22.891 50.312 -1.526 1 85 216 THR B C 1
ATOM 6852 O O . THR B 1 216 ? -21.922 50.25 -0.76 1 85 216 THR B O 1
ATOM 6855 N N . VAL B 1 217 ? -23.328 49.344 -2.299 1 85.12 217 VAL B N 1
ATOM 6856 C CA . VAL B 1 217 ? -22.672 48.031 -2.244 1 85.12 217 VAL B CA 1
ATOM 6857 C C . VAL B 1 217 ? -22.266 47.625 -3.648 1 85.12 217 VAL B C 1
ATOM 6859 O O . VAL B 1 217 ? -22.797 48.094 -4.641 1 85.12 217 VAL B O 1
ATOM 6862 N N . PHE B 1 218 ? -21.219 46.781 -3.713 1 87.5 218 PHE B N 1
ATOM 6863 C CA . PHE B 1 218 ? -20.828 46.188 -4.977 1 87.5 218 PHE B CA 1
ATOM 6864 C C . PHE B 1 218 ? -20.688 44.656 -4.832 1 87.5 218 PHE B C 1
ATOM 6866 O O . PHE B 1 218 ? -20.703 44.156 -3.719 1 87.5 218 PHE B O 1
ATOM 6873 N N . TYR B 1 219 ? -20.672 43.969 -5.965 1 85.69 219 TYR B N 1
ATOM 6874 C CA . TYR B 1 219 ? -20.562 42.531 -6.016 1 85.69 219 TYR B CA 1
ATOM 6875 C C . TYR B 1 219 ? -19.438 42.094 -6.961 1 85.69 219 TYR B C 1
ATOM 6877 O O . TYR B 1 219 ? -19.062 42.844 -7.863 1 85.69 219 TYR B O 1
ATOM 6885 N N . GLN B 1 220 ? -18.875 40.969 -6.605 1 89.06 220 GLN B N 1
ATOM 6886 C CA . GLN B 1 220 ? -17.828 40.375 -7.434 1 89.06 220 GLN B CA 1
ATOM 6887 C C . GLN B 1 220 ? -18.266 39.062 -8.047 1 89.06 220 GLN B C 1
ATOM 6889 O O . GLN B 1 220 ? -19 38.281 -7.414 1 89.06 220 GLN B O 1
ATOM 6894 N N . ARG B 1 221 ? -17.844 38.781 -9.281 1 85.31 221 ARG B N 1
ATOM 6895 C CA . ARG B 1 221 ? -18.078 37.5 -9.93 1 85.31 221 ARG B CA 1
ATOM 6896 C C . ARG B 1 221 ? -16.922 37.125 -10.867 1 85.31 221 ARG B C 1
ATOM 6898 O O . ARG B 1 221 ? -16.219 38.031 -11.352 1 85.31 221 ARG B O 1
ATOM 6905 N N . GLU B 1 222 ? -16.703 35.844 -11 1 86.81 222 GLU B N 1
ATOM 6906 C CA . GLU B 1 222 ? -15.664 35.406 -11.914 1 86.81 222 GLU B CA 1
ATOM 6907 C C . GLU B 1 222 ? -16.219 35.188 -13.32 1 86.81 222 GLU B C 1
ATOM 6909 O O . GLU B 1 222 ? -17.312 34.625 -13.484 1 86.81 222 GLU B O 1
ATOM 6914 N N . THR B 1 223 ? -15.523 35.688 -14.227 1 80.56 223 THR B N 1
ATOM 6915 C CA . THR B 1 223 ? -15.922 35.531 -15.617 1 80.56 223 THR B CA 1
ATOM 6916 C C . THR B 1 223 ? -15.383 34.188 -16.172 1 80.56 223 THR B C 1
ATOM 6918 O O . THR B 1 223 ? -14.57 33.531 -15.516 1 80.56 223 THR B O 1
ATOM 6921 N N . ILE B 1 224 ? -15.758 33.812 -17.312 1 70.62 224 ILE B N 1
ATOM 6922 C CA . ILE B 1 224 ? -15.406 32.562 -17.953 1 70.62 224 ILE B CA 1
ATOM 6923 C C . ILE B 1 224 ? -13.898 32.5 -18.203 1 70.62 224 ILE B C 1
ATOM 6925 O O . ILE B 1 224 ? -13.289 31.438 -18.141 1 70.62 224 ILE B O 1
ATOM 6929 N N . ASP B 1 225 ? -13.328 33.688 -18.344 1 73.62 225 ASP B N 1
ATOM 6930 C CA . ASP B 1 225 ? -11.898 33.75 -18.625 1 73.62 225 ASP B CA 1
ATOM 6931 C C . ASP B 1 225 ? -11.078 33.781 -17.344 1 73.62 225 ASP B C 1
ATOM 6933 O O . ASP B 1 225 ? -9.852 33.906 -17.391 1 73.62 225 ASP B O 1
ATOM 6937 N N . GLY B 1 226 ? -11.688 33.688 -16.25 1 81.25 226 GLY B N 1
ATOM 6938 C CA . GLY B 1 226 ? -10.961 33.656 -14.984 1 81.25 226 GLY B CA 1
ATOM 6939 C C . GLY B 1 226 ? -10.719 35.062 -14.414 1 81.25 226 GLY B C 1
ATOM 6940 O O . GLY B 1 226 ? -9.945 35.188 -13.461 1 81.25 226 GLY B O 1
ATOM 6941 N N . TYR B 1 227 ? -11.391 36 -15.047 1 85.88 227 TYR B N 1
ATOM 6942 C CA . TYR B 1 227 ? -11.25 37.375 -14.555 1 85.88 227 TYR B CA 1
ATOM 6943 C C . TYR B 1 227 ? -12.344 37.688 -13.539 1 85.88 227 TYR B C 1
ATOM 6945 O O . TYR B 1 227 ? -13.25 36.906 -13.312 1 85.88 227 TYR B O 1
ATOM 6953 N N . THR B 1 228 ? -12.125 38.812 -12.852 1 91.12 228 THR B N 1
ATOM 6954 C CA . THR B 1 228 ? -13.094 39.25 -11.844 1 91.12 228 THR B CA 1
ATOM 6955 C C . THR B 1 228 ? -13.938 40.406 -12.375 1 91.12 228 THR B C 1
ATOM 6957 O O . THR B 1 228 ? -13.398 41.375 -12.883 1 91.12 228 THR B O 1
ATOM 6960 N N . GLU B 1 229 ? -15.219 40.188 -12.312 1 88.81 229 GLU B N 1
ATOM 6961 C CA . GLU B 1 229 ? -16.156 41.25 -12.703 1 88.81 229 GLU B CA 1
ATOM 6962 C C . GLU B 1 229 ? -16.781 41.906 -11.477 1 88.81 229 GLU B C 1
ATOM 6964 O O . GLU B 1 229 ? -17.156 41.219 -10.516 1 88.81 229 GLU B O 1
ATOM 6969 N N . ILE B 1 230 ? -16.781 43.188 -11.516 1 90.5 230 ILE B N 1
ATOM 6970 C CA . ILE B 1 230 ? -17.438 43.969 -10.477 1 90.5 230 ILE B CA 1
ATOM 6971 C C . ILE B 1 230 ? -18.766 44.5 -11 1 90.5 230 ILE B C 1
ATOM 6973 O O . ILE B 1 230 ? -18.828 45.062 -12.102 1 90.5 230 ILE B O 1
ATOM 6977 N N . PHE B 1 231 ? -19.828 44.312 -10.266 1 84.94 231 PHE B N 1
ATOM 6978 C CA . PHE B 1 231 ? -21.109 44.844 -10.688 1 84.94 231 PHE B CA 1
ATOM 6979 C C . PHE B 1 231 ? -21.875 45.406 -9.5 1 84.94 231 PHE B C 1
ATOM 6981 O O . PHE B 1 231 ? -21.5 45.188 -8.344 1 84.94 231 PHE B O 1
ATOM 6988 N N . PHE B 1 232 ? -22.844 46.281 -9.812 1 84.25 232 PHE B N 1
ATOM 6989 C CA . PHE B 1 232 ? -23.562 47.031 -8.812 1 84.25 232 PHE B CA 1
ATOM 6990 C C . PHE B 1 232 ? -25.047 46.688 -8.828 1 84.25 232 PHE B C 1
ATOM 6992 O O . PHE B 1 232 ? -25.484 45.875 -9.656 1 84.25 232 PHE B O 1
ATOM 6999 N N . GLY B 1 233 ? -25.641 47.156 -7.801 1 74.81 233 GLY B N 1
ATOM 7000 C CA . GLY B 1 233 ? -27.094 46.938 -7.742 1 74.81 233 GLY B CA 1
ATOM 7001 C C . GLY B 1 233 ? -27.844 47.688 -8.828 1 74.81 233 GLY B C 1
ATOM 7002 O O . GLY B 1 233 ? -27.234 48.438 -9.602 1 74.81 233 GLY B O 1
ATOM 7003 N N . GLU B 1 234 ? -29.125 47.438 -9.008 1 65.69 234 GLU B N 1
ATOM 7004 C CA . GLU B 1 234 ? -29.953 48.031 -10.055 1 65.69 234 GLU B CA 1
ATOM 7005 C C . GLU B 1 234 ? -30.719 49.25 -9.539 1 65.69 234 GLU B C 1
ATOM 7007 O O . GLU B 1 234 ? -31.438 49.906 -10.289 1 65.69 234 GLU B O 1
ATOM 7012 N N . GLY B 1 235 ? -30.469 49.562 -8.336 1 56.62 235 GLY B N 1
ATOM 7013 C CA . GLY B 1 235 ? -31.219 50.688 -7.77 1 56.62 235 GLY B CA 1
ATOM 7014 C C . GLY B 1 235 ? -30.844 52.031 -8.359 1 56.62 235 GLY B C 1
ATOM 7015 O O . GLY B 1 235 ? -29.656 52.312 -8.555 1 56.62 235 GLY B O 1
ATOM 7016 N N . GLU B 1 236 ? -31.812 52.75 -9.078 1 57.44 236 GLU B N 1
ATOM 7017 C CA . GLU B 1 236 ? -31.562 54.094 -9.625 1 57.44 236 GLU B CA 1
ATOM 7018 C C . GLU B 1 236 ? -31.938 55.188 -8.609 1 57.44 236 GLU B C 1
ATOM 7020 O O . GLU B 1 236 ? -32.938 55.062 -7.922 1 57.44 236 GLU B O 1
ATOM 7025 N N . LYS B 1 237 ? -31.016 56.062 -8.344 1 51.75 237 LYS B N 1
ATOM 7026 C CA . LYS B 1 237 ? -31.297 57.219 -7.488 1 51.75 237 LYS B CA 1
ATOM 7027 C C . LYS B 1 237 ? -32.438 58.062 -8.055 1 51.75 237 LYS B C 1
ATOM 7029 O O . LYS B 1 237 ? -32.312 58.625 -9.141 1 51.75 237 LYS B O 1
ATOM 7034 N N . VAL B 1 238 ? -33.688 57.594 -7.945 1 50.59 238 VAL B N 1
ATOM 7035 C CA . VAL B 1 238 ? -34.75 58.531 -8.328 1 50.59 238 VAL B CA 1
ATOM 7036 C C . VAL B 1 238 ? -35.062 59.469 -7.156 1 50.59 238 VAL B C 1
ATOM 7038 O O . VAL B 1 238 ? -35.312 58.969 -6.043 1 50.59 238 VAL B O 1
ATOM 7041 N N . ILE B 1 239 ? -34.656 60.688 -7.141 1 39.44 239 ILE B N 1
ATOM 7042 C CA . ILE B 1 239 ? -35.125 61.688 -6.211 1 39.44 239 ILE B CA 1
ATOM 7043 C C . ILE B 1 239 ? -36.625 61.938 -6.422 1 39.44 239 ILE B C 1
ATOM 7045 O O . ILE B 1 239 ? -37.031 62.375 -7.488 1 39.44 239 ILE B O 1
ATOM 7049 N N . LYS B 1 240 ? -37.25 61.156 -5.707 1 49.53 240 LYS B N 1
ATOM 7050 C CA . LYS B 1 240 ? -38.656 61.562 -5.77 1 49.53 240 LYS B CA 1
ATOM 7051 C C . LYS B 1 240 ? -38.812 63 -5.25 1 49.53 240 LYS B C 1
ATOM 7053 O O . LYS B 1 240 ? -37.969 63.5 -4.516 1 49.53 240 LYS B O 1
ATOM 7058 N N . ALA B 1 241 ? -39.844 63.844 -5.707 1 42.44 241 ALA B N 1
ATOM 7059 C CA . ALA B 1 241 ? -40.156 65.25 -5.309 1 42.44 241 ALA B CA 1
ATOM 7060 C C . ALA B 1 241 ? -39.906 65.438 -3.816 1 42.44 241 ALA B C 1
ATOM 7062 O O . ALA B 1 241 ? -39.5 66.5 -3.391 1 42.44 241 ALA B O 1
ATOM 7063 N N . ASN B 1 242 ? -40.469 64.5 -3.029 1 39.97 242 ASN B N 1
ATOM 7064 C CA . ASN B 1 242 ? -40.438 64.812 -1.603 1 39.97 242 ASN B CA 1
ATOM 7065 C C . ASN B 1 242 ? -39.094 64.5 -0.968 1 39.97 242 ASN B C 1
ATOM 7067 O O . ASN B 1 242 ? -38.969 64.5 0.257 1 39.97 242 ASN B O 1
ATOM 7071 N N . GLY B 1 243 ? -37.969 64.375 -1.58 1 42.84 243 GLY B N 1
ATOM 7072 C CA . GLY B 1 243 ? -36.594 64.312 -1.091 1 42.84 243 GLY B CA 1
ATOM 7073 C C . GLY B 1 243 ? -36.125 62.906 -0.812 1 42.84 243 GLY B C 1
ATOM 7074 O O . GLY B 1 243 ? -35 62.688 -0.398 1 42.84 243 GLY B O 1
ATOM 7075 N N . GLN B 1 244 ? -37.031 62.094 -0.409 1 40.88 244 GLN B N 1
ATOM 7076 C CA . GLN B 1 244 ? -36.625 60.781 0.09 1 40.88 244 GLN B CA 1
ATOM 7077 C C . GLN B 1 244 ? -36.156 59.875 -1.05 1 40.88 244 GLN B C 1
ATOM 7079 O O . GLN B 1 244 ? -36.781 59.875 -2.121 1 40.88 244 GLN B O 1
ATOM 7084 N N . LEU B 1 245 ? -34.938 59.438 -1.151 1 44.78 245 LEU B N 1
ATOM 7085 C CA . LEU B 1 245 ? -34.344 58.469 -2.076 1 44.78 245 LEU B CA 1
ATOM 7086 C C . LEU B 1 245 ? -35.094 57.125 -2.023 1 44.78 245 LEU B C 1
ATOM 7088 O O . LEU B 1 245 ? -35.188 56.531 -0.957 1 44.78 245 LEU B O 1
ATOM 7092 N N . SER B 1 246 ? -36.312 56.906 -2.584 1 42.62 246 SER B N 1
ATOM 7093 C CA . SER B 1 246 ? -36.969 55.625 -2.584 1 42.62 246 SER B CA 1
ATOM 7094 C C . SER B 1 246 ? -36.438 54.719 -3.701 1 42.62 246 SER B C 1
ATOM 7096 O O . SER B 1 246 ? -36.25 55.188 -4.824 1 42.62 246 SER B O 1
ATOM 7098 N N . SER B 1 247 ? -35.438 53.844 -3.572 1 46.91 247 SER B N 1
ATOM 7099 C CA . SER B 1 247 ? -35.062 52.906 -4.609 1 46.91 247 SER B CA 1
ATOM 7100 C C . SER B 1 247 ? -35.812 51.594 -4.477 1 46.91 247 SER B C 1
ATOM 7102 O O . SER B 1 247 ? -35.969 51.062 -3.371 1 46.91 247 SER B O 1
ATOM 7104 N N . SER B 1 248 ? -36.781 51.312 -5.23 1 45.09 248 SER B N 1
ATOM 7105 C CA . SER B 1 248 ? -37.562 50.062 -5.328 1 45.09 248 SER B CA 1
ATOM 7106 C C . SER B 1 248 ? -36.688 48.906 -5.734 1 45.09 248 SER B C 1
ATOM 7108 O O . SER B 1 248 ? -37.156 47.781 -5.867 1 45.09 248 SER B O 1
ATOM 7110 N N . PHE B 1 249 ? -35.531 49.125 -6.047 1 49.38 249 PHE B N 1
ATOM 7111 C CA . PHE B 1 249 ? -34.875 47.969 -6.609 1 49.38 249 PHE B CA 1
ATOM 7112 C C . PHE B 1 249 ? -33.969 47.281 -5.562 1 49.38 249 PHE B C 1
ATOM 7114 O O . PHE B 1 249 ? -33.531 47.938 -4.613 1 49.38 249 PHE B O 1
ATOM 7121 N N . VAL B 1 250 ? -34 45.969 -5.684 1 55.59 250 VAL B N 1
ATOM 7122 C CA . VAL B 1 250 ? -33.281 45.031 -4.793 1 55.59 250 VAL B CA 1
ATOM 7123 C C . VAL B 1 250 ? -31.812 44.969 -5.184 1 55.59 250 VAL B C 1
ATOM 7125 O O . VAL B 1 250 ? -31.469 45.062 -6.363 1 55.59 250 VAL B O 1
ATOM 7128 N N . GLY B 1 251 ? -30.875 45.219 -4.207 1 66.06 251 GLY B N 1
ATOM 7129 C CA . GLY B 1 251 ? -29.469 44.844 -4.395 1 66.06 251 GLY B CA 1
ATOM 7130 C C . GLY B 1 251 ? -28.531 46.031 -4.324 1 66.06 251 GLY B C 1
ATOM 7131 O O . GLY B 1 251 ? -27.359 45.906 -4.672 1 66.06 251 GLY B O 1
ATOM 7132 N N . GLY B 1 252 ? -28.938 47.188 -3.988 1 71.31 252 GLY B N 1
ATOM 7133 C CA . GLY B 1 252 ? -28.047 48.312 -3.824 1 71.31 252 GLY B CA 1
ATOM 7134 C C . GLY B 1 252 ? -28.172 49.344 -4.945 1 71.31 252 GLY B C 1
ATOM 7135 O O . GLY B 1 252 ? -28.938 49.125 -5.891 1 71.31 252 GLY B O 1
ATOM 7136 N N . LEU B 1 253 ? -27.484 50.438 -4.867 1 76.12 253 LEU B N 1
ATOM 7137 C CA . LEU B 1 253 ? -27.531 51.562 -5.793 1 76.12 253 LEU B CA 1
ATOM 7138 C C . LEU B 1 253 ? -26.672 51.281 -7.023 1 76.12 253 LEU B C 1
ATOM 7140 O O . LEU B 1 253 ? -25.688 50.562 -6.945 1 76.12 253 LEU B O 1
ATOM 7144 N N . LYS B 1 254 ? -27.156 51.812 -8.094 1 80.19 254 LYS B N 1
ATOM 7145 C CA . LYS B 1 254 ? -26.344 51.875 -9.305 1 80.19 254 LYS B CA 1
ATOM 7146 C C . LYS B 1 254 ? -25.641 53.219 -9.414 1 80.19 254 LYS B C 1
ATOM 7148 O O . LYS B 1 254 ? -26.234 54.25 -9.164 1 80.19 254 LYS B O 1
ATOM 7153 N N . PRO B 1 255 ? -24.328 53.188 -9.648 1 83.56 255 PRO B N 1
ATOM 7154 C CA . PRO B 1 255 ? -23.625 54.438 -9.828 1 83.56 255 PRO B CA 1
ATOM 7155 C C . PRO B 1 255 ? -24.203 55.281 -10.977 1 83.56 255 PRO B C 1
ATOM 7157 O O . PRO B 1 255 ? -24.719 54.719 -11.945 1 83.56 255 PRO B O 1
ATOM 7160 N N . SER B 1 256 ? -24.078 56.531 -10.844 1 83.81 256 SER B N 1
ATOM 7161 C CA . SER B 1 256 ? -24.547 57.438 -11.898 1 83.81 256 SER B CA 1
ATOM 7162 C C . SER B 1 256 ? -23.594 57.406 -13.102 1 83.81 256 SER B C 1
ATOM 7164 O O . SER B 1 256 ? -22.391 57.281 -12.938 1 83.81 256 SER B O 1
ATOM 7166 N N . VAL B 1 257 ? -24.25 57.531 -14.258 1 85.94 257 VAL B N 1
ATOM 7167 C CA . VAL B 1 257 ? -23.438 57.562 -15.469 1 85.94 257 VAL B CA 1
ATOM 7168 C C . VAL B 1 257 ? -22.516 58.781 -15.414 1 85.94 257 VAL B C 1
ATOM 7170 O O . VAL B 1 257 ? -22.938 59.875 -15.086 1 85.94 257 VAL B O 1
ATOM 7173 N N . GLY B 1 258 ? -21.266 58.562 -15.617 1 87.94 258 GLY B N 1
ATOM 7174 C CA . GLY B 1 258 ? -20.266 59.625 -15.547 1 87.94 258 GLY B CA 1
ATOM 7175 C C . GLY B 1 258 ? -19.5 59.625 -14.242 1 87.94 258 GLY B C 1
ATOM 7176 O O . GLY B 1 258 ? -18.5 60.344 -14.109 1 87.94 258 GLY B O 1
ATOM 7177 N N . SER B 1 259 ? -20.016 58.844 -13.336 1 90 259 SER B N 1
ATOM 7178 C CA . SER B 1 259 ? -19.297 58.781 -12.062 1 90 259 SER B CA 1
ATOM 7179 C C . SER B 1 259 ? -17.938 58.125 -12.234 1 90 259 SER B C 1
ATOM 7181 O O . SER B 1 259 ? -17.75 57.281 -13.109 1 90 259 SER B O 1
ATOM 7183 N N . THR B 1 260 ? -17.047 58.594 -11.422 1 92.5 260 THR B N 1
ATOM 7184 C CA . THR B 1 260 ? -15.719 58 -11.438 1 92.5 260 THR B CA 1
ATOM 7185 C C . THR B 1 260 ? -15.648 56.781 -10.539 1 92.5 260 THR B C 1
ATOM 7187 O O . THR B 1 260 ? -16.016 56.844 -9.359 1 92.5 260 THR B O 1
ATOM 7190 N N . ILE B 1 261 ? -15.273 55.625 -11.109 1 92.56 261 ILE B N 1
ATOM 7191 C CA . ILE B 1 261 ? -15.102 54.406 -10.352 1 92.56 261 ILE B CA 1
ATOM 7192 C C . ILE B 1 261 ? -13.617 54.094 -10.188 1 92.56 261 ILE B C 1
ATOM 7194 O O . ILE B 1 261 ? -12.867 54.062 -11.164 1 92.56 261 ILE B O 1
ATOM 7198 N N . VAL B 1 262 ? -13.219 54 -8.969 1 94.62 262 VAL B N 1
ATOM 7199 C CA . VAL B 1 262 ? -11.836 53.625 -8.664 1 94.62 262 VAL B CA 1
ATOM 7200 C C . VAL B 1 262 ? -11.812 52.25 -7.996 1 94.62 262 VAL B C 1
ATOM 7202 O O . VAL B 1 262 ? -12.492 52.031 -6.992 1 94.62 262 VAL B O 1
ATOM 7205 N N . ILE B 1 263 ? -11.062 51.312 -8.57 1 95.25 263 ILE B N 1
ATOM 7206 C CA . ILE B 1 263 ? -10.922 49.969 -8.023 1 95.25 263 ILE B CA 1
ATOM 7207 C C . ILE B 1 263 ? -9.484 49.75 -7.559 1 95.25 263 ILE B C 1
ATOM 7209 O O . ILE B 1 263 ? -8.539 49.969 -8.32 1 95.25 263 ILE B O 1
ATOM 7213 N N . GLU B 1 264 ? -9.328 49.406 -6.336 1 95.75 264 GLU B N 1
ATOM 7214 C CA . GLU B 1 264 ? -8.047 49 -5.773 1 95.75 264 GLU B CA 1
ATOM 7215 C C . GLU B 1 264 ? -8.055 47.5 -5.402 1 95.75 264 GLU B C 1
ATOM 7217 O O . GLU B 1 264 ? -8.969 47.031 -4.723 1 95.75 264 GLU B O 1
ATOM 7222 N N . TYR B 1 265 ? -7.137 46.781 -5.941 1 95.88 265 TYR B N 1
ATOM 7223 C CA . TYR B 1 265 ? -7.09 45.375 -5.617 1 95.88 265 TYR B CA 1
ATOM 7224 C C . TYR B 1 265 ? -5.652 44.906 -5.422 1 95.88 265 TYR B C 1
ATOM 7226 O O . TYR B 1 265 ? -4.711 45.562 -5.832 1 95.88 265 TYR B O 1
ATOM 7234 N N . LEU B 1 266 ? -5.512 43.812 -4.703 1 95.94 266 LEU B N 1
ATOM 7235 C CA . LEU B 1 266 ? -4.207 43.219 -4.406 1 95.94 266 LEU B CA 1
ATOM 7236 C C . LEU B 1 266 ? -3.877 42.094 -5.395 1 95.94 266 LEU B C 1
ATOM 7238 O O . LEU B 1 266 ? -4.672 41.188 -5.582 1 95.94 266 LEU B O 1
ATOM 7242 N N . THR B 1 267 ? -2.803 42.219 -6.109 1 95.25 267 THR B N 1
ATOM 7243 C CA . THR B 1 267 ? -2.262 41.156 -6.949 1 95.25 267 THR B CA 1
ATOM 7244 C C . THR B 1 267 ? -1.145 40.406 -6.227 1 95.25 267 THR B C 1
ATOM 7246 O O . THR B 1 267 ? -0.288 41.031 -5.594 1 95.25 267 THR B O 1
ATOM 7249 N N . THR B 1 268 ? -1.212 39.125 -6.156 1 96 268 THR B N 1
ATOM 7250 C CA . THR B 1 268 ? -0.304 38.344 -5.32 1 96 268 THR B CA 1
ATOM 7251 C C . THR B 1 268 ? 0.333 37.219 -6.125 1 96 268 THR B C 1
ATOM 7253 O O . THR B 1 268 ? -0.106 36.906 -7.238 1 96 268 THR B O 1
ATOM 7256 N N . ASP B 1 269 ? 1.47 36.656 -5.602 1 92.56 269 ASP B N 1
ATOM 7257 C CA . ASP B 1 269 ? 2.156 35.5 -6.188 1 92.56 269 ASP B CA 1
ATOM 7258 C C . ASP B 1 269 ? 1.617 34.188 -5.625 1 92.56 269 ASP B C 1
ATOM 7260 O O . ASP B 1 269 ? 1.971 33.094 -6.105 1 92.56 269 ASP B O 1
ATOM 7264 N N . GLY B 1 270 ? 0.804 34.281 -4.703 1 90 270 GLY B N 1
ATOM 7265 C CA . GLY B 1 270 ? 0.072 33.125 -4.23 1 90 270 GLY B CA 1
ATOM 7266 C C . GLY B 1 270 ? 0.893 32.25 -3.316 1 90 270 GLY B C 1
ATOM 7267 O O . GLY B 1 270 ? 1.486 32.719 -2.348 1 90 270 GLY B O 1
ATOM 7268 N N . LYS B 1 271 ? 0.987 30.969 -3.586 1 87.25 271 LYS B N 1
ATOM 7269 C CA . LYS B 1 271 ? 1.533 29.938 -2.717 1 87.25 271 LYS B CA 1
ATOM 7270 C C . LYS B 1 271 ? 3.055 30.016 -2.646 1 87.25 271 LYS B C 1
ATOM 7272 O O . LYS B 1 271 ? 3.656 29.656 -1.63 1 87.25 271 LYS B O 1
ATOM 7277 N N . VAL B 1 272 ? 3.688 30.531 -3.572 1 88.94 272 VAL B N 1
ATOM 7278 C CA . VAL B 1 272 ? 5.145 30.516 -3.67 1 88.94 272 VAL B CA 1
ATOM 7279 C C . VAL B 1 272 ? 5.742 31.406 -2.572 1 88.94 272 VAL B C 1
ATOM 7281 O O . VAL B 1 272 ? 6.891 31.203 -2.172 1 88.94 272 VAL B O 1
ATOM 7284 N N . ALA B 1 273 ? 4.906 32.312 -2.053 1 92.38 273 ALA B N 1
ATOM 7285 C CA . ALA B 1 273 ? 5.422 33.25 -1.065 1 92.38 273 ALA B CA 1
ATOM 7286 C C . ALA B 1 273 ? 5.242 32.719 0.352 1 92.38 273 ALA B C 1
ATOM 7288 O O . ALA B 1 273 ? 5.676 33.344 1.319 1 92.38 273 ALA B O 1
ATOM 7289 N N . ASN B 1 274 ? 4.645 31.547 0.429 1 88.25 274 ASN B N 1
ATOM 7290 C CA . ASN B 1 274 ? 4.516 30.953 1.754 1 88.25 274 ASN B CA 1
ATOM 7291 C C . ASN B 1 274 ? 5.875 30.609 2.348 1 88.25 274 ASN B C 1
ATOM 7293 O O . ASN B 1 274 ? 6.77 30.141 1.633 1 88.25 274 ASN B O 1
ATOM 7297 N N . GLY B 1 275 ? 6.074 30.891 3.68 1 89.88 275 GLY B N 1
ATOM 7298 C CA . GLY B 1 275 ? 7.328 30.578 4.348 1 89.88 275 GLY B CA 1
ATOM 7299 C C . GLY B 1 275 ? 8.289 31.75 4.383 1 89.88 275 GLY B C 1
ATOM 7300 O O . GLY B 1 275 ? 9.398 31.625 4.91 1 89.88 275 GLY B O 1
ATOM 7301 N N . CYS B 1 276 ? 7.871 32.844 3.865 1 92.69 276 CYS B N 1
ATOM 7302 C CA . CYS B 1 276 ? 8.734 34.031 3.873 1 92.69 276 CYS B CA 1
ATOM 7303 C C . CYS B 1 276 ? 9.039 34.469 5.297 1 92.69 276 CYS B C 1
ATOM 7305 O O . CYS B 1 276 ? 8.156 34.469 6.16 1 92.69 276 CYS B O 1
ATOM 7307 N N . ARG B 1 277 ? 10.281 34.781 5.473 1 93.44 277 ARG B N 1
ATOM 7308 C CA . ARG B 1 277 ? 10.781 35.281 6.754 1 93.44 277 ARG B CA 1
ATOM 7309 C C . ARG B 1 277 ? 11.695 36.469 6.559 1 93.44 277 ARG B C 1
ATOM 7311 O O . ARG B 1 277 ? 11.789 37.031 5.457 1 93.44 277 ARG B O 1
ATOM 7318 N N . ASN B 1 278 ? 12.219 37 7.645 1 92.94 278 ASN B N 1
ATOM 7319 C CA . ASN B 1 278 ? 13.172 38.125 7.637 1 92.94 278 ASN B CA 1
ATOM 7320 C C . ASN B 1 278 ? 12.602 39.344 6.949 1 92.94 278 ASN B C 1
ATOM 7322 O O . ASN B 1 278 ? 13.203 39.906 6.023 1 92.94 278 ASN B O 1
ATOM 7326 N N . PHE B 1 279 ? 11.547 39.812 7.457 1 95 279 PHE B N 1
ATOM 7327 C CA . PHE B 1 279 ? 10.844 40.969 6.875 1 95 279 PHE B CA 1
ATOM 7328 C C . PHE B 1 279 ? 11.594 42.25 7.152 1 95 279 PHE B C 1
ATOM 7330 O O . PHE B 1 279 ? 12.078 42.469 8.266 1 95 279 PHE B O 1
ATOM 7337 N N . ALA B 1 280 ? 11.773 43.031 6.09 1 93.31 280 ALA B N 1
ATOM 7338 C CA . ALA B 1 280 ? 12.438 44.344 6.188 1 93.31 280 ALA B CA 1
ATOM 7339 C C . ALA B 1 280 ? 11.555 45.438 5.609 1 93.31 280 ALA B C 1
ATOM 7341 O O . ALA B 1 280 ? 10.828 45.219 4.637 1 93.31 280 ALA B O 1
ATOM 7342 N N . TYR B 1 281 ? 11.648 46.531 6.301 1 93.75 281 TYR B N 1
ATOM 7343 C CA . TYR B 1 281 ? 10.938 47.719 5.836 1 93.75 281 TYR B CA 1
ATOM 7344 C C . TYR B 1 281 ? 11.656 48.375 4.652 1 93.75 281 TYR B C 1
ATOM 7346 O O . TYR B 1 281 ? 12.867 48.594 4.707 1 93.75 281 TYR B O 1
ATOM 7354 N N . VAL B 1 282 ? 10.992 48.5 3.479 1 89.19 282 VAL B N 1
ATOM 7355 C CA . VAL B 1 282 ? 11.641 49.062 2.289 1 89.19 282 VAL B CA 1
ATOM 7356 C C . VAL B 1 282 ? 10.867 50.281 1.784 1 89.19 282 VAL B C 1
ATOM 7358 O O . VAL B 1 282 ? 11 50.656 0.623 1 89.19 282 VAL B O 1
ATOM 7361 N N . ASP B 1 283 ? 10.078 50.875 2.5 1 87.06 283 ASP B N 1
ATOM 7362 C CA . ASP B 1 283 ? 9.32 52.062 2.113 1 87.06 283 ASP B CA 1
ATOM 7363 C C . ASP B 1 283 ? 9.812 53.281 2.861 1 87.06 283 ASP B C 1
ATOM 7365 O O . ASP B 1 283 ? 10.875 53.25 3.482 1 87.06 283 ASP B O 1
ATOM 7369 N N . THR B 1 284 ? 9.289 54.438 2.529 1 82.94 284 THR B N 1
ATOM 7370 C CA . THR B 1 284 ? 9.641 55.688 3.223 1 82.94 284 THR B CA 1
ATOM 7371 C C . THR B 1 284 ? 8.391 56.406 3.705 1 82.94 284 THR B C 1
ATOM 7373 O O . THR B 1 284 ? 7.527 56.781 2.9 1 82.94 284 THR B O 1
ATOM 7376 N N . ILE B 1 285 ? 8.18 56.344 4.926 1 85.38 285 ILE B N 1
ATOM 7377 C CA . ILE B 1 285 ? 7.16 57.188 5.543 1 85.38 285 ILE B CA 1
ATOM 7378 C C . ILE B 1 285 ? 7.785 58.469 6.023 1 85.38 285 ILE B C 1
ATOM 7380 O O . ILE B 1 285 ? 8.781 58.469 6.754 1 85.38 285 ILE B O 1
ATOM 7384 N N . PRO B 1 286 ? 7.223 59.5 5.57 1 85.25 286 PRO B N 1
ATOM 7385 C CA . PRO B 1 286 ? 7.832 60.781 5.949 1 85.25 286 PRO B CA 1
ATOM 7386 C C . PRO B 1 286 ? 7.992 60.938 7.457 1 85.25 286 PRO B C 1
ATOM 7388 O O . PRO B 1 286 ? 7.066 60.625 8.219 1 85.25 286 PRO B O 1
ATOM 7391 N N . ASN B 1 287 ? 9.141 61.312 7.91 1 88.62 287 ASN B N 1
ATOM 7392 C CA . ASN B 1 287 ? 9.492 61.688 9.273 1 88.62 287 ASN B CA 1
ATOM 7393 C C . ASN B 1 287 ? 9.461 60.5 10.219 1 88.62 287 ASN B C 1
ATOM 7395 O O . ASN B 1 287 ? 9.43 60.656 11.445 1 88.62 287 ASN B O 1
ATOM 7399 N N . ILE B 1 288 ? 9.289 59.406 9.656 1 91 288 ILE B N 1
ATOM 7400 C CA . ILE B 1 288 ? 9.273 58.219 10.516 1 91 288 ILE B CA 1
ATOM 7401 C C . ILE B 1 288 ? 10.523 57.375 10.273 1 91 288 ILE B C 1
ATOM 7403 O O . ILE B 1 288 ? 10.875 57.094 9.117 1 91 288 ILE B O 1
ATOM 7407 N N . VAL B 1 289 ? 11.258 57.062 11.305 1 91.31 289 VAL B N 1
ATOM 7408 C CA . VAL B 1 289 ? 12.414 56.188 11.234 1 91.31 289 VAL B CA 1
ATOM 7409 C C . VAL B 1 289 ? 12.062 54.844 11.852 1 91.31 289 VAL B C 1
ATOM 7411 O O . VAL B 1 289 ? 11.648 54.75 13.008 1 91.31 289 VAL B O 1
ATOM 7414 N N . VAL B 1 290 ? 12.18 53.812 11.055 1 91.88 290 VAL B N 1
ATOM 7415 C CA . VAL B 1 290 ? 11.875 52.438 11.531 1 91.88 290 VAL B CA 1
ATOM 7416 C C . VAL B 1 290 ? 13.078 51.875 12.258 1 91.88 290 VAL B C 1
ATOM 7418 O O . VAL B 1 290 ? 14.18 51.812 11.711 1 91.88 290 VAL B O 1
ATOM 7421 N N . GLU B 1 291 ? 12.906 51.438 13.5 1 90.31 291 GLU B N 1
ATOM 7422 C CA . GLU B 1 291 ? 13.992 50.906 14.312 1 90.31 291 GLU B CA 1
ATOM 7423 C C . GLU B 1 291 ? 14.07 49.406 14.195 1 90.31 291 GLU B C 1
ATOM 7425 O O . GLU B 1 291 ? 15.156 48.844 14.086 1 90.31 291 GLU B O 1
ATOM 7430 N N . ARG B 1 292 ? 12.898 48.844 14.383 1 92.31 292 ARG B N 1
ATOM 7431 C CA . ARG B 1 292 ? 12.914 47.375 14.422 1 92.31 292 ARG B CA 1
ATOM 7432 C C . ARG B 1 292 ? 11.625 46.781 13.852 1 92.31 292 ARG B C 1
ATOM 7434 O O . ARG B 1 292 ? 10.547 47.344 14.047 1 92.31 292 ARG B O 1
ATOM 7441 N N . ILE B 1 293 ? 11.75 45.719 13.109 1 93.31 293 ILE B N 1
ATOM 7442 C CA . ILE B 1 293 ? 10.641 44.875 12.656 1 93.31 293 ILE B CA 1
ATOM 7443 C C . ILE B 1 293 ? 10.773 43.5 13.25 1 93.31 293 ILE B C 1
ATOM 7445 O O . ILE B 1 293 ? 11.75 42.781 12.984 1 93.31 293 ILE B O 1
ATOM 7449 N N . GLU B 1 294 ? 9.797 43.094 14.07 1 93.06 294 GLU B N 1
ATOM 7450 C CA . GLU B 1 294 ? 9.852 41.812 14.734 1 93.06 294 GLU B CA 1
ATOM 7451 C C . GLU B 1 294 ? 8.812 40.844 14.164 1 93.06 294 GLU B C 1
ATOM 7453 O O . GLU B 1 294 ? 7.637 41.219 14.039 1 93.06 294 GLU B O 1
ATOM 7458 N N . GLU B 1 295 ? 9.273 39.75 13.82 1 92 295 GLU B N 1
ATOM 7459 C CA . GLU B 1 295 ? 8.375 38.719 13.312 1 92 295 GLU B CA 1
ATOM 7460 C C . GLU B 1 295 ? 7.75 37.906 14.445 1 92 295 GLU B C 1
ATOM 7462 O O . GLU B 1 295 ? 8.375 37.719 15.492 1 92 295 GLU B O 1
ATOM 7467 N N . ASN B 1 296 ? 6.52 37.469 14.258 1 87.56 296 ASN B N 1
ATOM 7468 C CA . ASN B 1 296 ? 5.789 36.656 15.219 1 87.56 296 ASN B CA 1
ATOM 7469 C C . ASN B 1 296 ? 5.719 37.344 16.578 1 87.56 296 ASN B C 1
ATOM 7471 O O . ASN B 1 296 ? 6.121 36.75 17.594 1 87.56 296 ASN B O 1
ATOM 7475 N N . PRO B 1 297 ? 5.176 38.469 16.641 1 88.06 297 PRO B N 1
ATOM 7476 C CA . PRO B 1 297 ? 5.219 39.281 17.859 1 88.06 297 PRO B CA 1
ATOM 7477 C C . PRO B 1 297 ? 4.398 38.688 19 1 88.06 297 PRO B C 1
ATOM 7479 O O . PRO B 1 297 ? 4.617 39.031 20.172 1 88.06 297 PRO B O 1
ATOM 7482 N N . THR B 1 298 ? 3.482 37.875 18.75 1 81.25 298 THR B N 1
ATOM 7483 C CA . THR B 1 298 ? 2.605 37.312 19.781 1 81.25 298 THR B CA 1
ATOM 7484 C C . THR B 1 298 ? 3.32 36.219 20.562 1 81.25 298 THR B C 1
ATOM 7486 O O . THR B 1 298 ? 2.889 35.875 21.672 1 81.25 298 THR B O 1
ATOM 7489 N N . SER B 1 299 ? 4.332 35.688 20.031 1 82.81 299 SER B N 1
ATOM 7490 C CA . SER B 1 299 ? 5.125 34.688 20.719 1 82.81 299 SER B CA 1
ATOM 7491 C C . SER B 1 299 ? 6.316 35.312 21.438 1 82.81 299 SER B C 1
ATOM 7493 O O . SER B 1 299 ? 6.988 36.188 20.891 1 82.81 299 SER B O 1
ATOM 7495 N N . PRO B 1 300 ? 6.504 34.844 22.672 1 79.56 300 PRO B N 1
ATOM 7496 C CA . PRO B 1 300 ? 7.664 35.375 23.391 1 79.56 300 PRO B CA 1
ATOM 7497 C C . PRO B 1 300 ? 8.992 35 22.734 1 79.56 300 PRO B C 1
ATOM 7499 O O . PRO B 1 300 ? 9.984 35.719 22.906 1 79.56 300 PRO B O 1
ATOM 7502 N N . LEU B 1 301 ? 8.977 33.969 21.938 1 82.19 301 LEU B N 1
ATOM 7503 C CA . LEU B 1 301 ? 10.211 33.5 21.297 1 82.19 301 LEU B CA 1
ATOM 7504 C C . LEU B 1 301 ? 10.375 34.156 19.922 1 82.19 301 LEU B C 1
ATOM 7506 O O . LEU B 1 301 ? 11.414 34 19.281 1 82.19 301 LEU B O 1
ATOM 7510 N N . GLY B 1 302 ? 9.359 34.875 19.531 1 86.38 302 GLY B N 1
ATOM 7511 C CA . GLY B 1 302 ? 9.422 35.562 18.25 1 86.38 302 GLY B CA 1
ATOM 7512 C C . GLY B 1 302 ? 9.68 34.656 17.078 1 86.38 302 GLY B C 1
ATOM 7513 O O . GLY B 1 302 ? 8.992 33.656 16.906 1 86.38 302 GLY B O 1
ATOM 7514 N N . LYS B 1 303 ? 10.719 35 16.359 1 84.81 303 LYS B N 1
ATOM 7515 C CA . LYS B 1 303 ? 11.062 34.25 15.156 1 84.81 303 LYS B CA 1
ATOM 7516 C C . LYS B 1 303 ? 11.672 32.875 15.508 1 84.81 303 LYS B C 1
ATOM 7518 O O . LYS B 1 303 ? 11.727 31.984 14.664 1 84.81 303 LYS B O 1
ATOM 7523 N N . ASP B 1 304 ? 12.062 32.719 16.766 1 81.75 304 ASP B N 1
ATOM 7524 C CA . ASP B 1 304 ? 12.742 31.5 17.172 1 81.75 304 ASP B CA 1
ATOM 7525 C C . ASP B 1 304 ? 11.742 30.469 17.703 1 81.75 304 ASP B C 1
ATOM 7527 O O . ASP B 1 304 ? 12.133 29.375 18.125 1 81.75 304 ASP B O 1
ATOM 7531 N N . ASP B 1 305 ? 10.508 30.828 17.656 1 81.25 305 ASP B N 1
ATOM 7532 C CA . ASP B 1 305 ? 9.461 29.891 18.016 1 81.25 305 ASP B CA 1
ATOM 7533 C C . ASP B 1 305 ? 9.477 28.672 17.094 1 81.25 305 ASP B C 1
ATOM 7535 O O . ASP B 1 305 ? 9.43 28.812 15.867 1 81.25 305 ASP B O 1
ATOM 7539 N N . PRO B 1 306 ? 9.617 27.438 17.719 1 76.12 306 PRO B N 1
ATOM 7540 C CA . PRO B 1 306 ? 9.672 26.219 16.906 1 76.12 306 PRO B CA 1
ATOM 7541 C C . PRO B 1 306 ? 8.406 26.016 16.078 1 76.12 306 PRO B C 1
ATOM 7543 O O . PRO B 1 306 ? 8.414 25.234 15.117 1 76.12 306 PRO B O 1
ATOM 7546 N N . ASN B 1 307 ? 7.375 26.719 16.406 1 76.81 307 ASN B N 1
ATOM 7547 C CA . ASN B 1 307 ? 6.117 26.547 15.688 1 76.81 307 ASN B CA 1
ATOM 7548 C C . ASN B 1 307 ? 5.922 27.641 14.641 1 76.81 307 ASN B C 1
ATOM 7550 O O . ASN B 1 307 ? 4.906 27.656 13.938 1 76.81 307 ASN B O 1
ATOM 7554 N N . TYR B 1 308 ? 6.93 28.562 14.539 1 84.5 308 TYR B N 1
ATOM 7555 C CA . TYR B 1 308 ? 6.832 29.672 13.594 1 84.5 308 TYR B CA 1
ATOM 7556 C C . TYR B 1 308 ? 7.16 29.219 12.18 1 84.5 308 TYR B C 1
ATOM 7558 O O . TYR B 1 308 ? 8.227 28.641 11.938 1 84.5 308 TYR B O 1
ATOM 7566 N N . THR B 1 309 ? 6.227 29.391 11.172 1 85.06 309 THR B N 1
ATOM 7567 C CA . THR B 1 309 ? 6.414 28.922 9.797 1 85.06 309 THR B CA 1
ATOM 7568 C C . THR B 1 309 ? 6.633 30.109 8.852 1 85.06 309 THR B C 1
ATOM 7570 O O . THR B 1 309 ? 6.789 29.922 7.648 1 85.06 309 THR B O 1
ATOM 7573 N N . GLY B 1 310 ? 6.695 31.281 9.336 1 88.38 310 GLY B N 1
ATOM 7574 C CA . GLY B 1 310 ? 6.742 32.438 8.453 1 88.38 310 GLY B CA 1
ATOM 7575 C C . GLY B 1 310 ? 5.387 32.812 7.895 1 88.38 310 GLY B C 1
ATOM 7576 O O . GLY B 1 310 ? 4.355 32.531 8.508 1 88.38 310 GLY B O 1
ATOM 7577 N N . ALA B 1 311 ? 5.422 33.562 6.801 1 90.88 311 ALA B N 1
ATOM 7578 C CA . ALA B 1 311 ? 4.168 33.969 6.172 1 90.88 311 ALA B CA 1
ATOM 7579 C C . ALA B 1 311 ? 3.391 32.75 5.668 1 90.88 311 ALA B C 1
ATOM 7581 O O . ALA B 1 311 ? 3.984 31.75 5.266 1 90.88 311 ALA B O 1
ATOM 7582 N N . ALA B 1 312 ? 2.131 32.844 5.797 1 88.19 312 ALA B N 1
ATOM 7583 C CA . ALA B 1 312 ? 1.285 31.719 5.402 1 88.19 312 ALA B CA 1
ATOM 7584 C C . ALA B 1 312 ? -0.025 32.219 4.789 1 88.19 312 ALA B C 1
ATOM 7586 O O . ALA B 1 312 ? -0.324 33.406 4.82 1 88.19 312 ALA B O 1
ATOM 7587 N N . GLY B 1 313 ? -0.727 31.25 4.098 1 86.5 313 GLY B N 1
ATOM 7588 C CA . GLY B 1 313 ? -2.059 31.547 3.592 1 86.5 313 GLY B CA 1
ATOM 7589 C C . GLY B 1 313 ? -2.096 31.734 2.088 1 86.5 313 GLY B C 1
ATOM 7590 O O . GLY B 1 313 ? -3.164 31.953 1.511 1 86.5 313 GLY B O 1
ATOM 7591 N N . GLY B 1 314 ? -0.979 31.734 1.496 1 87.44 314 GLY B N 1
ATOM 7592 C CA . GLY B 1 314 ? -0.958 31.828 0.045 1 87.44 314 GLY B CA 1
ATOM 7593 C C . GLY B 1 314 ? -1.511 30.594 -0.646 1 87.44 314 GLY B C 1
ATOM 7594 O O . GLY B 1 314 ? -1.307 29.469 -0.182 1 87.44 314 GLY B O 1
ATOM 7595 N N . GLY B 1 315 ? -2.254 30.875 -1.676 1 85.44 315 GLY B N 1
ATOM 7596 C CA . GLY B 1 315 ? -2.838 29.766 -2.412 1 85.44 315 GLY B CA 1
ATOM 7597 C C . GLY B 1 315 ? -3.113 30.094 -3.867 1 85.44 315 GLY B C 1
ATOM 7598 O O . GLY B 1 315 ? -3.002 31.25 -4.281 1 85.44 315 GLY B O 1
ATOM 7599 N N . GLY B 1 316 ? -3.363 29 -4.602 1 80.44 316 GLY B N 1
ATOM 7600 C CA . GLY B 1 316 ? -3.773 29.172 -5.984 1 80.44 316 GLY B CA 1
ATOM 7601 C C . GLY B 1 316 ? -5.277 29.125 -6.172 1 80.44 316 GLY B C 1
ATOM 7602 O O . GLY B 1 316 ? -6.035 29.328 -5.223 1 80.44 316 GLY B O 1
ATOM 7603 N N . GLU B 1 317 ? -5.637 28.938 -7.383 1 81.19 317 GLU B N 1
ATOM 7604 C CA . GLU B 1 317 ? -7.059 28.859 -7.688 1 81.19 317 GLU B CA 1
ATOM 7605 C C . GLU B 1 317 ? -7.711 27.672 -6.992 1 81.19 317 GLU B C 1
ATOM 7607 O O . GLU B 1 317 ? -7.066 26.641 -6.773 1 81.19 317 GLU B O 1
ATOM 7612 N N . GLU B 1 318 ? -8.883 27.906 -6.52 1 79.62 318 GLU B N 1
ATOM 7613 C CA . GLU B 1 318 ? -9.617 26.859 -5.82 1 79.62 318 GLU B CA 1
ATOM 7614 C C . GLU B 1 318 ? -9.836 25.641 -6.723 1 79.62 318 GLU B C 1
ATOM 7616 O O . GLU B 1 318 ? -10.18 25.797 -7.895 1 79.62 318 GLU B O 1
ATOM 7621 N N . ASP B 1 319 ? -9.609 24.562 -6.168 1 77.62 319 ASP B N 1
ATOM 7622 C CA . ASP B 1 319 ? -9.734 23.312 -6.918 1 77.62 319 ASP B CA 1
ATOM 7623 C C . ASP B 1 319 ? -11.195 23.016 -7.258 1 77.62 319 ASP B C 1
ATOM 7625 O O . ASP B 1 319 ? -12.094 23.359 -6.484 1 77.62 319 ASP B O 1
ATOM 7629 N N . ILE B 1 320 ? -11.398 22.375 -8.32 1 74.5 320 ILE B N 1
ATOM 7630 C CA . ILE B 1 320 ? -12.719 22.078 -8.852 1 74.5 320 ILE B CA 1
ATOM 7631 C C . ILE B 1 320 ? -13.477 21.172 -7.875 1 74.5 320 ILE B C 1
ATOM 7633 O O . ILE B 1 320 ? -14.688 21.328 -7.691 1 74.5 320 ILE B O 1
ATOM 7637 N N . GLU B 1 321 ? -12.766 20.281 -7.258 1 73.06 321 GLU B N 1
ATOM 7638 C CA . GLU B 1 321 ? -13.43 19.359 -6.34 1 73.06 321 GLU B CA 1
ATOM 7639 C C . GLU B 1 321 ? -13.961 20.078 -5.113 1 73.06 321 GLU B C 1
ATOM 7641 O O . GLU B 1 321 ? -15.031 19.75 -4.602 1 73.06 321 GLU B O 1
ATOM 7646 N N . ARG B 1 322 ? -13.25 21.016 -4.688 1 76.69 322 ARG B N 1
ATOM 7647 C CA . ARG B 1 322 ? -13.695 21.812 -3.549 1 76.69 322 ARG B CA 1
ATOM 7648 C C . ARG B 1 322 ? -14.93 22.625 -3.906 1 76.69 322 ARG B C 1
ATOM 7650 O O . ARG B 1 322 ? -15.852 22.766 -3.096 1 76.69 322 ARG B O 1
ATOM 7657 N N . LEU B 1 323 ? -14.914 23.125 -5.055 1 76.56 323 LEU B N 1
ATOM 7658 C CA . LEU B 1 323 ? -16.047 23.906 -5.527 1 76.56 323 LEU B CA 1
ATOM 7659 C C . LEU B 1 323 ? -17.297 23.047 -5.625 1 76.56 323 LEU B C 1
ATOM 7661 O O . LEU B 1 323 ? -18.391 23.5 -5.254 1 76.56 323 LEU B O 1
ATOM 7665 N N . ARG B 1 324 ? -17.031 21.844 -6.027 1 73.38 324 ARG B N 1
ATOM 7666 C CA . ARG B 1 324 ? -18.156 20.922 -6.184 1 73.38 324 ARG B CA 1
ATOM 7667 C C . ARG B 1 324 ? -18.75 20.562 -4.832 1 73.38 324 ARG B C 1
ATOM 7669 O O . ARG B 1 324 ? -19.969 20.359 -4.715 1 73.38 324 ARG B O 1
ATOM 7676 N N . GLU B 1 325 ? -17.969 20.547 -3.941 1 74.12 325 GLU B N 1
ATOM 7677 C CA . GLU B 1 325 ? -18.422 20.125 -2.619 1 74.12 325 GLU B CA 1
ATOM 7678 C C . GLU B 1 325 ? -19.016 21.297 -1.84 1 74.12 325 GLU B C 1
ATOM 7680 O O . GLU B 1 325 ? -20.062 21.156 -1.204 1 74.12 325 GLU B O 1
ATOM 7685 N N . LEU B 1 326 ? -18.438 22.422 -1.926 1 75.06 326 LEU B N 1
ATOM 7686 C CA . LEU B 1 326 ? -18.828 23.547 -1.06 1 75.06 326 LEU B CA 1
ATOM 7687 C C . LEU B 1 326 ? -19.953 24.359 -1.678 1 75.06 326 LEU B C 1
ATOM 7689 O O . LEU B 1 326 ? -20.75 24.969 -0.96 1 75.06 326 LEU B O 1
ATOM 7693 N N . GLY B 1 327 ? -20.062 24.328 -2.959 1 72.88 327 GLY B N 1
ATOM 7694 C CA . GLY B 1 327 ? -21.094 25.109 -3.635 1 72.88 327 GLY B CA 1
ATOM 7695 C C . GLY B 1 327 ? -22.5 24.812 -3.143 1 72.88 327 GLY B C 1
ATOM 7696 O O . GLY B 1 327 ? -23.156 25.703 -2.594 1 72.88 327 GLY B O 1
ATOM 7697 N N . PRO B 1 328 ? -22.828 23.562 -3.254 1 69.88 328 PRO B N 1
ATOM 7698 C CA . PRO B 1 328 ? -24.172 23.219 -2.816 1 69.88 328 PRO B CA 1
ATOM 7699 C C . PRO B 1 328 ? -24.375 23.422 -1.316 1 69.88 328 PRO B C 1
ATOM 7701 O O . PRO B 1 328 ? -25.469 23.812 -0.886 1 69.88 328 PRO B O 1
ATOM 7704 N N . ILE B 1 329 ? -23.422 23.25 -0.523 1 72.25 329 ILE B N 1
ATOM 7705 C CA . ILE B 1 329 ? -23.516 23.391 0.925 1 72.25 329 ILE B CA 1
ATOM 7706 C C . ILE B 1 329 ? -23.781 24.859 1.284 1 72.25 329 ILE B C 1
ATOM 7708 O O . ILE B 1 329 ? -24.625 25.156 2.125 1 72.25 329 ILE B O 1
ATOM 7712 N N . MET B 1 330 ? -23.109 25.719 0.633 1 75.44 330 MET B N 1
ATOM 7713 C CA . MET B 1 330 ? -23.234 27.141 0.927 1 75.44 330 MET B CA 1
ATOM 7714 C C . MET B 1 330 ? -24.609 27.672 0.515 1 75.44 330 MET B C 1
ATOM 7716 O O . MET B 1 330 ? -25.172 28.547 1.164 1 75.44 330 MET B O 1
ATOM 7720 N N . ARG B 1 331 ? -25.109 27.062 -0.493 1 68.69 331 ARG B N 1
ATOM 7721 C CA . ARG B 1 331 ? -26.453 27.453 -0.924 1 68.69 331 ARG B CA 1
ATOM 7722 C C . ARG B 1 331 ? -27.484 27.078 0.123 1 68.69 331 ARG B C 1
ATOM 7724 O O . ARG B 1 331 ? -28.422 27.844 0.386 1 68.69 331 ARG B O 1
ATOM 7731 N N . GLU B 1 332 ? -27.281 25.953 0.717 1 68.25 332 GLU B N 1
ATOM 7732 C CA . GLU B 1 332 ? -28.234 25.453 1.694 1 68.25 332 GLU B CA 1
ATOM 7733 C C . GLU B 1 332 ? -28.188 26.266 2.986 1 68.25 332 GLU B C 1
ATOM 7735 O O . GLU B 1 332 ? -29.188 26.391 3.689 1 68.25 332 GLU B O 1
ATOM 7740 N N . THR B 1 333 ? -27.062 26.797 3.287 1 71.25 333 THR B N 1
ATOM 7741 C CA . THR B 1 333 ? -26.906 27.547 4.523 1 71.25 333 THR B CA 1
ATOM 7742 C C . THR B 1 333 ? -27.625 28.906 4.422 1 71.25 333 THR B C 1
ATOM 7744 O O . THR B 1 333 ? -27.891 29.531 5.441 1 71.25 333 THR B O 1
ATOM 7747 N N . GLN B 1 334 ? -27.984 29.281 3.27 1 63.22 334 GLN B N 1
ATOM 7748 C CA . GLN B 1 334 ? -28.609 30.578 3.029 1 63.22 334 GLN B CA 1
ATOM 7749 C C . GLN B 1 334 ? -27.844 31.688 3.729 1 63.22 334 GLN B C 1
ATOM 7751 O O . GLN B 1 334 ? -28.438 32.594 4.328 1 63.22 334 GLN B O 1
ATOM 7756 N N . ARG B 1 335 ? -26.562 31.516 3.898 1 67.69 335 ARG B N 1
ATOM 7757 C CA . ARG B 1 335 ? -25.609 32.5 4.43 1 67.69 335 ARG B CA 1
ATOM 7758 C C . ARG B 1 335 ? -25.828 32.719 5.926 1 67.69 335 ARG B C 1
ATOM 7760 O O . ARG B 1 335 ? -25.75 33.844 6.41 1 67.69 335 ARG B O 1
ATOM 7767 N N . ARG B 1 336 ? -26.391 31.656 6.527 1 69.62 336 ARG B N 1
ATOM 7768 C CA . ARG B 1 336 ? -26.484 31.625 7.984 1 69.62 336 ARG B CA 1
ATOM 7769 C C . ARG B 1 336 ? -25.828 30.375 8.555 1 69.62 336 ARG B C 1
ATOM 7771 O O . ARG B 1 336 ? -25.922 29.297 7.977 1 69.62 336 ARG B O 1
ATOM 7778 N N . ALA B 1 337 ? -25.031 30.672 9.555 1 72.5 337 ALA B N 1
ATOM 7779 C CA . ALA B 1 337 ? -24.406 29.531 10.227 1 72.5 337 ALA B CA 1
ATOM 7780 C C . ALA B 1 337 ? -25.234 29.062 11.422 1 72.5 337 ALA B C 1
ATOM 7782 O O . ALA B 1 337 ? -25.328 29.766 12.43 1 72.5 337 ALA B O 1
ATOM 7783 N N . VAL B 1 338 ? -25.938 27.953 11.258 1 70.19 338 VAL B N 1
ATOM 7784 C CA . VAL B 1 338 ? -26.797 27.469 12.336 1 70.19 338 VAL B CA 1
ATOM 7785 C C . VAL B 1 338 ? -26.297 26.109 12.812 1 70.19 338 VAL B C 1
ATOM 7787 O O . VAL B 1 338 ? -26.188 25.859 14.016 1 70.19 338 VAL B O 1
ATOM 7790 N N . THR B 1 339 ? -26.016 25.281 11.938 1 76.56 339 THR B N 1
ATOM 7791 C CA . THR B 1 339 ? -25.578 23.938 12.266 1 76.56 339 THR B CA 1
ATOM 7792 C C . THR B 1 339 ? -24.047 23.844 12.281 1 76.56 339 THR B C 1
ATOM 7794 O O . THR B 1 339 ? -23.359 24.75 11.805 1 76.56 339 THR B O 1
ATOM 7797 N N . ARG B 1 340 ? -23.5 22.828 12.898 1 81.06 340 ARG B N 1
ATOM 7798 C CA . ARG B 1 340 ? -22.062 22.578 12.938 1 81.06 340 ARG B CA 1
ATOM 7799 C C . ARG B 1 340 ? -21.469 22.578 11.531 1 81.06 340 ARG B C 1
ATOM 7801 O O . ARG B 1 340 ? -20.406 23.156 11.297 1 81.06 340 ARG B O 1
ATOM 7808 N N . SER B 1 341 ? -22.203 21.938 10.703 1 81.25 341 SER B N 1
ATOM 7809 C CA . SER B 1 341 ? -21.734 21.828 9.328 1 81.25 341 SER B CA 1
ATOM 7810 C C . SER B 1 341 ? -21.719 23.172 8.625 1 81.25 341 SER B C 1
ATOM 7812 O O . SER B 1 341 ? -20.891 23.422 7.754 1 81.25 341 SER B O 1
ATOM 7814 N N . ASP B 1 342 ? -22.562 24.031 9.039 1 80.94 342 ASP B N 1
ATOM 7815 C CA . ASP B 1 342 ? -22.578 25.375 8.453 1 80.94 342 ASP B CA 1
ATOM 7816 C C . ASP B 1 342 ? -21.328 26.156 8.82 1 80.94 342 ASP B C 1
ATOM 7818 O O . ASP B 1 342 ? -20.703 26.781 7.961 1 80.94 342 ASP B O 1
ATOM 7822 N N . TYR B 1 343 ? -21.016 26.047 10.094 1 85.75 343 TYR B N 1
ATOM 7823 C CA . TYR B 1 343 ? -19.828 26.75 10.555 1 85.75 343 TYR B CA 1
ATOM 7824 C C . TYR B 1 343 ? -18.594 26.266 9.805 1 85.75 343 TYR B C 1
ATOM 7826 O O . TYR B 1 343 ? -17.766 27.078 9.375 1 85.75 343 TYR B O 1
ATOM 7834 N N . GLU B 1 344 ? -18.531 25.031 9.648 1 87.06 344 GLU B N 1
ATOM 7835 C CA . GLU B 1 344 ? -17.391 24.453 8.953 1 87.06 344 GLU B CA 1
ATOM 7836 C C . GLU B 1 344 ? -17.344 24.891 7.496 1 87.06 344 GLU B C 1
ATOM 7838 O O . GLU B 1 344 ? -16.281 25.188 6.961 1 87.06 344 GLU B O 1
ATOM 7843 N N . ALA B 1 345 ? -18.484 24.922 6.895 1 82.38 345 ALA B N 1
ATOM 7844 C CA . ALA B 1 345 ? -18.562 25.312 5.492 1 82.38 345 ALA B CA 1
ATOM 7845 C C . ALA B 1 345 ? -18.172 26.781 5.309 1 82.38 345 ALA B C 1
ATOM 7847 O O . ALA B 1 345 ? -17.484 27.125 4.344 1 82.38 345 ALA B O 1
ATOM 7848 N N . PHE B 1 346 ? -18.562 27.609 6.219 1 84.69 346 PHE B N 1
ATOM 7849 C CA . PHE B 1 346 ? -18.25 29.031 6.125 1 84.69 346 PHE B CA 1
ATOM 7850 C C . PHE B 1 346 ? -16.75 29.281 6.285 1 84.69 346 PHE B C 1
ATOM 7852 O O . PHE B 1 346 ? -16.172 30.094 5.562 1 84.69 346 PHE B O 1
ATOM 7859 N N . VAL B 1 347 ? -16.234 28.594 7.242 1 87.69 347 VAL B N 1
ATOM 7860 C CA . VAL B 1 347 ? -14.797 28.734 7.469 1 87.69 347 VAL B CA 1
ATOM 7861 C C . VAL B 1 347 ? -14.031 28.281 6.234 1 87.69 347 VAL B C 1
ATOM 7863 O O . VAL B 1 347 ? -13.094 28.953 5.789 1 87.69 347 VAL B O 1
ATOM 7866 N N . ASN B 1 348 ? -14.453 27.188 5.719 1 85.12 348 ASN B N 1
ATOM 7867 C CA . ASN B 1 348 ? -13.781 26.656 4.535 1 85.12 348 ASN B CA 1
ATOM 7868 C C . ASN B 1 348 ? -13.969 27.562 3.33 1 85.12 348 ASN B C 1
ATOM 7870 O O . ASN B 1 348 ? -13.078 27.672 2.484 1 85.12 348 ASN B O 1
ATOM 7874 N N . TYR B 1 349 ? -15.062 28.125 3.277 1 79.62 349 TYR B N 1
ATOM 7875 C CA . TYR B 1 349 ? -15.383 29 2.156 1 79.62 349 TYR B CA 1
ATOM 7876 C C . TYR B 1 349 ? -14.484 30.234 2.156 1 79.62 349 TYR B C 1
ATOM 7878 O O . TYR B 1 349 ? -13.852 30.547 1.146 1 79.62 349 TYR B O 1
ATOM 7886 N N . ARG B 1 350 ? -14.352 30.875 3.26 1 81.12 350 ARG B N 1
ATOM 7887 C CA . ARG B 1 350 ? -13.641 32.156 3.32 1 81.12 350 ARG B CA 1
ATOM 7888 C C . ARG B 1 350 ? -12.148 31.922 3.551 1 81.12 350 ARG B C 1
ATOM 7890 O O . ARG B 1 350 ? -11.32 32.688 3.035 1 81.12 350 ARG B O 1
ATOM 7897 N N . PHE B 1 351 ? -11.852 30.953 4.34 1 85.44 351 PHE B N 1
ATOM 7898 C CA . PHE B 1 351 ? -10.469 30.797 4.777 1 85.44 351 PHE B CA 1
ATOM 7899 C C . PHE B 1 351 ? -9.891 29.484 4.289 1 85.44 351 PHE B C 1
ATOM 7901 O O . PHE B 1 351 ? -9.008 28.906 4.93 1 85.44 351 PHE B O 1
ATOM 7908 N N . GLY B 1 352 ? -10.297 28.953 3.256 1 81.12 352 GLY B N 1
ATOM 7909 C CA . GLY B 1 352 ? -9.844 27.688 2.709 1 81.12 352 GLY B CA 1
ATOM 7910 C C . GLY B 1 352 ? -8.375 27.688 2.338 1 81.12 352 GLY B C 1
ATOM 7911 O O . GLY B 1 352 ? -7.746 26.625 2.254 1 81.12 352 GLY B O 1
ATOM 7912 N N . ASN B 1 353 ? -7.82 28.797 2.186 1 78.5 353 ASN B N 1
ATOM 7913 C CA . ASN B 1 353 ? -6.418 28.906 1.807 1 78.5 353 ASN B CA 1
ATOM 7914 C C . ASN B 1 353 ? -5.496 28.672 3 1 78.5 353 ASN B C 1
ATOM 7916 O O . ASN B 1 353 ? -4.324 28.328 2.826 1 78.5 353 ASN B O 1
ATOM 7920 N N . ILE B 1 354 ? -6.008 28.906 4.16 1 83.69 354 ILE B N 1
ATOM 7921 C CA . ILE B 1 354 ? -5.164 28.766 5.34 1 83.69 354 ILE B CA 1
ATOM 7922 C C . ILE B 1 354 ? -5.586 27.531 6.137 1 83.69 354 ILE B C 1
ATOM 7924 O O . ILE B 1 354 ? -4.812 27.016 6.949 1 83.69 354 ILE B O 1
ATOM 7928 N N . VAL B 1 355 ? -6.789 27.109 5.898 1 87.94 355 VAL B N 1
ATOM 7929 C CA . VAL B 1 355 ? -7.348 26.047 6.742 1 87.94 355 VAL B CA 1
ATOM 7930 C C . VAL B 1 355 ? -7.195 24.703 6.047 1 87.94 355 VAL B C 1
ATOM 7932 O O . VAL B 1 355 ? -7.602 24.531 4.895 1 87.94 355 VAL B O 1
ATOM 7935 N N . GLN B 1 356 ? -6.586 23.734 6.773 1 88.06 356 GLN B N 1
ATOM 7936 C CA . GLN B 1 356 ? -6.473 22.359 6.305 1 88.06 356 GLN B CA 1
ATOM 7937 C C . GLN B 1 356 ? -7.68 21.516 6.742 1 88.06 356 GLN B C 1
ATOM 7939 O O . GLN B 1 356 ? -8.219 20.75 5.953 1 88.06 356 GLN B O 1
ATOM 7944 N N . ALA B 1 357 ? -7.996 21.625 7.934 1 90.88 357 ALA B N 1
ATOM 7945 C CA . ALA B 1 357 ? -9.117 20.875 8.5 1 90.88 357 ALA B CA 1
ATOM 7946 C C . ALA B 1 357 ? -9.859 21.703 9.547 1 90.88 357 ALA B C 1
ATOM 7948 O O . ALA B 1 357 ? -9.242 22.484 10.281 1 90.88 357 ALA B O 1
ATOM 7949 N N . VAL B 1 358 ? -11.164 21.547 9.539 1 91.56 358 VAL B N 1
ATOM 7950 C CA . VAL B 1 358 ? -11.992 22.297 10.484 1 91.56 358 VAL B CA 1
ATOM 7951 C C . VAL B 1 358 ? -13.102 21.406 11.023 1 91.56 358 VAL B C 1
ATOM 7953 O O . VAL B 1 358 ? -13.664 20.594 10.289 1 91.56 358 VAL B O 1
ATOM 7956 N N . GLN B 1 359 ? -13.273 21.484 12.344 1 90.12 359 GLN B N 1
ATOM 7957 C CA . GLN B 1 359 ? -14.383 20.781 12.992 1 90.12 359 GLN B CA 1
ATOM 7958 C C . GLN B 1 359 ? -15.062 21.656 14.031 1 90.12 359 GLN B C 1
ATOM 7960 O O . GLN B 1 359 ? -14.391 22.312 14.836 1 90.12 359 GLN B O 1
ATOM 7965 N N . CYS B 1 360 ? -16.375 21.688 13.898 1 88.5 360 CYS B N 1
ATOM 7966 C CA . CYS B 1 360 ? -17.172 22.438 14.867 1 88.5 360 CYS B CA 1
ATOM 7967 C C . CYS B 1 360 ? -17.875 21.5 15.836 1 88.5 360 CYS B C 1
ATOM 7969 O O . CYS B 1 360 ? -18.422 20.469 15.43 1 88.5 360 CYS B O 1
ATOM 7971 N N . TYR B 1 361 ? -17.703 21.75 17.125 1 84.5 361 TYR B N 1
ATOM 7972 C CA . TYR B 1 361 ? -18.438 20.969 18.125 1 84.5 361 TYR B CA 1
ATOM 7973 C C . TYR B 1 361 ? -18.953 21.859 19.25 1 84.5 361 TYR B C 1
ATOM 7975 O O . TYR B 1 361 ? -18.547 23.016 19.375 1 84.5 361 TYR B O 1
ATOM 7983 N N . THR B 1 362 ? -19.984 21.422 19.859 1 78.94 362 THR B N 1
ATOM 7984 C CA . THR B 1 362 ? -20.578 22.141 20.984 1 78.94 362 THR B CA 1
ATOM 7985 C C . THR B 1 362 ? -20.359 21.359 22.281 1 78.94 362 THR B C 1
ATOM 7987 O O . THR B 1 362 ? -20.172 20.141 22.266 1 78.94 362 THR B O 1
ATOM 7990 N N . ASP B 1 363 ? -20.078 22.125 23.281 1 75.31 363 ASP B N 1
ATOM 7991 C CA . ASP B 1 363 ? -19.938 21.547 24.609 1 75.31 363 ASP B CA 1
ATOM 7992 C C . ASP B 1 363 ? -21.203 21.75 25.453 1 75.31 363 ASP B C 1
ATOM 7994 O O . ASP B 1 363 ? -21.688 22.891 25.562 1 75.31 363 ASP B O 1
ATOM 7998 N N . SER B 1 364 ? -21.75 20.719 25.953 1 69.88 364 SER B N 1
ATOM 7999 C CA . SER B 1 364 ? -22.953 20.797 26.766 1 69.88 364 SER B CA 1
ATOM 8000 C C . SER B 1 364 ? -22.719 21.609 28.031 1 69.88 364 SER B C 1
ATOM 8002 O O . SER B 1 364 ? -23.656 22.203 28.578 1 69.88 364 SER B O 1
ATOM 8004 N N . GLU B 1 365 ? -21.484 21.688 28.438 1 73.06 365 GLU B N 1
ATOM 8005 C CA . GLU B 1 365 ? -21.188 22.422 29.672 1 73.06 365 GLU B CA 1
ATOM 8006 C C . GLU B 1 365 ? -21.094 23.922 29.406 1 73.06 365 GLU B C 1
ATOM 8008 O O . GLU B 1 365 ? -21.188 24.719 30.328 1 73.06 365 GLU B O 1
ATOM 8013 N N . LYS B 1 366 ? -20.922 24.297 28.219 1 79.88 366 LYS B N 1
ATOM 8014 C CA . LYS B 1 366 ? -20.828 25.719 27.844 1 79.88 366 LYS B CA 1
ATOM 8015 C C . LYS B 1 366 ? -21.828 26.062 26.75 1 79.88 366 LYS B C 1
ATOM 8017 O O . LYS B 1 366 ? -21.438 26.266 25.594 1 79.88 366 LYS B O 1
ATOM 8022 N N . PRO B 1 367 ? -23.078 26.172 27.25 1 76.56 367 PRO B N 1
ATOM 8023 C CA . PRO B 1 367 ? -24.078 26.516 26.219 1 76.56 367 PRO B CA 1
ATOM 8024 C C . PRO B 1 367 ? -23.844 27.906 25.625 1 76.56 367 PRO B C 1
ATOM 8026 O O . PRO B 1 367 ? -23.391 28.812 26.328 1 76.56 367 PRO B O 1
ATOM 8029 N N . GLY B 1 368 ? -23.953 28.078 24.391 1 77.44 368 GLY B N 1
ATOM 8030 C CA . GLY B 1 368 ? -23.828 29.359 23.734 1 77.44 368 GLY B CA 1
ATOM 8031 C C . GLY B 1 368 ? -22.516 29.531 22.984 1 77.44 368 GLY B C 1
ATOM 8032 O O . GLY B 1 368 ? -22.297 30.562 22.328 1 77.44 368 GLY B O 1
ATOM 8033 N N . TYR B 1 369 ? -21.703 28.594 23.266 1 84.69 369 TYR B N 1
ATOM 8034 C CA . TYR B 1 369 ? -20.422 28.688 22.578 1 84.69 369 TYR B CA 1
ATOM 8035 C C . TYR B 1 369 ? -20.297 27.625 21.5 1 84.69 369 TYR B C 1
ATOM 8037 O O . TYR B 1 369 ? -20.734 26.484 21.688 1 84.69 369 TYR B O 1
ATOM 8045 N N . ALA B 1 370 ? -19.875 27.984 20.344 1 86.25 370 ALA B N 1
ATOM 8046 C CA . ALA B 1 370 ? -19.484 27.047 19.297 1 86.25 370 ALA B CA 1
ATOM 8047 C C . ALA B 1 370 ? -17.969 26.938 19.188 1 86.25 370 ALA B C 1
ATOM 8049 O O . ALA B 1 370 ? -17.281 27.922 18.891 1 86.25 370 ALA B O 1
ATOM 8050 N N . PHE B 1 371 ? -17.453 25.844 19.531 1 89.44 371 PHE B N 1
ATOM 8051 C CA . PHE B 1 371 ? -16.016 25.641 19.484 1 89.44 371 PHE B CA 1
ATOM 8052 C C . PHE B 1 371 ? -15.586 25.125 18.109 1 89.44 371 PHE B C 1
ATOM 8054 O O . PHE B 1 371 ? -16.109 24.125 17.625 1 89.44 371 PHE B O 1
ATOM 8061 N N . ILE B 1 372 ? -14.695 25.828 17.484 1 91.94 372 ILE B N 1
ATOM 8062 C CA . ILE B 1 372 ? -14.219 25.469 16.156 1 91.94 372 ILE B CA 1
ATOM 8063 C C . ILE B 1 372 ? -12.727 25.125 16.219 1 91.94 372 ILE B C 1
ATOM 8065 O O . ILE B 1 372 ? -11.891 25.984 16.484 1 91.94 372 ILE B O 1
ATOM 8069 N N . ALA B 1 373 ? -12.43 23.875 16.016 1 92.69 373 ALA B N 1
ATOM 8070 C CA . ALA B 1 373 ? -11.039 23.422 15.945 1 92.69 373 ALA B CA 1
ATOM 8071 C C . ALA B 1 373 ? -10.516 23.5 14.516 1 92.69 373 ALA B C 1
ATOM 8073 O O . ALA B 1 373 ? -11.141 22.984 13.586 1 92.69 373 ALA B O 1
ATOM 8074 N N . ILE B 1 374 ? -9.391 24.203 14.359 1 93.44 374 ILE B N 1
ATOM 8075 C CA . ILE B 1 374 ? -8.867 24.391 13.016 1 93.44 374 ILE B CA 1
ATOM 8076 C C . ILE B 1 374 ? -7.395 24 12.969 1 93.44 374 ILE B C 1
ATOM 8078 O O . ILE B 1 374 ? -6.605 24.406 13.82 1 93.44 374 ILE B O 1
ATOM 8082 N N . LYS B 1 375 ? -7.043 23.141 12.086 1 93.44 375 LYS B N 1
ATOM 8083 C CA . LYS B 1 375 ? -5.648 22.891 11.719 1 93.44 375 LYS B CA 1
ATOM 8084 C C . LYS B 1 375 ? -5.273 23.672 10.461 1 93.44 375 LYS B C 1
ATOM 8086 O O . LYS B 1 375 ? -5.914 23.531 9.414 1 93.44 375 LYS B O 1
ATOM 8091 N N . PRO B 1 376 ? -4.285 24.547 10.562 1 90.69 376 PRO B N 1
ATOM 8092 C CA . PRO B 1 376 ? -3.869 25.297 9.375 1 90.69 376 PRO B CA 1
ATOM 8093 C C . PRO B 1 376 ? -3.102 24.438 8.375 1 90.69 376 PRO B C 1
ATOM 8095 O O . PRO B 1 376 ? -2.641 23.344 8.727 1 90.69 376 PRO B O 1
ATOM 8098 N N . LYS B 1 377 ? -3.014 24.922 7.125 1 84.75 377 LYS B N 1
ATOM 8099 C CA . LYS B 1 377 ? -2.268 24.219 6.082 1 84.75 377 LYS B CA 1
ATOM 8100 C C . LYS B 1 377 ? -0.77 24.25 6.371 1 84.75 377 LYS B C 1
ATOM 8102 O O . LYS B 1 377 ? -0.079 23.25 6.168 1 84.75 377 LYS B O 1
ATOM 8107 N N . ASP B 1 378 ? -0.426 25.438 6.797 1 81.19 378 ASP B N 1
ATOM 8108 C CA . ASP B 1 378 ? 0.99 25.594 7.121 1 81.19 378 ASP B CA 1
ATOM 8109 C C . ASP B 1 378 ? 1.197 25.734 8.625 1 81.19 378 ASP B C 1
ATOM 8111 O O . ASP B 1 378 ? 0.672 26.656 9.25 1 81.19 378 ASP B O 1
ATOM 8115 N N . GLY B 1 379 ? 1.828 24.734 9.172 1 82.38 379 GLY B N 1
ATOM 8116 C CA . GLY B 1 379 ? 2.117 24.797 10.602 1 82.38 379 GLY B CA 1
ATOM 8117 C C . GLY B 1 379 ? 1.074 24.094 11.453 1 82.38 379 GLY B C 1
ATOM 8118 O O . GLY B 1 379 ? 0.267 23.312 10.938 1 82.38 379 GLY B O 1
ATOM 8119 N N . LEU B 1 380 ? 1.154 24.406 12.766 1 88.44 380 LEU B N 1
ATOM 8120 C CA . LEU B 1 380 ? 0.305 23.688 13.719 1 88.44 380 LEU B CA 1
ATOM 8121 C C . LEU B 1 380 ? -0.76 24.609 14.297 1 88.44 380 LEU B C 1
ATOM 8123 O O . LEU B 1 380 ? -1.837 24.156 14.688 1 88.44 380 LEU B O 1
ATOM 8127 N N . TYR B 1 381 ? -0.404 25.875 14.352 1 87.69 381 TYR B N 1
ATOM 8128 C CA . TYR B 1 381 ? -1.288 26.797 15.062 1 87.69 381 TYR B CA 1
ATOM 8129 C C . TYR B 1 381 ? -1.592 28.031 14.203 1 87.69 381 TYR B C 1
ATOM 8131 O O . TYR B 1 381 ? -0.728 28.516 13.469 1 87.69 381 TYR B O 1
ATOM 8139 N N . LEU B 1 382 ? -2.824 28.5 14.391 1 86.94 382 LEU B N 1
ATOM 8140 C CA . LEU B 1 382 ? -3.186 29.781 13.805 1 86.94 382 LEU B CA 1
ATOM 8141 C C . LEU B 1 382 ? -2.639 30.938 14.633 1 86.94 382 LEU B C 1
ATOM 8143 O O . LEU B 1 382 ? -2.508 30.812 15.852 1 86.94 382 LEU B O 1
ATOM 8147 N N . THR B 1 383 ? -2.311 32 13.969 1 78.88 383 THR B N 1
ATOM 8148 C CA . THR B 1 383 ? -1.923 33.188 14.695 1 78.88 383 THR B CA 1
ATOM 8149 C C . THR B 1 383 ? -3.127 33.812 15.391 1 78.88 383 THR B C 1
ATOM 8151 O O . THR B 1 383 ? -4.273 33.531 15.055 1 78.88 383 THR B O 1
ATOM 8154 N N . THR B 1 384 ? -2.883 34.594 16.391 1 80.06 384 THR B N 1
ATOM 8155 C CA . THR B 1 384 ? -3.955 35.25 17.125 1 80.06 384 THR B CA 1
ATOM 8156 C C . THR B 1 384 ? -4.809 36.094 16.188 1 80.06 384 THR B C 1
ATOM 8158 O O . THR B 1 384 ? -6.035 36.125 16.328 1 80.06 384 THR B O 1
ATOM 8161 N N . VAL B 1 385 ? -4.176 36.75 15.25 1 76.69 385 VAL B N 1
ATOM 8162 C CA . VAL B 1 385 ? -4.891 37.594 14.312 1 76.69 385 VAL B CA 1
ATOM 8163 C C . VAL B 1 385 ? -5.809 36.75 13.43 1 76.69 385 VAL B C 1
ATOM 8165 O O . VAL B 1 385 ? -6.961 37.125 13.188 1 76.69 385 VAL B O 1
ATOM 8168 N N . GLN B 1 386 ? -5.281 35.688 12.992 1 82.81 386 GLN B N 1
ATOM 8169 C CA . GLN B 1 386 ? -6.082 34.812 12.148 1 82.81 386 GLN B CA 1
ATOM 8170 C C . GLN B 1 386 ? -7.285 34.281 12.906 1 82.81 386 GLN B C 1
ATOM 8172 O O . GLN B 1 386 ? -8.383 34.188 12.359 1 82.81 386 GLN B O 1
ATOM 8177 N N . LYS B 1 387 ? -7.078 33.875 14.109 1 89.44 387 LYS B N 1
ATOM 8178 C CA . LYS B 1 387 ? -8.172 33.375 14.938 1 89.44 387 LYS B CA 1
ATOM 8179 C C . LYS B 1 387 ? -9.258 34.438 15.109 1 89.44 387 LYS B C 1
ATOM 8181 O O . LYS B 1 387 ? -10.445 34.156 14.992 1 89.44 387 LYS B O 1
ATOM 8186 N N . GLU B 1 388 ? -8.789 35.625 15.391 1 86.69 388 GLU B N 1
ATOM 8187 C CA . GLU B 1 388 ? -9.734 36.719 15.578 1 86.69 388 GLU B CA 1
ATOM 8188 C C . GLU B 1 388 ? -10.492 37.031 14.297 1 86.69 388 GLU B C 1
ATOM 8190 O O . GLU B 1 388 ? -11.695 37.312 14.328 1 86.69 388 GLU B O 1
ATOM 8195 N N . ASP B 1 389 ? -9.781 36.969 13.25 1 84.31 389 ASP B N 1
ATOM 8196 C CA . ASP B 1 389 ? -10.43 37.219 11.969 1 84.31 389 ASP B CA 1
ATOM 8197 C C . ASP B 1 389 ? -11.523 36.188 11.695 1 84.31 389 ASP B C 1
ATOM 8199 O O . ASP B 1 389 ? -12.602 36.531 11.211 1 84.31 389 ASP B O 1
ATOM 8203 N N . ILE B 1 390 ? -11.234 34.938 11.953 1 90.31 390 ILE B N 1
ATOM 8204 C CA . ILE B 1 390 ? -12.203 33.875 11.719 1 90.31 390 ILE B CA 1
ATOM 8205 C C . ILE B 1 390 ? -13.391 34.062 12.656 1 90.31 390 ILE B C 1
ATOM 8207 O O . ILE B 1 390 ? -14.547 33.938 12.234 1 90.31 390 ILE B O 1
ATOM 8211 N N . GLN B 1 391 ? -13.078 34.344 13.883 1 91.12 391 GLN B N 1
ATOM 8212 C CA . GLN B 1 391 ? -14.156 34.531 14.852 1 91.12 391 GLN B CA 1
ATOM 8213 C C . GLN B 1 391 ? -15.047 35.719 14.469 1 91.12 391 GLN B C 1
ATOM 8215 O O . GLN B 1 391 ? -16.266 35.625 14.555 1 91.12 391 GLN B O 1
ATOM 8220 N N . ASN B 1 392 ? -14.453 36.812 14.031 1 86.69 392 ASN B N 1
ATOM 8221 C CA . ASN B 1 392 ? -15.211 38 13.609 1 86.69 392 ASN B CA 1
ATOM 8222 C C . ASN B 1 392 ? -16.047 37.688 12.367 1 86.69 392 ASN B C 1
ATOM 8224 O O . ASN B 1 392 ? -17.188 38.188 12.258 1 86.69 392 ASN B O 1
ATOM 8228 N N . PHE B 1 393 ? -15.5 37 11.516 1 85 393 PHE B N 1
ATOM 8229 C CA . PHE B 1 393 ? -16.234 36.594 10.32 1 85 393 PHE B CA 1
ATOM 8230 C C . PHE B 1 393 ? -17.469 35.781 10.68 1 85 393 PHE B C 1
ATOM 8232 O O . PHE B 1 393 ? -18.547 36.031 10.156 1 85 393 PHE B O 1
ATOM 8239 N N . LEU B 1 394 ? -17.312 34.844 11.531 1 87.69 394 LEU B N 1
ATOM 8240 C CA . LEU B 1 394 ? -18.406 33.969 11.883 1 87.69 394 LEU B CA 1
ATOM 8241 C C . LEU B 1 394 ? -19.469 34.688 12.695 1 87.69 394 LEU B C 1
ATOM 8243 O O . LEU B 1 394 ? -20.641 34.312 12.656 1 87.69 394 LEU B O 1
ATOM 8247 N N . ARG B 1 395 ? -19.062 35.719 13.414 1 84.25 395 ARG B N 1
ATOM 8248 C CA . ARG B 1 395 ? -20 36.469 14.227 1 84.25 395 ARG B CA 1
ATOM 8249 C C . ARG B 1 395 ? -21.031 37.188 13.352 1 84.25 395 ARG B C 1
ATOM 8251 O O . ARG B 1 395 ? -22.156 37.406 13.773 1 84.25 395 ARG B O 1
ATOM 8258 N N . GLU B 1 396 ? -20.578 37.5 12.164 1 78 396 GLU B N 1
ATOM 8259 C CA . GLU B 1 396 ? -21.469 38.188 11.242 1 78 396 GLU B CA 1
ATOM 8260 C C . GLU B 1 396 ? -22.594 37.281 10.758 1 78 396 GLU B C 1
ATOM 8262 O O . GLU B 1 396 ? -23.656 37.75 10.344 1 78 396 GLU B O 1
ATOM 8267 N N . TYR B 1 397 ? -22.328 36.031 10.789 1 76 397 TYR B N 1
ATOM 8268 C CA . TYR B 1 397 ? -23.297 35.094 10.242 1 76 397 TYR B CA 1
ATOM 8269 C C . TYR B 1 397 ? -24.047 34.375 11.359 1 76 397 TYR B C 1
ATOM 8271 O O . TYR B 1 397 ? -24.969 33.594 11.102 1 76 397 TYR B O 1
ATOM 8279 N N . ASN B 1 398 ? -23.625 34.5 12.586 1 70.19 398 ASN B N 1
ATOM 8280 C CA . ASN B 1 398 ? -24.188 33.781 13.711 1 70.19 398 ASN B CA 1
ATOM 8281 C C . ASN B 1 398 ? -25.516 34.406 14.164 1 70.19 398 ASN B C 1
ATOM 8283 O O . ASN B 1 398 ? -25.734 35.594 13.984 1 70.19 398 ASN B O 1
ATOM 8287 N N . VAL B 1 399 ? -26.359 33.375 14.578 1 59.53 399 VAL B N 1
ATOM 8288 C CA . VAL B 1 399 ? -27.547 33.844 15.312 1 59.53 399 VAL B CA 1
ATOM 8289 C C . VAL B 1 399 ? -27.109 34.469 16.625 1 59.53 399 VAL B C 1
ATOM 8291 O O . VAL B 1 399 ? -26.109 34.062 17.219 1 59.53 399 VAL B O 1
ATOM 8294 N N . ALA B 1 400 ? -27.531 35.594 17 1 59.25 400 ALA B N 1
ATOM 8295 C CA . ALA B 1 400 ? -27.172 36.531 18.047 1 59.25 400 ALA B CA 1
ATOM 8296 C C . ALA B 1 400 ? -26.766 35.812 19.328 1 59.25 400 ALA B C 1
ATOM 8298 O O . ALA B 1 400 ? -25.938 36.312 20.094 1 59.25 400 ALA B O 1
ATOM 8299 N N . THR B 1 401 ? -26.969 34.531 19.531 1 68.75 401 THR B N 1
ATOM 8300 C CA . THR B 1 401 ? -26.781 33.969 20.844 1 68.75 401 THR B CA 1
ATOM 8301 C C . THR B 1 401 ? -25.562 33.031 20.875 1 68.75 401 THR B C 1
ATOM 8303 O O . THR B 1 401 ? -25.141 32.594 21.938 1 68.75 401 THR B O 1
ATOM 8306 N N . ILE B 1 402 ? -24.906 32.781 19.797 1 79.62 402 ILE B N 1
ATOM 8307 C CA . ILE B 1 402 ? -23.828 31.812 19.797 1 79.62 402 ILE B CA 1
ATOM 8308 C C . ILE B 1 402 ? -22.5 32.531 19.547 1 79.62 402 ILE B C 1
ATOM 8310 O O . ILE B 1 402 ? -22.391 33.375 18.672 1 79.62 402 ILE B O 1
ATOM 8314 N N . THR B 1 403 ? -21.531 32.406 20.438 1 85.56 403 THR B N 1
ATOM 8315 C CA . THR B 1 403 ? -20.203 32.969 20.312 1 85.56 403 THR B CA 1
ATOM 8316 C C . THR B 1 403 ? -19.219 31.906 19.797 1 85.56 403 THR B C 1
ATOM 8318 O O . THR B 1 403 ? -18.969 30.906 20.453 1 85.56 403 THR B O 1
ATOM 8321 N N . PRO B 1 404 ? -18.703 32.156 18.609 1 88.75 404 PRO B N 1
ATOM 8322 C CA . PRO B 1 404 ? -17.719 31.188 18.078 1 88.75 404 PRO B CA 1
ATOM 8323 C C . PRO B 1 404 ? -16.344 31.344 18.734 1 88.75 404 PRO B C 1
ATOM 8325 O O . PRO B 1 404 ? -15.883 32.469 18.953 1 88.75 404 PRO B O 1
ATOM 8328 N N . VAL B 1 405 ? -15.773 30.266 19.141 1 90.5 405 VAL B N 1
ATOM 8329 C CA . VAL B 1 405 ? -14.422 30.25 19.688 1 90.5 405 VAL B CA 1
ATOM 8330 C C . VAL B 1 405 ? -13.539 29.312 18.875 1 90.5 405 VAL B C 1
ATOM 8332 O O . VAL B 1 405 ? -13.852 28.125 18.719 1 90.5 405 VAL B O 1
ATOM 8335 N N . VAL B 1 406 ? -12.469 29.906 18.344 1 92.69 406 VAL B N 1
ATOM 8336 C CA . VAL B 1 406 ? -11.547 29.125 17.516 1 92.69 406 VAL B CA 1
ATOM 8337 C C . VAL B 1 406 ? -10.375 28.641 18.375 1 92.69 406 VAL B C 1
ATOM 8339 O O . VAL B 1 406 ? -9.789 29.422 19.125 1 92.69 406 VAL B O 1
ATOM 8342 N N . HIS B 1 407 ? -10.078 27.359 18.344 1 91.06 407 HIS B N 1
ATOM 8343 C CA . HIS B 1 407 ? -8.93 26.828 19.062 1 91.06 407 HIS B CA 1
ATOM 8344 C C . HIS B 1 407 ? -8.211 25.766 18.234 1 91.06 407 HIS B C 1
ATOM 8346 O O . HIS B 1 407 ? -8.695 25.359 17.188 1 91.06 407 HIS B O 1
ATOM 8352 N N . SER B 1 408 ? -7.051 25.391 18.688 1 90.94 408 SER B N 1
ATOM 8353 C CA . SER B 1 408 ? -6.273 24.359 18.031 1 90.94 408 SER B CA 1
ATOM 8354 C C . SER B 1 408 ? -6.676 22.969 18.516 1 90.94 408 SER B C 1
ATOM 8356 O O . SER B 1 408 ? -7.059 22.797 19.672 1 90.94 408 SER B O 1
ATOM 8358 N N . PRO B 1 409 ? -6.582 22 17.625 1 91.62 409 PRO B N 1
ATOM 8359 C CA . PRO B 1 409 ? -6.875 20.625 18.062 1 91.62 409 PRO B CA 1
ATOM 8360 C C . PRO B 1 409 ? -5.781 20.047 18.938 1 91.62 409 PRO B C 1
ATOM 8362 O O . PRO B 1 409 ? -4.703 20.625 19.078 1 91.62 409 PRO B O 1
ATOM 8365 N N . ASN B 1 410 ? -6.195 19 19.656 1 91.12 410 ASN B N 1
ATOM 8366 C CA . ASN B 1 410 ? -5.195 18.203 20.359 1 91.12 410 ASN B CA 1
ATOM 8367 C C . ASN B 1 410 ? -4.41 17.312 19.406 1 91.12 410 ASN B C 1
ATOM 8369 O O . ASN B 1 410 ? -4.934 16.312 18.906 1 91.12 410 ASN B O 1
ATOM 8373 N N . TYR B 1 411 ? -3.172 17.656 19.172 1 94.31 411 TYR B N 1
ATOM 8374 C CA . TYR B 1 411 ? -2.395 17 18.125 1 94.31 411 TYR B CA 1
ATOM 8375 C C . TYR B 1 411 ? -1.799 15.688 18.641 1 94.31 411 TYR B C 1
ATOM 8377 O O . TYR B 1 411 ? -1.336 15.609 19.781 1 94.31 411 TYR B O 1
ATOM 8385 N N . LEU B 1 412 ? -1.886 14.656 17.891 1 96.38 412 LEU B N 1
ATOM 8386 C CA . LEU B 1 412 ? -1.194 13.383 18.062 1 96.38 412 LEU B CA 1
ATOM 8387 C C . LEU B 1 412 ? -0.208 13.156 16.922 1 96.38 412 LEU B C 1
ATOM 8389 O O . LEU B 1 412 ? -0.572 13.266 15.75 1 96.38 412 LEU B O 1
ATOM 8393 N N . TYR B 1 413 ? 1.021 12.883 17.297 1 97.06 413 TYR B N 1
ATOM 8394 C CA . TYR B 1 413 ? 2.033 12.633 16.281 1 97.06 413 TYR B CA 1
ATOM 8395 C C . TYR B 1 413 ? 2.295 11.141 16.125 1 97.06 413 TYR B C 1
ATOM 8397 O O . TYR B 1 413 ? 2.342 10.406 17.125 1 97.06 413 TYR B O 1
ATOM 8405 N N . VAL B 1 414 ? 2.414 10.727 14.883 1 97.62 414 VAL B N 1
ATOM 8406 C CA . VAL B 1 414 ? 2.834 9.359 14.586 1 97.62 414 VAL B CA 1
ATOM 8407 C C . VAL B 1 414 ? 4.285 9.359 14.117 1 97.62 414 VAL B C 1
ATOM 8409 O O . VAL B 1 414 ? 4.594 9.836 13.023 1 97.62 414 VAL B O 1
ATOM 8412 N N . LYS B 1 415 ? 5.113 8.945 14.984 1 97.31 415 LYS B N 1
ATOM 8413 C CA . LYS B 1 415 ? 6.512 8.75 14.617 1 97.31 415 LYS B CA 1
ATOM 8414 C C . LYS B 1 415 ? 6.668 7.598 13.633 1 97.31 415 LYS B C 1
ATOM 8416 O O . LYS B 1 415 ? 6.203 6.488 13.891 1 97.31 415 LYS B O 1
ATOM 8421 N N . SER B 1 416 ? 7.289 7.863 12.5 1 96.69 416 SER B N 1
ATOM 8422 C CA . SER B 1 416 ? 7.398 6.848 11.453 1 96.69 416 SER B CA 1
ATOM 8423 C C . SER B 1 416 ? 8.852 6.582 11.086 1 96.69 416 SER B C 1
ATOM 8425 O O . SER B 1 416 ? 9.578 7.504 10.703 1 96.69 416 SER B O 1
ATOM 8427 N N . ASN B 1 417 ? 9.336 5.41 11.273 1 97.12 417 ASN B N 1
ATOM 8428 C CA . ASN B 1 417 ? 10.602 4.922 10.734 1 97.12 417 ASN B CA 1
ATOM 8429 C C . ASN B 1 417 ? 10.391 4.109 9.461 1 97.12 417 ASN B C 1
ATOM 8431 O O . ASN B 1 417 ? 10.086 2.916 9.523 1 97.12 417 ASN B O 1
ATOM 8435 N N . VAL B 1 418 ? 10.68 4.758 8.367 1 96.94 418 VAL B N 1
ATOM 8436 C CA . VAL B 1 418 ? 10.344 4.195 7.066 1 96.94 418 VAL B CA 1
ATOM 8437 C C . VAL B 1 418 ? 11.602 3.658 6.391 1 96.94 418 VAL B C 1
ATOM 8439 O O . VAL B 1 418 ? 12.57 4.395 6.203 1 96.94 418 VAL B O 1
ATOM 8442 N N . LYS B 1 419 ? 11.609 2.408 6.105 1 96.62 419 LYS B N 1
ATOM 8443 C CA . LYS B 1 419 ? 12.664 1.781 5.312 1 96.62 419 LYS B CA 1
ATOM 8444 C C . LYS B 1 419 ? 12.203 1.524 3.883 1 96.62 419 LYS B C 1
ATOM 8446 O O . LYS B 1 419 ? 11.273 0.742 3.656 1 96.62 419 LYS B O 1
ATOM 8451 N N . VAL B 1 420 ? 12.836 2.193 2.932 1 95.81 420 VAL B N 1
ATOM 8452 C CA . VAL B 1 420 ? 12.445 2.09 1.53 1 95.81 420 VAL B CA 1
ATOM 8453 C C . VAL B 1 420 ? 13.5 1.304 0.753 1 95.81 420 VAL B C 1
ATOM 8455 O O . VAL B 1 420 ? 14.672 1.679 0.735 1 95.81 420 VAL B O 1
ATOM 8458 N N . THR B 1 421 ? 13.094 0.179 0.181 1 95.06 421 THR B N 1
ATOM 8459 C CA . THR B 1 421 ? 13.961 -0.615 -0.685 1 95.06 421 THR B CA 1
ATOM 8460 C C . THR B 1 421 ? 13.711 -0.282 -2.152 1 95.06 421 THR B C 1
ATOM 8462 O O . THR B 1 421 ? 12.57 -0.325 -2.619 1 95.06 421 THR B O 1
ATOM 8465 N N . TYR B 1 422 ? 14.734 0.176 -2.855 1 92.81 422 TYR B N 1
ATOM 8466 C CA . TYR B 1 422 ? 14.57 0.562 -4.254 1 92.81 422 TYR B CA 1
ATOM 8467 C C . TYR B 1 422 ? 15.625 -0.109 -5.129 1 92.81 422 TYR B C 1
ATOM 8469 O O . TYR B 1 422 ? 16.688 -0.502 -4.648 1 92.81 422 TYR B O 1
ATOM 8477 N N . ALA B 1 423 ? 15.266 -0.364 -6.391 1 88.25 423 ALA B N 1
ATOM 8478 C CA . ALA B 1 423 ? 16.172 -0.939 -7.371 1 88.25 423 ALA B CA 1
ATOM 8479 C C . ALA B 1 423 ? 17.062 0.136 -7.996 1 88.25 423 ALA B C 1
ATOM 8481 O O . ALA B 1 423 ? 16.562 1.037 -8.68 1 88.25 423 ALA B O 1
ATOM 8482 N N . MET B 1 424 ? 18.344 -0.05 -7.816 1 83.81 424 MET B N 1
ATOM 8483 C CA . MET B 1 424 ? 19.297 0.947 -8.297 1 83.81 424 MET B CA 1
ATOM 8484 C C . MET B 1 424 ? 19.266 1.048 -9.82 1 83.81 424 MET B C 1
ATOM 8486 O O . MET B 1 424 ? 19.391 2.139 -10.375 1 83.81 424 MET B O 1
ATOM 8490 N N . ASN B 1 425 ? 19 -0.101 -10.414 1 79.12 425 ASN B N 1
ATOM 8491 C CA . ASN B 1 425 ? 19.031 -0.154 -11.867 1 79.12 425 ASN B CA 1
ATOM 8492 C C . ASN B 1 425 ? 17.844 0.584 -12.484 1 79.12 425 ASN B C 1
ATOM 8494 O O . ASN B 1 425 ? 17.891 0.989 -13.648 1 79.12 425 ASN B O 1
ATOM 8498 N N . ASN B 1 426 ? 16.844 0.771 -11.773 1 79.75 426 ASN B N 1
ATOM 8499 C CA . ASN B 1 426 ? 15.641 1.408 -12.281 1 79.75 426 ASN B CA 1
ATOM 8500 C C . ASN B 1 426 ? 15.57 2.879 -11.875 1 79.75 426 ASN B C 1
ATOM 8502 O O . ASN B 1 426 ? 14.633 3.584 -12.25 1 79.75 426 ASN B O 1
ATOM 8506 N N . LEU B 1 427 ? 16.547 3.316 -11.039 1 75.75 427 LEU B N 1
ATOM 8507 C CA . LEU B 1 427 ? 16.516 4.699 -10.578 1 75.75 427 LEU B CA 1
ATOM 8508 C C . LEU B 1 427 ? 17.219 5.621 -11.578 1 75.75 427 LEU B C 1
ATOM 8510 O O . LEU B 1 427 ? 18.391 5.438 -11.883 1 75.75 427 LEU B O 1
ATOM 8514 N N . SER B 1 428 ? 16.531 6.535 -12.141 1 74.5 428 SER B N 1
ATOM 8515 C CA . SER B 1 428 ? 17.047 7.453 -13.148 1 74.5 428 SER B CA 1
ATOM 8516 C C . SER B 1 428 ? 17.703 8.672 -12.5 1 74.5 428 SER B C 1
ATOM 8518 O O . SER B 1 428 ? 18.562 9.32 -13.102 1 74.5 428 SER B O 1
ATOM 8520 N N . GLN B 1 429 ? 17.281 8.984 -11.273 1 80.31 429 GLN B N 1
ATOM 8521 C CA . GLN B 1 429 ? 17.781 10.164 -10.57 1 80.31 429 GLN B CA 1
ATOM 8522 C C . GLN B 1 429 ? 18.641 9.766 -9.375 1 80.31 429 GLN B C 1
ATOM 8524 O O . GLN B 1 429 ? 19.062 8.617 -9.258 1 80.31 429 GLN B O 1
ATOM 8529 N N . THR B 1 430 ? 18.953 10.758 -8.547 1 81.94 430 THR B N 1
ATOM 8530 C CA . THR B 1 430 ? 19.797 10.508 -7.387 1 81.94 430 THR B CA 1
ATOM 8531 C C . THR B 1 430 ? 18.969 9.977 -6.219 1 81.94 430 THR B C 1
ATOM 8533 O O . THR B 1 430 ? 17.734 10.07 -6.238 1 81.94 430 THR B O 1
ATOM 8536 N N . GLU B 1 431 ? 19.656 9.305 -5.324 1 86 431 GLU B N 1
ATOM 8537 C CA . GLU B 1 431 ? 18.984 8.812 -4.125 1 86 431 GLU B CA 1
ATOM 8538 C C . GLU B 1 431 ? 18.344 9.953 -3.344 1 86 431 GLU B C 1
ATOM 8540 O O . GLU B 1 431 ? 17.25 9.789 -2.775 1 86 431 GLU B O 1
ATOM 8545 N N . GLU B 1 432 ? 18.969 11.117 -3.279 1 81.62 432 GLU B N 1
ATOM 8546 C CA . GLU B 1 432 ? 18.438 12.281 -2.574 1 81.62 432 GLU B CA 1
ATOM 8547 C C . GLU B 1 432 ? 17.125 12.742 -3.199 1 81.62 432 GLU B C 1
ATOM 8549 O O . GLU B 1 432 ? 16.188 13.133 -2.488 1 81.62 432 GLU B O 1
ATOM 8554 N N . TRP B 1 433 ? 17.172 12.656 -4.426 1 85.62 433 TRP B N 1
ATOM 8555 C CA . TRP B 1 433 ? 15.938 13.008 -5.137 1 85.62 433 TRP B CA 1
ATOM 8556 C C . TRP B 1 433 ? 14.812 12.047 -4.777 1 85.62 433 TRP B C 1
ATOM 8558 O O . TRP B 1 433 ? 13.68 12.477 -4.531 1 85.62 433 TRP B O 1
ATOM 8568 N N . LEU B 1 434 ? 15.109 10.75 -4.781 1 89.56 434 LEU B N 1
ATOM 8569 C CA . LEU B 1 434 ? 14.109 9.742 -4.438 1 89.56 434 LEU B CA 1
ATOM 8570 C C . LEU B 1 434 ? 13.617 9.938 -3.008 1 89.56 434 LEU B C 1
ATOM 8572 O O . LEU B 1 434 ? 12.43 9.742 -2.725 1 89.56 434 LEU B O 1
ATOM 8576 N N . GLN B 1 435 ? 14.492 10.297 -2.111 1 90.12 435 GLN B N 1
ATOM 8577 C CA . GLN B 1 435 ? 14.102 10.578 -0.733 1 90.12 435 GLN B CA 1
ATOM 8578 C C . GLN B 1 435 ? 13.125 11.75 -0.665 1 90.12 435 GLN B C 1
ATOM 8580 O O . GLN B 1 435 ? 12.188 11.742 0.138 1 90.12 435 GLN B O 1
ATOM 8585 N N . GLY B 1 436 ? 13.367 12.773 -1.425 1 88.25 436 GLY B N 1
ATOM 8586 C CA . GLY B 1 436 ? 12.438 13.883 -1.517 1 88.25 436 GLY B CA 1
ATOM 8587 C C . GLY B 1 436 ? 11.055 13.469 -1.998 1 88.25 436 GLY B C 1
ATOM 8588 O O . GLY B 1 436 ? 10.047 13.93 -1.471 1 88.25 436 GLY B O 1
ATOM 8589 N N . LYS B 1 437 ? 11.07 12.539 -2.967 1 89.38 437 LYS B N 1
ATOM 8590 C CA . LYS B 1 437 ? 9.797 12.039 -3.484 1 89.38 437 LYS B CA 1
ATOM 8591 C C . LYS B 1 437 ? 9.047 11.242 -2.424 1 89.38 437 LYS B C 1
ATOM 8593 O O . LYS B 1 437 ? 7.82 11.289 -2.355 1 89.38 437 LYS B O 1
ATOM 8598 N N . VAL B 1 438 ? 9.805 10.477 -1.697 1 94.75 438 VAL B N 1
ATOM 8599 C CA . VAL B 1 438 ? 9.203 9.695 -0.622 1 94.75 438 VAL B CA 1
ATOM 8600 C C . VAL B 1 438 ? 8.594 10.633 0.417 1 94.75 438 VAL B C 1
ATOM 8602 O O . VAL B 1 438 ? 7.457 10.43 0.854 1 94.75 438 VAL B O 1
ATOM 8605 N N . LEU B 1 439 ? 9.281 11.672 0.781 1 92.81 439 LEU B N 1
ATOM 8606 C CA . LEU B 1 439 ? 8.781 12.633 1.761 1 92.81 439 LEU B CA 1
ATOM 8607 C C . LEU B 1 439 ? 7.535 13.344 1.245 1 92.81 439 LEU B C 1
ATOM 8609 O O . LEU B 1 439 ? 6.586 13.57 2 1 92.81 439 LEU B O 1
ATOM 8613 N N . ASP B 1 440 ? 7.574 13.633 0.001 1 90.5 440 ASP B N 1
ATOM 8614 C CA . ASP B 1 440 ? 6.406 14.258 -0.611 1 90.5 440 ASP B CA 1
ATOM 8615 C C . ASP B 1 440 ? 5.199 13.32 -0.573 1 90.5 440 ASP B C 1
ATOM 8617 O O . ASP B 1 440 ? 4.07 13.766 -0.362 1 90.5 440 ASP B O 1
ATOM 8621 N N . ALA B 1 441 ? 5.445 12.078 -0.866 1 93.56 441 ALA B N 1
ATOM 8622 C CA . ALA B 1 441 ? 4.371 11.094 -0.824 1 93.56 441 ALA B CA 1
ATOM 8623 C C . ALA B 1 441 ? 3.781 10.984 0.58 1 93.56 441 ALA B C 1
ATOM 8625 O O . ALA B 1 441 ? 2.562 10.875 0.743 1 93.56 441 ALA B O 1
ATOM 8626 N N . ILE B 1 442 ? 4.617 11.023 1.598 1 96.12 442 ILE B N 1
ATOM 8627 C CA . ILE B 1 442 ? 4.16 10.977 2.982 1 96.12 442 ILE B CA 1
ATOM 8628 C C . ILE B 1 442 ? 3.311 12.211 3.287 1 96.12 442 ILE B C 1
ATOM 8630 O O . ILE B 1 442 ? 2.219 12.094 3.848 1 96.12 442 ILE B O 1
ATOM 8634 N N . ASP B 1 443 ? 3.789 13.336 2.879 1 92.56 443 ASP B N 1
ATOM 8635 C CA . ASP B 1 443 ? 3.072 14.586 3.109 1 92.56 443 ASP B CA 1
ATOM 8636 C C . ASP B 1 443 ? 1.696 14.562 2.447 1 92.56 443 ASP B C 1
ATOM 8638 O O . ASP B 1 443 ? 0.7 14.961 3.057 1 92.56 443 ASP B O 1
ATOM 8642 N N . ARG B 1 444 ? 1.643 14.109 1.258 1 89.62 444 ARG B N 1
ATOM 8643 C CA . ARG B 1 444 ? 0.382 14.055 0.525 1 89.62 444 ARG B CA 1
ATOM 8644 C C . ARG B 1 444 ? -0.593 13.086 1.181 1 89.62 444 ARG B C 1
ATOM 8646 O O . ARG B 1 444 ? -1.798 13.336 1.223 1 89.62 444 ARG B O 1
ATOM 8653 N N . TYR B 1 445 ? -0.054 11.992 1.581 1 96.38 445 TYR B N 1
ATOM 8654 C CA . TYR B 1 445 ? -0.908 11.039 2.281 1 96.38 445 TYR B CA 1
ATOM 8655 C C . TYR B 1 445 ? -1.565 11.688 3.496 1 96.38 445 TYR B C 1
ATOM 8657 O O . TYR B 1 445 ? -2.77 11.531 3.713 1 96.38 445 TYR B O 1
ATOM 8665 N N . TYR B 1 446 ? -0.8 12.383 4.312 1 95.62 446 TYR B N 1
ATOM 8666 C CA . TYR B 1 446 ? -1.335 13.016 5.516 1 95.62 446 TYR B CA 1
ATOM 8667 C C . TYR B 1 446 ? -2.355 14.086 5.156 1 95.62 446 TYR B C 1
ATOM 8669 O O . TYR B 1 446 ? -3.434 14.148 5.75 1 95.62 446 TYR B O 1
ATOM 8677 N N . ILE B 1 447 ? -2.088 14.883 4.191 1 89.38 447 ILE B N 1
ATOM 8678 C CA . ILE B 1 447 ? -2.943 16 3.824 1 89.38 447 ILE B CA 1
ATOM 8679 C C . ILE B 1 447 ? -4.262 15.484 3.254 1 89.38 447 ILE B C 1
ATOM 8681 O O . ILE B 1 447 ? -5.332 16 3.584 1 89.38 447 ILE B O 1
ATOM 8685 N N . GLU B 1 448 ? -4.168 14.43 2.514 1 88.69 448 GLU B N 1
ATOM 8686 C CA . GLU B 1 448 ? -5.336 13.977 1.762 1 88.69 448 GLU B CA 1
ATOM 8687 C C . GLU B 1 448 ? -6.176 13 2.578 1 88.69 448 GLU B C 1
ATOM 8689 O O . GLU B 1 448 ? -7.398 12.945 2.428 1 88.69 448 GLU B O 1
ATOM 8694 N N . GLU B 1 449 ? -5.492 12.281 3.492 1 91.31 449 GLU B N 1
ATOM 8695 C CA . GLU B 1 449 ? -6.254 11.164 4.055 1 91.31 449 GLU B CA 1
ATOM 8696 C C . GLU B 1 449 ? -6.207 11.18 5.578 1 91.31 449 GLU B C 1
ATOM 8698 O O . GLU B 1 449 ? -7.07 10.594 6.238 1 91.31 449 GLU B O 1
ATOM 8703 N N . VAL B 1 450 ? -5.258 11.82 6.176 1 94.69 450 VAL B N 1
ATOM 8704 C CA . VAL B 1 450 ? -5.074 11.656 7.613 1 94.69 450 VAL B CA 1
ATOM 8705 C C . VAL B 1 450 ? -5.457 12.945 8.336 1 94.69 450 VAL B C 1
ATOM 8707 O O . VAL B 1 450 ? -6.199 12.914 9.32 1 94.69 450 VAL B O 1
ATOM 8710 N N . GLU B 1 451 ? -4.953 14.094 7.871 1 93.94 451 GLU B N 1
ATOM 8711 C CA . GLU B 1 451 ? -5.215 15.367 8.531 1 93.94 451 GLU B CA 1
ATOM 8712 C C . GLU B 1 451 ? -6.641 15.844 8.266 1 93.94 451 GLU B C 1
ATOM 8714 O O . GLU B 1 451 ? -6.844 16.969 7.793 1 93.94 451 GLU B O 1
ATOM 8719 N N . ILE B 1 452 ? -7.52 15.055 8.508 1 88.69 452 ILE B N 1
ATOM 8720 C CA . ILE B 1 452 ? -8.961 15.234 8.492 1 88.69 452 ILE B CA 1
ATOM 8721 C C . ILE B 1 452 ? -9.562 14.75 9.812 1 88.69 452 ILE B C 1
ATOM 8723 O O . ILE B 1 452 ? -9.195 13.68 10.312 1 88.69 452 ILE B O 1
ATOM 8727 N N . PHE B 1 453 ? -10.422 15.594 10.375 1 88.38 453 PHE B N 1
ATOM 8728 C CA . PHE B 1 453 ? -10.984 15.219 11.672 1 88.38 453 PHE B CA 1
ATOM 8729 C C . PHE B 1 453 ? -11.727 13.891 11.578 1 88.38 453 PHE B C 1
ATOM 8731 O O . PHE B 1 453 ? -12.445 13.648 10.609 1 88.38 453 PHE B O 1
ATOM 8738 N N . ASN B 1 454 ? -11.477 12.984 12.492 1 83.12 454 ASN B N 1
ATOM 8739 C CA . ASN B 1 454 ? -12.141 11.695 12.672 1 83.12 454 ASN B CA 1
ATOM 8740 C C . ASN B 1 454 ? -11.617 10.656 11.688 1 83.12 454 ASN B C 1
ATOM 8742 O O . ASN B 1 454 ? -12.242 9.617 11.477 1 83.12 454 ASN B O 1
ATOM 8746 N N . LYS B 1 455 ? -10.602 11.023 10.953 1 88.44 455 LYS B N 1
ATOM 8747 C CA . LYS B 1 455 ? -9.93 10.023 10.133 1 88.44 455 LYS B CA 1
ATOM 8748 C C . LYS B 1 455 ? -8.703 9.453 10.844 1 88.44 455 LYS B C 1
ATOM 8750 O O . LYS B 1 455 ? -8.133 10.102 11.727 1 88.44 455 LYS B O 1
ATOM 8755 N N . GLY B 1 456 ? -8.359 8.242 10.484 1 91.94 456 GLY B N 1
ATOM 8756 C CA . GLY B 1 456 ? -7.242 7.586 11.141 1 91.94 456 GLY B CA 1
ATOM 8757 C C . GLY B 1 456 ? -6.023 7.449 10.25 1 91.94 456 GLY B C 1
ATOM 8758 O O . GLY B 1 456 ? -5.996 7.996 9.141 1 91.94 456 GLY B O 1
ATOM 8759 N N . PHE B 1 457 ? -5.027 6.938 10.836 1 96.75 457 PHE B N 1
ATOM 8760 C CA . PHE B 1 457 ? -3.771 6.633 10.164 1 96.75 457 PHE B CA 1
ATOM 8761 C C . PHE B 1 457 ? -3.617 5.129 9.953 1 96.75 457 PHE B C 1
ATOM 8763 O O . PHE B 1 457 ? -3.779 4.348 10.891 1 96.75 457 PHE B O 1
ATOM 8770 N N . TYR B 1 458 ? -3.361 4.762 8.758 1 96.25 458 TYR B N 1
ATOM 8771 C CA . TYR B 1 458 ? -3.164 3.357 8.414 1 96.25 458 TYR B CA 1
ATOM 8772 C C . TYR B 1 458 ? -1.801 3.143 7.77 1 96.25 458 TYR B C 1
ATOM 8774 O O . TYR B 1 458 ? -1.518 3.691 6.703 1 96.25 458 TYR B O 1
ATOM 8782 N N . THR B 1 459 ? -1.026 2.293 8.375 1 96.81 459 THR B N 1
ATOM 8783 C CA . THR B 1 459 ? 0.356 2.092 7.957 1 96.81 459 THR B CA 1
ATOM 8784 C C . THR B 1 459 ? 0.413 1.516 6.543 1 96.81 459 THR B C 1
ATOM 8786 O O . THR B 1 459 ? 1.286 1.882 5.754 1 96.81 459 THR B O 1
ATOM 8789 N N . SER B 1 460 ? -0.473 0.584 6.219 1 96.25 460 SER B N 1
ATOM 8790 C CA . SER B 1 460 ? -0.479 -0.027 4.895 1 96.25 460 SER B CA 1
ATOM 8791 C C . SER B 1 460 ? -0.722 1.015 3.809 1 96.25 460 SER B C 1
ATOM 8793 O O . SER B 1 460 ? -0.108 0.958 2.74 1 96.25 460 SER B O 1
ATOM 8795 N N . LYS B 1 461 ? -1.643 1.979 4.074 1 95.38 461 LYS B N 1
ATOM 8796 C CA . LYS B 1 461 ? -1.929 3.027 3.098 1 95.38 461 LYS B CA 1
ATOM 8797 C C . LYS B 1 461 ? -0.725 3.945 2.908 1 95.38 461 LYS B C 1
ATOM 8799 O O . LYS B 1 461 ? -0.439 4.379 1.79 1 95.38 461 LYS B O 1
ATOM 8804 N N . LEU B 1 462 ? -0.099 4.27 4 1 97.5 462 LEU B N 1
ATOM 8805 C CA . LEU B 1 462 ? 1.127 5.055 3.902 1 97.5 462 LEU B CA 1
ATOM 8806 C C . LEU B 1 462 ? 2.152 4.352 3.02 1 97.5 462 LEU B C 1
ATOM 8808 O O . LEU B 1 462 ? 2.721 4.965 2.113 1 97.5 462 LEU B O 1
ATOM 8812 N N . ASN B 1 463 ? 2.375 3.082 3.342 1 97.5 463 ASN B N 1
ATOM 8813 C CA . ASN B 1 463 ? 3.342 2.318 2.561 1 97.5 463 ASN B CA 1
ATOM 8814 C C . ASN B 1 463 ? 2.941 2.242 1.092 1 97.5 463 ASN B C 1
ATOM 8816 O O . ASN B 1 463 ? 3.797 2.291 0.206 1 97.5 463 ASN B O 1
ATOM 8820 N N . GLY B 1 464 ? 1.645 2.039 0.862 1 95.06 464 GLY B N 1
ATOM 8821 C CA . GLY B 1 464 ? 1.164 2.012 -0.51 1 95.06 464 GLY B CA 1
ATOM 8822 C C . GLY B 1 464 ? 1.445 3.297 -1.267 1 95.06 464 GLY B C 1
ATOM 8823 O O . GLY B 1 464 ? 1.856 3.262 -2.428 1 95.06 464 GLY B O 1
ATOM 8824 N N . ARG B 1 465 ? 1.222 4.453 -0.611 1 94.12 465 ARG B N 1
ATOM 8825 C CA . ARG B 1 465 ? 1.486 5.75 -1.233 1 94.12 465 ARG B CA 1
ATOM 8826 C C . ARG B 1 465 ? 2.971 5.918 -1.535 1 94.12 465 ARG B C 1
ATOM 8828 O O . ARG B 1 465 ? 3.34 6.488 -2.562 1 94.12 465 ARG B O 1
ATOM 8835 N N . ILE B 1 466 ? 3.797 5.453 -0.679 1 96.12 466 ILE B N 1
ATOM 8836 C CA . ILE B 1 466 ? 5.238 5.551 -0.87 1 96.12 466 ILE B CA 1
ATOM 8837 C C . ILE B 1 466 ? 5.668 4.66 -2.035 1 96.12 466 ILE B C 1
ATOM 8839 O O . ILE B 1 466 ? 6.461 5.074 -2.881 1 96.12 466 ILE B O 1
ATOM 8843 N N . ASP B 1 467 ? 5.152 3.385 -2.057 1 95.25 467 ASP B N 1
ATOM 8844 C CA . ASP B 1 467 ? 5.484 2.455 -3.131 1 95.25 467 ASP B CA 1
ATOM 8845 C C . ASP B 1 467 ? 5.137 3.047 -4.496 1 95.25 467 ASP B C 1
ATOM 8847 O O . ASP B 1 467 ? 5.82 2.779 -5.484 1 95.25 467 ASP B O 1
ATOM 8851 N N . ASP B 1 468 ? 4.133 3.822 -4.543 1 91.69 468 ASP B N 1
ATOM 8852 C CA . ASP B 1 468 ? 3.637 4.367 -5.805 1 91.69 468 ASP B CA 1
ATOM 8853 C C . ASP B 1 468 ? 4.363 5.66 -6.164 1 91.69 468 ASP B C 1
ATOM 8855 O O . ASP B 1 468 ? 4.117 6.242 -7.227 1 91.69 468 ASP B O 1
ATOM 8859 N N . ALA B 1 469 ? 5.223 6.137 -5.309 1 90.19 469 ALA B N 1
ATOM 8860 C CA . ALA B 1 469 ? 5.887 7.418 -5.531 1 90.19 469 ALA B CA 1
ATOM 8861 C C . ALA B 1 469 ? 6.805 7.355 -6.75 1 90.19 469 ALA B C 1
ATOM 8863 O O . ALA B 1 469 ? 6.922 8.336 -7.496 1 90.19 469 ALA B O 1
ATOM 8864 N N . ASP B 1 470 ? 7.473 6.172 -6.926 1 90.94 470 ASP B N 1
ATOM 8865 C CA . ASP B 1 470 ? 8.359 5.965 -8.07 1 90.94 470 ASP B CA 1
ATOM 8866 C C . ASP B 1 470 ? 8.461 4.484 -8.422 1 90.94 470 ASP B C 1
ATOM 8868 O O . ASP B 1 470 ? 8.352 3.619 -7.551 1 90.94 470 ASP B O 1
ATOM 8872 N N . ILE B 1 471 ? 8.758 4.184 -9.664 1 87.44 471 ILE B N 1
ATOM 8873 C CA . ILE B 1 471 ? 8.797 2.814 -10.172 1 87.44 471 ILE B CA 1
ATOM 8874 C C . ILE B 1 471 ? 10.008 2.084 -9.602 1 87.44 471 ILE B C 1
ATOM 8876 O O . ILE B 1 471 ? 10.023 0.854 -9.531 1 87.44 471 ILE B O 1
ATOM 8880 N N . SER B 1 472 ? 11.008 2.832 -9.234 1 89.44 472 SER B N 1
ATOM 8881 C CA . SER B 1 472 ? 12.227 2.217 -8.734 1 89.44 472 SER B CA 1
ATOM 8882 C C . SER B 1 472 ? 12.016 1.613 -7.348 1 89.44 472 SER B C 1
ATOM 8884 O O . SER B 1 472 ? 12.82 0.807 -6.883 1 89.44 472 SER B O 1
ATOM 8886 N N . ILE B 1 473 ? 10.953 2.023 -6.676 1 94.19 473 ILE B N 1
ATOM 8887 C CA . ILE B 1 473 ? 10.703 1.534 -5.324 1 94.19 473 ILE B CA 1
ATOM 8888 C C . ILE B 1 473 ? 10.109 0.129 -5.383 1 94.19 473 ILE B C 1
ATOM 8890 O O . ILE B 1 473 ? 9.117 -0.104 -6.074 1 94.19 473 ILE B O 1
ATOM 8894 N N . LEU B 1 474 ? 10.688 -0.8 -4.699 1 91.31 474 LEU B N 1
ATOM 8895 C CA . LEU B 1 474 ? 10.273 -2.199 -4.715 1 91.31 474 LEU B CA 1
ATOM 8896 C C . LEU B 1 474 ? 9.344 -2.504 -3.543 1 91.31 474 LEU B C 1
ATOM 8898 O O . LEU B 1 474 ? 8.336 -3.191 -3.707 1 91.31 474 LEU B O 1
ATOM 8902 N N . GLY B 1 475 ? 9.719 -2.004 -2.371 1 94.31 475 GLY B N 1
ATOM 8903 C CA . GLY B 1 475 ? 8.953 -2.264 -1.164 1 94.31 475 GLY B CA 1
ATOM 8904 C C . GLY B 1 475 ? 9.297 -1.33 -0.022 1 94.31 475 GLY B C 1
ATOM 8905 O O . GLY B 1 475 ? 10.414 -0.798 0.034 1 94.31 475 GLY B O 1
ATOM 8906 N N . THR B 1 476 ? 8.297 -1.124 0.85 1 96.44 476 THR B N 1
ATOM 8907 C CA . THR B 1 476 ? 8.461 -0.223 1.984 1 96.44 476 THR B CA 1
ATOM 8908 C C . THR B 1 476 ? 8.039 -0.903 3.283 1 96.44 476 THR B C 1
ATOM 8910 O O . THR B 1 476 ? 7.043 -1.627 3.314 1 96.44 476 THR B O 1
ATOM 8913 N N . THR B 1 477 ? 8.883 -0.785 4.277 1 95.19 477 THR B N 1
ATOM 8914 C CA . THR B 1 477 ? 8.562 -1.234 5.629 1 95.19 477 THR B CA 1
ATOM 8915 C C . THR B 1 477 ? 8.578 -0.062 6.605 1 95.19 477 THR B C 1
ATOM 8917 O O . THR B 1 477 ? 9.516 0.733 6.617 1 95.19 477 THR B O 1
ATOM 8920 N N . THR B 1 478 ? 7.488 0.04 7.383 1 96.44 478 THR B N 1
ATOM 8921 C CA . THR B 1 478 ? 7.379 1.175 8.297 1 96.44 478 THR B CA 1
ATOM 8922 C C . THR B 1 478 ? 7.082 0.702 9.719 1 96.44 478 THR B C 1
ATOM 8924 O O . THR B 1 478 ? 6.188 -0.118 9.93 1 96.44 478 THR B O 1
ATOM 8927 N N . ASN B 1 479 ? 7.875 1.131 10.641 1 96.06 479 ASN B N 1
ATOM 8928 C CA . ASN B 1 479 ? 7.582 1.006 12.062 1 96.06 479 ASN B CA 1
ATOM 8929 C C . ASN B 1 479 ? 7.086 2.322 12.648 1 96.06 479 ASN B C 1
ATOM 8931 O O . ASN B 1 479 ? 7.641 3.385 12.367 1 96.06 479 ASN B O 1
ATOM 8935 N N . ILE B 1 480 ? 6 2.209 13.453 1 97.56 480 ILE B N 1
ATOM 8936 C CA . ILE B 1 480 ? 5.398 3.465 13.891 1 97.56 480 ILE B CA 1
ATOM 8937 C C . ILE B 1 480 ? 5.453 3.566 15.414 1 97.56 480 ILE B C 1
ATOM 8939 O O . ILE B 1 480 ? 5.598 2.555 16.109 1 97.56 480 ILE B O 1
ATOM 8943 N N . GLY B 1 481 ? 5.457 4.785 15.945 1 97.69 481 GLY B N 1
ATOM 8944 C CA . GLY B 1 481 ? 5.309 5.18 17.344 1 97.69 481 GLY B CA 1
ATOM 8945 C C . GLY B 1 481 ? 4.383 6.367 17.516 1 97.69 481 GLY B C 1
ATOM 8946 O O . GLY B 1 481 ? 4.066 7.074 16.562 1 97.69 481 GLY B O 1
ATOM 8947 N N . LEU B 1 482 ? 3.861 6.484 18.688 1 98 482 LEU B N 1
ATOM 8948 C CA . LEU B 1 482 ? 2.986 7.613 18.984 1 98 482 LEU B CA 1
ATOM 8949 C C . LEU B 1 482 ? 3.689 8.617 19.891 1 98 482 LEU B C 1
ATOM 8951 O O . LEU B 1 482 ? 4.465 8.234 20.766 1 98 482 LEU B O 1
ATOM 8955 N N . VAL B 1 483 ? 3.422 9.898 19.641 1 97.62 483 VAL B N 1
ATOM 8956 C CA . VAL B 1 483 ? 4.055 10.945 20.422 1 97.62 483 VAL B CA 1
ATOM 8957 C C . VAL B 1 483 ? 3.025 12.016 20.781 1 97.62 483 VAL B C 1
ATOM 8959 O O . VAL B 1 483 ? 2.229 12.422 19.938 1 97.62 483 VAL B O 1
ATOM 8962 N N . ARG B 1 484 ? 2.977 12.414 22 1 96 484 ARG B N 1
ATOM 8963 C CA . ARG B 1 484 ? 2.238 13.578 22.484 1 96 484 ARG B CA 1
ATOM 8964 C C . ARG B 1 484 ? 3.188 14.625 23.062 1 96 484 ARG B C 1
ATOM 8966 O O . ARG B 1 484 ? 4.109 14.297 23.797 1 96 484 ARG B O 1
ATOM 8973 N N . GLU B 1 485 ? 3.004 15.82 22.656 1 93.88 485 GLU B N 1
ATOM 8974 C CA . GLU B 1 485 ? 3.744 16.938 23.25 1 93.88 485 GLU B CA 1
ATOM 8975 C C . GLU B 1 485 ? 2.957 17.578 24.391 1 93.88 485 GLU B C 1
ATOM 8977 O O . GLU B 1 485 ? 1.83 18.031 24.188 1 93.88 485 GLU B O 1
ATOM 8982 N N . ILE B 1 486 ? 3.578 17.531 25.516 1 93.06 486 ILE B N 1
ATOM 8983 C CA . ILE B 1 486 ? 2.898 18.031 26.703 1 93.06 486 ILE B CA 1
ATOM 8984 C C . ILE B 1 486 ? 3.625 19.266 27.234 1 93.06 486 ILE B C 1
ATOM 8986 O O . ILE B 1 486 ? 4.82 19.203 27.547 1 93.06 486 ILE B O 1
ATOM 8990 N N . GLU B 1 487 ? 2.865 20.297 27.469 1 88.62 487 GLU B N 1
ATOM 8991 C CA . GLU B 1 487 ? 3.455 21.531 27.953 1 88.62 487 GLU B CA 1
ATOM 8992 C C . GLU B 1 487 ? 3.717 21.469 29.453 1 88.62 487 GLU B C 1
ATOM 8994 O O . GLU B 1 487 ? 4.77 21.906 29.922 1 88.62 487 GLU B O 1
ATOM 8999 N N . ASN B 1 488 ? 2.744 20.922 30.188 1 91.62 488 ASN B N 1
ATOM 9000 C CA . ASN B 1 488 ? 2.922 20.781 31.625 1 91.62 488 ASN B CA 1
ATOM 9001 C C . ASN B 1 488 ? 3.615 19.469 31.969 1 91.62 488 ASN B C 1
ATOM 9003 O O . ASN B 1 488 ? 2.959 18.438 32.125 1 91.62 488 ASN B O 1
ATOM 9007 N N . PHE B 1 489 ? 4.926 19.547 32.219 1 93.5 489 PHE B N 1
ATOM 9008 C CA . PHE B 1 489 ? 5.695 18.344 32.469 1 93.5 489 PHE B CA 1
ATOM 9009 C C . PHE B 1 489 ? 5.586 17.953 33.938 1 93.5 489 PHE B C 1
ATOM 9011 O O . PHE B 1 489 ? 5.953 16.828 34.312 1 93.5 489 PHE B O 1
ATOM 9018 N N . TYR B 1 490 ? 5.059 18.844 34.781 1 94.12 490 TYR B N 1
ATOM 9019 C CA . TYR B 1 490 ? 5.09 18.641 36.25 1 94.12 490 TYR B CA 1
ATOM 9020 C C . TYR B 1 490 ? 3.945 17.734 36.688 1 94.12 490 TYR B C 1
ATOM 9022 O O . TYR B 1 490 ? 4.125 16.875 37.562 1 94.12 490 TYR B O 1
ATOM 9030 N N . SER B 1 491 ? 2.82 18 36.125 1 94.12 491 SER B N 1
ATOM 9031 C CA . SER B 1 491 ? 1.661 17.203 36.5 1 94.12 491 SER B CA 1
ATOM 9032 C C . SER B 1 491 ? 0.743 16.969 35.312 1 94.12 491 SER B C 1
ATOM 9034 O O . SER B 1 491 ? 0.506 17.891 34.531 1 94.12 491 SER B O 1
ATOM 9036 N N . SER B 1 492 ? 0.232 15.781 35.25 1 93.38 492 SER B N 1
ATOM 9037 C CA . SER B 1 492 ? -0.722 15.453 34.188 1 93.38 492 SER B CA 1
ATOM 9038 C C . SER B 1 492 ? -2.127 15.922 34.562 1 93.38 492 SER B C 1
ATOM 9040 O O . SER B 1 492 ? -2.436 16.141 35.719 1 93.38 492 SER B O 1
ATOM 9042 N N . PRO B 1 493 ? -2.938 16.094 33.562 1 89.44 493 PRO B N 1
ATOM 9043 C CA . PRO B 1 493 ? -4.336 16.422 33.844 1 89.44 493 PRO B CA 1
ATOM 9044 C C . PRO B 1 493 ? -5.066 15.305 34.562 1 89.44 493 PRO B C 1
ATOM 9046 O O . PRO B 1 493 ? -4.598 14.164 34.562 1 89.44 493 PRO B O 1
ATOM 9049 N N . MET B 1 494 ? -6.207 15.656 35.094 1 87.75 494 MET B N 1
ATOM 9050 C CA . MET B 1 494 ? -6.973 14.695 35.875 1 87.75 494 MET B CA 1
ATOM 9051 C C . MET B 1 494 ? -7.441 13.531 35 1 87.75 494 MET B C 1
ATOM 9053 O O . MET B 1 494 ? -7.516 12.398 35.469 1 87.75 494 MET B O 1
ATOM 9057 N N . ILE B 1 495 ? -7.715 13.805 33.812 1 85.19 495 ILE B N 1
ATOM 9058 C CA . ILE B 1 495 ? -8.219 12.781 32.906 1 85.19 495 ILE B CA 1
ATOM 9059 C C . ILE B 1 495 ? -7.062 11.93 32.375 1 85.19 495 ILE B C 1
ATOM 9061 O O . ILE B 1 495 ? -7.273 10.844 31.844 1 85.19 495 ILE B O 1
ATOM 9065 N N . GLY B 1 496 ? -5.883 12.352 32.594 1 91.44 496 GLY B N 1
ATOM 9066 C CA . GLY B 1 496 ? -4.711 11.641 32.125 1 91.44 496 GLY B CA 1
ATOM 9067 C C . GLY B 1 496 ? -4.383 11.945 30.672 1 91.44 496 GLY B C 1
ATOM 9068 O O . GLY B 1 496 ? -5.18 12.562 29.969 1 91.44 496 GLY B O 1
ATOM 9069 N N . ILE B 1 497 ? -3.246 11.555 30.312 1 93.75 497 ILE B N 1
ATOM 9070 C CA . ILE B 1 497 ? -2.83 11.688 28.922 1 93.75 497 ILE B CA 1
ATOM 9071 C C . ILE B 1 497 ? -3.207 10.422 28.141 1 93.75 497 ILE B C 1
ATOM 9073 O O . ILE B 1 497 ? -2.893 9.312 28.562 1 93.75 497 ILE B O 1
ATOM 9077 N N . LYS B 1 498 ? -3.926 10.633 27.016 1 93.44 498 LYS B N 1
ATOM 9078 C CA . LYS B 1 498 ? -4.438 9.5 26.266 1 93.44 498 LYS B CA 1
ATOM 9079 C C . LYS B 1 498 ? -3.898 9.508 24.828 1 93.44 498 LYS B C 1
ATOM 9081 O O . LYS B 1 498 ? -3.785 10.57 24.219 1 93.44 498 LYS B O 1
ATOM 9086 N N . TYR B 1 499 ? -3.523 8.336 24.391 1 95.12 499 TYR B N 1
ATOM 9087 C CA . TYR B 1 499 ? -3.188 8.172 22.984 1 95.12 499 TYR B CA 1
ATOM 9088 C C . TYR B 1 499 ? -4.402 7.723 22.172 1 95.12 499 TYR B C 1
ATOM 9090 O O . TYR B 1 499 ? -4.398 7.785 20.938 1 95.12 499 TYR B O 1
ATOM 9098 N N . LEU B 1 500 ? -5.453 7.266 22.781 1 91.25 500 LEU B N 1
ATOM 9099 C CA . LEU B 1 500 ? -6.711 6.816 22.203 1 91.25 500 LEU B CA 1
ATOM 9100 C C . LEU B 1 500 ? -6.527 5.504 21.453 1 91.25 500 LEU B C 1
ATOM 9102 O O . LEU B 1 500 ? -7.375 5.121 20.641 1 91.25 500 LEU B O 1
ATOM 9106 N N . ASN B 1 501 ? -5.418 4.875 21.516 1 93.75 501 ASN B N 1
ATOM 9107 C CA . ASN B 1 501 ? -5.066 3.572 20.969 1 93.75 501 ASN B CA 1
ATOM 9108 C C . ASN B 1 501 ? -4.367 2.693 22 1 93.75 501 ASN B C 1
ATOM 9110 O O . ASN B 1 501 ? -3.768 3.201 22.938 1 93.75 501 ASN B O 1
ATOM 9114 N N . LYS B 1 502 ? -4.477 1.408 21.812 1 92.62 502 LYS B N 1
ATOM 9115 C CA . LYS B 1 502 ? -3.766 0.511 22.719 1 92.62 502 LYS B CA 1
ATOM 9116 C C . LYS B 1 502 ? -2.256 0.608 22.516 1 92.62 502 LYS B C 1
ATOM 9118 O O . LYS B 1 502 ? -1.777 0.626 21.391 1 92.62 502 LYS B O 1
ATOM 9123 N N . ILE B 1 503 ? -1.562 0.744 23.625 1 95.06 503 ILE B N 1
ATOM 9124 C CA . ILE B 1 503 ? -0.111 0.872 23.562 1 95.06 503 ILE B CA 1
ATOM 9125 C C . ILE B 1 503 ? 0.545 -0.368 24.156 1 95.06 503 ILE B C 1
ATOM 9127 O O . ILE B 1 503 ? -0.052 -1.048 25 1 95.06 503 ILE B O 1
ATOM 9131 N N . THR B 1 504 ? 1.746 -0.665 23.688 1 95.38 504 THR B N 1
ATOM 9132 C CA . THR B 1 504 ? 2.506 -1.814 24.156 1 95.38 504 THR B CA 1
ATOM 9133 C C . THR B 1 504 ? 2.99 -1.583 25.594 1 95.38 504 THR B C 1
ATOM 9135 O O . THR B 1 504 ? 3.457 -0.492 25.922 1 95.38 504 THR B O 1
ATOM 9138 N N . GLU B 1 505 ? 2.857 -2.562 26.391 1 93.5 505 GLU B N 1
ATOM 9139 C CA . GLU B 1 505 ? 3.275 -2.453 27.781 1 93.5 505 GLU B CA 1
ATOM 9140 C C . GLU B 1 505 ? 4.766 -2.148 27.891 1 93.5 505 GLU B C 1
ATOM 9142 O O . GLU B 1 505 ? 5.582 -2.752 27.188 1 93.5 505 GLU B O 1
ATOM 9147 N N . GLY B 1 506 ? 5.109 -1.131 28.688 1 93.81 506 GLY B N 1
ATOM 9148 C CA . GLY B 1 506 ? 6.5 -0.796 28.953 1 93.81 506 GLY B CA 1
ATOM 9149 C C . GLY B 1 506 ? 7.129 0.054 27.859 1 93.81 506 GLY B C 1
ATOM 9150 O O . GLY B 1 506 ? 8.336 0.301 27.891 1 93.81 506 GLY B O 1
ATOM 9151 N N . SER B 1 507 ? 6.336 0.558 26.953 1 95.44 507 SER B N 1
ATOM 9152 C CA . SER B 1 507 ? 6.898 1.277 25.812 1 95.44 507 SER B CA 1
ATOM 9153 C C . SER B 1 507 ? 6.902 2.783 26.047 1 95.44 507 SER B C 1
ATOM 9155 O O . SER B 1 507 ? 7.516 3.537 25.297 1 95.44 507 SER B O 1
ATOM 9157 N N . VAL B 1 508 ? 6.285 3.289 27.109 1 96.75 508 VAL B N 1
ATOM 9158 C CA . VAL B 1 508 ? 6.113 4.719 27.344 1 96.75 508 VAL B CA 1
ATOM 9159 C C . VAL B 1 508 ? 7.422 5.324 27.844 1 96.75 508 VAL B C 1
ATOM 9161 O O . VAL B 1 508 ? 8.078 4.766 28.734 1 96.75 508 VAL B O 1
ATOM 9164 N N . TYR B 1 509 ? 7.875 6.387 27.297 1 97.31 509 TYR B N 1
ATOM 9165 C CA . TYR B 1 509 ? 9.023 7.152 27.781 1 97.31 509 TYR B CA 1
ATOM 9166 C C . TYR B 1 509 ? 8.914 8.609 27.359 1 97.31 509 TYR B C 1
ATOM 9168 O O . TYR B 1 509 ? 8.203 8.938 26.406 1 97.31 509 TYR B O 1
ATOM 9176 N N . SER B 1 510 ? 9.523 9.461 28.094 1 97.06 510 SER B N 1
ATOM 9177 C CA . SER B 1 510 ? 9.461 10.883 27.797 1 97.06 510 SER B CA 1
ATOM 9178 C C . SER B 1 510 ? 10.836 11.422 27.391 1 97.06 510 SER B C 1
ATOM 9180 O O . SER B 1 510 ? 11.844 10.734 27.531 1 97.06 510 SER B O 1
ATOM 9182 N N . SER B 1 511 ? 10.75 12.641 26.797 1 96.12 511 SER B N 1
ATOM 9183 C CA . SER B 1 511 ? 12 13.375 26.594 1 96.12 511 SER B CA 1
ATOM 9184 C C . SER B 1 511 ? 12.602 13.836 27.906 1 96.12 511 SER B C 1
ATOM 9186 O O . SER B 1 511 ? 12.016 13.617 28.969 1 96.12 511 SER B O 1
ATOM 9188 N N . ASP B 1 512 ? 13.703 14.469 27.875 1 95.88 512 ASP B N 1
ATOM 9189 C CA . ASP B 1 512 ? 14.492 14.781 29.062 1 95.88 512 ASP B CA 1
ATOM 9190 C C . ASP B 1 512 ? 13.945 16.016 29.766 1 95.88 512 ASP B C 1
ATOM 9192 O O . ASP B 1 512 ? 13.469 16.953 29.125 1 95.88 512 ASP B O 1
ATOM 9196 N N . ILE B 1 513 ? 13.953 15.961 31.047 1 96 513 ILE B N 1
ATOM 9197 C CA . ILE B 1 513 ? 13.703 17.078 31.953 1 96 513 ILE B CA 1
ATOM 9198 C C . ILE B 1 513 ? 14.977 17.422 32.719 1 96 513 ILE B C 1
ATOM 9200 O O . ILE B 1 513 ? 15.609 16.547 33.312 1 96 513 ILE B O 1
ATOM 9204 N N . LYS B 1 514 ? 15.352 18.641 32.75 1 96.06 514 LYS B N 1
ATOM 9205 C CA . LYS B 1 514 ? 16.562 19.062 33.438 1 96.06 514 LYS B CA 1
ATOM 9206 C C . LYS B 1 514 ? 16.297 19.172 34.938 1 96.06 514 LYS B C 1
ATOM 9208 O O . LYS B 1 514 ? 15.391 19.891 35.375 1 96.06 514 LYS B O 1
ATOM 9213 N N . TYR B 1 515 ? 17 18.5 35.719 1 96.44 515 TYR B N 1
ATOM 9214 C CA . TYR B 1 515 ? 16.906 18.516 37.188 1 96.44 515 TYR B CA 1
ATOM 9215 C C . TYR B 1 515 ? 18.156 19.141 37.812 1 96.44 515 TYR B C 1
ATOM 9217 O O . TYR B 1 515 ? 19.281 18.734 37.5 1 96.44 515 TYR B O 1
ATOM 9225 N N . THR B 1 516 ? 17.891 20.125 38.594 1 96.25 516 THR B N 1
ATOM 9226 C CA . THR B 1 516 ? 18.984 20.812 39.281 1 96.25 516 THR B CA 1
ATOM 9227 C C . THR B 1 516 ? 18.812 20.703 40.812 1 96.25 516 THR B C 1
ATOM 9229 O O . THR B 1 516 ? 18.219 21.594 41.438 1 96.25 516 THR B O 1
ATOM 9232 N N . PRO B 1 517 ? 19.406 19.688 41.375 1 93.25 517 PRO B N 1
ATOM 9233 C CA . PRO B 1 517 ? 19.25 19.516 42.812 1 93.25 517 PRO B CA 1
ATOM 9234 C C . PRO B 1 517 ? 19.922 20.641 43.625 1 93.25 517 PRO B C 1
ATOM 9236 O O . PRO B 1 517 ? 19.438 21.031 44.688 1 93.25 517 PRO B O 1
ATOM 9239 N N . ARG B 1 518 ? 21.125 21.016 43.188 1 90.81 518 ARG B N 1
ATOM 9240 C CA . ARG B 1 518 ? 21.891 22.078 43.844 1 90.81 518 ARG B CA 1
ATOM 9241 C C . ARG B 1 518 ? 22.578 22.953 42.812 1 90.81 518 ARG B C 1
ATOM 9243 O O . ARG B 1 518 ? 22.734 22.562 41.656 1 90.81 518 ARG B O 1
ATOM 9250 N N . ALA B 1 519 ? 22.922 24.203 43.25 1 87.94 519 ALA B N 1
ATOM 9251 C CA . ALA B 1 519 ? 23.578 25.156 42.375 1 87.94 519 ALA B CA 1
ATOM 9252 C C . ALA B 1 519 ? 24.828 24.562 41.75 1 87.94 519 ALA B C 1
ATOM 9254 O O . ALA B 1 519 ? 25.688 24.016 42.469 1 87.94 519 ALA B O 1
ATOM 9255 N N . GLY B 1 520 ? 24.953 24.531 40.469 1 88.69 520 GLY B N 1
ATOM 9256 C CA . GLY B 1 520 ? 26.141 24.094 39.75 1 88.69 520 GLY B CA 1
ATOM 9257 C C . GLY B 1 520 ? 26.062 22.656 39.281 1 88.69 520 GLY B C 1
ATOM 9258 O O . GLY B 1 520 ? 26.938 22.188 38.531 1 88.69 520 GLY B O 1
ATOM 9259 N N . THR B 1 521 ? 25.109 21.906 39.812 1 91.88 521 THR B N 1
ATOM 9260 C CA . THR B 1 521 ? 24.938 20.516 39.375 1 91.88 521 THR B CA 1
ATOM 9261 C C . THR B 1 521 ? 23.594 20.312 38.688 1 91.88 521 THR B C 1
ATOM 9263 O O . THR B 1 521 ? 22.547 20.578 39.281 1 91.88 521 THR B O 1
ATOM 9266 N N . SER B 1 522 ? 23.609 20.016 37.438 1 94.75 522 SER B N 1
ATOM 9267 C CA . SER B 1 522 ? 22.375 19.734 36.688 1 94.75 522 SER B CA 1
ATOM 9268 C C . SER B 1 522 ? 22.516 18.5 35.812 1 94.75 522 SER B C 1
ATOM 9270 O O . SER B 1 522 ? 23.594 18.219 35.312 1 94.75 522 SER B O 1
ATOM 9272 N N . TYR B 1 523 ? 21.469 17.609 35.844 1 95.81 523 TYR B N 1
ATOM 9273 C CA . TYR B 1 523 ? 21.422 16.469 34.938 1 95.81 523 TYR B CA 1
ATOM 9274 C C . TYR B 1 523 ? 20.016 16.219 34.438 1 95.81 523 TYR B C 1
ATOM 9276 O O . TYR B 1 523 ? 19.062 16.828 34.906 1 95.81 523 TYR B O 1
ATOM 9284 N N . ASN B 1 524 ? 19.875 15.328 33.438 1 96.38 524 ASN B N 1
ATOM 9285 C CA . ASN B 1 524 ? 18.578 15.078 32.812 1 96.38 524 ASN B CA 1
ATOM 9286 C C . ASN B 1 524 ? 17.906 13.844 33.406 1 96.38 524 ASN B C 1
ATOM 9288 O O . ASN B 1 524 ? 18.578 12.867 33.75 1 96.38 524 ASN B O 1
ATOM 9292 N N . VAL B 1 525 ? 16.656 13.914 33.562 1 97 525 VAL B N 1
ATOM 9293 C CA . VAL B 1 525 ? 15.789 12.789 33.938 1 97 525 VAL B CA 1
ATOM 9294 C C . VAL B 1 525 ? 14.625 12.68 32.969 1 97 525 VAL B C 1
ATOM 9296 O O . VAL B 1 525 ? 14.367 13.609 32.188 1 97 525 VAL B O 1
ATOM 9299 N N . HIS B 1 526 ? 13.992 11.516 32.938 1 97.19 526 HIS B N 1
ATOM 9300 C CA . HIS B 1 526 ? 12.859 11.344 32.031 1 97.19 526 HIS B CA 1
ATOM 9301 C C . HIS B 1 526 ? 11.836 10.367 32.625 1 97.19 526 HIS B C 1
ATOM 9303 O O . HIS B 1 526 ? 12.148 9.617 33.531 1 97.19 526 HIS B O 1
ATOM 9309 N N . TYR B 1 527 ? 10.625 10.438 32.188 1 97.38 527 TYR B N 1
ATOM 9310 C CA . TYR B 1 527 ? 9.562 9.523 32.594 1 97.38 527 TYR B CA 1
ATOM 9311 C C . TYR B 1 527 ? 9.672 8.195 31.859 1 97.38 527 TYR B C 1
ATOM 9313 O O . TYR B 1 527 ? 10.086 8.164 30.688 1 97.38 527 TYR B O 1
ATOM 9321 N N . VAL B 1 528 ? 9.328 7.09 32.5 1 97.19 528 VAL B N 1
ATOM 9322 C CA . VAL B 1 528 ? 9.258 5.766 31.875 1 97.19 528 VAL B CA 1
ATOM 9323 C C . VAL B 1 528 ? 8.078 4.992 32.469 1 97.19 528 VAL B C 1
ATOM 9325 O O . VAL B 1 528 ? 7.734 5.156 33.625 1 97.19 528 VAL B O 1
ATOM 9328 N N . GLY B 1 529 ? 7.426 4.266 31.625 1 95.44 529 GLY B N 1
ATOM 9329 C CA . GLY B 1 529 ? 6.324 3.418 32.062 1 95.44 529 GLY B CA 1
ATOM 9330 C C . GLY B 1 529 ? 6.727 1.966 32.25 1 95.44 529 GLY B C 1
ATOM 9331 O O . GLY B 1 529 ? 7.496 1.426 31.453 1 95.44 529 GLY B O 1
ATOM 9332 N N . THR B 1 530 ? 6.223 1.368 33.281 1 94.88 530 THR B N 1
ATOM 9333 C CA . THR B 1 530 ? 6.484 -0.047 33.5 1 94.88 530 THR B CA 1
ATOM 9334 C C . THR B 1 530 ? 5.434 -0.916 32.812 1 94.88 530 THR B C 1
ATOM 9336 O O . THR B 1 530 ? 4.418 -0.408 32.344 1 94.88 530 THR B O 1
ATOM 9339 N N . ARG B 1 531 ? 5.723 -2.234 32.719 1 93.06 531 ARG B N 1
ATOM 9340 C CA . ARG B 1 531 ? 4.699 -3.197 32.344 1 93.06 531 ARG B CA 1
ATOM 9341 C C . ARG B 1 531 ? 3.662 -3.373 33.438 1 93.06 531 ARG B C 1
ATOM 9343 O O . ARG B 1 531 ? 3.859 -2.906 34.562 1 93.06 531 ARG B O 1
ATOM 9350 N N . LYS B 1 532 ? 2.598 -4.105 33.031 1 87.88 532 LYS B N 1
ATOM 9351 C CA . LYS B 1 532 ? 1.57 -4.379 34.031 1 87.88 532 LYS B CA 1
ATOM 9352 C C . LYS B 1 532 ? 2.143 -5.172 35.188 1 87.88 532 LYS B C 1
ATOM 9354 O O . LYS B 1 532 ? 2.93 -6.102 35 1 87.88 532 LYS B O 1
ATOM 9359 N N . ASN B 1 533 ? 2.094 -4.574 36.281 1 78.81 533 ASN B N 1
ATOM 9360 C CA . ASN B 1 533 ? 2.6 -5.301 37.469 1 78.81 533 ASN B CA 1
ATOM 9361 C C . ASN B 1 533 ? 1.631 -5.219 38.625 1 78.81 533 ASN B C 1
ATOM 9363 O O . ASN B 1 533 ? 0.689 -4.426 38.625 1 78.81 533 ASN B O 1
ATOM 9367 N N . ASN B 1 534 ? 1.596 -6.301 39.344 1 63.47 534 ASN B N 1
ATOM 9368 C CA . ASN B 1 534 ? 0.716 -6.488 40.5 1 63.47 534 ASN B CA 1
ATOM 9369 C C . ASN B 1 534 ? 1.007 -5.477 41.594 1 63.47 534 ASN B C 1
ATOM 9371 O O . ASN B 1 534 ? 0.342 -5.473 42.625 1 63.47 534 ASN B O 1
ATOM 9375 N N . VAL B 1 535 ? 2.072 -4.848 41.406 1 57.41 535 VAL B N 1
ATOM 9376 C CA . VAL B 1 535 ? 2.324 -3.957 42.531 1 57.41 535 VAL B CA 1
ATOM 9377 C C . VAL B 1 535 ? 1.187 -2.945 42.625 1 57.41 535 VAL B C 1
ATOM 9379 O O . VAL B 1 535 ? 0.757 -2.617 43.75 1 57.41 535 VAL B O 1
ATOM 9382 N N . SER B 1 536 ? 0.953 -2.387 41.438 1 53.31 536 SER B N 1
ATOM 9383 C CA . SER B 1 536 ? -0.131 -1.416 41.562 1 53.31 536 SER B CA 1
ATOM 9384 C C . SER B 1 536 ? -1.489 -2.107 41.625 1 53.31 536 SER B C 1
ATOM 9386 O O . SER B 1 536 ? -1.602 -3.293 41.281 1 53.31 536 SER B O 1
ATOM 9388 N N . PHE B 1 537 ? -2.629 -1.322 41.656 1 48.97 537 PHE B N 1
ATOM 9389 C CA . PHE B 1 537 ? -4.047 -1.549 41.875 1 48.97 537 PHE B CA 1
ATOM 9390 C C . PHE B 1 537 ? -4.625 -2.525 40.875 1 48.97 537 PHE B C 1
ATOM 9392 O O . PHE B 1 537 ? -5.137 -2.113 39.844 1 48.97 537 PHE B O 1
ATOM 9399 N N . ASN B 1 538 ? -4.562 -3.775 41.188 1 52.22 538 ASN B N 1
ATOM 9400 C CA . ASN B 1 538 ? -5.348 -4.902 40.719 1 52.22 538 ASN B CA 1
ATOM 9401 C C . ASN B 1 538 ? -4.73 -5.52 39.438 1 52.22 538 ASN B C 1
ATOM 9403 O O . ASN B 1 538 ? -5.445 -6.043 38.594 1 52.22 538 ASN B O 1
ATOM 9407 N N . GLY B 1 539 ? -3.336 -5.434 39.25 1 61.41 539 GLY B N 1
ATOM 9408 C CA . GLY B 1 539 ? -2.678 -6.23 38.219 1 61.41 539 GLY B CA 1
ATOM 9409 C C . GLY B 1 539 ? -2.947 -5.738 36.812 1 61.41 539 GLY B C 1
ATOM 9410 O O . GLY B 1 539 ? -2.5 -6.344 35.844 1 61.41 539 GLY B O 1
ATOM 9411 N N . LYS B 1 540 ? -3.711 -4.688 36.719 1 66.38 540 LYS B N 1
ATOM 9412 C CA . LYS B 1 540 ? -4.145 -4.23 35.406 1 66.38 540 LYS B CA 1
ATOM 9413 C C . LYS B 1 540 ? -3.436 -2.941 35 1 66.38 540 LYS B C 1
ATOM 9415 O O . LYS B 1 540 ? -3.568 -2.479 33.875 1 66.38 540 LYS B O 1
ATOM 9420 N N . VAL B 1 541 ? -2.555 -2.42 35.938 1 86.31 541 VAL B N 1
ATOM 9421 C CA . VAL B 1 541 ? -2.012 -1.097 35.656 1 86.31 541 VAL B CA 1
ATOM 9422 C C . VAL B 1 541 ? -0.497 -1.106 35.844 1 86.31 541 VAL B C 1
ATOM 9424 O O . VAL B 1 541 ? 0.025 -1.883 36.656 1 86.31 541 VAL B O 1
ATOM 9427 N N . GLY B 1 542 ? 0.219 -0.322 35.062 1 92.12 542 GLY B N 1
ATOM 9428 C CA . GLY B 1 542 ? 1.634 -0.047 35.25 1 92.12 542 GLY B CA 1
ATOM 9429 C C . GLY B 1 542 ? 1.896 1.245 36 1 92.12 542 GLY B C 1
ATOM 9430 O O . GLY B 1 542 ? 0.958 1.947 36.375 1 92.12 542 GLY B O 1
ATOM 9431 N N . MET B 1 543 ? 3.174 1.516 36.344 1 93.62 543 MET B N 1
ATOM 9432 C CA . MET B 1 543 ? 3.561 2.732 37.062 1 93.62 543 MET B CA 1
ATOM 9433 C C . MET B 1 543 ? 4.34 3.67 36.125 1 93.62 543 MET B C 1
ATOM 9435 O O . MET B 1 543 ? 5.031 3.219 35.219 1 93.62 543 MET B O 1
ATOM 9439 N N . THR B 1 544 ? 4.113 4.926 36.375 1 95.88 544 THR B N 1
ATOM 9440 C CA . THR B 1 544 ? 4.961 5.93 35.75 1 95.88 544 THR B CA 1
ATOM 9441 C C . THR B 1 544 ? 6.137 6.293 36.656 1 95.88 544 THR B C 1
ATOM 9443 O O . THR B 1 544 ? 5.941 6.754 37.781 1 95.88 544 THR B O 1
ATOM 9446 N N . LEU B 1 545 ? 7.289 6.09 36.125 1 96.94 545 LEU B N 1
ATOM 9447 C CA . LEU B 1 545 ? 8.5 6.352 36.875 1 96.94 545 LEU B CA 1
ATOM 9448 C C . LEU B 1 545 ? 9.25 7.555 36.312 1 96.94 545 LEU B C 1
ATOM 9450 O O . LEU B 1 545 ? 9.07 7.914 35.156 1 96.94 545 LEU B O 1
ATOM 9454 N N . ILE B 1 546 ? 10.039 8.156 37.125 1 97.44 546 ILE B N 1
ATOM 9455 C CA . ILE B 1 546 ? 10.922 9.219 36.656 1 97.44 546 ILE B CA 1
ATOM 9456 C C . ILE B 1 546 ? 12.336 8.969 37.156 1 97.44 546 ILE B C 1
ATOM 9458 O O . ILE B 1 546 ? 12.531 8.492 38.281 1 97.44 546 ILE B O 1
ATOM 9462 N N . GLY B 1 547 ? 13.328 9.086 36.312 1 97.38 547 GLY B N 1
ATOM 9463 C CA . GLY B 1 547 ? 14.734 8.891 36.625 1 97.38 547 GLY B CA 1
ATOM 9464 C C . GLY B 1 547 ? 15.617 8.914 35.406 1 97.38 547 GLY B C 1
ATOM 9465 O O . GLY B 1 547 ? 15.18 9.305 34.312 1 97.38 547 GLY B O 1
ATOM 9466 N N . PRO B 1 548 ? 16.812 8.656 35.625 1 97.25 548 PRO B N 1
ATOM 9467 C CA . PRO B 1 548 ? 17.484 8.203 36.844 1 97.25 548 PRO B CA 1
ATOM 9468 C C . PRO B 1 548 ? 18.016 9.367 37.656 1 97.25 548 PRO B C 1
ATOM 9470 O O . PRO B 1 548 ? 18.531 10.344 37.125 1 97.25 548 PRO B O 1
ATOM 9473 N N . PHE B 1 549 ? 17.891 9.234 38.969 1 97.06 549 PHE B N 1
ATOM 9474 C CA . PHE B 1 549 ? 18.406 10.219 39.906 1 97.06 549 PHE B CA 1
ATOM 9475 C C . PHE B 1 549 ? 19.672 9.703 40.594 1 97.06 549 PHE B C 1
ATOM 9477 O O . PHE B 1 549 ? 19.922 8.492 40.656 1 97.06 549 PHE B O 1
ATOM 9484 N N . ALA B 1 550 ? 20.484 10.664 40.969 1 95.31 550 ALA B N 1
ATOM 9485 C CA . ALA B 1 550 ? 21.688 10.32 41.75 1 95.31 550 ALA B CA 1
ATOM 9486 C C . ALA B 1 550 ? 21.328 9.977 43.188 1 95.31 550 ALA B C 1
ATOM 9488 O O . ALA B 1 550 ? 20.328 10.461 43.719 1 95.31 550 ALA B O 1
ATOM 9489 N N . VAL B 1 551 ? 22.234 9.164 43.781 1 93.75 551 VAL B N 1
ATOM 9490 C CA . VAL B 1 551 ? 22.031 8.758 45.156 1 93.75 551 VAL B CA 1
ATOM 9491 C C . VAL B 1 551 ? 22.062 9.977 46.062 1 93.75 551 VAL B C 1
ATOM 9493 O O . VAL B 1 551 ? 22.953 10.82 45.938 1 93.75 551 VAL B O 1
ATOM 9496 N N . GLY B 1 552 ? 20.969 10.133 46.844 1 92.25 552 GLY B N 1
ATOM 9497 C CA . GLY B 1 552 ? 20.969 11.18 47.844 1 92.25 552 GLY B CA 1
ATOM 9498 C C . GLY B 1 552 ? 20.234 12.438 47.406 1 92.25 552 GLY B C 1
ATOM 9499 O O . GLY B 1 552 ? 19.953 13.32 48.219 1 92.25 552 GLY B O 1
ATOM 9500 N N . ASP B 1 553 ? 19.891 12.625 46.156 1 94.19 553 ASP B N 1
ATOM 9501 C CA . ASP B 1 553 ? 19.25 13.844 45.688 1 94.19 553 ASP B CA 1
ATOM 9502 C C . ASP B 1 553 ? 17.766 13.844 46 1 94.19 553 ASP B C 1
ATOM 9504 O O . ASP B 1 553 ? 17.188 14.898 46.281 1 94.19 553 ASP B O 1
ATOM 9508 N N . ILE B 1 554 ? 17.172 12.695 45.875 1 94.31 554 ILE B N 1
ATOM 9509 C CA . ILE B 1 554 ? 15.773 12.547 46.281 1 94.31 554 ILE B CA 1
ATOM 9510 C C . ILE B 1 554 ? 15.719 11.773 47.594 1 94.31 554 ILE B C 1
ATOM 9512 O O . ILE B 1 554 ? 16.219 10.648 47.688 1 94.31 554 ILE B O 1
ATOM 9516 N N . THR B 1 555 ? 15.164 12.508 48.594 1 88.06 555 THR B N 1
ATOM 9517 C CA . THR B 1 555 ? 15.086 11.891 49.906 1 88.06 555 THR B CA 1
ATOM 9518 C C . THR B 1 555 ? 13.633 11.742 50.344 1 88.06 555 THR B C 1
ATOM 9520 O O . THR B 1 555 ? 12.773 12.531 49.938 1 88.06 555 THR B O 1
ATOM 9523 N N . GLY B 1 556 ? 13.25 10.633 51 1 86.5 556 GLY B N 1
ATOM 9524 C CA . GLY B 1 556 ? 11.938 10.5 51.594 1 86.5 556 GLY B CA 1
ATOM 9525 C C . GLY B 1 556 ? 11.023 9.562 50.844 1 86.5 556 GLY B C 1
ATOM 9526 O O . GLY B 1 556 ? 9.922 9.242 51.312 1 86.5 556 GLY B O 1
ATOM 9527 N N . VAL B 1 557 ? 11.258 9.32 49.625 1 91.69 557 VAL B N 1
ATOM 9528 C CA . VAL B 1 557 ? 10.445 8.406 48.844 1 91.69 557 VAL B CA 1
ATOM 9529 C C . VAL B 1 557 ? 11.273 7.18 48.469 1 91.69 557 VAL B C 1
ATOM 9531 O O . VAL B 1 557 ? 12.438 7.305 48.062 1 91.69 557 VAL B O 1
ATOM 9534 N N . PRO B 1 558 ? 10.734 6.059 48.625 1 92.38 558 PRO B N 1
ATOM 9535 C CA . PRO B 1 558 ? 11.492 4.855 48.281 1 92.38 558 PRO B CA 1
ATOM 9536 C C . PRO B 1 558 ? 11.672 4.699 46.781 1 92.38 558 PRO B C 1
ATOM 9538 O O . PRO B 1 558 ? 10.734 4.934 46 1 92.38 558 PRO B O 1
ATOM 9541 N N . ALA B 1 559 ? 12.883 4.316 46.375 1 95 559 ALA B N 1
ATOM 9542 C CA . ALA B 1 559 ? 13.188 4.074 44.969 1 95 559 ALA B CA 1
ATOM 9543 C C . ALA B 1 559 ? 12.492 2.811 44.469 1 95 559 ALA B C 1
ATOM 9545 O O . ALA B 1 559 ? 12.32 1.851 45.219 1 95 559 ALA B O 1
ATOM 9546 N N . TYR B 1 560 ? 12.039 2.857 43.281 1 94.5 560 TYR B N 1
ATOM 9547 C CA . TYR B 1 560 ? 11.398 1.698 42.656 1 94.5 560 TYR B CA 1
ATOM 9548 C C . TYR B 1 560 ? 12.414 0.591 42.406 1 94.5 560 TYR B C 1
ATOM 9550 O O . TYR B 1 560 ? 13.453 0.826 41.781 1 94.5 560 TYR B O 1
ATOM 9558 N N . THR B 1 561 ? 12.188 -0.671 42.719 1 91.62 561 THR B N 1
ATOM 9559 C CA . THR B 1 561 ? 13.164 -1.75 42.656 1 91.62 561 THR B CA 1
ATOM 9560 C C . THR B 1 561 ? 12.789 -2.768 41.594 1 91.62 561 THR B C 1
ATOM 9562 O O . THR B 1 561 ? 13.555 -3.684 41.281 1 91.62 561 THR B O 1
ATOM 9565 N N . GLY B 1 562 ? 11.703 -2.6 40.938 1 88.88 562 GLY B N 1
ATOM 9566 C CA . GLY B 1 562 ? 11.266 -3.568 39.969 1 88.88 562 GLY B CA 1
ATOM 9567 C C . GLY B 1 562 ? 12.094 -3.529 38.688 1 88.88 562 GLY B C 1
ATOM 9568 O O . GLY B 1 562 ? 12.781 -2.543 38.406 1 88.88 562 GLY B O 1
ATOM 9569 N N . ASN B 1 563 ? 12.062 -4.641 37.844 1 88.62 563 ASN B N 1
ATOM 9570 C CA . ASN B 1 563 ? 12.773 -4.734 36.594 1 88.62 563 ASN B CA 1
ATOM 9571 C C . ASN B 1 563 ? 11.812 -4.836 35.406 1 88.62 563 ASN B C 1
ATOM 9573 O O . ASN B 1 563 ? 12.164 -5.379 34.344 1 88.62 563 ASN B O 1
ATOM 9577 N N . ASP B 1 564 ? 10.688 -4.379 35.531 1 90.69 564 ASP B N 1
ATOM 9578 C CA . ASP B 1 564 ? 9.641 -4.52 34.531 1 90.69 564 ASP B CA 1
ATOM 9579 C C . ASP B 1 564 ? 9.656 -3.352 33.562 1 90.69 564 ASP B C 1
ATOM 9581 O O . ASP B 1 564 ? 8.625 -3.018 32.969 1 90.69 564 ASP B O 1
ATOM 9585 N N . PHE B 1 565 ? 10.742 -2.625 33.5 1 92.69 565 PHE B N 1
ATOM 9586 C CA . PHE B 1 565 ? 10.93 -1.538 32.562 1 92.69 565 PHE B CA 1
ATOM 9587 C C . PHE B 1 565 ? 12.383 -1.478 32.094 1 92.69 565 PHE B C 1
ATOM 9589 O O . PHE B 1 565 ? 13.227 -2.234 32.562 1 92.69 565 PHE B O 1
ATOM 9596 N N . ASP B 1 566 ? 12.609 -0.729 31.031 1 90.31 566 ASP B N 1
ATOM 9597 C CA . ASP B 1 566 ? 13.961 -0.587 30.5 1 90.31 566 ASP B CA 1
ATOM 9598 C C . ASP B 1 566 ? 14.773 0.418 31.312 1 90.31 566 ASP B C 1
ATOM 9600 O O . ASP B 1 566 ? 14.789 1.609 31 1 90.31 566 ASP B O 1
ATOM 9604 N N . ARG B 1 567 ? 15.453 -0.054 32.219 1 92.88 567 ARG B N 1
ATOM 9605 C CA . ARG B 1 567 ? 16.234 0.782 33.125 1 92.88 567 ARG B CA 1
ATOM 9606 C C . ARG B 1 567 ? 17.531 1.259 32.469 1 92.88 567 ARG B C 1
ATOM 9608 O O . ARG B 1 567 ? 18.344 0.445 32.031 1 92.88 567 ARG B O 1
ATOM 9615 N N . LYS B 1 568 ? 17.641 2.5 32.375 1 93.19 568 LYS B N 1
ATOM 9616 C CA . LYS B 1 568 ? 18.859 3.08 31.844 1 93.19 568 LYS B CA 1
ATOM 9617 C C . LYS B 1 568 ? 19.75 3.627 32.938 1 93.19 568 LYS B C 1
ATOM 9619 O O . LYS B 1 568 ? 19.266 4.199 33.906 1 93.19 568 LYS B O 1
ATOM 9624 N N . VAL B 1 569 ? 21.016 3.309 32.812 1 94.25 569 VAL B N 1
ATOM 9625 C CA . VAL B 1 569 ? 22.016 3.863 33.719 1 94.25 569 VAL B CA 1
ATOM 9626 C C . VAL B 1 569 ? 22.812 4.953 33 1 94.25 569 VAL B C 1
ATOM 9628 O O . VAL B 1 569 ? 23.484 4.684 32 1 94.25 569 VAL B O 1
ATOM 9631 N N . ILE B 1 570 ? 22.672 6.18 33.562 1 94.62 570 ILE B N 1
ATOM 9632 C CA . ILE B 1 570 ? 23.344 7.305 32.938 1 94.62 570 ILE B CA 1
ATOM 9633 C C . ILE B 1 570 ? 24.328 7.938 33.906 1 94.62 570 ILE B C 1
ATOM 9635 O O . ILE B 1 570 ? 23.938 8.461 34.938 1 94.62 570 ILE B O 1
ATOM 9639 N N . ASP B 1 571 ? 25.578 7.969 33.625 1 93.12 571 ASP B N 1
ATOM 9640 C CA . ASP B 1 571 ? 26.641 8.562 34.469 1 93.12 571 ASP B CA 1
ATOM 9641 C C . ASP B 1 571 ? 26.578 8.039 35.906 1 93.12 571 ASP B C 1
ATOM 9643 O O . ASP B 1 571 ? 26.641 8.82 36.844 1 93.12 571 ASP B O 1
ATOM 9647 N N . GLY B 1 572 ? 26.25 6.766 36.031 1 92.38 572 GLY B N 1
ATOM 9648 C CA . GLY B 1 572 ? 26.219 6.121 37.312 1 92.38 572 GLY B CA 1
ATOM 9649 C C . GLY B 1 572 ? 24.906 6.281 38.031 1 92.38 572 GLY B C 1
ATOM 9650 O O . GLY B 1 572 ? 24.688 5.684 39.094 1 92.38 572 GLY B O 1
ATOM 9651 N N . ARG B 1 573 ? 24.016 7.125 37.625 1 94.75 573 ARG B N 1
ATOM 9652 C CA . ARG B 1 573 ? 22.688 7.32 38.219 1 94.75 573 ARG B CA 1
ATOM 9653 C C . ARG B 1 573 ? 21.734 6.203 37.781 1 94.75 573 ARG B C 1
ATOM 9655 O O . ARG B 1 573 ? 21.656 5.863 36.594 1 94.75 573 ARG B O 1
ATOM 9662 N N . ASN B 1 574 ? 20.969 5.586 38.688 1 95.25 574 ASN B N 1
ATOM 9663 C CA . ASN B 1 574 ? 20.109 4.465 38.312 1 95.25 574 ASN B CA 1
ATOM 9664 C C . ASN B 1 574 ? 18.859 4.414 39.188 1 95.25 574 ASN B C 1
ATOM 9666 O O . ASN B 1 574 ? 18.125 3.42 39.156 1 95.25 574 ASN B O 1
ATOM 9670 N N . LEU B 1 575 ? 18.625 5.492 39.938 1 96.56 575 LEU B N 1
ATOM 9671 C CA . LEU B 1 575 ? 17.469 5.461 40.812 1 96.56 575 LEU B CA 1
ATOM 9672 C C . LEU B 1 575 ? 16.234 6.035 40.125 1 96.56 575 LEU B C 1
ATOM 9674 O O . LEU B 1 575 ? 16.312 7.102 39.5 1 96.56 575 LEU B O 1
ATOM 9678 N N . TYR B 1 576 ? 15.172 5.293 40.188 1 97.19 576 TYR B N 1
ATOM 9679 C CA . TYR B 1 576 ? 13.875 5.691 39.656 1 97.19 576 TYR B CA 1
ATOM 9680 C C . TYR B 1 576 ? 12.812 5.742 40.75 1 97.19 576 TYR B C 1
ATOM 9682 O O . TYR B 1 576 ? 12.875 4.98 41.719 1 97.19 576 TYR B O 1
ATOM 9690 N N . TYR B 1 577 ? 11.859 6.652 40.625 1 96.75 577 TYR B N 1
ATOM 9691 C CA . TYR B 1 577 ? 10.797 6.824 41.625 1 96.75 577 TYR B CA 1
ATOM 9692 C C . TYR B 1 577 ? 9.422 6.812 40.938 1 96.75 577 TYR B C 1
ATOM 9694 O O . TYR B 1 577 ? 9.258 7.359 39.844 1 96.75 577 TYR B O 1
ATOM 9702 N N . ALA B 1 578 ? 8.453 6.211 41.625 1 94.69 578 ALA B N 1
ATOM 9703 C CA . ALA B 1 578 ? 7.09 6.141 41.094 1 94.69 578 ALA B CA 1
ATOM 9704 C C . ALA B 1 578 ? 6.348 7.453 41.344 1 94.69 578 ALA B C 1
ATOM 9706 O O . ALA B 1 578 ? 6.277 7.941 42.469 1 94.69 578 ALA B O 1
ATOM 9707 N N . VAL B 1 579 ? 5.781 8 40.25 1 95.75 579 VAL B N 1
ATOM 9708 C CA . VAL B 1 579 ? 5.133 9.305 40.406 1 95.75 579 VAL B CA 1
ATOM 9709 C C . VAL B 1 579 ? 3.73 9.25 39.812 1 95.75 579 VAL B C 1
ATOM 9711 O O . VAL B 1 579 ? 3.039 10.266 39.75 1 95.75 579 VAL B O 1
ATOM 9714 N N . GLY B 1 580 ? 3.346 8.125 39.281 1 94.38 580 GLY B N 1
ATOM 9715 C CA . GLY B 1 580 ? 2.023 8 38.688 1 94.38 580 GLY B CA 1
ATOM 9716 C C . GLY B 1 580 ? 1.718 6.598 38.188 1 94.38 580 GLY B C 1
ATOM 9717 O O . GLY B 1 580 ? 2.275 5.621 38.719 1 94.38 580 GLY B O 1
ATOM 9718 N N . GLU B 1 581 ? 0.691 6.629 37.312 1 92.94 581 GLU B N 1
ATOM 9719 C CA . GLU B 1 581 ? 0.234 5.328 36.844 1 92.94 581 GLU B CA 1
ATOM 9720 C C . GLU B 1 581 ? -0.007 5.352 35.344 1 92.94 581 GLU B C 1
ATOM 9722 O O . GLU B 1 581 ? -0.269 6.41 34.75 1 92.94 581 GLU B O 1
ATOM 9727 N N . VAL B 1 582 ? 0.24 4.164 34.75 1 94.06 582 VAL B N 1
ATOM 9728 C CA . VAL B 1 582 ? -0.091 3.951 33.344 1 94.06 582 VAL B CA 1
ATOM 9729 C C . VAL B 1 582 ? -1.163 2.871 33.219 1 94.06 582 VAL B C 1
ATOM 9731 O O . VAL B 1 582 ? -0.917 1.704 33.531 1 94.06 582 VAL B O 1
ATOM 9734 N N . ASP B 1 583 ? -2.35 3.262 32.781 1 91.31 583 ASP B N 1
ATOM 9735 C CA . ASP B 1 583 ? -3.43 2.309 32.562 1 91.31 583 ASP B CA 1
ATOM 9736 C C . ASP B 1 583 ? -3.467 1.87 31.094 1 91.31 583 ASP B C 1
ATOM 9738 O O . ASP B 1 583 ? -3.928 2.617 30.234 1 91.31 583 ASP B O 1
ATOM 9742 N N . TYR B 1 584 ? -3.076 0.632 30.844 1 91.12 584 TYR B N 1
ATOM 9743 C CA . TYR B 1 584 ? -2.963 0.145 29.484 1 91.12 584 TYR B CA 1
ATOM 9744 C C . TYR B 1 584 ? -4.328 -0.249 28.922 1 91.12 584 TYR B C 1
ATOM 9746 O O . TYR B 1 584 ? -4.492 -0.409 27.719 1 91.12 584 TYR B O 1
ATOM 9754 N N . VAL B 1 585 ? -5.305 -0.369 29.719 1 86.69 585 VAL B N 1
ATOM 9755 C CA . VAL B 1 585 ? -6.648 -0.729 29.281 1 86.69 585 VAL B CA 1
ATOM 9756 C C . VAL B 1 585 ? -7.453 0.535 28.984 1 86.69 585 VAL B C 1
ATOM 9758 O O . VAL B 1 585 ? -8.039 0.664 27.906 1 86.69 585 VAL B O 1
ATOM 9761 N N . ALA B 1 586 ? -7.375 1.52 29.844 1 85.44 586 ALA B N 1
ATOM 9762 C CA . ALA B 1 586 ? -8.117 2.768 29.672 1 85.44 586 ALA B CA 1
ATOM 9763 C C . ALA B 1 586 ? -7.293 3.785 28.891 1 85.44 586 ALA B C 1
ATOM 9765 O O . ALA B 1 586 ? -7.809 4.836 28.484 1 85.44 586 ALA B O 1
ATOM 9766 N N . ASP B 1 587 ? -6.102 3.424 28.578 1 87.88 587 ASP B N 1
ATOM 9767 C CA . ASP B 1 587 ? -5.211 4.32 27.844 1 87.88 587 ASP B CA 1
ATOM 9768 C C . ASP B 1 587 ? -5.07 5.66 28.562 1 87.88 587 ASP B C 1
ATOM 9770 O O . ASP B 1 587 ? -5.309 6.715 27.969 1 87.88 587 ASP B O 1
ATOM 9774 N N . ALA B 1 588 ? -4.734 5.641 29.797 1 92.31 588 ALA B N 1
ATOM 9775 C CA . ALA B 1 588 ? -4.578 6.855 30.594 1 92.31 588 ALA B CA 1
ATOM 9776 C C . ALA B 1 588 ? -3.25 6.848 31.344 1 92.31 588 ALA B C 1
ATOM 9778 O O . ALA B 1 588 ? -2.955 5.906 32.094 1 92.31 588 ALA B O 1
ATOM 9779 N N . ILE B 1 589 ? -2.486 7.879 31.172 1 95.44 589 ILE B N 1
ATOM 9780 C CA . ILE B 1 589 ? -1.2 8.031 31.844 1 95.44 589 ILE B CA 1
ATOM 9781 C C . ILE B 1 589 ? -1.257 9.219 32.812 1 95.44 589 ILE B C 1
ATOM 9783 O O . ILE B 1 589 ? -1.664 10.32 32.406 1 95.44 589 ILE B O 1
ATOM 9787 N N . SER B 1 590 ? -0.897 9.008 33.969 1 95.44 590 SER B N 1
ATOM 9788 C CA . SER B 1 590 ? -0.875 10.07 34.969 1 95.44 590 SER B CA 1
ATOM 9789 C C . SER B 1 590 ? 0.495 10.172 35.625 1 95.44 590 SER B C 1
ATOM 9791 O O . SER B 1 590 ? 1.193 9.164 35.781 1 95.44 590 SER B O 1
ATOM 9793 N N . PHE B 1 591 ? 0.926 11.359 35.938 1 96.5 591 PHE B N 1
ATOM 9794 C CA . PHE B 1 591 ? 2.148 11.602 36.688 1 96.5 591 PHE B CA 1
ATOM 9795 C C . PHE B 1 591 ? 2.049 12.906 37.469 1 96.5 591 PHE B C 1
ATOM 9797 O O . PHE B 1 591 ? 1.298 13.805 37.094 1 96.5 591 PHE B O 1
ATOM 9804 N N . ASN B 1 592 ? 2.691 12.969 38.562 1 95.69 592 ASN B N 1
ATOM 9805 C CA . ASN B 1 592 ? 2.783 14.133 39.438 1 95.69 592 ASN B CA 1
ATOM 9806 C C . ASN B 1 592 ? 4.125 14.18 40.156 1 95.69 592 ASN B C 1
ATOM 9808 O O . ASN B 1 592 ? 4.379 13.375 41.062 1 95.69 592 ASN B O 1
ATOM 9812 N N . LEU B 1 593 ? 4.941 15.125 39.844 1 95.5 593 LEU B N 1
ATOM 9813 C CA . LEU B 1 593 ? 6.273 15.25 40.438 1 95.5 593 LEU B CA 1
ATOM 9814 C C . LEU B 1 593 ? 6.188 15.719 41.875 1 95.5 593 LEU B C 1
ATOM 9816 O O . LEU B 1 593 ? 7.168 15.633 42.625 1 95.5 593 LEU B O 1
ATOM 9820 N N . GLY B 1 594 ? 5.059 16.156 42.281 1 93.12 594 GLY B N 1
ATOM 9821 C CA . GLY B 1 594 ? 4.867 16.594 43.625 1 93.12 594 GLY B CA 1
ATOM 9822 C C . GLY B 1 594 ? 5.098 15.492 44.656 1 93.12 594 GLY B C 1
ATOM 9823 O O . GLY B 1 594 ? 5.406 15.766 45.812 1 93.12 594 GLY B O 1
ATOM 9824 N N . VAL B 1 595 ? 4.949 14.336 44.219 1 93.69 595 VAL B N 1
ATOM 9825 C CA . VAL B 1 595 ? 5.113 13.172 45.062 1 93.69 595 VAL B CA 1
ATOM 9826 C C . VAL B 1 595 ? 6.547 13.117 45.594 1 93.69 595 VAL B C 1
ATOM 9828 O O . VAL B 1 595 ? 6.801 12.578 46.688 1 93.69 595 VAL B O 1
ATOM 9831 N N . LEU B 1 596 ? 7.516 13.688 44.844 1 94.81 596 LEU B N 1
ATOM 9832 C CA . LEU B 1 596 ? 8.922 13.648 45.219 1 94.81 596 LEU B CA 1
ATOM 9833 C C . LEU B 1 596 ? 9.227 14.695 46.281 1 94.81 596 LEU B C 1
ATOM 9835 O O . LEU B 1 596 ? 10.305 14.688 46.875 1 94.81 596 LEU B O 1
ATOM 9839 N N . ASN B 1 597 ? 8.359 15.562 46.594 1 92.19 597 ASN B N 1
ATOM 9840 C CA . ASN B 1 597 ? 8.508 16.609 47.594 1 92.19 597 ASN B CA 1
ATOM 9841 C C . ASN B 1 597 ? 9.719 17.5 47.312 1 92.19 597 ASN B C 1
ATOM 9843 O O . ASN B 1 597 ? 10.508 17.766 48.219 1 92.19 597 ASN B O 1
ATOM 9847 N N . GLN B 1 598 ? 9.938 17.75 46.094 1 91.88 598 GLN B N 1
ATOM 9848 C CA . GLN B 1 598 ? 10.969 18.672 45.656 1 91.88 598 GLN B CA 1
ATOM 9849 C C . GLN B 1 598 ? 10.359 19.984 45.125 1 91.88 598 GLN B C 1
ATOM 9851 O O . GLN B 1 598 ? 9.234 19.984 44.625 1 91.88 598 GLN B O 1
ATOM 9856 N N . ASN B 1 599 ? 11.086 21 45.281 1 91.12 599 ASN B N 1
ATOM 9857 C CA . ASN B 1 599 ? 10.633 22.266 44.75 1 91.12 599 ASN B CA 1
ATOM 9858 C C . ASN B 1 599 ? 10.539 22.219 43.219 1 91.12 599 ASN B C 1
ATOM 9860 O O . ASN B 1 599 ? 11.438 21.703 42.562 1 91.12 599 ASN B O 1
ATOM 9864 N N . ILE B 1 600 ? 9.523 22.734 42.75 1 90.31 600 ILE B N 1
ATOM 9865 C CA . ILE B 1 600 ? 9.219 22.703 41.312 1 90.31 600 ILE B CA 1
ATOM 9866 C C . ILE B 1 600 ? 10.32 23.406 40.531 1 90.31 600 ILE B C 1
ATOM 9868 O O . ILE B 1 600 ? 10.578 23.078 39.375 1 90.31 600 ILE B O 1
ATOM 9872 N N . ASP B 1 601 ? 11.086 24.344 41.125 1 91.56 601 ASP B N 1
ATOM 9873 C CA . ASP B 1 601 ? 12.102 25.156 40.469 1 91.56 601 ASP B CA 1
ATOM 9874 C C . ASP B 1 601 ? 13.336 24.328 40.125 1 91.56 601 ASP B C 1
ATOM 9876 O O . ASP B 1 601 ? 14.172 24.75 39.312 1 91.56 601 ASP B O 1
ATOM 9880 N N . LYS B 1 602 ? 13.375 23.203 40.75 1 94.31 602 LYS B N 1
ATOM 9881 C CA . LYS B 1 602 ? 14.523 22.344 40.469 1 94.31 602 LYS B CA 1
ATOM 9882 C C . LYS B 1 602 ? 14.383 21.625 39.125 1 94.31 602 LYS B C 1
ATOM 9884 O O . LYS B 1 602 ? 15.352 21.062 38.625 1 94.31 602 LYS B O 1
ATOM 9889 N N . PHE B 1 603 ? 13.117 21.641 38.719 1 95 603 PHE B N 1
ATOM 9890 C CA . PHE B 1 603 ? 12.844 21 37.438 1 95 603 PHE B CA 1
ATOM 9891 C C . PHE B 1 603 ? 12.586 22.062 36.344 1 95 603 PHE B C 1
ATOM 9893 O O . PHE B 1 603 ? 11.875 23.031 36.594 1 95 603 PHE B O 1
ATOM 9900 N N . SER B 1 604 ? 13.266 21.859 35.25 1 92.62 604 SER B N 1
ATOM 9901 C CA . SER B 1 604 ? 13.047 22.828 34.156 1 92.62 604 SER B CA 1
ATOM 9902 C C . SER B 1 604 ? 12.953 22.125 32.812 1 92.62 604 SER B C 1
ATOM 9904 O O . SER B 1 604 ? 13.734 21.219 32.531 1 92.62 604 SER B O 1
ATOM 9906 N N . SER B 1 605 ? 11.859 22.406 32.094 1 89.75 605 SER B N 1
ATOM 9907 C CA . SER B 1 605 ? 11.648 21.984 30.703 1 89.75 605 SER B CA 1
ATOM 9908 C C . SER B 1 605 ? 10.57 22.812 30.031 1 89.75 605 SER B C 1
ATOM 9910 O O . SER B 1 605 ? 9.617 23.25 30.672 1 89.75 605 SER B O 1
ATOM 9912 N N . ALA B 1 606 ? 10.766 23.188 28.766 1 82.88 606 ALA B N 1
ATOM 9913 C CA . ALA B 1 606 ? 9.742 23.922 28.031 1 82.88 606 ALA B CA 1
ATOM 9914 C C . ALA B 1 606 ? 8.516 23.047 27.766 1 82.88 606 ALA B C 1
ATOM 9916 O O . ALA B 1 606 ? 7.383 23.484 27.953 1 82.88 606 ALA B O 1
ATOM 9917 N N . TYR B 1 607 ? 8.727 21.859 27.328 1 88.62 607 TYR B N 1
ATOM 9918 C CA . TYR B 1 607 ? 7.715 20.844 27.109 1 88.62 607 TYR B CA 1
ATOM 9919 C C . TYR B 1 607 ? 8.336 19.453 27.094 1 88.62 607 TYR B C 1
ATOM 9921 O O . TYR B 1 607 ? 9.562 19.312 27.109 1 88.62 607 TYR B O 1
ATOM 9929 N N . ILE B 1 608 ? 7.543 18.469 27.219 1 94.38 608 ILE B N 1
ATOM 9930 C CA . ILE B 1 608 ? 8.062 17.109 27.094 1 94.38 608 ILE B CA 1
ATOM 9931 C C . ILE B 1 608 ? 7.336 16.375 25.984 1 94.38 608 ILE B C 1
ATOM 9933 O O . ILE B 1 608 ? 6.176 16.656 25.688 1 94.38 608 ILE B O 1
ATOM 9937 N N . GLU B 1 609 ? 8.07 15.516 25.375 1 96.06 609 GLU B N 1
ATOM 9938 C CA . GLU B 1 609 ? 7.512 14.57 24.406 1 96.06 609 GLU B CA 1
ATOM 9939 C C . GLU B 1 609 ? 7.285 13.203 25.047 1 96.06 609 GLU B C 1
ATOM 9941 O O . GLU B 1 609 ? 8.219 12.586 25.562 1 96.06 609 GLU B O 1
ATOM 9946 N N . LEU B 1 610 ? 6.105 12.797 25.062 1 97.38 610 LEU B N 1
ATOM 9947 C CA . LEU B 1 610 ? 5.773 11.477 25.594 1 97.38 610 LEU B CA 1
ATOM 9948 C C . LEU B 1 610 ? 5.594 10.477 24.453 1 97.38 610 LEU B C 1
ATOM 9950 O O . LEU B 1 610 ? 4.695 10.625 23.625 1 97.38 610 LEU B O 1
ATOM 9954 N N . HIS B 1 611 ? 6.438 9.43 24.469 1 97.94 611 HIS B N 1
ATOM 9955 C CA . HIS B 1 611 ? 6.469 8.445 23.391 1 97.94 611 HIS B CA 1
ATOM 9956 C C . HIS B 1 611 ? 5.859 7.125 23.844 1 97.94 611 HIS B C 1
ATOM 9958 O O . HIS B 1 611 ? 5.922 6.773 25.016 1 97.94 611 HIS B O 1
ATOM 9964 N N . ALA B 1 612 ? 5.238 6.422 22.922 1 97.56 612 ALA B N 1
ATOM 9965 C CA . ALA B 1 612 ? 4.742 5.066 23.156 1 97.56 612 ALA B CA 1
ATOM 9966 C C . ALA B 1 612 ? 4.629 4.293 21.844 1 97.56 612 ALA B C 1
ATOM 9968 O O . ALA B 1 612 ? 4.5 4.895 20.766 1 97.56 612 ALA B O 1
ATOM 9969 N N . THR B 1 613 ? 4.75 2.973 21.906 1 97.19 613 THR B N 1
ATOM 9970 C CA . THR B 1 613 ? 4.578 2.109 20.734 1 97.19 613 THR B CA 1
ATOM 9971 C C . THR B 1 613 ? 3.178 1.507 20.703 1 97.19 613 THR B C 1
ATOM 9973 O O . THR B 1 613 ? 2.768 0.838 21.656 1 97.19 613 THR B O 1
ATOM 9976 N N . PRO B 1 614 ? 2.479 1.767 19.703 1 96.81 614 PRO B N 1
ATOM 9977 C CA . PRO B 1 614 ? 1.144 1.17 19.609 1 96.81 614 PRO B CA 1
ATOM 9978 C C . PRO B 1 614 ? 1.186 -0.334 19.344 1 96.81 614 PRO B C 1
ATOM 9980 O O . PRO B 1 614 ? 2.166 -0.839 18.797 1 96.81 614 PRO B O 1
ATOM 9983 N N . VAL B 1 615 ? 0.123 -1.027 19.719 1 93.69 615 VAL B N 1
ATOM 9984 C CA . VAL B 1 615 ? 0.007 -2.465 19.5 1 93.69 615 VAL B CA 1
ATOM 9985 C C . VAL B 1 615 ? -0.441 -2.727 18.062 1 93.69 615 VAL B C 1
ATOM 9987 O O . VAL B 1 615 ? 0.006 -3.689 17.422 1 93.69 615 VAL B O 1
ATOM 9990 N N . GLU B 1 616 ? -1.268 -1.821 17.531 1 91.94 616 GLU B N 1
ATOM 9991 C CA . GLU B 1 616 ? -1.812 -1.991 16.188 1 91.94 616 GLU B CA 1
ATOM 9992 C C . GLU B 1 616 ? -1.185 -1.003 15.203 1 91.94 616 GLU B C 1
ATOM 9994 O O . GLU B 1 616 ? -0.664 0.037 15.609 1 91.94 616 GLU B O 1
ATOM 9999 N N . ASP B 1 617 ? -1.305 -1.383 13.922 1 92.38 617 ASP B N 1
ATOM 10000 C CA . ASP B 1 617 ? -0.739 -0.547 12.867 1 92.38 617 ASP B CA 1
ATOM 10001 C C . ASP B 1 617 ? -1.768 0.455 12.352 1 92.38 617 ASP B C 1
ATOM 10003 O O . ASP B 1 617 ? -1.439 1.329 11.547 1 92.38 617 ASP B O 1
ATOM 10007 N N . ASN B 1 618 ? -2.998 0.28 12.773 1 93.25 618 ASN B N 1
ATOM 10008 C CA . ASN B 1 618 ? -4.055 1.241 12.477 1 93.25 618 ASN B CA 1
ATOM 10009 C C . ASN B 1 618 ? -4.312 2.174 13.656 1 93.25 618 ASN B C 1
ATOM 10011 O O . ASN B 1 618 ? -4.613 1.715 14.758 1 93.25 618 ASN B O 1
ATOM 10015 N N . ILE B 1 619 ? -4.117 3.436 13.438 1 96 619 ILE B N 1
ATOM 10016 C CA . ILE B 1 619 ? -4.262 4.414 14.516 1 96 619 ILE B CA 1
ATOM 10017 C C . ILE B 1 619 ? -5.535 5.23 14.297 1 96 619 ILE B C 1
ATOM 10019 O O . ILE B 1 619 ? -5.773 5.742 13.203 1 96 619 ILE B O 1
ATOM 10023 N N . TYR B 1 620 ? -6.285 5.312 15.352 1 91.88 620 TYR B N 1
ATOM 10024 C CA . TYR B 1 620 ? -7.559 6.023 15.281 1 91.88 620 TYR B CA 1
ATOM 10025 C C . TYR B 1 620 ? -7.527 7.273 16.156 1 91.88 620 TYR B C 1
ATOM 10027 O O . TYR B 1 620 ? -6.668 7.414 17.031 1 91.88 620 TYR B O 1
ATOM 10035 N N . THR B 1 621 ? -8.391 8.172 15.789 1 89.81 621 THR B N 1
ATOM 10036 C CA . THR B 1 621 ? -8.539 9.391 16.578 1 89.81 621 THR B CA 1
ATOM 10037 C C . THR B 1 621 ? -9.984 9.578 17.016 1 89.81 621 THR B C 1
ATOM 10039 O O . THR B 1 621 ? -10.898 8.984 16.453 1 89.81 621 THR B O 1
ATOM 10042 N N . SER B 1 622 ? -10.07 10.242 18.172 1 82 622 SER B N 1
ATOM 10043 C CA . SER B 1 622 ? -11.375 10.633 18.688 1 82 622 SER B CA 1
ATOM 10044 C C . SER B 1 622 ? -11.266 11.867 19.594 1 82 622 SER B C 1
ATOM 10046 O O . SER B 1 622 ? -10.164 12.375 19.812 1 82 622 SER B O 1
ATOM 10048 N N . ASP B 1 623 ? -12.32 12.438 19.984 1 74.31 623 ASP B N 1
ATOM 10049 C CA . ASP B 1 623 ? -12.422 13.445 21.031 1 74.31 623 ASP B CA 1
ATOM 10050 C C . ASP B 1 623 ? -11.648 14.711 20.656 1 74.31 623 ASP B C 1
ATOM 10052 O O . ASP B 1 623 ? -10.891 15.242 21.469 1 74.31 623 ASP B O 1
ATOM 10056 N N . GLY B 1 624 ? -11.648 15.109 19.438 1 79.94 624 GLY B N 1
ATOM 10057 C CA . GLY B 1 624 ? -11.031 16.375 19.047 1 79.94 624 GLY B CA 1
ATOM 10058 C C . GLY B 1 624 ? -9.539 16.25 18.766 1 79.94 624 GLY B C 1
ATOM 10059 O O . GLY B 1 624 ? -8.883 17.234 18.453 1 79.94 624 GLY B O 1
ATOM 10060 N N . THR B 1 625 ? -9.055 15.016 18.906 1 88.81 625 THR B N 1
ATOM 10061 C CA . THR B 1 625 ? -7.656 14.758 18.594 1 88.81 625 THR B CA 1
ATOM 10062 C C . THR B 1 625 ? -7.465 14.594 17.094 1 88.81 625 THR B C 1
ATOM 10064 O O . THR B 1 625 ? -8.32 14.039 16.406 1 88.81 625 THR B O 1
ATOM 10067 N N . MET B 1 626 ? -6.383 15.148 16.625 1 93.75 626 MET B N 1
ATOM 10068 C CA . MET B 1 626 ? -6.055 15.016 15.211 1 93.75 626 MET B CA 1
ATOM 10069 C C . MET B 1 626 ? -4.617 14.539 15.031 1 93.75 626 MET B C 1
ATOM 10071 O O . MET B 1 626 ? -3.715 14.992 15.734 1 93.75 626 MET B O 1
ATOM 10075 N N . ILE B 1 627 ? -4.461 13.578 14.117 1 95.81 627 ILE B N 1
ATOM 10076 C CA . ILE B 1 627 ? -3.121 13.133 13.742 1 95.81 627 ILE B CA 1
ATOM 10077 C C . ILE B 1 627 ? -2.512 14.117 12.742 1 95.81 627 ILE B C 1
ATOM 10079 O O . ILE B 1 627 ? -3.156 14.492 11.766 1 95.81 627 ILE B O 1
ATOM 10083 N N . VAL B 1 628 ? -1.314 14.531 13.039 1 95.06 628 VAL B N 1
ATOM 10084 C CA . VAL B 1 628 ? -0.723 15.57 12.203 1 95.06 628 VAL B CA 1
ATOM 10085 C C . VAL B 1 628 ? 0.673 15.141 11.758 1 95.06 628 VAL B C 1
ATOM 10087 O O . VAL B 1 628 ? 1.303 14.297 12.398 1 95.06 628 VAL B O 1
ATOM 10090 N N . PHE B 1 629 ? 1.055 15.672 10.617 1 95 629 PHE B N 1
ATOM 10091 C CA . PHE B 1 629 ? 2.396 15.508 10.07 1 95 629 PHE B CA 1
ATOM 10092 C C . PHE B 1 629 ? 2.955 16.844 9.594 1 95 629 PHE B C 1
ATOM 10094 O O . PHE B 1 629 ? 2.432 17.438 8.656 1 95 629 PHE B O 1
ATOM 10101 N N . GLU B 1 630 ? 3.943 17.344 10.359 1 89.62 630 GLU B N 1
ATOM 10102 C CA . GLU B 1 630 ? 4.676 18.547 9.992 1 89.62 630 GLU B CA 1
ATOM 10103 C C . GLU B 1 630 ? 6.184 18.328 10.07 1 89.62 630 GLU B C 1
ATOM 10105 O O . GLU B 1 630 ? 6.824 18.734 11.039 1 89.62 630 GLU B O 1
ATOM 10110 N N . ASN B 1 631 ? 6.691 17.828 9 1 88.56 631 ASN B N 1
ATOM 10111 C CA . ASN B 1 631 ? 8.094 17.438 8.992 1 88.56 631 ASN B CA 1
ATOM 10112 C C . ASN B 1 631 ? 9.016 18.656 9.062 1 88.56 631 ASN B C 1
ATOM 10114 O O . ASN B 1 631 ? 10.125 18.562 9.586 1 88.56 631 ASN B O 1
ATOM 10118 N N . ASN B 1 632 ? 8.594 19.781 8.609 1 80.38 632 ASN B N 1
ATOM 10119 C CA . ASN B 1 632 ? 9.414 20.984 8.656 1 80.38 632 ASN B CA 1
ATOM 10120 C C . ASN B 1 632 ? 9.602 21.484 10.086 1 80.38 632 ASN B C 1
ATOM 10122 O O . ASN B 1 632 ? 10.656 22.016 10.43 1 80.38 632 ASN B O 1
ATOM 10126 N N . LEU B 1 633 ? 8.594 21.281 10.852 1 84.88 633 LEU B N 1
ATOM 10127 C CA . LEU B 1 633 ? 8.641 21.734 12.234 1 84.88 633 LEU B CA 1
ATOM 10128 C C . LEU B 1 633 ? 9.164 20.625 13.156 1 84.88 633 LEU B C 1
ATOM 10130 O O . LEU B 1 633 ? 9.789 20.906 14.172 1 84.88 633 LEU B O 1
ATOM 10134 N N . ARG B 1 634 ? 8.789 19.391 12.781 1 91.44 634 ARG B N 1
ATOM 10135 C CA . ARG B 1 634 ? 9.164 18.234 13.602 1 91.44 634 ARG B CA 1
ATOM 10136 C C . ARG B 1 634 ? 9.836 17.156 12.766 1 91.44 634 ARG B C 1
ATOM 10138 O O . ARG B 1 634 ? 9.336 16.047 12.664 1 91.44 634 ARG B O 1
ATOM 10145 N N . PRO B 1 635 ? 11.039 17.406 12.289 1 89.94 635 PRO B N 1
ATOM 10146 C CA . PRO B 1 635 ? 11.711 16.406 11.453 1 89.94 635 PRO B CA 1
ATOM 10147 C C . PRO B 1 635 ? 12.148 15.18 12.242 1 89.94 635 PRO B C 1
ATOM 10149 O O . PRO B 1 635 ? 12.391 14.117 11.656 1 89.94 635 PRO B O 1
ATOM 10152 N N . GLN B 1 636 ? 12.18 15.297 13.555 1 92 636 GLN B N 1
ATOM 10153 C CA . GLN B 1 636 ? 12.672 14.203 14.391 1 92 636 GLN B CA 1
ATOM 10154 C C . GLN B 1 636 ? 11.68 13.055 14.438 1 92 636 GLN B C 1
ATOM 10156 O O . GLN B 1 636 ? 12.023 11.945 14.852 1 92 636 GLN B O 1
ATOM 10161 N N . TYR B 1 637 ? 10.469 13.273 14.047 1 95.31 637 TYR B N 1
ATOM 10162 C CA . TYR B 1 637 ? 9.445 12.234 14.141 1 95.31 637 TYR B CA 1
ATOM 10163 C C . TYR B 1 637 ? 9.414 11.383 12.883 1 95.31 637 TYR B C 1
ATOM 10165 O O . TYR B 1 637 ? 8.633 10.445 12.781 1 95.31 637 TYR B O 1
ATOM 10173 N N . THR B 1 638 ? 10.258 11.711 11.898 1 94.81 638 THR B N 1
ATOM 10174 C CA . THR B 1 638 ? 10.281 10.945 10.664 1 94.81 638 THR B CA 1
ATOM 10175 C C . THR B 1 638 ? 11.711 10.555 10.289 1 94.81 638 THR B C 1
ATOM 10177 O O . THR B 1 638 ? 12.578 11.422 10.164 1 94.81 638 THR B O 1
ATOM 10180 N N . THR B 1 639 ? 11.969 9.328 10.203 1 95.62 639 THR B N 1
ATOM 10181 C CA . THR B 1 639 ? 13.25 8.805 9.734 1 95.62 639 THR B CA 1
ATOM 10182 C C . THR B 1 639 ? 13.055 7.953 8.477 1 95.62 639 THR B C 1
ATOM 10184 O O . THR B 1 639 ? 12.227 7.043 8.461 1 95.62 639 THR B O 1
ATOM 10187 N N . ILE B 1 640 ? 13.75 8.281 7.422 1 95.31 640 ILE B N 1
ATOM 10188 C CA . ILE B 1 640 ? 13.672 7.543 6.168 1 95.31 640 ILE B CA 1
ATOM 10189 C C . ILE B 1 640 ? 15.008 6.871 5.883 1 95.31 640 ILE B C 1
ATOM 10191 O O . ILE B 1 640 ? 16.047 7.543 5.781 1 95.31 640 ILE B O 1
ATOM 10195 N N . GLN B 1 641 ? 15.039 5.621 5.832 1 94.94 641 GLN B N 1
ATOM 10196 C CA . GLN B 1 641 ? 16.219 4.844 5.473 1 94.94 641 GLN B CA 1
ATOM 10197 C C . GLN B 1 641 ? 16.078 4.254 4.07 1 94.94 641 GLN B C 1
ATOM 10199 O O . GLN B 1 641 ? 15.125 3.525 3.789 1 94.94 641 GLN B O 1
ATOM 10204 N N . MET B 1 642 ? 17.047 4.637 3.232 1 92.69 642 MET B N 1
ATOM 10205 C CA . MET B 1 642 ? 17.016 4.125 1.864 1 92.69 642 MET B CA 1
ATOM 10206 C C . MET B 1 642 ? 17.922 2.904 1.726 1 92.69 642 MET B C 1
ATOM 10208 O O . MET B 1 642 ? 19.078 2.922 2.174 1 92.69 642 MET B O 1
ATOM 10212 N N . GLU B 1 643 ? 17.391 1.795 1.226 1 92.38 643 GLU B N 1
ATOM 10213 C CA . GLU B 1 643 ? 18.156 0.583 0.98 1 92.38 643 GLU B CA 1
ATOM 10214 C C . GLU B 1 643 ? 18.172 0.231 -0.504 1 92.38 643 GLU B C 1
ATOM 10216 O O . GLU B 1 643 ? 17.141 -0.075 -1.089 1 92.38 643 GLU B O 1
ATOM 10221 N N . ALA B 1 644 ? 19.328 0.253 -1.042 1 89.75 644 ALA B N 1
ATOM 10222 C CA . ALA B 1 644 ? 19.484 -0.042 -2.465 1 89.75 644 ALA B CA 1
ATOM 10223 C C . ALA B 1 644 ? 19.719 -1.532 -2.693 1 89.75 644 ALA B C 1
ATOM 10225 O O . ALA B 1 644 ? 20.438 -2.182 -1.927 1 89.75 644 ALA B O 1
ATOM 10226 N N . VAL B 1 645 ? 19.016 -2.072 -3.668 1 85.75 645 VAL B N 1
ATOM 10227 C CA . VAL B 1 645 ? 19.234 -3.449 -4.098 1 85.75 645 VAL B CA 1
ATOM 10228 C C . VAL B 1 645 ? 19.531 -3.482 -5.598 1 85.75 645 VAL B C 1
ATOM 10230 O O . VAL B 1 645 ? 19 -2.658 -6.352 1 85.75 645 VAL B O 1
ATOM 10233 N N . VAL B 1 646 ? 20.5 -4.391 -5.984 1 74.94 646 VAL B N 1
ATOM 10234 C CA . VAL B 1 646 ? 20.812 -4.543 -7.398 1 74.94 646 VAL B CA 1
ATOM 10235 C C . VAL B 1 646 ? 19.969 -5.672 -7.996 1 74.94 646 VAL B C 1
ATOM 10237 O O . VAL B 1 646 ? 20.094 -6.828 -7.586 1 74.94 646 VAL B O 1
ATOM 10240 N N . ARG B 1 647 ? 18.828 -5.25 -8.633 1 65.56 647 ARG B N 1
ATOM 10241 C CA . ARG B 1 647 ? 18 -6.266 -9.281 1 65.56 647 ARG B CA 1
ATOM 10242 C C . ARG B 1 647 ? 17.438 -5.754 -10.602 1 65.56 647 ARG B C 1
ATOM 10244 O O . ARG B 1 647 ? 17.219 -4.555 -10.766 1 65.56 647 ARG B O 1
#

pLDDT: mean 81.38, std 17.69, range [20.38, 98.0]

Solvent-accessible surface area (backbone atoms only — not comparable to full-atom values): 69227 Å² total; per-residue (Å²): 132,82,82,70,81,67,79,78,72,57,77,82,76,82,62,96,56,54,58,62,49,42,30,49,49,51,48,50,52,44,39,71,32,80,93,33,50,87,58,67,51,82,89,34,77,62,35,54,49,44,44,46,53,20,39,48,54,39,40,63,53,37,58,73,27,49,98,12,37,88,42,4,61,67,45,50,82,52,57,53,61,49,49,56,55,24,37,76,45,64,35,78,79,56,38,21,27,41,13,30,43,52,33,31,41,33,27,32,37,62,60,66,90,71,47,59,65,58,49,70,46,56,52,60,43,38,30,35,28,21,41,92,80,73,50,75,47,48,24,18,26,80,54,68,41,79,34,55,48,44,95,80,58,29,33,64,43,79,42,61,35,35,33,31,46,81,46,78,48,77,46,66,39,50,83,89,59,82,45,67,45,93,46,66,37,32,20,79,89,43,64,45,42,24,52,72,82,40,79,39,44,80,44,55,83,49,63,64,86,76,45,46,19,75,32,62,32,32,35,66,44,72,46,81,84,56,25,41,31,51,48,60,17,70,4,54,88,42,73,44,92,86,66,55,73,61,34,90,30,74,56,4,27,35,80,54,73,67,34,42,36,36,39,38,35,32,36,30,79,10,44,81,50,40,42,24,36,81,60,40,83,71,59,83,54,87,53,51,46,80,75,46,67,38,48,41,62,88,42,95,54,26,74,71,30,74,70,58,56,54,19,37,35,20,18,60,61,60,53,61,68,56,47,56,58,46,22,63,53,51,43,72,36,68,66,37,38,79,49,53,67,32,48,38,49,52,48,45,66,77,41,44,52,38,45,54,27,68,48,49,48,71,46,88,88,44,77,46,39,39,39,33,33,40,37,31,62,70,56,65,60,72,51,72,64,56,42,50,50,52,35,54,55,48,54,74,33,34,55,94,70,50,48,64,42,68,45,65,54,48,65,36,35,65,29,37,44,35,38,38,33,27,26,56,75,60,46,87,67,54,71,67,54,52,52,51,44,40,51,49,28,50,50,48,47,35,64,75,56,20,40,38,82,73,32,43,46,31,54,27,51,53,31,30,42,39,40,66,58,42,87,27,41,63,31,38,48,75,50,67,30,37,35,37,78,36,60,63,76,53,47,48,57,93,82,30,52,62,73,73,48,58,49,41,76,36,43,36,34,40,43,67,32,40,36,36,87,48,95,94,46,73,50,62,27,26,41,37,26,29,27,66,32,66,84,43,88,78,47,58,20,17,40,22,26,41,32,39,38,52,91,78,73,68,64,94,62,75,64,59,81,78,78,56,43,87,82,61,72,56,94,85,14,64,40,29,34,72,35,36,35,29,30,61,80,80,30,28,34,34,42,33,55,66,74,59,72,56,66,69,84,32,50,50,64,82,49,30,42,40,35,32,31,50,70,59,67,62,43,55,46,57,94,66,30,35,49,55,84,52,56,90,67,44,49,87,42,51,46,80,44,82,41,78,41,91,105,131,81,81,71,82,67,80,78,73,58,79,75,80,81,62,96,58,52,66,62,49,47,35,49,49,51,48,50,54,44,38,70,33,81,93,32,51,86,58,67,53,82,90,36,75,61,35,54,49,47,46,45,50,35,39,44,56,44,37,60,57,39,56,81,29,40,100,20,32,89,45,9,64,68,52,52,79,53,58,54,61,52,49,54,53,24,38,73,46,63,36,76,80,57,37,21,27,41,15,30,43,52,33,31,41,32,28,33,36,63,61,64,90,69,47,58,66,59,48,71,46,55,52,62,45,38,30,34,28,22,41,92,81,72,49,75,47,48,23,19,25,78,56,66,42,78,33,54,50,44,94,79,60,29,33,66,45,78,43,61,33,34,33,31,46,81,45,78,48,77,47,67,39,47,84,89,58,84,46,67,44,93,44,65,37,33,19,80,88,45,63,44,42,24,52,72,81,41,78,38,44,79,44,53,84,49,63,65,86,77,45,46,19,76,31,60,32,34,34,66,43,73,45,81,85,56,25,40,31,50,48,58,19,71,4,54,86,42,72,42,93,87,66,54,71,60,32,90,29,73,54,4,28,35,82,54,72,68,34,43,36,36,40,36,34,33,36,30,79,10,44,79,50,40,42,24,35,81,60,40,84,71,60,83,55,88,52,50,47,79,75,47,68,37,47,43,63,90,42,95,56,25,74,70,31,73,70,57,56,54,19,37,36,21,17,60,61,60,53,61,68,56,46,56,59,48,23,64,52,52,42,72,35,68,66,37,39,80,50,52,68,32,48,36,49,50,46,46,66,77,40,44,53,36,45,55,27,67,47,50,49,72,47,88,88,44,78,47,39,38,39,33,32,40,37,30,62,70,55,64,62,71,52,72,66,56,42,49,49,52,34,55,55,49,55,74,33,33,56,93,68,50,47,63,42,69,44,64,54,50,65,35,35,64,28,36,43,35,38,38,34,29,25,55,76,61,44,89,68,53,71,67,56,52,50,50,43,39,51,49,29,52,51,49,46,35,64,74,55,21,40,38,82,73,33,43,48,31,52,28,52,53,30,29,42,38,41,67,59,41,87,26,39,65,31,39,48,72,49,67,28,38,35,38,77,36,61,60,76,55,46,49,57,94,79,31,53,62,73,73,48,56,49,40,75,35,42,36,34,39,42,67,33,39,36,35,88,47,94,94,46,73,49,63,26,26,42,37,26,29,28,66,31,66,83,44,86,81,49,58,21,19,39,21,28,40,31,38,38,50,91,78,72,69,65,93,61,74,65,59,82,78,78,56,42,88,81,60,74,57,95,83,14,64,40,30,35,72,36,38,35,32,30,59,81,79,30,30,34,34,41,32,54,66,75,60,74,57,66,69,83,32,49,49,64,82,48,30,44,39,34,33,32,50,70,60,68,64,44,54,46,58,93,65,29,35,49,54,85,54,57,89,67,44,48,86,43,52,46,80,44,82,42,79,39,90,105

Organism: NCBI:txid2053701

Secondary structure (DSSP, 8-state):
------GGGS-S------HHHHHHHHHHHHHTSGGGTT---TTSHHHHHHHHHHHHHHHHHHTTTSTTBHHHHTT---HHHHHHHHHHTT------B--EEEEEEEEEESSGGG--SEEEE-TT-EEEEEETTTEEEEEEESS-EEEEB-TTSEEEEEEEEEESEEEEEEEE--TT--EEE--TTEEEEEEEEEETTEEEEE-TTS-GGG--TT--EEEEEE-TTSPEEEEE--B---B-TTS-B---SSS-BPPPTT-EEEEEEEE--GGGGTT-EEEEE-S--TTEEEEEEEESTTSTTGGG-TT---SB--B-SPPHHHHHHHHHHHHHHTT-B-SHHHHHHHHHHHHTTTEEEEEEEE-TTSTTEEEEEEEESSSS---HHHHHHHHHHHHHHB-TT-EEEEE--EEEEEEEEEEEEEEGGG--S-HHHHHHHHHHHHHHHIIIIISSTT--EEHHHHHHHHHTT-TTEEEEEEEEEEEEEES--SB--TT-B--SS-B-TT--EE--EEEEEETTEEEEEEEEEPP--TTSTTSSEEEEEEEEE-TTTS-SSPPP---SS----BTTB-EEEEEEEEETTTTEEEEBGGGG---GGGEE-S-EEEEE-BSSSEE---TTEEEE--TTT-GGGEEEEEEEE--/------GGGS-S------HHHHHHHHHHHHHTSGGGTT---TTSHHHHHHHHHHHHHHHHHHHHHHTTBHHHHTT---HHHHHHHHHHTT------B--EEEEEEEEEESSGGG--SEEEE-TT-EEEEEETTTEEEEEEESS-EEEEB-TTSEEEEEEEEEESEEEEEEEE--TT--EEE--TTEEEEEEEEEETTEEEEE-TTS-GGG--TT--EEEEEE-TTSPEEEEE--B---B-TTS-B---SSS-BPPPTT-EEEEEEEE--GGGGTT-EEEEE-S--TTEEEEEEEESTTSTTGGG-TT---SB--B-SPPHHHHHHHHHHHHHHTT-B-SHHHHHHHHHHHHTTTEEEEEEEE-TTSTTEEEEEEEESSSS---HHHHHHHHHHHHHHB-TT-EEEEE--EEEEEEEEEEEEEEGGG--S-HHHHHHHHHHHHHHHIIIIISSTT--EEHHHHHHHHHTT-TTEEEEEEEEEEEEEES--SB--TT-B--SS-B-TT--EE--EEEEEETTEEEEEEEEEPPP-TTSTTSSEEEEEEEEE-TTTS-SSPPP---SS----BTTB-EEEEEEEEETTTTEEEEBGGGG---GGGEE-S-EEEEE-BSSSEE---TTEEEE--TTT-GGGEEEEEEEE--

Radius of gyration: 41.41 Å; Cα contacts (8 Å, |Δi|>4): 2732; chains: 2; bounding box: 74×130×122 Å

InterPro domains:
  IPR034698 Baseplate wedge protein gp6 [MF_04102] (4-647)
  IPR049026 Baseplate wedge protein gp6-like, N-terminal helical domain [PF21379] (18-91)
  IPR049027 Baseplate structural protein gp6, C-terminal domain I [PF21387] (339-406)
  IPR049028 Baseplate structural protein gp6, C-terminal domain II [PF21472] (493-603)
  IPR049029 Baseplate wedge protein gp6, domain II, first [PF21515] (116-164)
  IPR054065 Baseplate wedge protein gp6, C-terminal domain III [PF21871] (410-485)